Protein AF-0000000075448608 (afdb_homodimer)

Organism: Fusarium oxysporum f. sp. cubense (strain race 4) (NCBI:txid2502994)

Structure (mmCIF, N/CA/C/O backbone):
data_AF-0000000075448608-model_v1
#
loop_
_entity.id
_entity.type
_entity.pdbx_description
1 polymer 'Transcription factor domain-containing protein'
#
loop_
_atom_site.group_PDB
_atom_site.id
_atom_site.type_symbol
_atom_site.label_atom_id
_atom_site.label_alt_id
_atom_site.label_comp_id
_atom_site.label_asym_id
_atom_site.label_entity_id
_atom_site.label_seq_id
_atom_site.pdbx_PDB_ins_code
_atom_site.Cartn_x
_atom_site.Cartn_y
_atom_site.Cartn_z
_atom_site.occupancy
_atom_site.B_iso_or_equiv
_atom_site.auth_seq_id
_atom_site.auth_comp_id
_atom_site.auth_asym_id
_atom_site.auth_atom_id
_atom_site.pdbx_PDB_model_num
ATOM 1 N N . MET A 1 1 ? 7.906 101.625 -66.375 1 23.77 1 MET A N 1
ATOM 2 C CA . MET A 1 1 ? 8.156 100.188 -66.562 1 23.77 1 MET A CA 1
ATOM 3 C C . MET A 1 1 ? 8.219 99.438 -65.25 1 23.77 1 MET A C 1
ATOM 5 O O . MET A 1 1 ? 9.078 99.75 -64.375 1 23.77 1 MET A O 1
ATOM 9 N N . THR A 1 2 ? 7.09 98.75 -64.562 1 25.08 2 THR A N 1
ATOM 10 C CA . THR A 1 2 ? 6.309 98.562 -63.375 1 25.08 2 THR A CA 1
ATOM 11 C C . THR A 1 2 ? 6.707 97.25 -62.688 1 25.08 2 THR A C 1
ATOM 13 O O . THR A 1 2 ? 6.129 96.188 -62.969 1 25.08 2 THR A O 1
ATOM 16 N N . SER A 1 3 ? 8.078 97 -62.469 1 28.56 3 SER A N 1
ATOM 17 C CA . SER A 1 3 ? 8.359 95.562 -62.469 1 28.56 3 SER A CA 1
ATOM 18 C C . SER A 1 3 ? 7.566 94.812 -61.406 1 28.56 3 SER A C 1
ATOM 20 O O . SER A 1 3 ? 7.227 95.438 -60.375 1 28.56 3 SER A O 1
ATOM 22 N N . PRO A 1 4 ? 7.215 93.438 -61.625 1 28.72 4 PRO A N 1
ATOM 23 C CA . PRO A 1 4 ? 6.172 92.562 -61.188 1 28.72 4 PRO A CA 1
ATOM 24 C C . PRO A 1 4 ? 6.379 92.062 -59.781 1 28.72 4 PRO A C 1
ATOM 26 O O . PRO A 1 4 ? 7.52 91.938 -59.281 1 28.72 4 PRO A O 1
ATOM 29 N N . THR A 1 5 ? 5.344 92.125 -59.031 1 25.31 5 THR A N 1
ATOM 30 C CA . THR A 1 5 ? 5.062 92.062 -57.594 1 25.31 5 THR A CA 1
ATOM 31 C C . THR A 1 5 ? 5.395 90.688 -57.031 1 25.31 5 THR A C 1
ATOM 33 O O . THR A 1 5 ? 5.477 89.688 -57.812 1 25.31 5 THR A O 1
ATOM 36 N N . PRO A 1 6 ? 4.902 90.188 -55.875 1 29.36 6 PRO A N 1
ATOM 37 C CA . PRO A 1 6 ? 5.301 89.812 -54.5 1 29.36 6 PRO A CA 1
ATOM 38 C C . PRO A 1 6 ? 5.051 88.312 -54.25 1 29.36 6 PRO A C 1
ATOM 40 O O . PRO A 1 6 ? 5.266 87.875 -53.125 1 29.36 6 PRO A O 1
ATOM 43 N N . ASP A 1 7 ? 5.039 87.312 -55.281 1 25.03 7 ASP A N 1
ATOM 44 C CA . ASP A 1 7 ? 4.004 86.312 -55.062 1 25.03 7 ASP A CA 1
ATOM 45 C C . ASP A 1 7 ? 4.285 85.438 -53.812 1 25.03 7 ASP A C 1
ATOM 47 O O . ASP A 1 7 ? 5.414 85 -53.625 1 25.03 7 ASP A O 1
ATOM 51 N N . SER A 1 8 ? 3.393 85.5 -52.812 1 24.22 8 SER A N 1
ATOM 52 C CA . SER A 1 8 ? 3.4 85.188 -51.406 1 24.22 8 SER A CA 1
ATOM 53 C C . SER A 1 8 ? 3.586 83.688 -51.156 1 24.22 8 SER A C 1
ATOM 55 O O . SER A 1 8 ? 4.367 83.25 -50.312 1 24.22 8 SER A O 1
ATOM 57 N N . PRO A 1 9 ? 2.637 82.75 -51.656 1 25.11 9 PRO A N 1
ATOM 58 C CA . PRO A 1 9 ? 1.83 82.062 -50.656 1 25.11 9 PRO A CA 1
ATOM 59 C C . PRO A 1 9 ? 2.451 80.75 -50.188 1 25.11 9 PRO A C 1
ATOM 61 O O . PRO A 1 9 ? 2.391 80.438 -49 1 25.11 9 PRO A O 1
ATOM 64 N N . GLN A 1 10 ? 2.877 79.625 -50.969 1 24.23 10 GLN A N 1
ATOM 65 C CA . GLN A 1 10 ? 2.109 78.438 -50.938 1 24.23 10 GLN A CA 1
ATOM 66 C C . GLN A 1 10 ? 2.635 77.5 -49.844 1 24.23 10 GLN A C 1
ATOM 68 O O . GLN A 1 10 ? 3.824 77.188 -49.812 1 24.23 10 GLN A O 1
ATOM 73 N N . SER A 1 11 ? 2.033 77.375 -48.594 1 25.61 11 SER A N 1
ATOM 74 C CA . SER A 1 11 ? 2.449 76.688 -47.344 1 25.61 11 SER A CA 1
ATOM 75 C C . SER A 1 11 ? 2.438 75.188 -47.531 1 25.61 11 SER A C 1
ATOM 77 O O . SER A 1 11 ? 1.463 74.625 -48.031 1 25.61 11 SER A O 1
ATOM 79 N N . PRO A 1 12 ? 3.559 74.438 -47.625 1 28.52 12 PRO A N 1
ATOM 80 C CA . PRO A 1 12 ? 3.658 73 -47.969 1 28.52 12 PRO A CA 1
ATOM 81 C C . PRO A 1 12 ? 2.963 72.125 -46.969 1 28.52 12 PRO A C 1
ATOM 83 O O . PRO A 1 12 ? 2.949 72.438 -45.781 1 28.52 12 PRO A O 1
ATOM 86 N N . GLY A 1 13 ? 1.721 71.5 -47.281 1 26.11 13 GLY A N 1
ATOM 87 C CA . GLY A 1 13 ? 0.792 70.625 -46.594 1 26.11 13 GLY A CA 1
ATOM 88 C C . GLY A 1 13 ? 1.463 69.438 -45.969 1 26.11 13 GLY A C 1
ATOM 89 O O . GLY A 1 13 ? 2.195 68.688 -46.656 1 26.11 13 GLY A O 1
ATOM 90 N N . THR A 1 14 ? 1.845 69.375 -44.625 1 27.61 14 THR A N 1
ATOM 91 C CA . THR A 1 14 ? 2.576 68.438 -43.812 1 27.61 14 THR A CA 1
ATOM 92 C C . THR A 1 14 ? 1.812 67.125 -43.719 1 27.61 14 THR A C 1
ATOM 94 O O . THR A 1 14 ? 0.678 67.062 -43.219 1 27.61 14 THR A O 1
ATOM 97 N N . ASN A 1 15 ? 1.861 66.125 -44.719 1 25.98 15 ASN A N 1
ATOM 98 C CA . ASN A 1 15 ? 1.245 64.812 -44.812 1 25.98 15 ASN A CA 1
ATOM 99 C C . ASN A 1 15 ? 1.506 64 -43.562 1 25.98 15 ASN A C 1
ATOM 101 O O . ASN A 1 15 ? 2.652 63.688 -43.25 1 25.98 15 ASN A O 1
ATOM 105 N N . THR A 1 16 ? 0.74 64.25 -42.438 1 27.19 16 THR A N 1
ATOM 106 C CA . THR A 1 16 ? 0.875 63.5 -41.188 1 27.19 16 THR A CA 1
ATOM 107 C C . THR A 1 16 ? 0.579 62.031 -41.375 1 27.19 16 THR A C 1
ATOM 109 O O . THR A 1 16 ? -0.503 61.656 -41.844 1 27.19 16 THR A O 1
ATOM 112 N N . PRO A 1 17 ? 1.564 61.156 -41.594 1 29.19 17 PRO A N 1
ATOM 113 C CA . PRO A 1 17 ? 1.348 59.75 -41.844 1 29.19 17 PRO A CA 1
ATOM 114 C C . PRO A 1 17 ? 0.431 59.094 -40.812 1 29.19 17 PRO A C 1
ATOM 116 O O . PRO A 1 17 ? 0.387 59.531 -39.656 1 29.19 17 PRO A O 1
ATOM 119 N N . ALA A 1 18 ? -0.692 58.375 -41.344 1 32.53 18 ALA A N 1
ATOM 120 C CA . ALA A 1 18 ? -1.735 57.594 -40.656 1 32.53 18 ALA A CA 1
ATOM 121 C C . ALA A 1 18 ? -1.136 56.625 -39.656 1 32.53 18 ALA A C 1
ATOM 123 O O . ALA A 1 18 ? -0.301 55.812 -40 1 32.53 18 ALA A O 1
ATOM 124 N N . GLN A 1 19 ? -1.027 56.938 -38.312 1 28.94 19 GLN A N 1
ATOM 125 C CA . GLN A 1 19 ? -0.575 56.094 -37.219 1 28.94 19 GLN A CA 1
ATOM 126 C C . GLN A 1 19 ? -1.285 54.719 -37.25 1 28.94 19 GLN A C 1
ATOM 128 O O . GLN A 1 19 ? -2.516 54.656 -37.281 1 28.94 19 GLN A O 1
ATOM 133 N N . LYS A 1 20 ? -0.766 53.688 -37.875 1 40.88 20 LYS A N 1
ATOM 134 C CA . LYS A 1 20 ? -1.176 52.281 -37.844 1 40.88 20 LYS A CA 1
ATOM 135 C C . LYS A 1 20 ? -1.746 51.906 -36.5 1 40.88 20 LYS A C 1
ATOM 137 O O . LYS A 1 20 ? -1.177 52.219 -35.469 1 40.88 20 LYS A O 1
ATOM 142 N N . ASN A 1 21 ? -3.1 51.656 -36.375 1 43.31 21 ASN A N 1
ATOM 143 C CA . ASN A 1 21 ? -3.979 51.281 -35.281 1 43.31 21 ASN A CA 1
ATOM 144 C C . ASN A 1 21 ? -3.41 50.125 -34.438 1 43.31 21 ASN A C 1
ATOM 146 O O . ASN A 1 21 ? -3.301 49 -34.969 1 43.31 21 ASN A O 1
ATOM 150 N N . ARG A 1 22 ? -2.436 50.219 -33.562 1 51.78 22 ARG A N 1
ATOM 151 C CA . ARG A 1 22 ? -1.886 49.25 -32.625 1 51.78 22 ARG A CA 1
ATOM 152 C C . ARG A 1 22 ? -2.967 48.719 -31.672 1 51.78 22 ARG A C 1
ATOM 154 O O . ARG A 1 22 ? -3.76 49.5 -31.141 1 51.78 22 ARG A O 1
ATOM 161 N N . ALA A 1 23 ? -3.244 47.438 -31.672 1 65.44 23 ALA A N 1
ATOM 162 C CA . ALA A 1 23 ? -4.18 46.781 -30.75 1 65.44 23 ALA A CA 1
ATOM 163 C C . ALA A 1 23 ? -3.768 47 -29.297 1 65.44 23 ALA A C 1
ATOM 165 O O . ALA A 1 23 ? -2.576 47.094 -28.984 1 65.44 23 ALA A O 1
ATOM 166 N N . CYS A 1 24 ? -4.617 47.375 -28.281 1 64.25 24 CYS A N 1
ATOM 167 C CA . CYS A 1 24 ? -4.352 47.656 -26.875 1 64.25 24 CYS A CA 1
ATOM 168 C C . CYS A 1 24 ? -3.826 46.406 -26.172 1 64.25 24 CYS A C 1
ATOM 170 O O . CYS A 1 24 ? -3.926 45.312 -26.703 1 64.25 24 CYS A O 1
ATOM 172 N N . ASP A 1 25 ? -3.084 46.406 -25.062 1 68.19 25 ASP A N 1
ATOM 173 C CA . ASP A 1 25 ? -2.436 45.344 -24.328 1 68.19 25 ASP A CA 1
ATOM 174 C C . ASP A 1 25 ? -3.422 44.219 -24.016 1 68.19 25 ASP A C 1
ATOM 176 O O . ASP A 1 25 ? -3.064 43.031 -24.062 1 68.19 25 ASP A O 1
ATOM 180 N N . ARG A 1 26 ? -4.652 44.5 -23.688 1 69.38 26 ARG A N 1
ATOM 181 C CA . ARG A 1 26 ? -5.668 43.5 -23.344 1 69.38 26 ARG A CA 1
ATOM 182 C C . ARG A 1 26 ? -6.113 42.719 -24.578 1 69.38 26 ARG A C 1
ATOM 184 O O . ARG A 1 26 ? -6.277 41.5 -24.531 1 69.38 26 ARG A O 1
ATOM 191 N N . CYS A 1 27 ? -6.383 43.344 -25.578 1 66.75 27 CYS A N 1
ATOM 192 C CA . CYS A 1 27 ? -6.793 42.656 -26.812 1 66.75 27 CYS A CA 1
ATOM 193 C C . CYS A 1 27 ? -5.648 41.875 -27.406 1 66.75 27 CYS A C 1
ATOM 195 O O . CYS A 1 27 ? -5.871 40.812 -28.031 1 66.75 27 CYS A O 1
ATOM 197 N N . ARG A 1 28 ? -4.43 42.312 -27.25 1 68.88 28 ARG A N 1
ATOM 198 C CA . ARG A 1 28 ? -3.25 41.562 -27.672 1 68.88 28 ARG A CA 1
ATOM 199 C C . ARG A 1 28 ? -3.143 40.25 -26.922 1 68.88 28 ARG A C 1
ATOM 201 O O . ARG A 1 28 ? -2.795 39.219 -27.5 1 68.88 28 ARG A O 1
ATOM 208 N N . ARG A 1 29 ? -3.48 40.25 -25.688 1 66.81 29 ARG A N 1
ATOM 209 C CA . ARG A 1 29 ? -3.414 39.031 -24.891 1 66.81 29 ARG A CA 1
ATOM 210 C C . ARG A 1 29 ? -4.512 38.031 -25.281 1 66.81 29 ARG A C 1
ATOM 212 O O . ARG A 1 29 ? -4.312 36.812 -25.234 1 66.81 29 ARG A O 1
ATOM 219 N N . ARG A 1 30 ? -5.676 38.438 -25.672 1 67.31 30 ARG A N 1
ATOM 220 C CA . ARG A 1 30 ? -6.809 37.625 -26.062 1 67.31 30 ARG A CA 1
ATOM 221 C C . ARG A 1 30 ? -6.812 37.375 -27.578 1 67.31 30 ARG A C 1
ATOM 223 O O . ARG A 1 30 ? -7.742 36.781 -28.109 1 67.31 30 ARG A O 1
ATOM 230 N N . LYS A 1 31 ? -5.832 37.625 -28.328 1 63.47 31 LYS A N 1
ATOM 231 C CA . LYS A 1 31 ? -5.676 37.5 -29.781 1 63.47 31 LYS A CA 1
ATOM 232 C C . LYS A 1 31 ? -6.93 37.969 -30.5 1 63.47 31 LYS A C 1
ATOM 234 O O . LYS A 1 31 ? -7.328 37.406 -31.516 1 63.47 31 LYS A O 1
ATOM 239 N N . ALA A 1 32 ? -7.641 38.875 -29.938 1 62.09 32 ALA A N 1
ATOM 240 C CA . ALA A 1 32 ? -8.836 39.406 -30.594 1 62.09 32 ALA A CA 1
ATOM 241 C C . ALA A 1 32 ? -8.492 40.656 -31.438 1 62.09 32 ALA A C 1
ATOM 243 O O . ALA A 1 32 ? -7.57 41.375 -31.109 1 62.09 32 ALA A O 1
ATOM 244 N N . LYS A 1 33 ? -9.047 40.75 -32.594 1 59.56 33 LYS A N 1
ATOM 245 C CA . LYS A 1 33 ? -8.891 41.844 -33.531 1 59.56 33 LYS A CA 1
ATOM 246 C C . LYS A 1 33 ? -9.438 43.156 -32.938 1 59.56 33 LYS A C 1
ATOM 248 O O . LYS A 1 33 ? -10.562 43.188 -32.438 1 59.56 33 LYS A O 1
ATOM 253 N N . ALA A 1 34 ? -8.617 44 -32.375 1 55.03 34 ALA A N 1
ATOM 254 C CA . ALA A 1 34 ? -9.055 45.281 -31.844 1 55.03 34 ALA A CA 1
ATOM 255 C C . ALA A 1 34 ? -8.992 46.375 -32.906 1 55.03 34 ALA A C 1
ATOM 257 O O . ALA A 1 34 ? -7.945 46.594 -33.5 1 55.03 34 ALA A O 1
ATOM 258 N N . LYS A 1 35 ? -10.055 46.75 -33.531 1 56.12 35 LYS A N 1
ATOM 259 C CA . LYS A 1 35 ? -10.188 47.844 -34.469 1 56.12 35 LYS A CA 1
ATOM 260 C C . LYS A 1 35 ? -10.633 49.125 -33.781 1 56.12 35 LYS A C 1
ATOM 262 O O . LYS A 1 35 ? -11.523 49.094 -32.906 1 56.12 35 LYS A O 1
ATOM 267 N N . GLY A 1 36 ? -9.805 50.344 -33.938 1 54.16 36 GLY A N 1
ATOM 268 C CA . GLY A 1 36 ? -10.148 51.688 -33.594 1 54.16 36 GLY A CA 1
ATOM 269 C C . GLY A 1 36 ? -9.367 52.219 -32.406 1 54.16 36 GLY A C 1
ATOM 270 O O . GLY A 1 36 ? -8.555 51.5 -31.828 1 54.16 36 GLY A O 1
ATOM 271 N N . GLU A 1 37 ? -9.211 53.5 -32.031 1 57.06 37 GLU A N 1
ATOM 272 C CA . GLU A 1 37 ? -8.508 54.188 -30.953 1 57.06 37 GLU A CA 1
ATOM 273 C C . GLU A 1 37 ? -8.875 53.594 -29.594 1 57.06 37 GLU A C 1
ATOM 275 O O . GLU A 1 37 ? -8.055 53.562 -28.672 1 57.06 37 GLU A O 1
ATOM 280 N N . ARG A 1 38 ? -10.031 53.219 -29.266 1 62.19 38 ARG A N 1
ATOM 281 C CA . ARG A 1 38 ? -10.609 52.469 -28.141 1 62.19 38 ARG A CA 1
ATOM 282 C C . ARG A 1 38 ? -11.281 51.188 -28.641 1 62.19 38 ARG A C 1
ATOM 284 O O . ARG A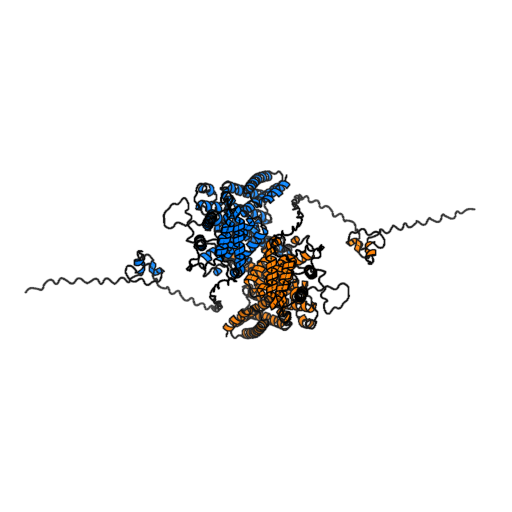 1 38 ? -12.25 51.25 -29.406 1 62.19 38 ARG A O 1
ATOM 291 N N . CYS A 1 39 ? -10.594 49.969 -28.484 1 60.84 39 CYS A N 1
ATOM 292 C CA . CYS A 1 39 ? -11.117 48.75 -29.062 1 60.84 39 CYS A CA 1
ATOM 293 C C . CYS A 1 39 ? -12.508 48.438 -28.531 1 60.84 39 CYS A C 1
ATOM 295 O O . CYS A 1 39 ? -12.883 48.906 -27.453 1 60.84 39 CYS A O 1
ATOM 297 N N . THR A 1 40 ? -13.531 48.094 -29.391 1 68.19 40 THR A N 1
ATOM 298 C CA . THR A 1 40 ? -14.93 47.844 -29.078 1 68.19 40 THR A CA 1
ATOM 299 C C . THR A 1 40 ? -15.039 47.031 -27.797 1 68.19 40 THR A C 1
ATOM 301 O O . THR A 1 40 ? -15.953 47.25 -26.984 1 68.19 40 THR A O 1
ATOM 304 N N . SER A 1 41 ? -14.164 46.125 -27.562 1 63.38 41 SER A N 1
ATOM 305 C CA . SER A 1 41 ? -14.266 45.219 -26.406 1 63.38 41 SER A CA 1
ATOM 306 C C . SER A 1 41 ? -13.938 45.969 -25.109 1 63.38 41 SER A C 1
ATOM 308 O O . SER A 1 41 ? -14.609 45.781 -24.094 1 63.38 41 SER A O 1
ATOM 310 N N . CYS A 1 42 ? -12.938 46.719 -25.141 1 63.72 42 CYS A N 1
ATOM 311 C CA . CYS A 1 42 ? -12.609 47.531 -23.984 1 63.72 42 CYS A CA 1
ATOM 312 C C . CYS A 1 42 ? -13.664 48.594 -23.75 1 63.72 42 CYS A C 1
ATOM 314 O O . CYS A 1 42 ? -13.969 48.938 -22.609 1 63.72 42 CYS A O 1
ATOM 316 N N . ARG A 1 43 ? -14.258 49.156 -24.734 1 70.38 43 ARG A N 1
ATOM 317 C CA . ARG A 1 43 ? -15.352 50.125 -24.594 1 70.38 43 ARG A CA 1
ATOM 318 C C . ARG A 1 43 ? -16.531 49.5 -23.844 1 70.38 43 ARG A C 1
ATOM 320 O O . ARG A 1 43 ? -17.109 50.125 -22.953 1 70.38 43 ARG A O 1
ATOM 327 N N . GLU A 1 44 ? -16.891 48.344 -24.266 1 69.56 44 GLU A N 1
ATOM 328 C CA . GLU A 1 44 ? -18.047 47.719 -23.656 1 69.56 44 GLU A CA 1
ATOM 329 C C . GLU A 1 44 ? -17.766 47.344 -22.188 1 69.56 44 GLU A C 1
ATOM 331 O O . GLU A 1 44 ? -18.672 47.406 -21.359 1 69.56 44 GLU A O 1
ATOM 336 N N . SER A 1 45 ? -16.484 47.062 -21.844 1 61.09 45 SER A N 1
ATOM 337 C CA . SER A 1 45 ? -16.141 46.688 -20.484 1 61.09 45 SER A CA 1
ATOM 338 C C . SER A 1 45 ? -15.695 47.906 -19.672 1 61.09 45 SER A C 1
ATOM 340 O O . SER A 1 45 ? -15.422 47.812 -18.469 1 61.09 45 SER A O 1
ATOM 342 N N . GLY A 1 46 ? -15.758 49.062 -20.031 1 65.62 46 GLY A N 1
ATOM 343 C CA . GLY A 1 46 ? -15.453 50.344 -19.391 1 65.62 46 GLY A CA 1
ATOM 344 C C . GLY A 1 46 ? -13.984 50.5 -19.047 1 65.62 46 GLY A C 1
ATOM 345 O O . GLY A 1 46 ? -13.625 51.281 -18.172 1 65.62 46 GLY A O 1
ATOM 346 N N . THR A 1 47 ? -13.234 49.562 -19.469 1 61.84 47 THR A N 1
ATOM 347 C CA . THR A 1 47 ? -11.82 49.656 -19.109 1 61.84 47 THR A CA 1
ATOM 348 C C . THR A 1 47 ? -11.039 50.406 -20.172 1 61.84 47 THR A C 1
ATOM 350 O O . THR A 1 47 ? -11.438 50.438 -21.344 1 61.84 47 THR A O 1
ATOM 353 N N . GLN A 1 48 ? -10.023 51.25 -19.781 1 69.31 48 GLN A N 1
ATOM 354 C CA . GLN A 1 48 ? -9.18 52.031 -20.672 1 69.31 48 GLN A CA 1
ATOM 355 C C . GLN A 1 48 ? -8.164 51.156 -21.391 1 69.31 48 GLN A C 1
ATOM 357 O O . GLN A 1 48 ? -7.617 50.219 -20.797 1 69.31 48 GLN A O 1
ATOM 362 N N . CYS A 1 49 ? -8.055 51.219 -22.797 1 64.62 49 CYS A N 1
ATOM 363 C CA . CYS A 1 49 ? -7.035 50.5 -23.562 1 64.62 49 CYS A CA 1
ATOM 364 C C . CYS A 1 49 ? -5.637 50.906 -23.078 1 64.62 49 CYS A C 1
ATOM 366 O O . CYS A 1 49 ? -5.348 52.062 -22.875 1 64.62 49 CYS A O 1
ATOM 368 N N . THR A 1 50 ? -4.883 50.031 -22.359 1 72.38 50 THR A N 1
ATOM 369 C CA . THR A 1 50 ? -3.492 50.312 -22 1 72.38 50 THR A CA 1
ATOM 370 C C . THR A 1 50 ? -2.551 49.75 -23.078 1 72.38 50 THR A C 1
ATOM 372 O O . THR A 1 50 ? -2.877 48.781 -23.766 1 72.38 50 THR A O 1
ATOM 375 N N . PHE A 1 51 ? -1.534 50.469 -23.578 1 60.03 51 PHE A N 1
ATOM 376 C CA . PHE A 1 51 ? -0.574 50.125 -24.625 1 60.03 51 PHE A CA 1
ATOM 377 C C . PHE A 1 51 ? 0.836 50.031 -24.047 1 60.03 51 PHE A C 1
ATOM 379 O O . PHE A 1 51 ? 1.77 50.625 -24.609 1 60.03 51 PHE A O 1
ATOM 386 N N . ASN A 1 52 ? 1.025 49.625 -22.797 1 59.12 52 ASN A N 1
ATOM 387 C CA . ASN A 1 52 ? 2.309 49.625 -22.094 1 59.12 52 ASN A CA 1
ATOM 388 C C . ASN A 1 52 ? 3.193 48.469 -22.531 1 59.12 52 ASN A C 1
ATOM 390 O O . ASN A 1 52 ? 4.324 48.344 -22.062 1 59.12 52 ASN A O 1
ATOM 394 N N . LEU A 1 53 ? 2.668 47.469 -23.188 1 51.97 53 LEU A N 1
ATOM 395 C CA . LEU A 1 53 ? 3.516 46.312 -23.516 1 51.97 53 LEU A CA 1
ATOM 396 C C . LEU A 1 53 ? 4.633 46.719 -24.469 1 51.97 53 LEU A C 1
ATOM 398 O O . LEU A 1 53 ? 4.379 47.406 -25.469 1 51.97 53 LEU A O 1
ATOM 402 N N . PRO A 1 54 ? 5.98 46.625 -23.906 1 48.5 54 PRO A N 1
ATOM 403 C CA . PRO A 1 54 ? 7.133 47.062 -24.688 1 48.5 54 PRO A CA 1
ATOM 404 C C . PRO A 1 54 ? 7.145 46.469 -26.094 1 48.5 54 PRO A C 1
ATOM 406 O O . PRO A 1 54 ? 6.617 45.375 -26.297 1 48.5 54 PRO A O 1
ATOM 409 N N . LEU A 1 55 ? 7.242 47.312 -27.078 1 41.56 55 LEU A N 1
ATOM 410 C CA . LEU A 1 55 ? 7.434 46.875 -28.469 1 41.56 55 LEU A CA 1
ATOM 411 C C . LEU A 1 55 ? 8.758 46.125 -28.625 1 41.56 55 LEU A C 1
ATOM 413 O O . LEU A 1 55 ? 9.812 46.656 -28.25 1 41.56 55 LEU A O 1
ATOM 417 N N . ALA A 1 56 ? 8.828 44.781 -28.547 1 37.03 56 ALA A N 1
ATOM 418 C CA . ALA A 1 56 ? 10.062 44.062 -28.781 1 37.03 56 ALA A CA 1
ATOM 419 C C . ALA A 1 56 ? 10.742 44.531 -30.062 1 37.03 56 ALA A C 1
ATOM 421 O O . ALA A 1 56 ? 10.109 44.625 -31.109 1 37.03 56 ALA A O 1
ATOM 422 N N . ARG A 1 57 ? 11.773 45.312 -29.891 1 33.38 57 ARG A N 1
ATOM 423 C CA . ARG A 1 57 ? 12.633 45.719 -31 1 33.38 57 ARG A CA 1
ATOM 424 C C . ARG A 1 57 ? 13.078 44.531 -31.828 1 33.38 57 ARG A C 1
ATOM 426 O O . ARG A 1 57 ? 13.43 43.5 -31.297 1 33.38 57 ARG A O 1
ATOM 433 N N . ARG A 1 58 ? 12.641 44.375 -33.125 1 32.56 58 ARG A N 1
ATOM 434 C CA . ARG A 1 58 ? 12.961 43.375 -34.094 1 32.56 58 ARG A CA 1
ATOM 435 C C . ARG A 1 58 ? 14.461 43.344 -34.406 1 32.56 58 ARG A C 1
ATOM 437 O O . ARG A 1 58 ? 14.977 44.219 -35.094 1 32.56 58 ARG A O 1
ATOM 444 N N . GLY A 1 59 ? 15.375 43.281 -33.406 1 27.69 59 GLY A N 1
ATOM 445 C CA . GLY A 1 59 ? 16.75 43.375 -33.906 1 27.69 59 GLY A CA 1
ATOM 446 C C . GLY A 1 59 ? 17.125 42.219 -34.812 1 27.69 59 GLY A C 1
ATOM 447 O O . GLY A 1 59 ? 16.438 41.219 -34.844 1 27.69 59 GLY A O 1
ATOM 448 N N . PRO A 1 60 ? 17.969 42.5 -35.812 1 26.27 60 PRO A N 1
ATOM 449 C CA . PRO A 1 60 ? 18.328 41.625 -36.938 1 26.27 60 PRO A CA 1
ATOM 450 C C . PRO A 1 60 ? 18.812 40.25 -36.469 1 26.27 60 PRO A C 1
ATOM 452 O O . PRO A 1 60 ? 19.281 40.094 -35.344 1 26.27 60 PRO A O 1
ATOM 455 N N . LYS A 1 61 ? 18.328 39.219 -37.062 1 29.19 61 LYS A N 1
ATOM 456 C CA . LYS A 1 61 ? 18.562 37.781 -36.906 1 29.19 61 LYS A CA 1
ATOM 457 C C . LYS A 1 61 ? 20.031 37.438 -37.125 1 29.19 61 LYS A C 1
ATOM 459 O O . LYS A 1 61 ? 20.609 37.75 -38.156 1 29.19 61 LYS A O 1
ATOM 464 N N . ILE A 1 62 ? 20.844 37.688 -36.188 1 24.17 62 ILE A N 1
ATOM 465 C CA . ILE A 1 62 ? 22.234 37.375 -36.5 1 24.17 62 ILE A CA 1
ATOM 466 C C . ILE A 1 62 ? 22.344 35.906 -36.938 1 24.17 62 ILE A C 1
ATOM 468 O O . ILE A 1 62 ? 21.812 35 -36.281 1 24.17 62 ILE A O 1
ATOM 472 N N . ARG A 1 63 ? 22.781 35.688 -38.188 1 28.17 63 ARG A N 1
ATOM 473 C CA . ARG A 1 63 ? 22.969 34.469 -38.969 1 28.17 63 ARG A CA 1
ATOM 474 C C . ARG A 1 63 ? 23.969 33.562 -38.281 1 28.17 63 ARG A C 1
ATOM 476 O O . ARG A 1 63 ? 25.156 33.844 -38.219 1 28.17 63 ARG A O 1
ATOM 483 N N . PRO A 1 64 ? 23.766 33.094 -37.062 1 24.59 64 PRO A N 1
ATOM 484 C CA . PRO A 1 64 ? 24.969 32.406 -36.562 1 24.59 64 PRO A CA 1
ATOM 485 C C . PRO A 1 64 ? 25.453 31.328 -37.5 1 24.59 64 PRO A C 1
ATOM 487 O O . PRO A 1 64 ? 24.672 30.75 -38.281 1 24.59 64 PRO A O 1
ATOM 490 N N . ARG A 1 65 ? 26.781 31.312 -37.812 1 23.33 65 ARG A N 1
ATOM 491 C CA . ARG A 1 65 ? 27.641 30.484 -38.656 1 23.33 65 ARG A CA 1
ATOM 492 C C . ARG A 1 65 ? 27.422 29 -38.375 1 23.33 65 ARG A C 1
ATOM 494 O O . ARG A 1 65 ? 27.266 28.594 -37.219 1 23.33 65 ARG A O 1
ATOM 501 N N . LYS A 1 66 ? 27.141 28.234 -39.375 1 26.09 66 LYS A N 1
ATOM 502 C CA . LYS A 1 66 ? 26.766 26.859 -39.656 1 26.09 66 LYS A CA 1
ATOM 503 C C . LYS A 1 66 ? 27.828 25.891 -39.125 1 26.09 66 LYS A C 1
ATOM 505 O O . LYS A 1 66 ? 28.891 25.734 -39.75 1 26.09 66 LYS A O 1
ATOM 510 N N . PRO A 1 67 ? 28.312 25.922 -37.812 1 23.61 67 PRO A N 1
ATOM 511 C CA . PRO A 1 67 ? 29.469 25.016 -37.844 1 23.61 67 PRO A CA 1
ATOM 512 C C . PRO A 1 67 ? 29.125 23.656 -38.406 1 23.61 67 PRO A C 1
ATOM 514 O O . PRO A 1 67 ? 27.969 23.234 -38.375 1 23.61 67 PRO A O 1
ATOM 517 N N . ALA A 1 68 ? 29.969 23.109 -39.375 1 21.86 68 ALA A N 1
ATOM 518 C CA . ALA A 1 68 ? 29.984 22.047 -40.375 1 21.86 68 ALA A CA 1
ATOM 519 C C . ALA A 1 68 ? 29.75 20.688 -39.719 1 21.86 68 ALA A C 1
ATOM 521 O O . ALA A 1 68 ? 29.609 19.672 -40.406 1 21.86 68 ALA A O 1
ATOM 522 N N . GLY A 1 69 ? 30.109 20.5 -38.375 1 20.98 69 GLY A N 1
ATOM 523 C CA . GLY A 1 69 ? 30.594 19.156 -38.156 1 20.98 69 GLY A CA 1
ATOM 524 C C . GLY A 1 69 ? 29.516 18.094 -38.312 1 20.98 69 GLY A C 1
ATOM 525 O O . GLY A 1 69 ? 28.328 18.359 -38.094 1 20.98 69 GLY A O 1
ATOM 526 N N . SER A 1 70 ? 29.688 17.047 -39.125 1 22.55 70 SER A N 1
ATOM 527 C CA . SER A 1 70 ? 28.984 15.961 -39.812 1 22.55 70 SER A CA 1
ATOM 528 C C . SER A 1 70 ? 28.281 15.062 -38.812 1 22.55 70 SER A C 1
ATOM 530 O O . SER A 1 70 ? 27.766 14.008 -39.156 1 22.55 70 SER A O 1
ATOM 532 N N . THR A 1 71 ? 28.359 15.375 -37.5 1 21.89 71 THR A N 1
ATOM 533 C CA . THR A 1 71 ? 28.156 14.109 -36.812 1 21.89 71 THR A CA 1
ATOM 534 C C . THR A 1 71 ? 26.781 13.531 -37.125 1 21.89 71 THR A C 1
ATOM 536 O O . THR A 1 71 ? 25.797 14.273 -37.219 1 21.89 71 THR A O 1
ATOM 539 N N . ALA A 1 72 ? 26.734 12.227 -37.594 1 23.47 72 ALA A N 1
ATOM 540 C CA . ALA A 1 72 ? 25.625 11.398 -38.062 1 23.47 72 ALA A CA 1
ATOM 541 C C . ALA A 1 72 ? 24.438 11.445 -37.094 1 23.47 72 ALA A C 1
ATOM 543 O O . ALA A 1 72 ? 24.594 11.164 -35.906 1 23.47 72 ALA A O 1
ATOM 544 N N . GLU A 1 73 ? 23.438 12.375 -37.25 1 24.19 73 GLU A N 1
ATOM 545 C CA . GLU A 1 73 ? 22.203 12.625 -36.5 1 24.19 73 GLU A CA 1
ATOM 546 C C . GLU A 1 73 ? 21.391 11.352 -36.375 1 24.19 73 GLU A C 1
ATOM 548 O O . GLU A 1 73 ? 20.891 10.812 -37.344 1 24.19 73 GLU A O 1
ATOM 553 N N . LEU A 1 74 ? 22.031 10.375 -35.656 1 25.61 74 LEU A N 1
ATOM 554 C CA . LEU A 1 74 ? 21.203 9.172 -35.562 1 25.61 74 LEU A CA 1
ATOM 555 C C . LEU A 1 74 ? 19.734 9.531 -35.375 1 25.61 74 LEU A C 1
ATOM 557 O O . LEU A 1 74 ? 19.406 10.469 -34.656 1 25.61 74 LEU A O 1
ATOM 561 N N . PRO A 1 75 ? 18.922 9.219 -36.375 1 25.34 75 PRO A N 1
ATOM 562 C CA . PRO A 1 75 ? 17.516 9.633 -36.438 1 25.34 75 PRO A CA 1
ATOM 563 C C . PRO A 1 75 ? 16.781 9.438 -35.094 1 25.34 75 PRO A C 1
ATOM 565 O O . PRO A 1 75 ? 17.125 8.531 -34.344 1 25.34 75 PRO A O 1
ATOM 568 N N . PRO A 1 76 ? 16.375 10.555 -34.469 1 25.83 76 PRO A N 1
ATOM 569 C CA . PRO A 1 76 ? 15.742 10.508 -33.156 1 25.83 76 PRO A CA 1
ATOM 570 C C . PRO A 1 76 ? 14.664 9.43 -33.062 1 25.83 76 PRO A C 1
ATOM 572 O O . PRO A 1 76 ? 13.992 9.133 -34.031 1 25.83 76 PRO A O 1
ATOM 575 N N . PRO A 1 77 ? 14.953 8.367 -32.344 1 24.33 77 PRO A N 1
ATOM 576 C CA . PRO A 1 77 ? 13.953 7.301 -32.281 1 24.33 77 PRO A CA 1
ATOM 577 C C . PRO A 1 77 ? 12.523 7.832 -32.156 1 24.33 77 PRO A C 1
ATOM 579 O O . PRO A 1 77 ? 12.305 8.922 -31.625 1 24.33 77 PRO A O 1
ATOM 582 N N . GLN A 1 78 ? 11.773 7.672 -33.25 1 21.92 78 GLN A N 1
ATOM 583 C CA . GLN A 1 78 ? 10.359 8.008 -33.375 1 21.92 78 GLN A CA 1
ATOM 584 C C . GLN A 1 78 ? 9.617 7.777 -32.062 1 21.92 78 GLN A C 1
ATOM 586 O O . GLN A 1 78 ? 9.648 6.676 -31.516 1 21.92 78 GLN A O 1
ATOM 591 N N . SER A 1 79 ? 9.578 8.789 -31.234 1 23.47 79 SER A N 1
ATOM 592 C CA . SER A 1 79 ? 8.734 8.898 -30.047 1 23.47 79 SER A CA 1
ATOM 593 C C . SER A 1 79 ? 7.316 8.414 -30.328 1 23.47 79 SER A C 1
ATOM 595 O O . SER A 1 79 ? 6.617 8.977 -31.172 1 23.47 79 SER A O 1
ATOM 597 N N . SER A 1 80 ? 7.16 7.117 -30.609 1 23.67 80 SER A N 1
ATOM 598 C CA . SER A 1 80 ? 5.789 6.641 -30.734 1 23.67 80 SER A CA 1
ATOM 599 C C . SER A 1 80 ? 4.84 7.434 -29.844 1 23.67 80 SER A C 1
ATOM 601 O O . SER A 1 80 ? 5.004 7.453 -28.625 1 23.67 80 SER A O 1
ATOM 603 N N . GLN A 1 81 ? 4.457 8.539 -30.375 1 22.33 81 GLN A N 1
ATOM 604 C CA . GLN A 1 81 ? 3.367 9.344 -29.828 1 22.33 81 GLN A CA 1
ATOM 605 C C . GLN A 1 81 ? 2.225 8.453 -29.344 1 22.33 81 GLN A C 1
ATOM 607 O O . GLN A 1 81 ? 1.581 7.77 -30.141 1 22.33 81 GLN A O 1
ATOM 612 N N . TRP A 1 82 ? 2.439 7.812 -28.297 1 22.31 82 TRP A N 1
ATOM 613 C CA . TRP A 1 82 ? 1.246 7.25 -27.672 1 22.31 82 TRP A CA 1
ATOM 614 C C . TRP A 1 82 ? 0.07 8.219 -27.781 1 22.31 82 TRP A C 1
ATOM 616 O O . TRP A 1 82 ? 0.156 9.367 -27.328 1 22.31 82 TRP A O 1
ATOM 626 N N . GLU A 1 83 ? -0.44 8.32 -29.031 1 24.03 83 GLU A N 1
ATOM 627 C CA . GLU A 1 83 ? -1.706 9.039 -29.141 1 24.03 83 GLU A CA 1
ATOM 628 C C . GLU A 1 83 ? -2.521 8.922 -27.859 1 24.03 83 GLU A C 1
ATOM 630 O O . GLU A 1 83 ? -2.793 7.809 -27.391 1 24.03 83 GLU A O 1
ATOM 635 N N . THR A 1 84 ? -2.305 9.852 -27.094 1 25.7 84 THR A N 1
ATOM 636 C CA . THR A 1 84 ? -3.199 10.156 -25.984 1 25.7 84 THR A CA 1
ATOM 637 C C . THR A 1 84 ? -4.656 10.07 -26.438 1 25.7 84 THR A C 1
ATOM 639 O O . THR A 1 84 ? -5.156 10.961 -27.125 1 25.7 84 THR A O 1
ATOM 642 N N . ASN A 1 85 ? -5.035 8.953 -27.156 1 24.38 85 ASN A N 1
ATOM 643 C CA . ASN A 1 85 ? -6.484 8.883 -27.328 1 24.38 85 ASN A CA 1
ATOM 644 C C . ASN A 1 85 ? -7.215 9.594 -26.188 1 24.38 85 ASN A C 1
ATOM 646 O O . ASN A 1 85 ? -6.914 9.375 -25.016 1 24.38 85 ASN A O 1
ATOM 650 N N . THR A 1 86 ? -7.543 10.719 -26.5 1 25.52 86 THR A N 1
ATOM 651 C CA . THR A 1 86 ? -8.539 11.492 -25.766 1 25.52 86 THR A CA 1
ATOM 652 C C . THR A 1 86 ? -9.672 10.594 -25.281 1 25.52 86 THR A C 1
ATOM 654 O O . THR A 1 86 ? -10.562 10.242 -26.062 1 25.52 86 THR A O 1
ATOM 657 N N . VAL A 1 87 ? -9.273 9.477 -24.766 1 25.42 87 VAL A N 1
ATOM 658 C CA . VAL A 1 87 ? -10.43 8.789 -24.188 1 25.42 87 VAL A CA 1
ATOM 659 C C . VAL A 1 87 ? -11.383 9.812 -23.578 1 25.42 87 VAL A C 1
ATOM 661 O O . VAL A 1 87 ? -10.984 10.648 -22.766 1 25.42 87 VAL A O 1
ATOM 664 N N . ASP A 1 88 ? -12.25 10.211 -24.469 1 25.42 88 ASP A N 1
ATOM 665 C CA . ASP A 1 88 ? -13.461 10.859 -23.984 1 25.42 88 ASP A CA 1
ATOM 666 C C . ASP A 1 88 ? -13.836 10.328 -22.594 1 25.42 88 ASP A C 1
ATOM 668 O O . ASP A 1 88 ? -13.969 9.117 -22.406 1 25.42 88 ASP A O 1
ATOM 672 N N . LEU A 1 89 ? -13.281 10.891 -21.703 1 28.41 89 LEU A N 1
ATOM 673 C CA . LEU A 1 89 ? -13.68 10.711 -20.297 1 28.41 89 LEU A CA 1
ATOM 674 C C . LEU A 1 89 ? -15.188 10.516 -20.188 1 28.41 89 LEU A C 1
ATOM 676 O O . LEU A 1 89 ? -15.945 11.484 -20.109 1 28.41 89 LEU A O 1
ATOM 680 N N . GLY A 1 90 ? -15.82 9.883 -21.219 1 27.06 90 GLY A N 1
ATOM 681 C CA . GLY A 1 90 ? -17.234 9.531 -21.156 1 27.06 90 GLY A CA 1
ATOM 682 C C . GLY A 1 90 ? -17.656 9.023 -19.797 1 27.06 90 GLY A C 1
ATOM 683 O O . GLY A 1 90 ? -17.375 7.883 -19.422 1 27.06 90 GLY A O 1
ATOM 684 N N . LEU A 1 91 ? -17.547 9.852 -18.891 1 29.95 91 LEU A N 1
ATOM 685 C CA . LEU A 1 91 ? -18.172 9.703 -17.594 1 29.95 91 LEU A CA 1
ATOM 686 C C . LEU A 1 91 ? -19.547 9.047 -17.719 1 29.95 91 LEU A C 1
ATOM 688 O O . LEU A 1 91 ? -20.5 9.68 -18.156 1 29.95 91 LEU A O 1
ATOM 692 N N . SER A 1 92 ? -19.641 7.93 -18.281 1 30.7 92 SER A N 1
ATOM 693 C CA . SER A 1 92 ? -20.984 7.344 -18.172 1 30.7 92 SER A CA 1
ATOM 694 C C . SER A 1 92 ? -21.5 7.406 -16.75 1 30.7 92 SER A C 1
ATOM 696 O O . SER A 1 92 ? -20.75 7.172 -15.797 1 30.7 92 SER A O 1
ATOM 698 N N . PRO A 1 93 ? -22.578 8.117 -16.453 1 35.16 93 PRO A N 1
ATOM 699 C CA . PRO A 1 93 ? -23.234 8.133 -15.133 1 35.16 93 PRO A CA 1
ATOM 700 C C . PRO A 1 93 ? -23.297 6.746 -14.5 1 35.16 93 PRO A C 1
ATOM 702 O O . PRO A 1 93 ? -23.391 5.738 -15.211 1 35.16 93 PRO A O 1
ATOM 705 N N . PRO A 1 94 ? -22.625 6.574 -13.43 1 38.31 94 PRO A N 1
ATOM 706 C CA . PRO A 1 94 ? -22.828 5.254 -12.828 1 38.31 94 PRO A CA 1
ATOM 707 C C . PRO A 1 94 ? -24.266 4.773 -12.906 1 38.31 94 PRO A C 1
ATOM 709 O O . PRO A 1 94 ? -25.203 5.586 -12.828 1 38.31 94 PRO A O 1
ATOM 712 N N . LEU A 1 95 ? -24.547 3.852 -13.656 1 35.72 95 LEU A N 1
ATOM 713 C CA . LEU A 1 95 ? -25.859 3.191 -13.703 1 35.72 95 LEU A CA 1
ATOM 714 C C . LEU A 1 95 ? -26.359 2.881 -12.297 1 35.72 95 LEU A C 1
ATOM 716 O O . LEU A 1 95 ? -25.734 2.109 -11.57 1 35.72 95 LEU A O 1
ATOM 720 N N . MET A 1 96 ? -26.953 3.871 -11.648 1 38.31 96 MET A N 1
ATOM 721 C CA . MET A 1 96 ? -27.672 3.605 -10.406 1 38.31 96 MET A CA 1
ATOM 722 C C . MET A 1 96 ? -28.594 2.398 -10.555 1 38.31 96 MET A C 1
ATOM 724 O O . MET A 1 96 ? -29.359 2.316 -11.516 1 38.31 96 MET A O 1
ATOM 728 N N . VAL A 1 97 ? -28.234 1.342 -10.102 1 40.47 97 VAL A N 1
ATOM 729 C CA . VAL A 1 97 ? -29.188 0.243 -10.031 1 40.47 97 VAL A CA 1
ATOM 730 C C . VAL A 1 97 ? -30.422 0.678 -9.227 1 40.47 97 VAL A C 1
ATOM 732 O O . VAL A 1 97 ? -30.312 1.51 -8.32 1 40.47 97 VAL A O 1
ATOM 735 N N . SER A 1 98 ? -31.656 0.559 -9.562 1 45.75 98 SER A N 1
ATOM 736 C CA . SER A 1 98 ? -33.031 0.907 -9.203 1 45.75 98 SER A CA 1
ATOM 737 C C . SER A 1 98 ? -33.219 0.979 -7.688 1 45.75 98 SER A C 1
ATOM 739 O O . SER A 1 98 ? -34.125 1.624 -7.191 1 45.75 98 SER A O 1
ATOM 741 N N . GLY A 1 99 ? -32.375 0.222 -6.789 1 50.47 99 GLY A N 1
ATOM 742 C CA . GLY A 1 99 ? -32.594 0.13 -5.355 1 50.47 99 GLY A CA 1
ATOM 743 C C . GLY A 1 99 ? -31.656 0.979 -4.539 1 50.47 99 GLY A C 1
ATOM 744 O O . GLY A 1 99 ? -31.672 0.928 -3.307 1 50.47 99 GLY A O 1
ATOM 745 N N . ASP A 1 100 ? -30.828 1.766 -5.156 1 62.72 100 ASP A N 1
ATOM 746 C CA . ASP A 1 100 ? -29.781 2.488 -4.445 1 62.72 100 ASP A CA 1
ATOM 747 C C . ASP A 1 100 ? -30.297 3.814 -3.898 1 62.72 100 ASP A C 1
ATOM 749 O O . ASP A 1 100 ? -31.078 4.508 -4.562 1 62.72 100 ASP A O 1
ATOM 753 N N . VAL A 1 101 ? -30.203 4.055 -2.604 1 77.31 101 VAL A N 1
ATOM 754 C CA . VAL A 1 101 ? -30.562 5.273 -1.888 1 77.31 101 VAL A CA 1
ATOM 755 C C . VAL A 1 101 ? -29.922 6.48 -2.572 1 77.31 101 VAL A C 1
ATOM 757 O O . VAL A 1 101 ? -28.703 6.504 -2.793 1 77.31 101 VAL A O 1
ATOM 760 N N . THR A 1 102 ? -30.75 7.387 -3.141 1 83 102 THR A N 1
ATOM 761 C CA . THR A 1 102 ? -30.266 8.594 -3.807 1 83 102 THR A CA 1
ATOM 762 C C . THR A 1 102 ? -29.562 9.516 -2.814 1 83 102 THR A C 1
ATOM 764 O O . THR A 1 102 ? -29.688 9.344 -1.601 1 83 102 THR A O 1
ATOM 767 N N . SER A 1 103 ? -28.797 10.414 -3.293 1 86.62 103 SER A N 1
ATOM 768 C CA . SER A 1 103 ? -28.062 11.367 -2.453 1 86.62 103 SER A CA 1
ATOM 769 C C . SER A 1 103 ? -29.031 12.234 -1.651 1 86.62 103 SER A C 1
ATOM 771 O O . SER A 1 103 ? -28.734 12.594 -0.506 1 86.62 103 SER A O 1
ATOM 773 N N . HIS A 1 104 ? -30.188 12.586 -2.258 1 86.5 104 HIS A N 1
ATOM 774 C CA . HIS A 1 104 ? -31.188 13.375 -1.551 1 86.5 104 HIS A CA 1
ATOM 775 C C . HIS A 1 104 ? -31.812 12.586 -0.403 1 86.5 104 HIS A C 1
ATOM 777 O O . HIS A 1 104 ? -32.062 13.133 0.666 1 86.5 104 HIS A O 1
ATOM 783 N N . GLN A 1 105 ? -32.031 11.336 -0.67 1 90.38 105 GLN A N 1
ATOM 784 C CA . GLN A 1 105 ? -32.531 10.477 0.391 1 90.38 105 GLN A CA 1
ATOM 785 C C . GLN A 1 105 ? -31.531 10.344 1.524 1 90.38 105 GLN A C 1
ATOM 787 O O . GLN A 1 105 ? -31.906 10.312 2.699 1 90.38 105 GLN A O 1
ATOM 792 N N . ARG A 1 106 ? -30.297 10.25 1.189 1 93.5 106 ARG A N 1
ATOM 793 C CA . ARG A 1 106 ? -29.25 10.172 2.197 1 93.5 106 ARG A CA 1
ATOM 794 C C . ARG A 1 106 ? -29.203 11.438 3.045 1 93.5 106 ARG A C 1
ATOM 796 O O . ARG A 1 106 ? -29 11.375 4.258 1 93.5 106 ARG A O 1
ATOM 803 N N . TRP A 1 107 ? -29.406 12.562 2.352 1 93.81 107 TRP A N 1
ATOM 804 C CA . TRP A 1 107 ? -29.438 13.836 3.059 1 93.81 107 TRP A CA 1
ATOM 805 C C . TRP A 1 107 ? -30.594 13.883 4.051 1 93.81 107 TRP A C 1
ATOM 807 O O . TRP A 1 107 ? -30.422 14.328 5.191 1 93.81 107 TRP A O 1
ATOM 817 N N . GLN A 1 108 ? -31.719 13.375 3.623 1 92.94 108 GLN A N 1
ATOM 818 C CA . GLN A 1 108 ? -32.875 13.336 4.488 1 92.94 108 GLN A CA 1
ATOM 819 C C . GLN A 1 108 ? -32.688 12.383 5.66 1 92.94 108 GLN A C 1
ATOM 821 O O . GLN A 1 108 ? -33.031 12.688 6.797 1 92.94 108 GLN A O 1
ATOM 826 N N . ASN A 1 109 ? -32.094 11.266 5.367 1 94.88 109 ASN A N 1
ATOM 827 C CA . ASN A 1 109 ? -31.781 10.305 6.422 1 94.88 109 ASN A CA 1
ATOM 828 C C . ASN A 1 109 ? -30.812 10.891 7.445 1 94.88 109 ASN A C 1
ATOM 830 O O . ASN A 1 109 ? -30.953 10.648 8.648 1 94.88 109 ASN A O 1
ATOM 834 N N . LEU A 1 110 ? -29.844 11.617 6.914 1 96.5 110 LEU A N 1
ATOM 835 C CA . LEU A 1 110 ? -28.875 12.266 7.789 1 96.5 110 LEU A CA 1
ATOM 836 C C . LEU A 1 110 ? -29.547 13.32 8.664 1 96.5 110 LEU A C 1
ATOM 838 O O . LEU A 1 110 ? -29.266 13.414 9.859 1 96.5 110 LEU A O 1
ATOM 842 N N . SER A 1 111 ? -30.469 14.07 8.062 1 95.75 111 SER A N 1
ATOM 843 C CA . SER A 1 111 ? -31.203 15.086 8.805 1 95.75 111 SER A CA 1
ATOM 844 C C . SER A 1 111 ? -32.031 14.453 9.93 1 95.75 111 SER A C 1
ATOM 846 O O . SER A 1 111 ? -32.062 14.984 11.047 1 95.75 111 SER A O 1
ATOM 848 N N . ARG A 1 112 ? -32.594 13.32 9.672 1 95.62 112 ARG A N 1
ATOM 849 C CA . ARG A 1 112 ? -33.375 12.602 10.68 1 95.62 112 ARG A CA 1
ATOM 850 C C . ARG A 1 112 ? -32.469 12.078 11.797 1 95.62 112 ARG A C 1
ATOM 852 O O . ARG A 1 112 ? -32.812 12.164 12.977 1 95.62 112 ARG A O 1
ATOM 859 N N . ALA A 1 113 ? -31.344 11.555 11.414 1 96.12 113 ALA A N 1
ATOM 860 C CA . ALA A 1 113 ? -30.406 10.984 12.383 1 96.12 113 ALA A CA 1
ATOM 861 C C . ALA A 1 113 ? -29.859 12.07 13.305 1 96.12 113 ALA A C 1
ATOM 863 O O . ALA A 1 113 ? -29.531 11.805 14.461 1 96.12 113 ALA A O 1
ATOM 864 N N . LEU A 1 114 ? -29.797 13.336 12.797 1 96.88 114 LEU A N 1
ATOM 865 C CA . LEU A 1 114 ? -29.188 14.414 13.555 1 96.88 114 LEU A CA 1
ATOM 866 C C . LEU A 1 114 ? -30.25 15.32 14.172 1 96.88 114 LEU A C 1
ATOM 868 O O . LEU A 1 114 ? -29.938 16.375 14.719 1 96.88 114 LEU A O 1
ATOM 872 N N . ALA A 1 115 ? -31.484 14.93 14.164 1 94.88 115 ALA A N 1
ATOM 873 C CA . ALA A 1 115 ? -32.594 15.75 14.609 1 94.88 115 ALA A CA 1
ATOM 874 C C . ALA A 1 115 ? -32.5 16.062 16.094 1 94.88 115 ALA A C 1
ATOM 876 O O . ALA A 1 115 ? -33.031 17.078 16.562 1 94.88 115 ALA A O 1
ATOM 877 N N . PHE A 1 116 ? -31.766 15.211 16.812 1 93.81 116 PHE A N 1
ATOM 878 C CA . PHE A 1 116 ? -31.641 15.406 18.25 1 93.81 116 PHE A CA 1
ATOM 879 C C . PHE A 1 116 ? -30.719 16.578 18.562 1 93.81 116 PHE A C 1
ATOM 881 O O . PHE A 1 116 ? -30.734 17.109 19.672 1 93.81 116 PHE A O 1
ATOM 888 N N . ILE A 1 117 ? -29.906 17.016 17.625 1 92.94 117 ILE A N 1
ATOM 889 C CA . ILE A 1 117 ? -28.938 18.094 17.828 1 92.94 117 ILE A CA 1
ATOM 890 C C . ILE A 1 117 ? -29.406 19.344 17.078 1 92.94 117 ILE A C 1
ATOM 892 O O . ILE A 1 117 ? -29.234 20.453 17.562 1 92.94 117 ILE A O 1
ATOM 896 N N . THR A 1 118 ? -29.875 19.109 15.844 1 90.94 118 THR A N 1
ATOM 897 C CA . THR A 1 118 ? -30.188 20.25 14.992 1 90.94 118 THR A CA 1
ATOM 898 C C . THR A 1 118 ? -31.438 19.969 14.148 1 90.94 118 THR A C 1
ATOM 900 O O . THR A 1 118 ? -31.656 18.828 13.727 1 90.94 118 THR A O 1
ATOM 903 N N . ASN A 1 119 ? -32.188 21.062 13.938 1 90.88 119 ASN A N 1
ATOM 904 C CA . ASN A 1 119 ? -33.312 20.953 13.023 1 90.88 119 ASN A CA 1
ATOM 905 C C . ASN A 1 119 ? -33 21.578 11.664 1 90.88 119 ASN A C 1
ATOM 907 O O . ASN A 1 119 ? -33.812 21.516 10.734 1 90.88 119 ASN A O 1
ATOM 911 N N . ASP A 1 120 ? -31.859 22.094 11.555 1 93.44 120 ASP A N 1
ATOM 912 C CA . ASP A 1 120 ? -31.375 22.672 10.312 1 93.44 120 ASP A CA 1
ATOM 913 C C . ASP A 1 120 ? -30 22.094 9.945 1 93.44 120 ASP A C 1
ATOM 915 O O . ASP A 1 120 ? -28.969 22.656 10.281 1 93.44 120 ASP A O 1
ATOM 919 N N . LEU A 1 121 ? -30.047 21.047 9.195 1 95.19 121 LEU A N 1
ATOM 920 C CA . LEU A 1 121 ? -28.828 20.328 8.836 1 95.19 121 LEU A CA 1
ATOM 921 C C . LEU A 1 121 ? -27.891 21.219 8.031 1 95.19 121 LEU A C 1
ATOM 923 O O . LEU A 1 121 ? -26.672 21.172 8.211 1 95.19 121 LEU A O 1
ATOM 927 N N . GLN A 1 122 ? -28.438 22.047 7.129 1 93.88 122 GLN A N 1
ATOM 928 C CA . GLN A 1 122 ? -27.609 22.922 6.293 1 93.88 122 GLN A CA 1
ATOM 929 C C . GLN A 1 122 ? -26.828 23.906 7.137 1 93.88 122 GLN A C 1
ATOM 931 O O . GLN A 1 122 ? -25.641 24.125 6.887 1 93.88 122 GLN A O 1
ATOM 936 N N . GLN A 1 123 ? -27.469 24.453 8.023 1 94.31 123 GLN A N 1
ATOM 937 C CA . GLN A 1 123 ? -26.797 25.406 8.914 1 94.31 123 GLN A CA 1
ATOM 938 C C . GLN A 1 123 ? -25.734 24.703 9.75 1 94.31 123 GLN A C 1
ATOM 940 O O . GLN A 1 123 ? -24.641 25.266 9.977 1 94.31 123 GLN A O 1
ATOM 945 N N . PHE A 1 124 ? -26.062 23.562 10.242 1 96.56 124 PHE A N 1
ATOM 946 C CA . PHE A 1 124 ? -25.109 22.812 11.055 1 96.56 124 PHE A CA 1
ATOM 947 C C . PHE A 1 124 ? -23.875 22.453 10.25 1 96.56 124 PHE A C 1
ATOM 949 O O . PHE A 1 124 ? -22.75 22.547 10.75 1 96.56 124 PHE A O 1
ATOM 956 N N . VAL A 1 125 ? -24.094 21.969 9.039 1 97.44 125 VAL A N 1
ATOM 957 C CA . VAL A 1 125 ? -22.984 21.594 8.156 1 97.44 125 VAL A CA 1
ATOM 958 C C . VAL A 1 125 ? -22.125 22.828 7.859 1 97.44 125 VAL A C 1
ATOM 960 O O . VAL A 1 125 ? -20.906 22.734 7.809 1 97.44 125 VAL A O 1
ATOM 963 N N . THR A 1 126 ? -22.75 23.953 7.668 1 96.62 126 THR A N 1
ATOM 964 C CA . THR A 1 126 ? -22 25.188 7.453 1 96.62 126 THR A CA 1
ATOM 965 C C . THR A 1 126 ? -21.125 25.5 8.656 1 96.62 126 THR A C 1
ATOM 967 O O . THR A 1 126 ? -19.984 25.969 8.492 1 96.62 126 THR A O 1
ATOM 970 N N . ARG A 1 127 ? -21.641 25.297 9.805 1 96.81 127 ARG A N 1
ATOM 971 C CA . ARG A 1 127 ? -20.844 25.484 11.016 1 96.81 127 ARG A CA 1
ATOM 972 C C . ARG A 1 127 ? -19.656 24.531 11.039 1 96.81 127 ARG A C 1
ATOM 974 O O . ARG A 1 127 ? -18.547 24.922 11.398 1 96.81 127 ARG A O 1
ATOM 981 N N . CYS A 1 128 ? -19.875 23.281 10.688 1 97.81 128 CYS A N 1
ATOM 982 C CA . CYS A 1 128 ? -18.781 22.312 10.594 1 97.81 128 CYS A CA 1
ATOM 983 C C . CYS A 1 128 ? -17.703 22.797 9.625 1 97.81 128 CYS A C 1
ATOM 985 O O . CYS A 1 128 ? -16.516 22.672 9.898 1 97.81 128 CYS A O 1
ATOM 987 N N . PHE A 1 129 ? -18.172 23.344 8.477 1 97.5 129 PHE A N 1
ATOM 988 C CA . PHE A 1 129 ? -17.234 23.875 7.496 1 97.5 129 PHE A CA 1
ATOM 989 C C . PHE A 1 129 ? -16.391 25 8.102 1 97.5 129 PHE A C 1
ATOM 991 O O . PHE A 1 129 ? -15.164 25.016 7.941 1 97.5 129 PHE A O 1
ATOM 998 N N . ASP A 1 130 ? -17.062 25.875 8.781 1 96.25 130 ASP A N 1
ATOM 999 C CA . ASP A 1 130 ? -16.359 27 9.391 1 96.25 130 ASP A CA 1
ATOM 1000 C C . ASP A 1 130 ? -15.273 26.516 10.352 1 96.25 130 ASP A C 1
ATOM 1002 O O . ASP A 1 130 ? -14.133 27 10.305 1 96.25 130 ASP A O 1
ATOM 1006 N N . LEU A 1 131 ? -15.656 25.578 11.172 1 96.56 131 LEU A N 1
ATOM 1007 C CA . LEU A 1 131 ? -14.711 25.031 12.148 1 96.56 131 LEU A CA 1
ATOM 1008 C C . LEU A 1 131 ? -13.57 24.312 11.445 1 96.56 131 LEU A C 1
ATOM 1010 O O . LEU A 1 131 ? -12.406 24.469 11.828 1 96.56 131 LEU A O 1
ATOM 1014 N N . PHE A 1 132 ? -13.891 23.531 10.438 1 97 132 PHE A N 1
ATOM 1015 C CA . PHE A 1 132 ? -12.875 22.797 9.695 1 97 132 PHE A CA 1
ATOM 1016 C C . PHE A 1 132 ? -11.867 23.75 9.07 1 97 132 PHE A C 1
ATOM 1018 O O . PHE A 1 132 ? -10.656 23.578 9.234 1 97 132 PHE A O 1
ATOM 1025 N N . PHE A 1 133 ? -12.312 24.781 8.367 1 94.06 133 PHE A N 1
ATOM 1026 C CA . PHE A 1 133 ? -11.422 25.672 7.625 1 94.06 133 PHE A CA 1
ATOM 1027 C C . PHE A 1 133 ? -10.648 26.578 8.57 1 94.06 133 PHE A C 1
ATOM 1029 O O . PHE A 1 133 ? -9.523 27 8.266 1 94.06 133 PHE A O 1
ATOM 1036 N N . GLU A 1 134 ? -11.18 26.781 9.719 1 92.31 134 GLU A N 1
ATOM 1037 C CA . GLU A 1 134 ? -10.516 27.641 10.695 1 92.31 134 GLU A CA 1
ATOM 1038 C C . GLU A 1 134 ? -9.414 26.891 11.43 1 92.31 134 GLU A C 1
ATOM 1040 O O . GLU A 1 134 ? -8.352 27.438 11.703 1 92.31 134 GLU A O 1
ATOM 1045 N N . TYR A 1 135 ? -9.633 25.594 11.695 1 93.88 135 TYR A N 1
ATOM 1046 C CA . TYR A 1 135 ? -8.75 24.953 12.664 1 93.88 135 TYR A CA 1
ATOM 1047 C C . TYR A 1 135 ? -8.023 23.766 12.047 1 93.88 135 TYR A C 1
ATOM 1049 O O . TYR A 1 135 ? -6.922 23.406 12.469 1 93.88 135 TYR A O 1
ATOM 1057 N N . LEU A 1 136 ? -8.602 23.078 11.062 1 96 136 LEU A N 1
ATOM 1058 C CA . LEU A 1 136 ? -8.023 21.828 10.586 1 96 136 LEU A CA 1
ATOM 1059 C C . LEU A 1 136 ? -7.43 22 9.195 1 96 136 LEU A C 1
ATOM 1061 O O . LEU A 1 136 ? -6.465 21.328 8.836 1 96 136 LEU A O 1
ATOM 1065 N N . TYR A 1 137 ? -7.918 22.938 8.43 1 95 137 TYR A N 1
ATOM 1066 C CA . TYR A 1 137 ? -7.523 23.188 7.051 1 95 137 TYR A CA 1
ATOM 1067 C C . TYR A 1 137 ? -6.035 23.516 6.965 1 95 137 TYR A C 1
ATOM 1069 O O . TYR A 1 137 ? -5.355 23.094 6.027 1 95 137 TYR A O 1
ATOM 1077 N N . PRO A 1 138 ? -5.441 24.219 7.855 1 93.31 138 PRO A N 1
ATOM 1078 C CA . PRO A 1 138 ? -4.035 24.609 7.727 1 93.31 138 PRO A CA 1
ATOM 1079 C C . PRO A 1 138 ? -3.096 23.406 7.613 1 93.31 138 PRO A C 1
ATOM 1081 O O . PRO A 1 138 ? -2.059 23.5 6.949 1 93.31 138 PRO A O 1
ATOM 1084 N N . LEU A 1 139 ? -3.477 22.328 8.258 1 95.5 139 LEU A N 1
ATOM 1085 C CA . LEU A 1 139 ? -2.604 21.156 8.234 1 95.5 139 LEU A CA 1
ATOM 1086 C C . LEU A 1 139 ? -3.033 20.188 7.141 1 95.5 139 LEU A C 1
ATOM 1088 O O . LEU A 1 139 ? -2.254 19.328 6.73 1 95.5 139 LEU A O 1
ATOM 1092 N N . THR A 1 140 ? -4.277 20.266 6.711 1 96 140 THR A N 1
ATOM 1093 C CA . THR A 1 140 ? -4.812 19.359 5.703 1 96 140 THR A CA 1
ATOM 1094 C C . THR A 1 140 ? -5.586 20.125 4.637 1 96 140 THR A C 1
ATOM 1096 O O . THR A 1 140 ? -6.785 19.906 4.453 1 96 140 THR A O 1
ATOM 1099 N N . PRO A 1 141 ? -4.895 20.984 3.924 1 96.06 141 PRO A N 1
ATOM 1100 C CA . PRO A 1 141 ? -5.566 21.812 2.912 1 96.06 141 PRO A CA 1
ATOM 1101 C C . PRO A 1 141 ? -5.957 21.016 1.67 1 96.06 141 PRO A C 1
ATOM 1103 O O . PRO A 1 141 ? -5.492 21.312 0.567 1 96.06 141 PRO A O 1
ATOM 1106 N N . LEU A 1 142 ? -6.902 20.125 1.805 1 97.44 142 LEU A N 1
ATOM 1107 C CA . LEU A 1 142 ? -7.199 19.141 0.774 1 97.44 142 LEU A CA 1
ATOM 1108 C C . LEU A 1 142 ? -8.531 19.453 0.092 1 97.44 142 LEU A C 1
ATOM 1110 O O . LEU A 1 142 ? -8.898 18.797 -0.884 1 97.44 142 LEU A O 1
ATOM 1114 N N . VAL A 1 143 ? -9.258 20.438 0.625 1 95.94 143 VAL A N 1
ATOM 1115 C CA . VAL A 1 143 ? -10.594 20.719 0.114 1 95.94 143 VAL A CA 1
ATOM 1116 C C . VAL A 1 143 ? -10.664 22.156 -0.379 1 95.94 143 VAL A C 1
ATOM 1118 O O . VAL A 1 143 ? -10.141 23.062 0.269 1 95.94 143 VAL A O 1
ATOM 1121 N N . HIS A 1 144 ? -11.188 22.297 -1.516 1 93.62 144 HIS A N 1
ATOM 1122 C CA . HIS A 1 144 ? -11.445 23.625 -2.029 1 93.62 144 HIS A CA 1
ATOM 1123 C C . HIS A 1 144 ? -12.727 24.203 -1.429 1 93.62 144 HIS A C 1
ATOM 1125 O O . HIS A 1 144 ? -13.828 23.75 -1.749 1 93.62 144 HIS A O 1
ATOM 1131 N N . GLU A 1 145 ? -12.609 25.266 -0.661 1 93 145 GLU A N 1
ATOM 1132 C CA . GLU A 1 145 ? -13.703 25.766 0.16 1 93 145 GLU A CA 1
ATOM 1133 C C . GLU A 1 145 ? -14.852 26.281 -0.706 1 93 145 GLU A C 1
ATOM 1135 O O . GLU A 1 145 ? -16 25.906 -0.51 1 93 145 GLU A O 1
ATOM 1140 N N . PRO A 1 146 ? -14.57 27.109 -1.737 1 89.06 146 PRO A N 1
ATOM 1141 C CA . PRO A 1 146 ? -15.695 27.609 -2.535 1 89.06 146 PRO A CA 1
ATOM 1142 C C . PRO A 1 146 ? -16.484 26.5 -3.215 1 89.06 146 PRO A C 1
ATOM 1144 O O . PRO A 1 146 ? -17.719 26.516 -3.219 1 89.06 146 PRO A O 1
ATOM 1147 N N . SER A 1 147 ? -15.766 25.531 -3.742 1 89.19 147 SER A N 1
ATOM 1148 C CA . SER A 1 147 ? -16.438 24.422 -4.406 1 89.19 147 SER A CA 1
ATOM 1149 C C . SER A 1 147 ? -17.266 23.609 -3.42 1 89.19 147 SER A C 1
ATOM 1151 O O . SER A 1 147 ? -18.359 23.141 -3.75 1 89.19 147 SER A O 1
ATOM 1153 N N . LEU A 1 148 ? -16.766 23.438 -2.215 1 93.5 148 LEU A N 1
ATOM 1154 C CA . LEU A 1 148 ? -17.469 22.656 -1.189 1 93.5 148 LEU A CA 1
ATOM 1155 C C . LEU A 1 148 ? -18.75 23.375 -0.761 1 93.5 148 LEU A C 1
ATOM 1157 O O . LEU A 1 148 ? -19.797 22.734 -0.663 1 93.5 148 LEU A O 1
ATOM 1161 N N . ARG A 1 149 ? -18.672 24.641 -0.522 1 92 149 ARG A N 1
ATOM 1162 C CA . ARG A 1 149 ? -19.828 25.406 -0.077 1 92 149 ARG A CA 1
ATOM 1163 C C . ARG A 1 149 ? -20.875 25.516 -1.181 1 92 149 ARG A C 1
ATOM 1165 O O . ARG A 1 149 ? -22.078 25.453 -0.911 1 92 149 ARG A O 1
ATOM 1172 N N . ASP A 1 150 ? -20.391 25.609 -2.436 1 87.31 150 ASP A N 1
ATOM 1173 C CA . ASP A 1 150 ? -21.297 25.625 -3.57 1 87.31 150 ASP A CA 1
ATOM 1174 C C . ASP A 1 150 ? -22.047 24.297 -3.688 1 87.31 150 ASP A C 1
ATOM 1176 O O . ASP A 1 150 ? -23.25 24.281 -4.004 1 87.31 150 ASP A O 1
ATOM 1180 N N . SER A 1 151 ? -21.344 23.266 -3.457 1 87.38 151 SER A N 1
ATOM 1181 C CA . SER A 1 151 ? -21.938 21.938 -3.576 1 87.38 151 SER A CA 1
ATOM 1182 C C . SER A 1 151 ? -22.984 21.703 -2.498 1 87.38 151 SER A C 1
ATOM 1184 O O . SER A 1 151 ? -23.938 20.953 -2.705 1 87.38 151 SER A O 1
ATOM 1186 N N . LEU A 1 152 ? -22.812 22.297 -1.325 1 90.81 152 LEU A N 1
ATOM 1187 C CA . LEU A 1 152 ? -23.781 22.172 -0.243 1 90.81 152 LEU A CA 1
ATOM 1188 C C . LEU A 1 152 ? -25.125 22.766 -0.651 1 90.81 152 LEU A C 1
ATOM 1190 O O . LEU A 1 152 ? -26.188 22.266 -0.234 1 90.81 152 LEU A O 1
ATOM 1194 N N . SER A 1 153 ? -25.078 23.75 -1.51 1 84.62 153 SER A N 1
ATOM 1195 C CA . SER A 1 153 ? -26.281 24.422 -1.952 1 84.62 153 SER A CA 1
ATOM 1196 C C . SER A 1 153 ? -27.172 23.484 -2.768 1 84.62 153 SER A C 1
ATOM 1198 O O . SER A 1 153 ? -28.375 23.703 -2.877 1 84.62 153 SER A O 1
ATOM 1200 N N . TYR A 1 154 ? -26.562 22.484 -3.295 1 81.44 154 TYR A N 1
ATOM 1201 C CA . TYR A 1 154 ? -27.297 21.484 -4.051 1 81.44 154 TYR A CA 1
ATOM 1202 C C . TYR A 1 154 ? -28.328 20.781 -3.164 1 81.44 154 TYR A C 1
ATOM 1204 O O . TYR A 1 154 ? -29.422 20.453 -3.619 1 81.44 154 TYR A O 1
ATOM 1212 N N . PHE A 1 155 ? -28.062 20.531 -1.927 1 83.56 155 PHE A N 1
ATOM 1213 C CA . PHE A 1 155 ? -28.922 19.766 -1.032 1 83.56 155 PHE A CA 1
ATOM 1214 C C . PHE A 1 155 ? -29.922 20.672 -0.333 1 83.56 155 PHE A C 1
ATOM 1216 O O . PHE A 1 155 ? -30.953 20.219 0.145 1 83.56 155 PHE A O 1
ATOM 1223 N N . GLY A 1 156 ? -29.672 21.875 -0.138 1 68.56 156 GLY A N 1
ATOM 1224 C CA . GLY A 1 156 ? -30.594 22.812 0.471 1 68.56 156 GLY A CA 1
ATOM 1225 C C . GLY A 1 156 ? -31.734 23.203 -0.455 1 68.56 156 GLY A C 1
ATOM 1226 O O . GLY A 1 156 ? -32.812 23.547 0.003 1 68.56 156 GLY A O 1
ATOM 1227 N N . GLN A 1 157 ? -31.344 23.438 -1.747 1 60.31 157 GLN A N 1
ATOM 1228 C CA . GLN A 1 157 ? -32.344 23.953 -2.674 1 60.31 157 GLN A CA 1
ATOM 1229 C C . GLN A 1 157 ? -33.156 22.812 -3.293 1 60.31 157 GLN A C 1
ATOM 1231 O O . GLN A 1 157 ? -32.625 21.75 -3.578 1 60.31 157 GLN A O 1
ATOM 1236 N N . TYR A 1 158 ? -34.375 22.516 -2.84 1 49.94 158 TYR A N 1
ATOM 1237 C CA . TYR A 1 158 ? -35.312 21.609 -3.492 1 49.94 158 TYR A CA 1
ATOM 1238 C C . TYR A 1 158 ? -34.906 21.375 -4.945 1 49.94 158 TYR A C 1
ATOM 1240 O O . TYR A 1 158 ? -34.344 22.266 -5.594 1 49.94 158 TYR A O 1
ATOM 1248 N N . PRO A 1 159 ? -35 20.047 -5.477 1 45.47 159 PRO A N 1
ATOM 1249 C CA . PRO A 1 159 ? -34.625 19.641 -6.832 1 45.47 159 PRO A CA 1
ATOM 1250 C C . PRO A 1 159 ? -35 20.688 -7.883 1 45.47 159 PRO A C 1
ATOM 1252 O O . PRO A 1 159 ? -36.188 20.891 -8.164 1 45.47 159 PRO A O 1
ATOM 1255 N N . SER A 1 160 ? -34.719 21.906 -7.812 1 40.31 160 SER A N 1
ATOM 1256 C CA . SER A 1 160 ? -35.062 22.578 -9.055 1 40.31 160 SER A CA 1
ATOM 1257 C C . SER A 1 160 ? -34.406 21.875 -10.258 1 40.31 160 SER A C 1
ATOM 1259 O O . SER A 1 160 ? -33.344 21.281 -10.148 1 40.31 160 SER A O 1
ATOM 1261 N N . GLU A 1 161 ? -35.219 21.484 -11.305 1 42.5 161 GLU A N 1
ATOM 1262 C CA . GLU A 1 161 ? -34.969 20.828 -12.594 1 42.5 161 GLU A CA 1
ATOM 1263 C C . GLU A 1 161 ? -33.594 21.156 -13.148 1 42.5 161 GLU A C 1
ATOM 1265 O O . GLU A 1 161 ? -33.031 20.391 -13.93 1 42.5 161 GLU A O 1
ATOM 1270 N N . ASN A 1 162 ? -33.188 22.5 -13.117 1 37.09 162 ASN A N 1
ATOM 1271 C CA . ASN A 1 162 ? -32.125 23.047 -13.953 1 37.09 162 ASN A CA 1
ATOM 1272 C C . ASN A 1 162 ? -30.75 22.812 -13.336 1 37.09 162 ASN A C 1
ATOM 1274 O O . ASN A 1 162 ? -29.906 23.719 -13.328 1 37.09 162 ASN A O 1
ATOM 1278 N N . PHE A 1 163 ? -30.594 22.078 -12.445 1 41.12 163 PHE A N 1
ATOM 1279 C CA . PHE A 1 163 ? -29.234 22.031 -11.898 1 41.12 163 PHE A CA 1
ATOM 1280 C C . PHE A 1 163 ? -28.234 21.641 -12.984 1 41.12 163 PHE A C 1
ATOM 1282 O O . PHE A 1 163 ? -28.078 20.469 -13.305 1 41.12 163 PHE A O 1
ATOM 1289 N N . SER A 1 164 ? -28.219 22.297 -14.148 1 36.78 164 SER A N 1
ATOM 1290 C CA . SER A 1 164 ? -27.125 22.25 -15.109 1 36.78 164 SER A CA 1
ATOM 1291 C C . SER A 1 164 ? -25.781 22.516 -14.43 1 36.78 164 SER A C 1
ATOM 1293 O O . SER A 1 164 ? -25.188 23.578 -14.625 1 36.78 164 SER A O 1
ATOM 1295 N N . THR A 1 165 ? -25.641 22.547 -13.156 1 35.28 165 THR A N 1
ATOM 1296 C CA . THR A 1 165 ? -24.422 23.172 -12.648 1 35.28 165 THR A CA 1
ATOM 1297 C C . THR A 1 165 ? -23.219 22.766 -13.5 1 35.28 165 THR A C 1
ATOM 1299 O O . THR A 1 165 ? -23.156 21.656 -14.008 1 35.28 165 THR A O 1
ATOM 1302 N N . GLY A 1 166 ? -22.359 23.766 -13.859 1 33.47 166 GLY A N 1
ATOM 1303 C CA . GLY A 1 166 ? -21.094 23.984 -14.531 1 33.47 166 GLY A CA 1
ATOM 1304 C C . GLY A 1 166 ? -20.094 22.859 -14.328 1 33.47 166 GLY A C 1
ATOM 1305 O O . GLY A 1 166 ? -20.438 21.688 -14.516 1 33.47 166 GLY A O 1
ATOM 1306 N N . VAL A 1 167 ? -18.859 23.359 -13.672 1 36.84 167 VAL A N 1
ATOM 1307 C CA . VAL A 1 167 ? -17.5 22.859 -13.836 1 36.84 167 VAL A CA 1
ATOM 1308 C C . VAL A 1 167 ? -17.453 21.391 -13.398 1 36.84 167 VAL A C 1
ATOM 1310 O O . VAL A 1 167 ? -16.844 20.562 -14.078 1 36.84 167 VAL A O 1
ATOM 1313 N N . LEU A 1 168 ? -17.344 21.281 -12 1 41.97 168 LEU A N 1
ATOM 1314 C CA . LEU A 1 168 ? -16.953 19.969 -11.484 1 41.97 168 LEU A CA 1
ATOM 1315 C C . LEU A 1 168 ? -18.109 18.984 -11.617 1 41.97 168 LEU A C 1
ATOM 1317 O O . LEU A 1 168 ? -19.234 19.281 -11.203 1 41.97 168 LEU A O 1
ATOM 1321 N N . GLU A 1 169 ? -18.375 18.484 -12.742 1 44.72 169 GLU A N 1
ATOM 1322 C CA . GLU A 1 169 ? -19.297 17.359 -12.891 1 44.72 169 GLU A CA 1
ATOM 1323 C C . GLU A 1 169 ? -19.609 16.719 -11.539 1 44.72 169 GLU A C 1
ATOM 1325 O O . GL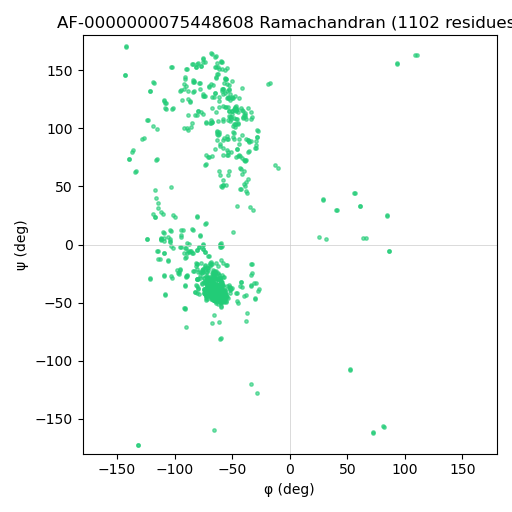U A 1 169 ? -18.812 15.961 -11 1 44.72 169 GLU A O 1
ATOM 1330 N N . LEU A 1 170 ? -20.328 17.469 -10.703 1 52.44 170 LEU A N 1
ATOM 1331 C CA . LEU A 1 170 ? -20.766 17.125 -9.352 1 52.44 170 LEU A CA 1
ATOM 1332 C C . LEU A 1 170 ? -21.578 15.836 -9.359 1 52.44 170 LEU A C 1
ATOM 1334 O O . LEU A 1 170 ? -22.641 15.766 -9.992 1 52.44 170 LEU A O 1
ATOM 1338 N N . TRP A 1 171 ? -20.875 14.719 -9.156 1 72.62 171 TRP A N 1
ATOM 1339 C CA . TRP A 1 171 ? -21.594 13.508 -8.781 1 72.62 171 TRP A CA 1
ATOM 1340 C C . TRP A 1 171 ? -22.156 13.625 -7.371 1 72.62 171 TRP A C 1
ATOM 1342 O O . TRP A 1 171 ? -21.406 13.82 -6.41 1 72.62 171 TRP A O 1
ATOM 1352 N N . PRO A 1 172 ? -23.531 13.859 -7.285 1 84 172 PRO A N 1
ATOM 1353 C CA . PRO A 1 172 ? -24.188 14.094 -5.996 1 84 172 PRO A CA 1
ATOM 1354 C C . PRO A 1 172 ? -23.688 13.148 -4.902 1 84 172 PRO A C 1
ATOM 1356 O O . PRO A 1 172 ? -23.562 13.555 -3.744 1 84 172 PRO A O 1
ATOM 1359 N N . GLU A 1 173 ? -23.328 11.953 -5.281 1 89.56 173 GLU A N 1
ATOM 1360 C CA . GLU A 1 173 ? -22.859 10.992 -4.289 1 89.56 173 GLU A CA 1
ATOM 1361 C C . GLU A 1 173 ? -21.484 11.375 -3.752 1 89.56 173 GLU A C 1
ATOM 1363 O O . GLU A 1 173 ? -21.25 11.312 -2.545 1 89.56 173 GLU A O 1
ATOM 1368 N N . THR A 1 174 ? -20.672 11.805 -4.672 1 90.19 174 THR A N 1
ATOM 1369 C CA . THR A 1 174 ? -19.344 12.203 -4.254 1 90.19 174 THR A CA 1
ATOM 1370 C C . THR A 1 174 ? -19.391 13.461 -3.389 1 90.19 174 THR A C 1
ATOM 1372 O O . THR A 1 174 ? -18.641 13.594 -2.426 1 90.19 174 THR A O 1
ATOM 1375 N N . THR A 1 175 ? -20.281 14.32 -3.76 1 91.69 175 THR A N 1
ATOM 1376 C CA . THR A 1 175 ? -20.438 15.555 -3.002 1 91.69 175 THR A CA 1
ATOM 1377 C C . THR A 1 175 ? -20.953 15.266 -1.592 1 91.69 175 THR A C 1
ATOM 1379 O O . THR A 1 175 ? -20.422 15.797 -0.615 1 91.69 175 THR A O 1
ATOM 1382 N N . PHE A 1 176 ? -21.984 14.438 -1.53 1 95.31 176 PHE A N 1
ATOM 1383 C CA . PHE A 1 176 ? -22.516 14.039 -0.23 1 95.31 176 PHE A CA 1
ATOM 1384 C C . PHE A 1 176 ? -21.422 13.406 0.627 1 95.31 176 PHE A C 1
ATOM 1386 O O . PHE A 1 176 ? -21.312 13.711 1.815 1 95.31 176 PHE A O 1
ATOM 1393 N N . THR A 1 177 ? -20.609 12.492 0.036 1 97.44 177 THR A N 1
ATOM 1394 C CA . THR A 1 177 ? -19.547 11.773 0.742 1 97.44 177 THR A CA 1
ATOM 1395 C C . THR A 1 177 ? -18.484 12.75 1.257 1 97.44 177 THR A C 1
ATOM 1397 O O . THR A 1 177 ? -18.031 12.633 2.398 1 97.44 177 THR A O 1
ATOM 1400 N N . LEU A 1 178 ? -18.109 13.727 0.452 1 97.5 178 LEU A N 1
ATOM 1401 C CA . LEU A 1 178 ? -17.094 14.695 0.843 1 97.5 178 LEU A CA 1
ATOM 1402 C C . LEU A 1 178 ? -17.609 15.594 1.968 1 97.5 178 LEU A C 1
ATOM 1404 O O . LEU A 1 178 ? -16.906 15.828 2.949 1 97.5 178 LEU A O 1
ATOM 1408 N N . ILE A 1 179 ? -18.828 16.062 1.811 1 97.56 179 ILE A N 1
ATOM 1409 C CA . ILE A 1 179 ? -19.438 16.953 2.809 1 97.56 179 ILE A CA 1
ATOM 1410 C C . ILE A 1 179 ? -19.469 16.25 4.164 1 97.56 179 ILE A C 1
ATOM 1412 O O . ILE A 1 179 ? -19.016 16.812 5.172 1 97.56 179 ILE A O 1
ATOM 1416 N N . THR A 1 180 ? -19.922 15.031 4.18 1 98.56 180 THR A N 1
ATOM 1417 C CA . THR A 1 180 ? -20.047 14.297 5.434 1 98.56 180 THR A CA 1
ATOM 1418 C C . THR A 1 180 ? -18.672 13.914 5.973 1 98.56 180 THR A C 1
ATOM 1420 O O . THR A 1 180 ? -18.469 13.852 7.188 1 98.56 180 THR A O 1
ATOM 1423 N N . ALA A 1 181 ? -17.672 13.664 5.109 1 98.69 181 ALA A N 1
ATOM 1424 C CA . ALA A 1 181 ? -16.312 13.375 5.547 1 98.69 181 ALA A CA 1
ATOM 1425 C C . ALA A 1 181 ? -15.695 14.586 6.242 1 98.69 181 ALA A C 1
ATOM 1427 O O . ALA A 1 181 ? -15.039 14.445 7.277 1 98.69 181 ALA A O 1
ATOM 1428 N N . VAL A 1 182 ? -15.922 15.773 5.668 1 98.69 182 VAL A N 1
ATOM 1429 C CA . VAL A 1 182 ? -15.391 17 6.25 1 98.69 182 VAL A CA 1
ATOM 1430 C C . VAL A 1 182 ? -16.031 17.234 7.621 1 98.69 182 VAL A C 1
ATOM 1432 O O . VAL A 1 182 ? -15.336 17.594 8.578 1 98.69 182 VAL A O 1
ATOM 1435 N N . CYS A 1 183 ? -17.312 17.016 7.68 1 98.75 183 CYS A N 1
ATOM 1436 C CA . CYS A 1 183 ? -18 17.188 8.953 1 98.75 183 CYS A CA 1
ATOM 1437 C C . CYS A 1 183 ? -17.516 16.172 9.984 1 98.75 183 CYS A C 1
ATOM 1439 O O . CYS A 1 183 ? -17.328 16.516 11.148 1 98.75 183 CYS A O 1
ATOM 1441 N N . ALA A 1 184 ? -17.312 14.953 9.539 1 98.75 184 ALA A N 1
ATOM 1442 C CA . ALA A 1 184 ? -16.781 13.93 10.438 1 98.75 184 ALA A CA 1
ATOM 1443 C C . ALA A 1 184 ? -15.391 14.312 10.938 1 98.75 184 ALA A C 1
ATOM 1445 O O . ALA A 1 184 ? -15.094 14.156 12.125 1 98.75 184 ALA A O 1
ATOM 1446 N N . GLU A 1 185 ? -14.57 14.82 10.07 1 98.25 185 GLU A N 1
ATOM 1447 C CA . GLU A 1 185 ? -13.219 15.25 10.43 1 98.25 185 GLU A CA 1
ATOM 1448 C C . GLU A 1 185 ? -13.25 16.328 11.516 1 98.25 185 GLU A C 1
ATOM 1450 O O . GLU A 1 185 ? -12.516 16.234 12.5 1 98.25 185 GLU A O 1
ATOM 1455 N N . ALA A 1 186 ? -14.086 17.297 11.344 1 98 186 ALA A N 1
ATOM 1456 C CA . ALA A 1 186 ? -14.219 18.344 12.336 1 98 186 ALA A CA 1
ATOM 1457 C C . ALA A 1 186 ? -14.742 17.797 13.664 1 98 186 ALA A C 1
ATOM 1459 O O . ALA A 1 186 ? -14.219 18.125 14.727 1 98 186 ALA A O 1
ATOM 1460 N N . ALA A 1 187 ? -15.711 16.922 13.555 1 97.88 187 ALA A N 1
ATOM 1461 C CA . ALA A 1 187 ? -16.375 16.406 14.75 1 97.88 187 ALA A CA 1
ATOM 1462 C C . ALA A 1 187 ? -15.43 15.523 15.562 1 97.88 187 ALA A C 1
ATOM 1464 O O . ALA A 1 187 ? -15.438 15.57 16.797 1 97.88 187 ALA A O 1
ATOM 1465 N N . PHE A 1 188 ? -14.617 14.734 14.914 1 96.31 188 PHE A N 1
ATOM 1466 C CA . PHE A 1 188 ? -13.734 13.805 15.609 1 96.31 188 PHE A CA 1
ATOM 1467 C C . PHE A 1 188 ? -12.5 14.523 16.141 1 96.31 188 PHE A C 1
ATOM 1469 O O . PHE A 1 188 ? -12.023 14.211 17.234 1 96.31 188 PHE A O 1
ATOM 1476 N N . LEU A 1 189 ? -11.953 15.516 15.391 1 95.12 189 LEU A N 1
ATOM 1477 C CA . LEU A 1 189 ? -10.594 15.977 15.656 1 95.12 189 LEU A CA 1
ATOM 1478 C C . LEU A 1 189 ? -10.602 17.219 16.531 1 95.12 189 LEU A C 1
ATOM 1480 O O . LEU A 1 189 ? -9.617 17.5 17.234 1 95.12 189 LEU A O 1
ATOM 1484 N N . LEU A 1 190 ? -11.703 18 16.516 1 95.56 190 LEU A N 1
ATOM 1485 C CA . LEU A 1 190 ? -11.727 19.219 17.312 1 95.56 190 LEU A CA 1
ATOM 1486 C C . LEU A 1 190 ? -12.117 18.922 18.766 1 95.56 190 LEU A C 1
ATOM 1488 O O . LEU A 1 190 ? -12.992 18.078 19.016 1 95.56 190 LEU A O 1
ATOM 1492 N N . PRO A 1 191 ? -11.477 19.578 19.688 1 91 191 PRO A N 1
ATOM 1493 C CA . PRO A 1 191 ? -11.812 19.359 21.094 1 91 191 PRO A CA 1
ATOM 1494 C C . PRO A 1 191 ? -13.203 19.891 21.453 1 91 191 PRO A C 1
ATOM 1496 O O . PRO A 1 191 ? -13.773 20.688 20.719 1 91 191 PRO A O 1
ATOM 1499 N N . LYS A 1 192 ? -13.68 19.469 22.562 1 90.44 192 LYS A N 1
ATOM 1500 C CA . LYS A 1 192 ? -15.039 19.766 23.016 1 90.44 192 LYS A CA 1
ATOM 1501 C C . LYS A 1 192 ? -15.227 21.266 23.234 1 90.44 192 LYS A C 1
ATOM 1503 O O . LYS A 1 192 ? -16.328 21.797 23.031 1 90.44 192 LYS A O 1
ATOM 1508 N N . ASP A 1 193 ? -14.203 21.891 23.547 1 89.88 193 ASP A N 1
ATOM 1509 C CA . ASP A 1 193 ? -14.297 23.328 23.812 1 89.88 193 ASP A CA 1
ATOM 1510 C C . ASP A 1 193 ? -14.586 24.109 22.516 1 89.88 193 ASP A C 1
ATOM 1512 O O . ASP A 1 193 ? -15.234 25.141 22.547 1 89.88 193 ASP A O 1
ATOM 1516 N N . LEU A 1 194 ? -14.102 23.625 21.406 1 92.62 194 LEU A N 1
ATOM 1517 C CA . LEU A 1 194 ? -14.297 24.281 20.125 1 92.62 194 LEU A CA 1
ATOM 1518 C C . LEU A 1 194 ? -15.562 23.766 19.438 1 92.62 194 LEU A C 1
ATOM 1520 O O . LEU A 1 194 ? -16.25 24.531 18.734 1 92.62 194 LEU A O 1
ATOM 1524 N N . PHE A 1 195 ? -15.812 22.5 19.625 1 95.94 195 PHE A N 1
ATOM 1525 C CA . PHE A 1 195 ? -16.969 21.875 19 1 95.94 195 PHE A CA 1
ATOM 1526 C C . PHE A 1 195 ? -17.688 20.969 20 1 95.94 195 PHE A C 1
ATOM 1528 O O . PHE A 1 195 ? -17.594 19.734 19.922 1 95.94 195 PHE A O 1
ATOM 1535 N N . PRO A 1 196 ? -18.484 21.516 20.812 1 95 196 PRO A N 1
ATOM 1536 C CA . PRO A 1 196 ? -19.141 20.781 21.906 1 95 196 PRO A CA 1
ATOM 1537 C C . PRO A 1 196 ? -20.016 19.641 21.391 1 95 196 PRO A C 1
ATOM 1539 O O . PRO A 1 196 ? -20.109 18.594 22.047 1 95 196 PRO A O 1
ATOM 1542 N N . GLU A 1 197 ? -20.641 19.844 20.203 1 95.38 197 GLU A N 1
ATOM 1543 C CA . GLU A 1 197 ? -21.547 18.828 19.672 1 95.38 197 GLU A CA 1
ATOM 1544 C C . GLU A 1 197 ? -20.766 17.75 18.922 1 95.38 197 GLU A C 1
ATOM 1546 O O . GLU A 1 197 ? -21.344 16.734 18.531 1 95.38 197 GLU A O 1
ATOM 1551 N N . GLY A 1 198 ? -19.5 17.953 18.734 1 95.75 198 GLY A N 1
ATOM 1552 C CA . GLY A 1 198 ? -18.688 17.094 17.875 1 95.75 198 GLY A CA 1
ATOM 1553 C C . GLY A 1 198 ? -18.781 15.633 18.234 1 95.75 198 GLY A C 1
ATOM 1554 O O . GLY A 1 198 ? -19.078 14.797 17.375 1 95.75 198 GLY A O 1
ATOM 1555 N N . GLN A 1 199 ? -18.688 15.289 19.453 1 93.25 199 GLN A N 1
ATOM 1556 C CA . GLN A 1 199 ? -18.656 13.906 19.906 1 93.25 199 GLN A CA 1
ATOM 1557 C C . GLN A 1 199 ? -19.984 13.203 19.625 1 93.25 199 GLN A C 1
ATOM 1559 O O . GLN A 1 199 ? -20 12.016 19.297 1 93.25 199 GLN A O 1
ATOM 1564 N N . SER A 1 200 ? -21.047 13.922 19.719 1 95.12 200 SER A N 1
ATOM 1565 C CA . SER A 1 200 ? -22.375 13.336 19.578 1 95.12 200 SER A CA 1
ATOM 1566 C C . SER A 1 200 ? -22.688 13.047 18.109 1 95.12 200 SER A C 1
ATOM 1568 O O . SER A 1 200 ? -23.5 12.172 17.812 1 95.12 200 SER A O 1
ATOM 1570 N N . VAL A 1 201 ? -22 13.742 17.219 1 97.5 201 VAL A N 1
ATOM 1571 C CA . VAL A 1 201 ? -22.422 13.641 15.828 1 97.5 201 VAL A CA 1
ATOM 1572 C C . VAL A 1 201 ? -21.328 12.953 15.016 1 97.5 201 VAL A C 1
ATOM 1574 O O . VAL A 1 201 ? -21.547 12.57 13.859 1 97.5 201 VAL A O 1
ATOM 1577 N N . ALA A 1 202 ? -20.125 12.758 15.5 1 97.81 202 ALA A N 1
ATOM 1578 C CA . ALA A 1 202 ? -18.938 12.305 14.781 1 97.81 202 ALA A CA 1
ATOM 1579 C C . ALA A 1 202 ? -19.188 10.977 14.07 1 97.81 202 ALA A C 1
ATOM 1581 O O . ALA A 1 202 ? -19.031 10.875 12.852 1 97.81 202 ALA A O 1
ATOM 1582 N N . ASP A 1 203 ? -19.75 10.016 14.789 1 97 203 ASP A N 1
ATOM 1583 C CA . ASP A 1 203 ? -19.984 8.688 14.234 1 97 203 ASP A CA 1
ATOM 1584 C C . ASP A 1 203 ? -21.078 8.719 13.172 1 97 203 ASP A C 1
ATOM 1586 O O . ASP A 1 203 ? -21 7.969 12.188 1 97 203 ASP A O 1
ATOM 1590 N N . ILE A 1 204 ? -22.031 9.516 13.375 1 97.75 204 ILE A N 1
ATOM 1591 C CA . ILE A 1 204 ? -23.141 9.609 12.43 1 97.75 204 ILE A CA 1
ATOM 1592 C C . ILE A 1 204 ? -22.641 10.117 11.086 1 97.75 204 ILE A C 1
ATOM 1594 O O . ILE A 1 204 ? -22.938 9.531 10.039 1 97.75 204 ILE A O 1
ATOM 1598 N N . PHE A 1 205 ? -21.797 11.125 11.117 1 98.5 205 PHE A N 1
ATOM 1599 C CA . PHE A 1 205 ? -21.234 11.688 9.891 1 98.5 205 PHE A CA 1
ATOM 1600 C C . PHE A 1 205 ? -20.297 10.695 9.227 1 98.5 205 PHE A C 1
ATOM 1602 O O . PHE A 1 205 ? -20.328 10.523 8 1 98.5 205 PHE A O 1
ATOM 1609 N N . LEU A 1 206 ? -19.391 10.086 10.016 1 98.38 206 LEU A N 1
ATOM 1610 C CA . LEU A 1 206 ? -18.438 9.133 9.453 1 98.38 206 LEU A CA 1
ATOM 1611 C C . LEU A 1 206 ? -19.156 7.969 8.781 1 98.38 206 LEU A C 1
ATOM 1613 O O . LEU A 1 206 ? -18.828 7.594 7.656 1 98.38 206 LEU A O 1
ATOM 1617 N N . ASN A 1 207 ? -20.188 7.441 9.453 1 96.69 207 ASN A N 1
ATOM 1618 C CA . ASN A 1 207 ? -20.938 6.316 8.906 1 96.69 207 ASN A CA 1
ATOM 1619 C C . ASN A 1 207 ? -21.688 6.707 7.645 1 96.69 207 ASN A C 1
ATOM 1621 O O . ASN A 1 207 ? -21.781 5.922 6.695 1 96.69 207 ASN A O 1
ATOM 1625 N N . ALA A 1 208 ? -22.25 7.891 7.652 1 97.38 208 ALA A N 1
ATOM 1626 C CA . ALA A 1 208 ? -22.938 8.383 6.465 1 97.38 208 ALA A CA 1
ATOM 1627 C C . ALA A 1 208 ? -21.984 8.492 5.277 1 97.38 208 ALA A C 1
ATOM 1629 O O . ALA A 1 208 ? -22.344 8.102 4.16 1 97.38 208 ALA A O 1
ATOM 1630 N N . SER A 1 209 ? -20.812 9.031 5.531 1 98 209 SER A N 1
ATOM 1631 C CA . SER A 1 209 ? -19.812 9.188 4.473 1 98 209 SER A CA 1
ATOM 1632 C C . SER A 1 209 ? -19.344 7.84 3.945 1 98 209 SER A C 1
ATOM 1634 O O . SER A 1 209 ? -19.328 7.609 2.734 1 98 209 SER A O 1
ATOM 1636 N N . ARG A 1 210 ? -18.984 6.922 4.812 1 95.88 210 ARG A N 1
ATOM 1637 C CA . ARG A 1 210 ? -18.453 5.613 4.441 1 95.88 210 ARG A CA 1
ATOM 1638 C C . ARG A 1 210 ? -19.516 4.785 3.713 1 95.88 210 ARG A C 1
ATOM 1640 O O . ARG A 1 210 ? -19.203 4.102 2.736 1 95.88 210 ARG A O 1
ATOM 1647 N N . SER A 1 211 ? -20.766 4.82 4.246 1 93.44 211 SER A N 1
ATOM 1648 C CA . SER A 1 211 ? -21.844 4.078 3.605 1 93.44 211 SER A CA 1
ATOM 1649 C C . SER A 1 211 ? -22.078 4.562 2.18 1 93.44 211 SER A C 1
ATOM 1651 O O . SER A 1 211 ? -22.312 3.758 1.274 1 93.44 211 SER A O 1
ATOM 1653 N N . CYS A 1 212 ? -22.047 5.855 1.999 1 94.94 212 CYS A N 1
ATOM 1654 C CA . CYS A 1 212 ? -22.234 6.414 0.665 1 94.94 212 CYS A CA 1
ATOM 1655 C C . CYS A 1 212 ? -21.094 6.023 -0.257 1 94.94 212 CYS A C 1
ATOM 1657 O O . CYS A 1 212 ? -21.312 5.633 -1.404 1 94.94 212 CYS A O 1
ATOM 1659 N N . LEU A 1 213 ? -19.844 6.109 0.212 1 94.75 213 LEU A N 1
ATOM 1660 C CA . LEU A 1 213 ? -18.672 5.738 -0.579 1 94.75 213 LEU A CA 1
ATOM 1661 C C . LEU A 1 213 ? -18.766 4.285 -1.035 1 94.75 213 LEU A C 1
ATOM 1663 O O . LEU A 1 213 ? -18.469 3.977 -2.193 1 94.75 213 LEU A O 1
ATOM 1667 N N . ASN A 1 214 ? -19.156 3.432 -0.159 1 88.5 214 ASN A N 1
ATOM 1668 C CA . ASN A 1 214 ? -19.234 2.002 -0.447 1 88.5 214 ASN A CA 1
ATOM 1669 C C . ASN A 1 214 ? -20.203 1.712 -1.586 1 88.5 214 ASN A C 1
ATOM 1671 O O . ASN A 1 214 ? -20.031 0.746 -2.33 1 88.5 214 ASN A O 1
ATOM 1675 N N . GLN A 1 215 ? -21.172 2.559 -1.706 1 87.62 215 GLN A N 1
ATOM 1676 C CA . GLN A 1 215 ? -22.203 2.334 -2.717 1 87.62 215 GLN A CA 1
ATOM 1677 C C . GLN A 1 215 ? -21.672 2.615 -4.117 1 87.62 215 GLN A C 1
ATOM 1679 O O . GLN A 1 215 ? -22.078 1.968 -5.086 1 87.62 215 GLN A O 1
ATOM 1684 N N . TYR A 1 216 ? -20.75 3.6 -4.219 1 89.12 216 TYR A N 1
ATOM 1685 C CA . TYR A 1 216 ? -20.281 3.934 -5.559 1 89.12 216 TYR A CA 1
ATOM 1686 C C . TYR A 1 216 ? -18.781 3.646 -5.703 1 89.12 216 TYR A C 1
ATOM 1688 O O . TYR A 1 216 ? -18.109 4.242 -6.547 1 89.12 216 TYR A O 1
ATOM 1696 N N . LEU A 1 217 ? -18.219 2.805 -4.945 1 89.25 217 LEU A N 1
ATOM 1697 C CA . LEU A 1 217 ? -16.797 2.535 -4.859 1 89.25 217 LEU A CA 1
ATOM 1698 C C . LEU A 1 217 ? -16.25 2.064 -6.203 1 89.25 217 LEU A C 1
ATOM 1700 O O . LEU A 1 217 ? -15.227 2.57 -6.676 1 89.25 217 LEU A O 1
ATOM 1704 N N . GLU A 1 218 ? -16.891 1.094 -6.84 1 85.12 218 GLU A N 1
ATOM 1705 C CA . GLU A 1 218 ? -16.406 0.528 -8.094 1 85.12 218 GLU A CA 1
ATOM 1706 C C . GLU A 1 218 ? -16.312 1.596 -9.18 1 85.12 218 GLU A C 1
ATOM 1708 O O . GLU A 1 218 ? -15.305 1.667 -9.898 1 85.12 218 GLU A O 1
ATOM 1713 N N . ALA A 1 219 ? -17.328 2.398 -9.25 1 86.44 219 ALA A N 1
ATOM 1714 C CA . ALA A 1 219 ? -17.344 3.459 -10.258 1 86.44 219 ALA A CA 1
ATOM 1715 C C . ALA A 1 219 ? -16.266 4.492 -9.977 1 86.44 219 ALA A C 1
ATOM 1717 O O . ALA A 1 219 ? -15.633 5.004 -10.898 1 86.44 219 ALA A O 1
ATOM 1718 N N . GLU A 1 220 ? -16.094 4.781 -8.758 1 89.75 220 GLU A N 1
ATOM 1719 C CA . GLU A 1 220 ? -15.102 5.777 -8.352 1 89.75 220 GLU A CA 1
ATOM 1720 C C . GLU A 1 220 ? -13.688 5.301 -8.656 1 89.75 220 GLU A C 1
ATOM 1722 O O . GLU A 1 220 ? -12.828 6.098 -9.039 1 89.75 220 GLU A O 1
ATOM 1727 N N . LEU A 1 221 ? -13.414 4.066 -8.453 1 90.12 221 LEU A N 1
ATOM 1728 C CA . LEU A 1 221 ? -12.086 3.512 -8.672 1 90.12 221 LEU A CA 1
ATOM 1729 C C . LEU A 1 221 ? -11.703 3.562 -10.148 1 90.12 221 LEU A C 1
ATOM 1731 O O . LEU A 1 221 ? -10.523 3.609 -10.492 1 90.12 221 LEU A O 1
ATOM 1735 N N . GLU A 1 222 ? -12.672 3.572 -10.992 1 87.69 222 GLU A N 1
ATOM 1736 C CA . GLU A 1 222 ? -12.414 3.67 -12.422 1 87.69 222 GLU A CA 1
ATOM 1737 C C . GLU A 1 222 ? -11.992 5.082 -12.812 1 87.69 222 GLU A C 1
ATOM 1739 O O . GLU A 1 222 ? -11.203 5.266 -13.75 1 87.69 222 GLU A O 1
ATOM 1744 N N . ASN A 1 223 ? -12.555 5.977 -12.07 1 89.31 223 ASN A N 1
ATOM 1745 C CA . ASN A 1 223 ? -12.234 7.367 -12.375 1 89.31 223 ASN A CA 1
ATOM 1746 C C . ASN A 1 223 ? -12.039 8.188 -11.102 1 89.31 223 ASN A C 1
ATOM 1748 O O . ASN A 1 223 ? -12.805 9.109 -10.828 1 89.31 223 ASN A O 1
ATOM 1752 N N . PRO A 1 224 ? -10.938 7.949 -10.484 1 94.06 224 PRO A N 1
ATOM 1753 C CA . PRO A 1 224 ? -10.711 8.664 -9.227 1 94.06 224 PRO A CA 1
ATOM 1754 C C . PRO A 1 224 ? -10.281 10.109 -9.438 1 94.06 224 PRO A C 1
ATOM 1756 O O . PRO A 1 224 ? -9.766 10.453 -10.508 1 94.06 224 PRO A O 1
ATOM 1759 N N . ASN A 1 225 ? -10.547 10.93 -8.531 1 94.5 225 ASN A N 1
ATOM 1760 C CA . ASN A 1 225 ? -10.094 12.32 -8.492 1 94.5 225 ASN A CA 1
ATOM 1761 C C . ASN A 1 225 ? -9.5 12.68 -7.137 1 94.5 225 ASN A C 1
ATOM 1763 O O . ASN A 1 225 ? -9.25 11.805 -6.309 1 94.5 225 ASN A O 1
ATOM 1767 N N . ALA A 1 226 ? -9.195 13.922 -6.934 1 96.44 226 ALA A N 1
ATOM 1768 C CA . ALA A 1 226 ? -8.539 14.352 -5.703 1 96.44 226 ALA A CA 1
ATOM 1769 C C . ALA A 1 226 ? -9.422 14.07 -4.484 1 96.44 226 ALA A C 1
ATOM 1771 O O . ALA A 1 226 ? -8.922 13.672 -3.432 1 96.44 226 ALA A O 1
ATOM 1772 N N . ASN A 1 227 ? -10.672 14.25 -4.617 1 95.94 227 ASN A N 1
ATOM 1773 C CA . ASN A 1 227 ? -11.609 14.031 -3.518 1 95.94 227 ASN A CA 1
ATOM 1774 C C . ASN A 1 227 ? -11.633 12.578 -3.076 1 95.94 227 ASN A C 1
ATOM 1776 O O . ASN A 1 227 ? -11.859 12.281 -1.903 1 95.94 227 ASN A O 1
ATOM 1780 N N . SER A 1 228 ? -11.398 11.68 -4.027 1 96.62 228 SER A N 1
ATOM 1781 C CA . SER A 1 228 ? -11.359 10.258 -3.699 1 96.62 228 SER A CA 1
ATOM 1782 C C . SER A 1 228 ? -10.297 9.969 -2.639 1 96.62 228 SER A C 1
ATOM 1784 O O . SER A 1 228 ? -10.547 9.211 -1.699 1 96.62 228 SER A O 1
ATOM 1786 N N . ILE A 1 229 ? -9.18 10.562 -2.746 1 97.94 229 ILE A N 1
ATOM 1787 C CA . ILE A 1 229 ? -8.078 10.383 -1.805 1 97.94 229 ILE A CA 1
ATOM 1788 C C . ILE A 1 229 ? -8.383 11.125 -0.506 1 97.94 229 ILE A C 1
ATOM 1790 O O . ILE A 1 229 ? -8.195 10.586 0.585 1 97.94 229 ILE A O 1
ATOM 1794 N N . THR A 1 230 ? -8.914 12.312 -0.621 1 98.44 230 THR A N 1
ATOM 1795 C CA . THR A 1 230 ? -9.203 13.164 0.525 1 98.44 230 THR A CA 1
ATOM 1796 C C . THR A 1 230 ? -10.227 12.508 1.446 1 98.44 230 THR A C 1
ATOM 1798 O O . THR A 1 230 ? -10.055 12.492 2.666 1 98.44 230 THR A O 1
ATOM 1801 N N . ILE A 1 231 ? -11.258 11.969 0.854 1 98.25 231 ILE A N 1
ATOM 1802 C CA . ILE A 1 231 ? -12.312 11.305 1.62 1 98.25 231 ILE A CA 1
ATOM 1803 C C . ILE A 1 231 ? -11.711 10.172 2.447 1 98.25 231 ILE A C 1
ATOM 1805 O O . ILE A 1 231 ? -11.961 10.07 3.648 1 98.25 231 ILE A O 1
ATOM 1809 N N . ARG A 1 232 ? -10.883 9.367 1.867 1 97.88 232 ARG A N 1
ATOM 1810 C CA . ARG A 1 232 ? -10.25 8.258 2.572 1 97.88 232 ARG A CA 1
ATOM 1811 C C . ARG A 1 232 ? -9.281 8.758 3.637 1 97.88 232 ARG A C 1
ATOM 1813 O O . ARG A 1 232 ? -9.188 8.18 4.723 1 97.88 232 ARG A O 1
ATOM 1820 N N . TYR A 1 233 ? -8.586 9.789 3.277 1 98.38 233 TYR A N 1
ATOM 1821 C CA . TYR A 1 233 ? -7.668 10.367 4.254 1 98.38 233 TYR A CA 1
ATOM 1822 C C . TYR A 1 233 ? -8.422 10.844 5.492 1 98.38 233 TYR A C 1
ATOM 1824 O O . TYR A 1 233 ? -7.988 10.594 6.621 1 98.38 233 TYR A O 1
ATOM 1832 N N . PHE A 1 234 ? -9.555 11.516 5.285 1 98.62 234 PHE A N 1
ATOM 1833 C CA . PHE A 1 234 ? -10.367 11.984 6.402 1 98.62 234 PHE A CA 1
ATOM 1834 C C . PHE A 1 234 ? -10.953 10.805 7.18 1 98.62 234 PHE A C 1
ATOM 1836 O O . PHE A 1 234 ? -10.977 10.82 8.414 1 98.62 234 PHE A O 1
ATOM 1843 N N . HIS A 1 235 ? -11.438 9.805 6.457 1 98.19 235 HIS A N 1
ATOM 1844 C CA . HIS A 1 235 ? -11.922 8.602 7.129 1 98.19 235 HIS A CA 1
ATOM 1845 C C . HIS A 1 235 ? -10.836 8 8.023 1 98.19 235 HIS A C 1
ATOM 1847 O O . HIS A 1 235 ? -11.117 7.598 9.156 1 98.19 235 HIS A O 1
ATOM 1853 N N . SER A 1 236 ? -9.656 7.941 7.484 1 96.94 236 SER A N 1
ATOM 1854 C CA . SER A 1 236 ? -8.531 7.379 8.234 1 96.94 236 SER A CA 1
ATOM 1855 C C . SER A 1 236 ? -8.266 8.172 9.508 1 96.94 236 SER A C 1
ATOM 1857 O O . SER A 1 236 ? -8.086 7.586 10.578 1 96.94 236 SER A O 1
ATOM 1859 N N . ASN A 1 237 ? -8.273 9.453 9.414 1 96.25 237 ASN A N 1
ATOM 1860 C CA . ASN A 1 237 ? -8.055 10.305 10.578 1 96.25 237 ASN A CA 1
ATOM 1861 C C . ASN A 1 237 ? -9.133 10.102 11.633 1 96.25 237 ASN A C 1
ATOM 1863 O O . ASN A 1 237 ? -8.836 10.023 12.828 1 96.25 237 ASN A O 1
ATOM 1867 N N . CYS A 1 238 ? -10.375 10.055 11.148 1 96.94 238 CYS A N 1
ATOM 1868 C CA . CYS A 1 238 ? -11.5 9.875 12.062 1 96.94 238 CYS A CA 1
ATOM 1869 C C . CYS A 1 238 ? -11.383 8.547 12.812 1 96.94 238 CYS A C 1
ATOM 1871 O O . CYS A 1 238 ? -11.57 8.5 14.031 1 96.94 238 CYS A O 1
ATOM 1873 N N . LEU A 1 239 ? -11.023 7.512 12.109 1 94.69 239 LEU A N 1
ATOM 1874 C CA . LEU A 1 239 ? -10.906 6.191 12.719 1 94.69 239 LEU A CA 1
ATOM 1875 C C . LEU A 1 239 ? -9.734 6.148 13.695 1 94.69 239 LEU A C 1
ATOM 1877 O O . LEU A 1 239 ? -9.812 5.492 14.734 1 94.69 239 LEU A O 1
ATOM 1881 N N . HIS A 1 240 ? -8.695 6.824 13.328 1 92.25 240 HIS A N 1
ATOM 1882 C CA . HIS A 1 240 ? -7.566 6.938 14.242 1 92.25 240 HIS A CA 1
ATOM 1883 C C . HIS A 1 240 ? -7.973 7.633 15.539 1 92.25 240 HIS A C 1
ATOM 1885 O O . HIS A 1 240 ? -7.641 7.16 16.625 1 92.25 240 HIS A O 1
ATOM 1891 N N . ALA A 1 241 ? -8.68 8.695 15.398 1 90.88 241 ALA A N 1
ATOM 1892 C CA . ALA A 1 241 ? -9.148 9.453 16.547 1 90.88 241 ALA A CA 1
ATOM 1893 C C . ALA A 1 241 ? -10.141 8.641 17.375 1 90.88 241 ALA A C 1
ATOM 1895 O O . ALA A 1 241 ? -10.258 8.836 18.594 1 90.88 241 ALA A O 1
ATOM 1896 N N . ALA A 1 242 ? -10.867 7.719 16.703 1 90.94 242 ALA A N 1
ATOM 1897 C CA . ALA A 1 242 ? -11.859 6.875 17.375 1 90.94 242 ALA A CA 1
ATOM 1898 C C . ALA A 1 242 ? -11.188 5.727 18.125 1 90.94 242 ALA A C 1
ATOM 1900 O O . ALA A 1 242 ? -11.859 4.895 18.734 1 90.94 242 ALA A O 1
ATOM 1901 N N . GLY A 1 243 ? -9.883 5.637 18.031 1 87.06 243 GLY A N 1
ATOM 1902 C CA . GLY A 1 243 ? -9.156 4.594 18.734 1 87.06 243 GLY A CA 1
ATOM 1903 C C . GLY A 1 243 ? -9.109 3.279 17.969 1 87.06 243 GLY A C 1
ATOM 1904 O O . GLY A 1 243 ? -9.078 2.207 18.578 1 87.06 243 GLY A O 1
ATOM 1905 N N . LYS A 1 244 ? -9.234 3.379 16.672 1 88.75 244 LYS A N 1
ATOM 1906 C CA . LYS A 1 244 ? -9.125 2.209 15.805 1 88.75 244 LYS A CA 1
ATOM 1907 C C . LYS A 1 244 ? -7.93 2.324 14.867 1 88.75 244 LYS A C 1
ATOM 1909 O O . LYS A 1 244 ? -8.094 2.43 13.648 1 88.75 244 LYS A O 1
ATOM 1914 N N . PRO A 1 245 ? -6.699 2.172 15.359 1 87.69 245 PRO A N 1
ATOM 1915 C CA . PRO A 1 245 ? -5.496 2.469 14.578 1 87.69 245 PRO A CA 1
ATOM 1916 C C . PRO A 1 245 ? -5.277 1.482 13.438 1 87.69 245 PRO A C 1
ATOM 1918 O O . PRO A 1 245 ? -4.793 1.867 12.367 1 87.69 245 PRO A O 1
ATOM 1921 N N . LYS A 1 246 ? -5.562 0.225 13.641 1 87.88 246 LYS A N 1
ATOM 1922 C CA . LYS A 1 246 ? -5.363 -0.755 12.578 1 87.88 246 LYS A CA 1
ATOM 1923 C C . LYS A 1 246 ? -6.297 -0.487 11.406 1 87.88 246 LYS A C 1
ATOM 1925 O O . LYS A 1 246 ? -5.875 -0.544 10.242 1 87.88 246 LYS A O 1
ATOM 1930 N N . TYR A 1 247 ? -7.574 -0.256 11.797 1 90.69 247 TYR A N 1
ATOM 1931 C CA . TYR A 1 247 ? -8.539 0.078 10.758 1 90.69 247 TYR A CA 1
ATOM 1932 C C . TYR A 1 247 ? -8.156 1.373 10.055 1 90.69 247 TYR A C 1
ATOM 1934 O O . TYR A 1 247 ? -8.273 1.48 8.828 1 90.69 247 TYR A O 1
ATOM 1942 N N . SER A 1 248 ? -7.719 2.371 10.82 1 93.12 248 SER A N 1
ATOM 1943 C CA . SER A 1 248 ? -7.234 3.633 10.266 1 93.12 248 SER A CA 1
ATOM 1944 C C . SER A 1 248 ? -6.105 3.406 9.273 1 93.12 248 SER A C 1
ATOM 1946 O O . SER A 1 248 ? -6.109 3.977 8.18 1 93.12 248 SER A O 1
ATOM 1948 N N . TRP A 1 249 ? -5.215 2.566 9.617 1 92 249 TRP A N 1
ATOM 1949 C CA . TRP A 1 249 ? -4.07 2.262 8.766 1 92 249 TRP A CA 1
ATOM 1950 C C . TRP A 1 249 ? -4.52 1.6 7.465 1 92 249 TRP A C 1
ATOM 1952 O O . TRP A 1 249 ? -3.963 1.872 6.398 1 92 249 TRP A O 1
ATOM 1962 N N . HIS A 1 250 ? -5.484 0.755 7.582 1 92.31 250 HIS A N 1
ATOM 1963 C CA . HIS A 1 250 ? -6.039 0.09 6.41 1 92.31 250 HIS A CA 1
ATOM 1964 C C . HIS A 1 250 ? -6.637 1.1 5.434 1 92.31 250 HIS A C 1
ATOM 1966 O O . HIS A 1 250 ? -6.371 1.039 4.23 1 92.31 250 HIS A O 1
ATOM 1972 N N . ILE A 1 251 ? -7.414 2.021 5.953 1 94.88 251 ILE A N 1
ATOM 1973 C CA . ILE A 1 251 ? -8.055 3.027 5.113 1 94.88 251 ILE A CA 1
ATOM 1974 C C . ILE A 1 251 ? -7 3.965 4.531 1 94.88 251 ILE A C 1
ATOM 1976 O O . ILE A 1 251 ? -7.102 4.383 3.375 1 94.88 251 ILE A O 1
ATOM 1980 N N . PHE A 1 252 ? -6.035 4.34 5.348 1 96.12 252 PHE A N 1
ATOM 1981 C CA . PHE A 1 252 ? -4.934 5.16 4.855 1 96.12 252 PHE A CA 1
ATOM 1982 C C . PHE A 1 252 ? -4.23 4.484 3.686 1 96.12 252 PHE A C 1
ATOM 1984 O O . PHE A 1 252 ? -3.801 5.148 2.742 1 96.12 252 PHE A O 1
ATOM 1991 N N . GLY A 1 253 ? -4.086 3.213 3.799 1 93.94 253 GLY A N 1
ATOM 1992 C CA . GLY A 1 253 ? -3.516 2.439 2.707 1 93.94 253 GLY A CA 1
ATOM 1993 C C . GLY A 1 253 ? -4.293 2.57 1.412 1 93.94 253 GLY A C 1
ATOM 1994 O O . GLY A 1 253 ? -3.705 2.615 0.329 1 93.94 253 GLY A O 1
ATOM 1995 N N . GLU A 1 254 ? -5.613 2.607 1.521 1 93.75 254 GLU A N 1
ATOM 1996 C CA . GLU A 1 254 ? -6.445 2.797 0.337 1 93.75 254 GLU A CA 1
ATOM 1997 C C . GLU A 1 254 ? -6.164 4.141 -0.327 1 93.75 254 GLU A C 1
ATOM 1999 O O . GLU A 1 254 ? -6.105 4.234 -1.555 1 93.75 254 GLU A O 1
ATOM 2004 N N . ALA A 1 255 ? -6.039 5.141 0.515 1 96.56 255 ALA A N 1
ATOM 2005 C CA . ALA A 1 255 ? -5.723 6.465 -0.016 1 96.56 255 ALA A CA 1
ATOM 2006 C C . ALA A 1 255 ? -4.379 6.457 -0.74 1 96.56 255 ALA A C 1
ATOM 2008 O O . ALA A 1 255 ? -4.25 7.02 -1.829 1 96.56 255 ALA A O 1
ATOM 2009 N N . THR A 1 256 ? -3.406 5.824 -0.149 1 95.12 256 THR A N 1
ATOM 2010 C CA . THR A 1 256 ? -2.07 5.734 -0.726 1 95.12 256 THR A CA 1
ATOM 2011 C C . THR A 1 256 ? -2.105 4.988 -2.059 1 95.12 256 THR A C 1
ATOM 2013 O O . THR A 1 256 ? -1.474 5.414 -3.027 1 95.12 256 THR A O 1
ATOM 2016 N N . ARG A 1 257 ? -2.859 3.906 -2.068 1 93.19 257 ARG A N 1
ATOM 2017 C CA . ARG A 1 257 ? -2.975 3.096 -3.277 1 93.19 257 ARG A CA 1
ATOM 2018 C C . ARG A 1 257 ? -3.613 3.893 -4.41 1 93.19 257 ARG A C 1
ATOM 2020 O O . ARG A 1 257 ? -3.232 3.742 -5.574 1 93.19 257 ARG A O 1
ATOM 2027 N N . LEU A 1 258 ? -4.609 4.688 -4.098 1 94.88 258 LEU A N 1
ATOM 2028 C CA . LEU A 1 258 ? -5.258 5.523 -5.098 1 94.88 258 LEU A CA 1
ATOM 2029 C C . LEU A 1 258 ? -4.277 6.531 -5.688 1 94.88 258 LEU A C 1
ATOM 2031 O O . LEU A 1 258 ? -4.258 6.75 -6.902 1 94.88 258 LEU A O 1
ATOM 2035 N N . ALA A 1 259 ? -3.471 7.148 -4.805 1 96.06 259 ALA A N 1
ATOM 2036 C CA . ALA A 1 259 ? -2.465 8.094 -5.281 1 96.06 259 ALA A CA 1
ATOM 2037 C C . ALA A 1 259 ? -1.489 7.41 -6.238 1 96.06 259 ALA A C 1
ATOM 2039 O O . ALA A 1 259 ? -1.065 8.008 -7.23 1 96.06 259 ALA A O 1
ATOM 2040 N N . GLN A 1 260 ? -1.195 6.172 -5.98 1 92.38 260 GLN A N 1
ATOM 2041 C CA . GLN A 1 260 ? -0.271 5.406 -6.812 1 92.38 260 GLN A CA 1
ATOM 2042 C C . GLN A 1 260 ? -0.905 5.047 -8.148 1 92.38 260 GLN A C 1
ATOM 2044 O O . GLN A 1 260 ? -0.266 5.164 -9.195 1 92.38 260 GLN A O 1
ATOM 2049 N N . VAL A 1 261 ? -2.164 4.602 -8.078 1 90.62 261 VAL A N 1
ATOM 2050 C CA . VAL A 1 261 ? -2.867 4.223 -9.305 1 90.62 261 VAL A CA 1
ATOM 2051 C C . VAL A 1 261 ? -3.004 5.438 -10.219 1 90.62 261 VAL A C 1
ATOM 2053 O O . VAL A 1 261 ? -2.924 5.309 -11.445 1 90.62 261 VAL A O 1
ATOM 2056 N N . MET A 1 262 ? -3.18 6.566 -9.602 1 94.19 262 MET A N 1
ATOM 2057 C CA . MET A 1 262 ? -3.344 7.805 -10.359 1 94.19 262 MET A CA 1
ATOM 2058 C C . MET A 1 262 ? -1.993 8.344 -10.812 1 94.19 262 MET A C 1
ATOM 2060 O O . MET A 1 262 ? -1.929 9.375 -11.492 1 94.19 262 MET A O 1
ATOM 2064 N N . GLN A 1 263 ? -0.858 7.707 -10.398 1 93.56 263 GLN A N 1
ATOM 2065 C CA . GLN A 1 263 ? 0.51 8.07 -10.75 1 93.56 263 GLN A CA 1
ATOM 2066 C C . GLN A 1 263 ? 0.814 9.516 -10.375 1 93.56 263 GLN A C 1
ATOM 2068 O O . GLN A 1 263 ? 1.377 10.266 -11.18 1 93.56 263 GLN A O 1
ATOM 2073 N N . LEU A 1 264 ? 0.366 9.844 -9.148 1 96.94 264 LEU A N 1
ATOM 2074 C CA . LEU A 1 264 ? 0.489 11.234 -8.734 1 96.94 264 LEU A CA 1
ATOM 2075 C C . LEU A 1 264 ? 1.932 11.57 -8.367 1 96.94 264 LEU A C 1
ATOM 2077 O O . LEU A 1 264 ? 2.25 12.719 -8.07 1 96.94 264 LEU A O 1
ATOM 2081 N N . ASN A 1 265 ? 2.82 10.602 -8.398 1 95.19 265 ASN A N 1
ATOM 2082 C CA . ASN A 1 265 ? 4.25 10.859 -8.25 1 95.19 265 ASN A CA 1
ATOM 2083 C C . ASN A 1 265 ? 4.824 11.555 -9.484 1 95.19 265 ASN A C 1
ATOM 2085 O O . ASN A 1 265 ? 5.953 12.055 -9.445 1 95.19 265 ASN A O 1
ATOM 2089 N N . LEU A 1 266 ? 4.02 11.617 -10.508 1 95.94 266 LEU A N 1
ATOM 2090 C CA . LEU A 1 266 ? 4.445 12.219 -11.758 1 95.94 266 LEU A CA 1
ATOM 2091 C C . LEU A 1 266 ? 3.73 13.547 -12 1 95.94 266 LEU A C 1
ATOM 2093 O O . LEU A 1 266 ? 2.502 13.586 -12.094 1 95.94 266 LEU A O 1
ATOM 2097 N N . GLU A 1 267 ? 4.461 14.578 -12.18 1 96.44 267 GLU A N 1
ATOM 2098 C CA . GLU A 1 267 ? 3.867 15.875 -12.5 1 96.44 267 GLU A CA 1
ATOM 2099 C C . GLU A 1 267 ? 3.082 15.805 -13.805 1 96.44 267 GLU A C 1
ATOM 2101 O O . GLU A 1 267 ? 2.068 16.5 -13.961 1 96.44 267 GLU A O 1
ATOM 2106 N N . THR A 1 268 ? 3.492 14.945 -14.695 1 95.38 268 THR A N 1
ATOM 2107 C CA . THR A 1 268 ? 2.879 14.812 -16.016 1 95.38 268 THR A CA 1
ATOM 2108 C C . THR A 1 268 ? 1.456 14.273 -15.898 1 95.38 268 THR A C 1
ATOM 2110 O O . THR A 1 268 ? 0.638 14.469 -16.797 1 95.38 268 THR A O 1
ATOM 2113 N N . SER A 1 269 ? 1.169 13.57 -14.797 1 95.38 269 SER A N 1
ATOM 2114 C CA . SER A 1 269 ? -0.172 13.031 -14.602 1 95.38 269 SER A CA 1
ATOM 2115 C C . SER A 1 269 ? -1.185 14.141 -14.344 1 95.38 269 SER A C 1
ATOM 2117 O O . SER A 1 269 ? -2.395 13.922 -14.43 1 95.38 269 SER A O 1
ATOM 2119 N N . LEU A 1 270 ? -0.695 15.305 -14.023 1 96.38 270 LEU A N 1
ATOM 2120 C CA . LEU A 1 270 ? -1.569 16.438 -13.711 1 96.38 270 LEU A CA 1
ATOM 2121 C C . LEU A 1 270 ? -1.796 17.297 -14.945 1 96.38 270 LEU A C 1
ATOM 2123 O O . LEU A 1 270 ? -2.594 18.234 -14.914 1 96.38 270 LEU A O 1
ATOM 2127 N N . GLU A 1 271 ? -1.153 16.906 -16 1 94.06 271 GLU A N 1
ATOM 2128 C CA . GLU A 1 271 ? -1.27 17.688 -17.219 1 94.06 271 GLU A CA 1
ATOM 2129 C C . GLU A 1 271 ? -2.664 17.562 -17.828 1 94.06 271 GLU A C 1
ATOM 2131 O O . GLU A 1 271 ? -3.252 16.469 -17.828 1 94.06 271 GLU A O 1
ATOM 2136 N N . GLY A 1 272 ? -3.234 18.688 -18.266 1 91.94 272 GLY A N 1
ATOM 2137 C CA . GLY A 1 272 ? -4.527 18.703 -18.938 1 91.94 272 GLY A CA 1
ATOM 2138 C C . GLY A 1 272 ? -5.695 18.781 -17.969 1 91.94 272 GLY A C 1
ATOM 2139 O O . GLY A 1 272 ? -6.844 18.922 -18.391 1 91.94 272 GLY A O 1
ATOM 2140 N N . LEU A 1 273 ? -5.453 18.719 -16.719 1 93.12 273 LEU A N 1
ATOM 2141 C CA . LEU A 1 273 ? -6.52 18.797 -15.727 1 93.12 273 LEU A CA 1
ATOM 2142 C C . LEU A 1 273 ? -6.875 20.234 -15.422 1 93.12 273 LEU A C 1
ATOM 2144 O O . LEU A 1 273 ? -6.07 21.141 -15.656 1 93.12 273 LEU A O 1
ATOM 2148 N N . GLN A 1 274 ? -8.102 20.406 -14.977 1 92.12 274 GLN A N 1
ATOM 2149 C CA . GLN A 1 274 ? -8.469 21.719 -14.445 1 92.12 274 GLN A CA 1
ATOM 2150 C C . GLN A 1 274 ? -7.523 22.141 -13.32 1 92.12 274 GLN A C 1
ATOM 2152 O O . GLN A 1 274 ? -7.121 21.312 -12.5 1 92.12 274 GLN A O 1
ATOM 2157 N N . PRO A 1 275 ? -7.148 23.391 -13.195 1 90.88 275 PRO A N 1
ATOM 2158 C CA . PRO A 1 275 ? -6.141 23.859 -12.25 1 90.88 275 PRO A CA 1
ATOM 2159 C C . PRO A 1 275 ? -6.457 23.484 -10.805 1 90.88 275 PRO A C 1
ATOM 2161 O O . PRO A 1 275 ? -5.559 23.109 -10.055 1 90.88 275 PRO A O 1
ATOM 2164 N N . ILE A 1 276 ? -7.695 23.594 -10.422 1 92.19 276 ILE A N 1
ATOM 2165 C CA . ILE A 1 276 ? -8.07 23.266 -9.047 1 92.19 276 ILE A CA 1
ATOM 2166 C C . ILE A 1 276 ? -7.844 21.781 -8.781 1 92.19 276 ILE A C 1
ATOM 2168 O O . ILE A 1 276 ? -7.273 21.406 -7.758 1 92.19 276 ILE A O 1
ATOM 2172 N N . GLU A 1 277 ? -8.305 20.953 -9.773 1 95.19 277 GLU A N 1
ATOM 2173 C CA . GLU A 1 277 ? -8.117 19.516 -9.648 1 95.19 277 GLU A CA 1
ATOM 2174 C C . GLU A 1 277 ? -6.637 19.141 -9.609 1 95.19 277 GLU A C 1
ATOM 2176 O O . GLU A 1 277 ? -6.215 18.328 -8.789 1 95.19 277 GLU A O 1
ATOM 2181 N N . ALA A 1 278 ? -5.879 19.781 -10.422 1 96.12 278 ALA A N 1
ATOM 2182 C CA . ALA A 1 278 ? -4.445 19.516 -10.469 1 96.12 278 ALA A CA 1
ATOM 2183 C C . ALA A 1 278 ? -3.781 19.875 -9.141 1 96.12 278 ALA A C 1
ATOM 2185 O O . ALA A 1 278 ? -2.988 19.094 -8.602 1 96.12 278 ALA A O 1
ATOM 2186 N N . GLU A 1 279 ? -4.152 21.031 -8.586 1 95.94 279 GLU A N 1
ATOM 2187 C CA . GLU A 1 279 ? -3.598 21.469 -7.316 1 95.94 279 GLU A CA 1
ATOM 2188 C C . GLU A 1 279 ? -4.004 20.547 -6.18 1 95.94 279 GLU A C 1
ATOM 2190 O O . GLU A 1 279 ? -3.178 20.188 -5.332 1 95.94 279 GLU A O 1
ATOM 2195 N N . LEU A 1 280 ? -5.242 20.172 -6.199 1 96.88 280 LEU A N 1
ATOM 2196 C CA . LEU A 1 280 ? -5.727 19.312 -5.129 1 96.88 280 LEU A CA 1
ATOM 2197 C C . LEU A 1 280 ? -5.098 17.922 -5.219 1 96.88 280 LEU A C 1
ATOM 2199 O O . LEU A 1 280 ? -4.848 17.281 -4.195 1 96.88 280 LEU A O 1
ATOM 2203 N N . ARG A 1 281 ? -4.863 17.406 -6.391 1 97.94 281 ARG A N 1
ATOM 2204 C CA . ARG A 1 281 ? -4.168 16.141 -6.559 1 97.94 281 ARG A CA 1
ATOM 2205 C C . ARG A 1 281 ? -2.738 16.219 -6.035 1 97.94 281 ARG A C 1
ATOM 2207 O O . ARG A 1 281 ? -2.254 15.289 -5.395 1 97.94 281 ARG A O 1
ATOM 2214 N N . ARG A 1 282 ? -2.09 17.375 -6.312 1 97.62 282 ARG A N 1
ATOM 2215 C CA . ARG A 1 282 ? -0.75 17.578 -5.773 1 97.62 282 ARG A CA 1
ATOM 2216 C C . ARG A 1 282 ? -0.759 17.531 -4.25 1 97.62 282 ARG A C 1
ATOM 2218 O O . ARG A 1 282 ? 0.06 16.844 -3.639 1 97.62 282 ARG A O 1
ATOM 2225 N N . ARG A 1 283 ? -1.679 18.234 -3.697 1 97.88 283 ARG A N 1
ATOM 2226 C CA . ARG A 1 283 ? -1.795 18.297 -2.242 1 97.88 283 ARG A CA 1
ATOM 2227 C C . ARG A 1 283 ? -2.111 16.922 -1.665 1 97.88 283 ARG A C 1
ATOM 2229 O O . ARG A 1 283 ? -1.551 16.531 -0.639 1 97.88 283 ARG A O 1
ATOM 2236 N N . ALA A 1 284 ? -2.994 16.234 -2.377 1 98.19 284 ALA A N 1
ATOM 2237 C CA . ALA A 1 284 ? -3.375 14.891 -1.938 1 98.19 284 ALA A CA 1
ATOM 2238 C C . ALA A 1 284 ? -2.18 13.938 -1.968 1 98.19 284 ALA A C 1
ATOM 2240 O O . ALA A 1 284 ? -1.984 13.148 -1.042 1 98.19 284 ALA A O 1
ATOM 2241 N N . PHE A 1 285 ? -1.387 13.992 -2.941 1 97.94 285 PHE A N 1
ATOM 2242 C CA . PHE A 1 285 ? -0.202 13.141 -3.029 1 97.94 285 PHE A CA 1
ATOM 2243 C C . PHE A 1 285 ? 0.742 13.406 -1.863 1 97.94 285 PHE A C 1
ATOM 2245 O O . PHE A 1 285 ? 1.198 12.477 -1.202 1 97.94 285 PHE A O 1
ATOM 2252 N N . TRP A 1 286 ? 0.987 14.633 -1.664 1 98.19 286 TRP A N 1
ATOM 2253 C CA . TRP A 1 286 ? 2.002 14.984 -0.676 1 98.19 286 TRP A CA 1
ATOM 2254 C C . TRP A 1 286 ? 1.496 14.727 0.739 1 98.19 286 TRP A C 1
ATOM 2256 O O . TRP A 1 286 ? 2.275 14.383 1.63 1 98.19 286 TRP A O 1
ATOM 2266 N N . ILE A 1 287 ? 0.185 14.883 0.992 1 97.94 287 ILE A N 1
ATOM 2267 C CA . ILE A 1 287 ? -0.337 14.586 2.32 1 97.94 287 ILE A CA 1
ATOM 2268 C C . ILE A 1 287 ? -0.188 13.094 2.611 1 97.94 287 ILE A C 1
ATOM 2270 O O . ILE A 1 287 ? 0.126 12.703 3.738 1 97.94 287 ILE A O 1
ATOM 2274 N N . VAL A 1 288 ? -0.441 12.25 1.634 1 97.44 288 VAL A N 1
ATOM 2275 C CA . VAL A 1 288 ? -0.288 10.812 1.824 1 97.44 288 VAL A CA 1
ATOM 2276 C C . VAL A 1 288 ? 1.192 10.469 1.971 1 97.44 288 VAL A C 1
ATOM 2278 O O . VAL A 1 288 ? 1.555 9.586 2.75 1 97.44 288 VAL A O 1
ATOM 2281 N N . TYR A 1 289 ? 2.041 11.141 1.225 1 97.31 289 TYR A N 1
ATOM 2282 C CA . TYR A 1 289 ? 3.482 10.977 1.361 1 97.31 289 TYR A CA 1
ATOM 2283 C C . TYR A 1 289 ? 3.934 11.273 2.785 1 97.31 289 TYR A C 1
ATOM 2285 O O . TYR A 1 289 ? 4.641 10.477 3.4 1 97.31 289 TYR A O 1
ATOM 2293 N N . MET A 1 290 ? 3.496 12.398 3.326 1 96.81 290 MET A N 1
ATOM 2294 C CA . MET A 1 290 ? 3.871 12.789 4.68 1 96.81 290 MET A CA 1
ATOM 2295 C C . MET A 1 290 ? 3.309 11.812 5.707 1 96.81 290 MET A C 1
ATOM 2297 O O . MET A 1 290 ? 3.992 11.453 6.668 1 96.81 290 MET A O 1
ATOM 2301 N N . GLY A 1 291 ? 2.049 11.461 5.465 1 95.94 291 GLY A N 1
ATOM 2302 C CA . GLY A 1 291 ? 1.449 10.477 6.355 1 95.94 291 GLY A CA 1
ATOM 2303 C C . GLY A 1 291 ? 2.209 9.164 6.391 1 95.94 291 GLY A C 1
ATOM 2304 O O . GLY A 1 291 ? 2.352 8.555 7.453 1 95.94 291 GLY A O 1
ATOM 2305 N N . ASP A 1 292 ? 2.648 8.734 5.27 1 94.81 292 ASP A N 1
ATOM 2306 C CA . ASP A 1 292 ? 3.439 7.516 5.148 1 94.81 292 ASP A CA 1
ATOM 2307 C C . ASP A 1 292 ? 4.746 7.625 5.934 1 94.81 292 ASP A C 1
ATOM 2309 O O . ASP A 1 292 ? 5.129 6.695 6.645 1 94.81 292 ASP A O 1
ATOM 2313 N N . LYS A 1 293 ? 5.441 8.75 5.828 1 95.12 293 LYS A N 1
ATOM 2314 C CA . LYS A 1 293 ? 6.695 8.969 6.547 1 95.12 293 LYS A CA 1
ATOM 2315 C C . LYS A 1 293 ? 6.461 9.047 8.055 1 95.12 293 LYS A C 1
ATOM 2317 O O . LYS A 1 293 ? 7.219 8.469 8.836 1 95.12 293 LYS A O 1
ATOM 2322 N N . SER A 1 294 ? 5.438 9.781 8.359 1 94.44 294 SER A N 1
ATOM 2323 C CA . SER A 1 294 ? 5.102 9.914 9.773 1 94.44 294 SER A CA 1
ATOM 2324 C C . SER A 1 294 ? 4.816 8.555 10.398 1 94.44 294 SER A C 1
ATOM 2326 O O . SER A 1 294 ? 5.32 8.242 11.477 1 94.44 294 SER A O 1
ATOM 2328 N N . ALA A 1 295 ? 4.082 7.711 9.711 1 92.12 295 ALA A N 1
ATOM 2329 C CA . ALA A 1 295 ? 3.768 6.375 10.211 1 92.12 295 ALA A CA 1
ATOM 2330 C C . ALA A 1 295 ? 5.027 5.52 10.32 1 92.12 295 ALA A C 1
ATOM 2332 O O . ALA A 1 295 ? 5.188 4.758 11.273 1 92.12 295 ALA A O 1
ATOM 2333 N N . ALA A 1 296 ? 5.891 5.625 9.359 1 91.88 296 ALA A N 1
ATOM 2334 C CA . ALA A 1 296 ? 7.125 4.84 9.344 1 91.88 296 ALA A CA 1
ATOM 2335 C C . ALA A 1 296 ? 8.039 5.242 10.492 1 91.88 296 ALA A C 1
ATOM 2337 O O . ALA A 1 296 ? 8.602 4.387 11.18 1 91.88 296 ALA A O 1
ATOM 2338 N N . ILE A 1 297 ? 8.133 6.508 10.75 1 91.75 297 ILE A N 1
ATOM 2339 C CA . ILE A 1 297 ? 9.094 7.031 11.719 1 91.75 297 ILE A CA 1
ATOM 2340 C C . ILE A 1 297 ? 8.531 6.906 13.125 1 91.75 297 ILE A C 1
ATOM 2342 O O . ILE A 1 297 ? 9.242 6.508 14.055 1 91.75 297 ILE A O 1
ATOM 2346 N N . LEU A 1 298 ? 7.211 7.211 13.258 1 89.94 298 LEU A N 1
ATOM 2347 C CA . LEU A 1 298 ? 6.633 7.297 14.594 1 89.94 298 LEU A CA 1
ATOM 2348 C C . LEU A 1 298 ? 6.082 5.945 15.039 1 89.94 298 LEU A C 1
ATOM 2350 O O . LEU A 1 298 ? 6.039 5.656 16.234 1 89.94 298 LEU A O 1
ATOM 2354 N N . ASN A 1 299 ? 5.68 5.098 14.086 1 87.69 299 ASN A N 1
ATOM 2355 C CA . ASN A 1 299 ? 4.988 3.865 14.453 1 87.69 299 ASN A CA 1
ATOM 2356 C C . ASN A 1 299 ? 5.688 2.637 13.883 1 87.69 299 ASN A C 1
ATOM 2358 O O . ASN A 1 299 ? 5.156 1.527 13.945 1 87.69 299 ASN A O 1
ATOM 2362 N N . ASN A 1 300 ? 6.828 2.801 13.242 1 86.69 300 ASN A N 1
ATOM 2363 C CA . ASN A 1 300 ? 7.633 1.714 12.695 1 86.69 300 ASN A CA 1
ATOM 2364 C C . ASN A 1 300 ? 6.863 0.928 11.633 1 86.69 300 ASN A C 1
ATOM 2366 O O . ASN A 1 300 ? 6.953 -0.3 11.578 1 86.69 300 ASN A O 1
ATOM 2370 N N . ARG A 1 301 ? 6.039 1.668 10.953 1 89.31 301 ARG A N 1
ATOM 2371 C CA . ARG A 1 301 ? 5.348 1.062 9.82 1 89.31 301 ARG A CA 1
ATOM 2372 C C . ARG A 1 301 ? 6.238 1.044 8.586 1 89.31 301 ARG A C 1
ATOM 2374 O O . ARG A 1 301 ? 7.164 1.853 8.469 1 89.31 301 ARG A O 1
ATOM 2381 N N . P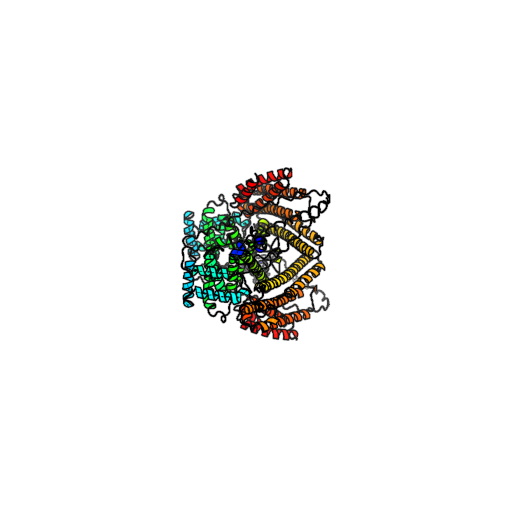RO A 1 302 ? 6.012 0.084 7.691 1 90.69 302 PRO A N 1
ATOM 2382 C CA . PRO A 1 302 ? 6.801 0.083 6.457 1 90.69 302 PRO A CA 1
ATOM 2383 C C . PRO A 1 302 ? 6.539 1.313 5.59 1 90.69 302 PRO A C 1
ATOM 2385 O O . PRO A 1 302 ? 5.406 1.795 5.52 1 90.69 302 PRO A O 1
ATOM 2388 N N . ILE A 1 303 ? 7.566 1.763 4.965 1 91.69 303 ILE A N 1
ATOM 2389 C CA . ILE A 1 303 ? 7.418 2.875 4.031 1 91.69 303 ILE A CA 1
ATOM 2390 C C . ILE A 1 303 ? 6.77 2.381 2.74 1 91.69 303 ILE A C 1
ATOM 2392 O O . ILE A 1 303 ? 7.227 1.4 2.145 1 91.69 303 ILE A O 1
ATOM 2396 N N . THR A 1 304 ? 5.773 2.998 2.338 1 89.94 304 THR A N 1
ATOM 2397 C CA . THR A 1 304 ? 5.043 2.561 1.151 1 89.94 304 THR A CA 1
ATOM 2398 C C . THR A 1 304 ? 5.398 3.432 -0.051 1 89.94 304 THR A C 1
ATOM 2400 O O . THR A 1 304 ? 5.332 2.977 -1.194 1 89.94 304 THR A O 1
ATOM 2403 N N . ILE A 1 305 ? 5.762 4.691 0.26 1 90.69 305 ILE A N 1
ATOM 2404 C CA . ILE A 1 305 ? 6.062 5.605 -0.834 1 90.69 305 ILE A CA 1
ATOM 2405 C C . ILE A 1 305 ? 7.477 6.164 -0.667 1 90.69 305 ILE A C 1
ATOM 2407 O O . ILE A 1 305 ? 7.723 6.996 0.21 1 90.69 305 ILE A O 1
ATOM 2411 N N . HIS A 1 306 ? 8.406 5.793 -1.393 1 85.56 306 HIS A N 1
ATOM 2412 C CA . HIS A 1 306 ? 9.688 6.473 -1.509 1 85.56 306 HIS A CA 1
ATOM 2413 C C . HIS A 1 306 ? 10.203 6.441 -2.945 1 85.56 306 HIS A C 1
ATOM 2415 O O . HIS A 1 306 ? 9.602 5.797 -3.809 1 85.56 306 HIS A O 1
ATOM 2421 N N . LYS A 1 307 ? 11.164 7.137 -3.215 1 85 307 LYS A N 1
ATOM 2422 C CA . LYS A 1 307 ? 11.617 7.391 -4.582 1 85 307 LYS A CA 1
ATOM 2423 C C . LYS A 1 307 ? 11.922 6.086 -5.312 1 85 307 LYS A C 1
ATOM 2425 O O . LYS A 1 307 ? 11.695 5.98 -6.52 1 85 307 LYS A O 1
ATOM 2430 N N . PHE A 1 308 ? 12.297 5.051 -4.602 1 87.5 308 PHE A N 1
ATOM 2431 C CA . PHE A 1 308 ? 12.68 3.799 -5.246 1 87.5 308 PHE A CA 1
ATOM 2432 C C . PHE A 1 308 ? 11.453 2.928 -5.508 1 87.5 308 PHE A C 1
ATOM 2434 O O . PHE A 1 308 ? 11.555 1.884 -6.156 1 87.5 308 PHE A O 1
ATOM 2441 N N . SER A 1 309 ? 10.289 3.357 -5.023 1 88.62 309 SER A N 1
ATOM 2442 C CA . SER A 1 309 ? 9.039 2.674 -5.324 1 88.62 309 SER A CA 1
ATOM 2443 C C . SER A 1 309 ? 8.625 2.887 -6.777 1 88.62 309 SER A C 1
ATOM 2445 O O . SER A 1 309 ? 7.82 2.127 -7.32 1 88.62 309 SER A O 1
ATOM 2447 N N . PHE A 1 310 ? 9.25 3.988 -7.301 1 88.69 310 PHE A N 1
ATOM 2448 C CA . PHE A 1 310 ? 8.852 4.406 -8.641 1 88.69 310 PHE A CA 1
ATOM 2449 C C . PHE A 1 310 ? 10.031 4.336 -9.602 1 88.69 310 PHE A C 1
ATOM 2451 O O . PHE A 1 310 ? 11.148 4.715 -9.25 1 88.69 310 PHE A O 1
ATOM 2458 N N . GLU A 1 311 ? 9.727 3.871 -10.789 1 82.5 311 GLU A N 1
ATOM 2459 C CA . GLU A 1 311 ? 10.805 3.818 -11.773 1 82.5 311 GLU A CA 1
ATOM 2460 C C . GLU A 1 311 ? 11.312 5.215 -12.109 1 82.5 311 GLU A C 1
ATOM 2462 O O . GLU A 1 311 ? 12.523 5.434 -12.203 1 82.5 311 GLU A O 1
ATOM 2467 N N . SER A 1 312 ? 10.414 6.137 -12.188 1 82.75 312 SER A N 1
ATOM 2468 C CA . SER A 1 312 ? 10.766 7.5 -12.578 1 82.75 312 SER A CA 1
ATOM 2469 C C . SER A 1 312 ? 11.094 8.352 -11.359 1 82.75 312 SER A C 1
ATOM 2471 O O . SER A 1 312 ? 11.391 9.539 -11.484 1 82.75 312 SER A O 1
ATOM 2473 N N . GLY A 1 313 ? 10.969 7.801 -10.211 1 88.81 313 GLY A N 1
ATOM 2474 C CA . GLY A 1 313 ? 11.086 8.617 -9.016 1 88.81 313 GLY A CA 1
ATOM 2475 C C . GLY A 1 313 ? 9.891 9.523 -8.789 1 88.81 313 GLY A C 1
ATOM 2476 O O . GLY A 1 313 ? 8.773 9.195 -9.195 1 88.81 313 GLY A O 1
ATOM 2477 N N . ILE A 1 314 ? 10.062 10.516 -7.973 1 92.56 314 ILE A N 1
ATOM 2478 C CA . ILE A 1 314 ? 9 11.469 -7.68 1 92.56 314 ILE A CA 1
ATOM 2479 C C . ILE A 1 314 ? 9.312 12.805 -8.352 1 92.56 314 ILE A C 1
ATOM 2481 O O . ILE A 1 314 ? 10.312 13.445 -8.031 1 92.56 314 ILE A O 1
ATOM 2485 N N . THR A 1 315 ? 8.461 13.211 -9.273 1 94.19 315 THR A N 1
ATOM 2486 C CA . THR A 1 315 ? 8.719 14.43 -10.031 1 94.19 315 THR A CA 1
ATOM 2487 C C . THR A 1 315 ? 7.676 15.492 -9.727 1 94.19 315 THR A C 1
ATOM 2489 O O . THR A 1 315 ? 7.781 16.625 -10.195 1 94.19 315 THR A O 1
ATOM 2492 N N . THR A 1 316 ? 6.676 15.109 -8.938 1 96.56 316 THR A N 1
ATOM 2493 C CA . THR A 1 316 ? 5.57 16.016 -8.641 1 96.56 316 THR A CA 1
ATOM 2494 C C . THR A 1 316 ? 6.059 17.219 -7.844 1 96.56 316 THR A C 1
ATOM 2496 O O . THR A 1 316 ? 6.742 17.062 -6.828 1 96.56 316 THR A O 1
ATOM 2499 N N . SER A 1 317 ? 5.695 18.422 -8.281 1 96.31 317 SER A N 1
ATOM 2500 C CA . SER A 1 317 ? 6.098 19.656 -7.617 1 96.31 317 SER A CA 1
ATOM 2501 C C . SER A 1 317 ? 5.301 19.859 -6.332 1 96.31 317 SER A C 1
ATOM 2503 O O . SER A 1 317 ? 4.23 19.281 -6.152 1 96.31 317 SER A O 1
ATOM 2505 N N . TYR A 1 318 ? 5.859 20.703 -5.473 1 96.06 318 TYR A N 1
ATOM 2506 C CA . TYR A 1 318 ? 5.121 21.109 -4.285 1 96.06 318 TYR A CA 1
ATOM 2507 C C . TYR A 1 318 ? 3.869 21.891 -4.66 1 96.06 318 TYR A C 1
ATOM 2509 O O . TYR A 1 318 ? 3.816 22.516 -5.723 1 96.06 318 TYR A O 1
ATOM 2517 N N . PRO A 1 319 ? 2.877 21.812 -3.777 1 95.38 319 PRO A N 1
ATOM 2518 C CA . PRO A 1 319 ? 1.68 22.625 -4.023 1 95.38 319 PRO A CA 1
ATOM 2519 C C . PRO A 1 319 ? 1.992 24.109 -4.184 1 95.38 319 PRO A C 1
ATOM 2521 O O . PRO A 1 319 ? 2.869 24.625 -3.494 1 95.38 319 PRO A O 1
ATOM 2524 N N . SER A 1 320 ? 1.3 24.766 -5.062 1 89.06 320 SER A N 1
ATOM 2525 C CA . SER A 1 320 ? 1.547 26.172 -5.363 1 89.06 320 SER A CA 1
ATOM 2526 C C . SER A 1 320 ? 0.464 27.062 -4.762 1 89.06 320 SER A C 1
ATOM 2528 O O . SER A 1 320 ? 0.674 28.266 -4.578 1 89.06 320 SER A O 1
ATOM 2530 N N . GLY A 1 321 ? -0.56 26.578 -4.348 1 84.69 321 GLY A N 1
ATOM 2531 C CA . GLY A 1 321 ? -1.681 27.359 -3.863 1 84.69 321 GLY A CA 1
ATOM 2532 C C . GLY A 1 321 ? -2.711 27.656 -4.938 1 84.69 321 GLY A C 1
ATOM 2533 O O . GLY A 1 321 ? -2.443 27.469 -6.125 1 84.69 321 GLY A O 1
ATOM 2534 N N . ILE A 1 322 ? -3.922 27.891 -4.469 1 73.56 322 ILE A N 1
ATOM 2535 C CA . ILE A 1 322 ? -5.02 28.25 -5.363 1 73.56 322 ILE A CA 1
ATOM 2536 C C . ILE A 1 322 ? -5.371 29.734 -5.195 1 73.56 322 ILE A C 1
ATOM 2538 O O . ILE A 1 322 ? -5.473 30.219 -4.07 1 73.56 322 ILE A O 1
ATOM 2542 N N . GLU A 1 323 ? -5.297 30.516 -6.285 1 58.31 323 GLU A N 1
ATOM 2543 C CA . GLU A 1 323 ? -5.508 31.969 -6.301 1 58.31 323 GLU A CA 1
ATOM 2544 C C . GLU A 1 323 ? -6.738 32.344 -5.488 1 58.31 323 GLU A C 1
ATOM 2546 O O . GLU A 1 323 ? -6.73 33.375 -4.785 1 58.31 323 GLU A O 1
ATOM 2551 N N . ASP A 1 324 ? -7.832 31.766 -5.684 1 53.62 324 ASP A N 1
ATOM 2552 C CA . ASP A 1 324 ? -9.078 32.219 -5.062 1 53.62 324 ASP A CA 1
ATOM 2553 C C . ASP A 1 324 ? -9.109 31.828 -3.58 1 53.62 324 ASP A C 1
ATOM 2555 O O . ASP A 1 324 ? -10.133 32 -2.918 1 53.62 324 ASP A O 1
ATOM 2559 N N . GLU A 1 325 ? -8.102 31.203 -3.164 1 55 325 GLU A N 1
ATOM 2560 C CA . GLU A 1 325 ? -8.094 30.891 -1.738 1 55 325 GLU A CA 1
ATOM 2561 C C . GLU A 1 325 ? -7.77 32.125 -0.905 1 55 325 GLU A C 1
ATOM 2563 O O . GLU A 1 325 ? -6.945 32.969 -1.305 1 55 325 GLU A O 1
ATOM 2568 N N . ALA A 1 326 ? -8.75 32.625 -0.115 1 47.28 326 ALA A N 1
ATOM 2569 C CA . ALA A 1 326 ? -8.781 33.844 0.648 1 47.28 326 ALA A CA 1
ATOM 2570 C C . ALA A 1 326 ? -7.402 34.219 1.191 1 47.28 326 ALA A C 1
ATOM 2572 O O . ALA A 1 326 ? -6.742 33.375 1.811 1 47.28 326 ALA A O 1
ATOM 2573 N N . PRO A 1 327 ? -6.871 35.375 0.667 1 45.31 327 PRO A N 1
ATOM 2574 C CA . PRO A 1 327 ? -5.609 35.875 1.217 1 45.31 327 PRO A CA 1
ATOM 2575 C C . PRO A 1 327 ? -5.637 36 2.738 1 45.31 327 PRO A C 1
ATOM 2577 O O . PRO A 1 327 ? -6.676 36.344 3.318 1 45.31 327 PRO A O 1
ATOM 2580 N N . VAL A 1 328 ? -4.965 35.219 3.523 1 43.31 328 VAL A N 1
ATOM 2581 C CA . VAL A 1 328 ? -4.777 35.5 4.945 1 43.31 328 VAL A CA 1
ATOM 2582 C C . VAL A 1 328 ? -4.035 36.812 5.129 1 43.31 328 VAL A C 1
ATOM 2584 O O . VAL A 1 328 ? -2.955 37 4.562 1 43.31 328 VAL A O 1
ATOM 2587 N N . LEU A 1 329 ? -4.711 37.875 5.359 1 38.28 329 LEU A N 1
ATOM 2588 C CA . LEU A 1 329 ? -4.086 39.156 5.629 1 38.28 329 LEU A CA 1
ATOM 2589 C C . LEU A 1 329 ? -3.061 39.031 6.75 1 38.28 329 LEU A C 1
ATOM 2591 O O . LEU A 1 329 ? -3.332 38.438 7.785 1 38.28 329 LEU A O 1
ATOM 2595 N N . SER A 1 330 ? -1.9 39.062 6.445 1 39.16 330 SER A N 1
ATOM 2596 C CA . SER A 1 330 ? -0.902 39.188 7.504 1 39.16 330 SER A CA 1
ATOM 2597 C C . SER A 1 330 ? -1.279 40.281 8.5 1 39.16 330 SER A C 1
ATOM 2599 O O . SER A 1 330 ? -1.722 41.375 8.102 1 39.16 330 SER A O 1
ATOM 2601 N N . PRO A 1 331 ? -1.486 40.031 9.742 1 36.66 331 PRO A N 1
ATOM 2602 C CA . PRO A 1 331 ? -1.938 41.094 10.656 1 36.66 331 PRO A CA 1
ATOM 2603 C C . PRO A 1 331 ? -1.3 42.438 10.359 1 36.66 331 PRO A C 1
ATOM 2605 O O . PRO A 1 331 ? -1.93 43.469 10.562 1 36.66 331 PRO A O 1
ATOM 2608 N N . GLY A 1 332 ? 0.055 42.562 10.547 1 35.38 332 GLY A N 1
ATOM 2609 C CA . GLY A 1 332 ? 0.72 43.844 10.57 1 35.38 332 GLY A CA 1
ATOM 2610 C C . GLY A 1 332 ? 0.583 44.625 9.273 1 35.38 332 GLY A C 1
ATOM 2611 O O . GLY A 1 332 ? 0.821 45.844 9.227 1 35.38 332 GLY A O 1
ATOM 2612 N N . ASN A 1 333 ? 1.195 44.094 8.219 1 34 333 ASN A N 1
ATOM 2613 C CA . ASN A 1 333 ? 1.245 45 7.066 1 34 333 ASN A CA 1
ATOM 2614 C C . ASN A 1 333 ? -0.139 45.188 6.457 1 34 333 ASN A C 1
ATOM 2616 O O . ASN A 1 333 ? -0.694 44.281 5.844 1 34 333 ASN A O 1
ATOM 2620 N N . LEU A 1 334 ? -1.023 45.969 7.086 1 34.84 334 LEU A N 1
ATOM 2621 C CA . LEU A 1 334 ? -2.15 46.688 6.508 1 34.84 334 LEU A CA 1
ATOM 2622 C C . LEU A 1 334 ? -1.826 47.156 5.094 1 34.84 334 LEU A C 1
ATOM 2624 O O . LEU A 1 334 ? -2.477 48.062 4.574 1 34.84 334 LEU A O 1
ATOM 2628 N N . VAL A 1 335 ? -0.532 47.219 4.613 1 34.06 335 VAL A N 1
ATOM 2629 C CA . VAL A 1 335 ? -0.409 48 3.387 1 34.06 335 VAL A CA 1
ATOM 2630 C C . VAL A 1 335 ? -1.412 47.469 2.352 1 34.06 335 VAL A C 1
ATOM 2632 O O . VAL A 1 335 ? -1.539 46.281 2.137 1 34.06 335 VAL A O 1
ATOM 2635 N N . THR A 1 336 ? -2.43 48.25 1.941 1 34.59 336 THR A N 1
ATOM 2636 C CA . THR A 1 336 ? -3.359 48.438 0.831 1 34.59 336 THR A CA 1
ATOM 2637 C C . THR A 1 336 ? -2.742 47.938 -0.475 1 34.59 336 THR A C 1
ATOM 2639 O O . THR A 1 336 ? -3.34 48.062 -1.543 1 34.59 336 THR A O 1
ATOM 2642 N N . ASN A 1 337 ? -1.384 48.188 -0.733 1 34.12 337 ASN A N 1
ATOM 2643 C CA . ASN A 1 337 ? -0.968 48.062 -2.129 1 34.12 337 ASN A CA 1
ATOM 2644 C C . ASN A 1 337 ? -1.325 46.719 -2.719 1 34.12 337 ASN A C 1
ATOM 2646 O O . ASN A 1 337 ? -1.509 45.75 -1.985 1 34.12 337 ASN A O 1
ATOM 2650 N N . SER A 1 338 ? -1.545 46.625 -4.066 1 38.59 338 SER A N 1
ATOM 2651 C CA . SER A 1 338 ? -1.94 45.656 -5.086 1 38.59 338 SER A CA 1
ATOM 2652 C C . SER A 1 338 ? -1.301 44.281 -4.836 1 38.59 338 SER A C 1
ATOM 2654 O O . SER A 1 338 ? -1.725 43.281 -5.406 1 38.59 338 SER A O 1
ATOM 2656 N N . ASP A 1 339 ? 0.039 44.281 -4.492 1 38.5 339 ASP A N 1
ATOM 2657 C CA . ASP A 1 339 ? 0.778 43 -4.473 1 38.5 339 ASP A CA 1
ATOM 2658 C C . ASP A 1 339 ? 0.509 42.25 -3.184 1 38.5 339 ASP A C 1
ATOM 2660 O O . ASP A 1 339 ? 1.347 42.219 -2.277 1 38.5 339 ASP A O 1
ATOM 2664 N N . VAL A 1 340 ? -0.503 42.406 -2.486 1 42.28 340 VAL A N 1
ATOM 2665 C CA . VAL A 1 340 ? -0.891 41.656 -1.282 1 42.28 340 VAL A CA 1
ATOM 2666 C C . VAL A 1 340 ? -0.496 40.188 -1.417 1 42.28 340 VAL A C 1
ATOM 2668 O O . VAL A 1 340 ? -1.028 39.5 -2.268 1 42.28 340 VAL A O 1
ATOM 2671 N N . VAL A 1 341 ? 0.749 39.938 -1.173 1 45.16 341 VAL A N 1
ATOM 2672 C CA . VAL A 1 341 ? 1.189 38.531 -1.073 1 45.16 341 VAL A CA 1
ATOM 2673 C C . VAL A 1 341 ? 0.184 37.75 -0.252 1 45.16 341 VAL A C 1
ATOM 2675 O O . VAL A 1 341 ? -0.033 38.031 0.928 1 45.16 341 VAL A O 1
ATOM 2678 N N . ARG A 1 342 ? -0.913 37.406 -0.808 1 51.12 342 ARG A N 1
ATOM 2679 C CA . ARG A 1 342 ? -1.888 36.5 -0.229 1 51.12 342 ARG A CA 1
ATOM 2680 C C . ARG A 1 342 ? -1.194 35.375 0.513 1 51.12 342 ARG A C 1
ATOM 2682 O O . ARG A 1 342 ? -0.488 34.562 -0.097 1 51.12 342 ARG A O 1
ATOM 2689 N N . ILE A 1 343 ? -0.944 35.594 1.857 1 58.38 343 ILE A N 1
ATOM 2690 C CA . ILE A 1 343 ? -0.339 34.562 2.701 1 58.38 343 ILE A CA 1
ATOM 2691 C C . ILE A 1 343 ? -1.309 33.406 2.867 1 58.38 343 ILE A C 1
ATOM 2693 O O . ILE A 1 343 ? -2.48 33.594 3.197 1 58.38 343 ILE A O 1
ATOM 2697 N N . THR A 1 344 ? -1.036 32.312 2.193 1 75.25 344 THR A N 1
ATOM 2698 C CA . THR A 1 344 ? -1.858 31.125 2.268 1 75.25 344 THR A CA 1
ATOM 2699 C C . THR A 1 344 ? -1.195 30.062 3.146 1 75.25 344 THR A C 1
ATOM 2701 O O . THR A 1 344 ? -0.028 30.203 3.52 1 75.25 344 THR A O 1
ATOM 2704 N N . CYS A 1 345 ? -2.002 29.219 3.746 1 85.69 345 CYS A N 1
ATOM 2705 C CA . CYS A 1 345 ? -1.537 28.125 4.59 1 85.69 345 CYS A CA 1
ATOM 2706 C C . CYS A 1 345 ? -0.648 27.172 3.801 1 85.69 345 CYS A C 1
ATOM 2708 O O . CYS A 1 345 ? -0.044 26.266 4.375 1 85.69 345 CYS A O 1
ATOM 2710 N N . ILE A 1 346 ? -0.461 27.406 2.52 1 91.38 346 ILE A N 1
ATOM 2711 C CA . ILE A 1 346 ? 0.239 26.453 1.675 1 91.38 346 ILE A CA 1
ATOM 2712 C C . ILE A 1 346 ? 1.736 26.5 1.968 1 91.38 346 ILE A C 1
ATOM 2714 O O . ILE A 1 346 ? 2.428 25.484 1.874 1 91.38 346 ILE A O 1
ATOM 2718 N N . GLU A 1 347 ? 2.164 27.672 2.383 1 90.12 347 GLU A N 1
ATOM 2719 C CA . GLU A 1 347 ? 3.58 27.781 2.721 1 90.12 347 GLU A CA 1
ATOM 2720 C C . GLU A 1 347 ? 3.92 26.922 3.939 1 90.12 347 GLU A C 1
ATOM 2722 O O . GLU A 1 347 ? 4.973 26.281 3.98 1 90.12 347 GLU A O 1
ATOM 2727 N N . GLY A 1 348 ? 3.047 27.078 4.953 1 93.44 348 GLY A N 1
ATOM 2728 C CA . GLY A 1 348 ? 3.244 26.219 6.113 1 93.44 348 GLY A CA 1
ATOM 2729 C C . GLY A 1 348 ? 3.15 24.734 5.785 1 93.44 348 GLY A C 1
ATOM 2730 O O . GLY A 1 348 ? 3.916 23.938 6.312 1 93.44 348 GLY A O 1
ATOM 2731 N N . PHE A 1 349 ? 2.217 24.438 4.93 1 95.5 349 PHE A N 1
ATOM 2732 C CA . PHE A 1 349 ? 2.078 23.062 4.465 1 95.5 349 PHE A CA 1
ATOM 2733 C C . PHE A 1 349 ? 3.35 22.594 3.77 1 95.5 349 PHE A C 1
ATOM 2735 O O . PHE A 1 349 ? 3.844 21.5 4.035 1 95.5 349 PHE A O 1
ATOM 2742 N N . ASN A 1 350 ? 3.869 23.375 2.879 1 95.88 350 ASN A N 1
ATOM 2743 C CA . ASN A 1 350 ? 5.082 23.047 2.137 1 95.88 350 ASN A CA 1
ATOM 2744 C C . ASN A 1 350 ? 6.293 22.938 3.059 1 95.88 350 ASN A C 1
ATOM 2746 O O . ASN A 1 350 ? 7.184 22.125 2.832 1 95.88 350 ASN A O 1
ATOM 2750 N N . ALA A 1 351 ? 6.312 23.797 4.039 1 96.19 351 ALA A N 1
ATOM 2751 C CA . ALA A 1 351 ? 7.398 23.703 5.008 1 96.19 351 ALA A CA 1
ATOM 2752 C C . ALA A 1 351 ? 7.387 22.375 5.738 1 96.19 351 ALA A C 1
ATOM 2754 O O . ALA A 1 351 ? 8.438 21.75 5.941 1 96.19 351 ALA A O 1
ATOM 2755 N N . ASN A 1 352 ? 6.211 22 6.16 1 97.06 352 ASN A N 1
ATOM 2756 C CA . ASN A 1 352 ? 6.074 20.688 6.797 1 97.06 352 ASN A CA 1
ATOM 2757 C C . ASN A 1 352 ? 6.504 19.562 5.859 1 97.06 352 ASN A C 1
ATOM 2759 O O . ASN A 1 352 ? 7.16 18.609 6.289 1 97.06 352 ASN A O 1
ATOM 2763 N N . LEU A 1 353 ? 6.117 19.688 4.633 1 96.88 353 LEU A N 1
ATOM 2764 C CA . LEU A 1 353 ? 6.496 18.719 3.615 1 96.88 353 LEU A CA 1
ATOM 2765 C C . LEU A 1 353 ? 8.016 18.641 3.471 1 96.88 353 LEU A C 1
ATOM 2767 O O . LEU A 1 353 ? 8.594 17.562 3.455 1 96.88 353 LEU A O 1
ATOM 2771 N N . ARG A 1 354 ? 8.609 19.766 3.357 1 96.81 354 ARG A N 1
ATOM 2772 C CA . ARG A 1 354 ? 10.062 19.828 3.23 1 96.81 354 ARG A CA 1
ATOM 2773 C C . ARG A 1 354 ? 10.75 19.156 4.418 1 96.81 354 ARG A C 1
ATOM 2775 O O . ARG A 1 354 ? 11.734 18.438 4.25 1 96.81 354 ARG A O 1
ATOM 2782 N N . LEU A 1 355 ? 10.227 19.438 5.535 1 97.44 355 LEU A N 1
ATOM 2783 C CA . LEU A 1 355 ? 10.781 18.875 6.766 1 97.44 355 LEU A CA 1
ATOM 2784 C C . LEU A 1 355 ? 10.734 17.344 6.73 1 97.44 355 LEU A C 1
ATOM 2786 O O . LEU A 1 355 ? 11.758 16.688 6.918 1 97.44 355 LEU A O 1
ATOM 2790 N N . TRP A 1 356 ? 9.617 16.781 6.48 1 97.25 356 TRP A N 1
ATOM 2791 C CA . TRP A 1 356 ? 9.43 15.336 6.484 1 97.25 356 TRP A CA 1
ATOM 2792 C C . TRP A 1 356 ? 10.195 14.695 5.332 1 97.25 356 TRP A C 1
ATOM 2794 O O . TRP A 1 356 ? 10.742 13.602 5.48 1 97.25 356 TRP A O 1
ATOM 2804 N N . GLN A 1 357 ? 10.234 15.328 4.18 1 95.88 357 GLN A N 1
ATOM 2805 C CA . GLN A 1 357 ? 10.953 14.797 3.025 1 95.88 357 GLN A CA 1
ATOM 2806 C C . GLN A 1 357 ? 12.453 14.703 3.305 1 95.88 357 GLN A C 1
ATOM 2808 O O . GLN A 1 357 ? 13.07 13.664 3.047 1 95.88 357 GLN A O 1
ATOM 2813 N N . ASN A 1 358 ? 13.008 15.789 3.846 1 96.12 358 ASN A N 1
ATOM 2814 C CA . ASN A 1 358 ? 14.445 15.789 4.129 1 96.12 358 ASN A CA 1
ATOM 2815 C C . ASN A 1 358 ? 14.805 14.781 5.219 1 96.12 358 ASN A C 1
ATOM 2817 O O . ASN A 1 358 ? 15.828 14.109 5.129 1 96.12 358 ASN A O 1
ATOM 2821 N N . ALA A 1 359 ? 13.969 14.734 6.227 1 96.75 359 ALA A N 1
ATOM 2822 C CA . ALA A 1 359 ? 14.203 13.734 7.27 1 96.75 359 ALA A CA 1
ATOM 2823 C C . ALA A 1 359 ? 14.141 12.32 6.699 1 96.75 359 ALA A C 1
ATOM 2825 O O . ALA A 1 359 ? 14.984 11.484 7.012 1 96.75 359 ALA A O 1
ATOM 2826 N N . SER A 1 360 ? 13.164 12.086 5.859 1 94.5 360 SER A N 1
ATOM 2827 C CA . SER A 1 360 ? 12.969 10.766 5.27 1 94.5 360 SER A CA 1
ATOM 2828 C C . SER A 1 360 ? 14.133 10.391 4.359 1 94.5 360 SER A C 1
ATOM 2830 O O . SER A 1 360 ? 14.578 9.242 4.348 1 94.5 360 SER A O 1
ATOM 2832 N N . ASP A 1 361 ? 14.586 11.328 3.58 1 91.75 361 ASP A N 1
ATOM 2833 C CA . ASP A 1 361 ? 15.734 11.086 2.705 1 91.75 361 ASP A CA 1
ATOM 2834 C C . ASP A 1 361 ? 16.969 10.68 3.51 1 91.75 361 ASP A C 1
ATOM 2836 O O . ASP A 1 361 ? 17.703 9.766 3.117 1 91.75 361 ASP A O 1
ATOM 2840 N N . LEU A 1 362 ? 17.125 11.367 4.559 1 93.75 362 LEU A N 1
ATOM 2841 C CA . LEU A 1 362 ? 18.25 11.078 5.43 1 93.75 362 LEU A CA 1
ATOM 2842 C C . LEU A 1 362 ? 18.141 9.688 6.027 1 93.75 362 LEU A C 1
ATOM 2844 O O . LEU A 1 362 ? 19.094 8.906 5.996 1 93.75 362 LEU A O 1
ATOM 2848 N N . LEU A 1 363 ? 17.016 9.398 6.527 1 92.69 363 LEU A N 1
ATOM 2849 C CA . LEU A 1 363 ? 16.797 8.102 7.16 1 92.69 363 LEU A CA 1
ATOM 2850 C C . LEU A 1 363 ? 16.875 6.973 6.133 1 92.69 363 LEU A C 1
ATOM 2852 O O . LEU A 1 363 ? 17.375 5.887 6.438 1 92.69 363 LEU A O 1
ATOM 2856 N N . LEU A 1 364 ? 16.344 7.219 4.957 1 90.88 364 LEU A N 1
ATOM 2857 C CA . LEU A 1 364 ? 16.438 6.234 3.885 1 90.88 364 LEU A CA 1
ATOM 2858 C C . LEU A 1 364 ? 17.891 5.98 3.496 1 90.88 364 LEU A C 1
ATOM 2860 O O . LEU A 1 364 ? 18.281 4.836 3.264 1 90.88 364 LEU A O 1
ATOM 2864 N N . GLU A 1 365 ? 18.672 7.047 3.43 1 89.38 365 GLU A N 1
ATOM 2865 C CA . GLU A 1 365 ? 20.094 6.906 3.135 1 89.38 365 GLU A CA 1
ATOM 2866 C C . GLU A 1 365 ? 20.797 6.059 4.191 1 89.38 365 GLU A C 1
ATOM 2868 O O . GLU A 1 365 ? 21.656 5.234 3.865 1 89.38 365 GLU A O 1
ATOM 2873 N N . LEU A 1 366 ? 20.438 6.277 5.398 1 89.19 366 LEU A N 1
ATOM 2874 C CA . LEU A 1 366 ? 21 5.48 6.488 1 89.19 366 LEU A CA 1
ATOM 2875 C C . LEU A 1 366 ? 20.641 4.004 6.316 1 89.19 366 LEU A C 1
ATOM 2877 O O . LEU A 1 366 ? 21.5 3.135 6.523 1 89.19 366 LEU A O 1
ATOM 2881 N N . ARG A 1 367 ? 19.453 3.748 5.902 1 87 367 ARG A N 1
ATOM 2882 C CA . ARG A 1 367 ? 19 2.377 5.676 1 87 367 ARG A CA 1
ATOM 2883 C C . ARG A 1 367 ? 19.766 1.734 4.527 1 87 367 ARG A C 1
ATOM 2885 O O . ARG A 1 367 ? 20.125 0.558 4.598 1 87 367 ARG A O 1
ATOM 2892 N N . LEU A 1 368 ? 19.984 2.49 3.479 1 85.94 368 LEU A N 1
ATOM 2893 C CA . LEU A 1 368 ? 20.719 2 2.32 1 85.94 368 LEU A CA 1
ATOM 2894 C C . LEU A 1 368 ? 22.156 1.651 2.699 1 85.94 368 LEU A C 1
ATOM 2896 O O . LEU A 1 368 ? 22.688 0.619 2.277 1 85.94 368 LEU A O 1
ATOM 2900 N N . MET A 1 369 ? 22.719 2.479 3.475 1 83.94 369 MET A N 1
ATOM 2901 C CA . MET A 1 369 ? 24.094 2.268 3.922 1 83.94 369 MET A CA 1
ATOM 2902 C C . MET A 1 369 ? 24.188 1.016 4.789 1 83.94 369 MET A C 1
ATOM 2904 O O . MET A 1 369 ? 25.141 0.241 4.656 1 83.94 369 MET A O 1
ATOM 2908 N N . GLN A 1 370 ? 23.25 0.863 5.602 1 82.56 370 GLN A N 1
ATOM 2909 C CA . GLN A 1 370 ? 23.234 -0.304 6.477 1 82.56 370 GLN A CA 1
ATOM 2910 C C . GLN A 1 370 ? 23.094 -1.594 5.672 1 82.56 370 GLN A C 1
ATOM 2912 O O . GLN A 1 370 ? 23.75 -2.592 5.969 1 82.56 370 GLN A O 1
ATOM 2917 N N . ASP A 1 371 ? 22.297 -1.576 4.695 1 82.56 371 ASP A N 1
ATOM 2918 C CA . ASP A 1 371 ? 22.078 -2.738 3.84 1 82.56 371 ASP A CA 1
ATOM 2919 C C . ASP A 1 371 ? 23.344 -3.08 3.057 1 82.56 371 ASP A C 1
ATOM 2921 O O . ASP A 1 371 ? 23.703 -4.254 2.912 1 82.56 371 ASP A O 1
ATOM 2925 N N . ARG A 1 372 ? 23.969 -2.086 2.562 1 77.38 372 ARG A N 1
ATOM 2926 C CA . ARG A 1 372 ? 25.203 -2.285 1.806 1 77.38 372 ARG A CA 1
ATOM 2927 C C . ARG A 1 372 ? 26.297 -2.859 2.691 1 77.38 372 ARG A C 1
ATOM 2929 O O . ARG A 1 372 ? 27.062 -3.736 2.266 1 77.38 372 ARG A O 1
ATOM 2936 N N . ASN A 1 373 ? 26.312 -2.33 3.836 1 76.88 373 ASN A N 1
ATOM 2937 C CA . ASN A 1 373 ? 27.297 -2.82 4.789 1 76.88 373 ASN A CA 1
ATOM 2938 C C . ASN A 1 373 ? 27.062 -4.285 5.137 1 76.88 373 ASN A C 1
ATOM 2940 O O . ASN A 1 373 ? 28.016 -5.059 5.273 1 76.88 373 ASN A O 1
ATOM 2944 N N . GLN A 1 374 ? 25.875 -4.629 5.211 1 76 374 GLN A N 1
ATOM 2945 C CA . GLN A 1 374 ? 25.547 -6.012 5.52 1 76 374 GLN A CA 1
ATOM 2946 C C . GLN A 1 374 ? 25.875 -6.934 4.352 1 76 374 GLN A C 1
ATOM 2948 O O . GLN A 1 374 ? 26.344 -8.055 4.551 1 76 374 GLN A O 1
ATOM 2953 N N . GLN A 1 375 ? 25.672 -6.477 3.178 1 73.81 375 GLN A N 1
ATOM 2954 C CA . GLN A 1 375 ? 25.984 -7.258 1.986 1 73.81 375 GLN A CA 1
ATOM 2955 C C . GLN A 1 375 ? 27.484 -7.441 1.823 1 73.81 375 GLN A C 1
ATOM 2957 O O . GLN A 1 375 ? 27.953 -8.523 1.452 1 73.81 375 GLN A O 1
ATOM 2962 N N . ASP A 1 376 ? 28.156 -6.336 2.066 1 68 376 ASP A N 1
ATOM 2963 C CA . ASP A 1 376 ? 29.609 -6.387 1.959 1 68 376 ASP A CA 1
ATOM 2964 C C . ASP A 1 376 ? 30.219 -7.316 3.014 1 68 376 ASP A C 1
ATOM 2966 O O . ASP A 1 376 ? 31.172 -8.039 2.74 1 68 376 ASP A O 1
ATOM 2970 N N . LEU A 1 377 ? 29.672 -7.25 4.16 1 66.88 377 LEU A N 1
ATOM 2971 C CA . LEU A 1 377 ? 30.125 -8.141 5.223 1 66.88 377 LEU A CA 1
ATOM 2972 C C . LEU A 1 377 ? 29.906 -9.602 4.844 1 66.88 377 LEU A C 1
ATOM 2974 O O . LEU A 1 377 ? 30.75 -10.453 5.145 1 66.88 377 LEU A O 1
ATOM 2978 N N . SER A 1 378 ? 28.828 -9.75 4.207 1 63.72 378 SER A N 1
ATOM 2979 C CA . SER A 1 378 ? 28.531 -11.117 3.805 1 63.72 378 SER A CA 1
ATOM 2980 C C . SER A 1 378 ? 29.453 -11.586 2.684 1 63.72 378 SER A C 1
ATOM 2982 O O . SER A 1 378 ? 29.797 -12.766 2.605 1 63.72 378 SER A O 1
ATOM 2984 N N . MET A 1 379 ? 29.875 -10.617 1.915 1 58.56 379 MET A N 1
ATOM 2985 C CA . MET A 1 379 ? 30.703 -10.992 0.772 1 58.56 379 MET A CA 1
ATOM 2986 C C . MET A 1 379 ? 32.188 -10.984 1.146 1 58.56 379 MET A C 1
ATOM 2988 O O . MET A 1 379 ? 32.938 -11.828 0.675 1 58.56 379 MET A O 1
ATOM 2992 N N . SER A 1 380 ? 32.812 -9.828 1.692 1 54.72 380 SER A N 1
ATOM 2993 C CA . SER A 1 380 ? 34.25 -9.711 1.771 1 54.72 380 SER A CA 1
ATOM 2994 C C . SER A 1 380 ? 34.719 -9.641 3.219 1 54.72 380 SER A C 1
ATOM 2996 O O . SER A 1 380 ? 35.938 -9.453 3.48 1 54.72 380 SER A O 1
ATOM 2998 N N . ASN A 1 381 ? 34.125 -10.453 4.258 1 52.69 381 ASN A N 1
ATOM 2999 C CA . ASN A 1 381 ? 34.625 -10.438 5.629 1 52.69 381 ASN A CA 1
ATOM 3000 C C . ASN A 1 381 ? 35.188 -9.07 6.004 1 52.69 381 ASN A C 1
ATOM 3002 O O . ASN A 1 381 ? 36.062 -8.961 6.871 1 52.69 381 ASN A O 1
ATOM 3006 N N . LEU A 1 382 ? 35.125 -8.07 5.234 1 51.22 382 LEU A N 1
ATOM 3007 C CA . LEU A 1 382 ? 35.719 -6.777 5.512 1 51.22 382 LEU A CA 1
ATOM 3008 C C . LEU A 1 382 ? 34.812 -5.934 6.402 1 51.22 382 LEU A C 1
ATOM 3010 O O . LEU A 1 382 ? 33.594 -6.094 6.383 1 51.22 382 LEU A O 1
ATOM 3014 N N . GLN A 1 383 ? 35.375 -5.336 7.465 1 53.25 383 GLN A N 1
ATOM 3015 C CA . GLN A 1 383 ? 34.688 -4.414 8.375 1 53.25 383 GLN A CA 1
ATOM 3016 C C . GLN A 1 383 ? 33.938 -3.346 7.598 1 53.25 383 GLN A C 1
ATOM 3018 O O . GLN A 1 383 ? 34.469 -2.736 6.672 1 53.25 383 GLN A O 1
ATOM 3023 N N . PRO A 1 384 ? 32.594 -3.279 7.676 1 56.91 384 PRO A N 1
ATOM 3024 C CA . PRO A 1 384 ? 31.734 -2.379 6.902 1 56.91 384 PRO A CA 1
ATOM 3025 C C . PRO A 1 384 ? 32.156 -0.914 7.039 1 56.91 384 PRO A C 1
ATOM 3027 O O . PRO A 1 384 ? 32.125 -0.362 8.141 1 56.91 384 PRO A O 1
ATOM 3030 N N . LEU A 1 385 ? 33.281 -0.32 6.359 1 60.5 385 LEU A N 1
ATOM 3031 C CA . LEU A 1 385 ? 33.656 1.085 6.477 1 60.5 385 LEU A CA 1
ATOM 3032 C C . LEU A 1 385 ? 32.812 1.952 5.543 1 60.5 385 LEU A C 1
ATOM 3034 O O . LEU A 1 385 ? 32.625 1.615 4.371 1 60.5 385 LEU A O 1
ATOM 3038 N N . ILE A 1 386 ? 31.969 2.752 6.199 1 72.19 386 ILE A N 1
ATOM 3039 C CA . ILE A 1 386 ? 31.328 3.814 5.43 1 72.19 386 ILE A CA 1
ATOM 3040 C C . ILE A 1 386 ? 32.375 4.52 4.562 1 72.19 386 ILE A C 1
ATOM 3042 O O . ILE A 1 386 ? 33.406 4.969 5.062 1 72.19 386 ILE A O 1
ATOM 3046 N N . SER A 1 387 ? 32.219 4.434 3.283 1 75.12 387 SER A N 1
ATOM 3047 C CA . SER A 1 387 ? 33.156 5.109 2.379 1 75.12 387 SER A CA 1
ATOM 3048 C C . SER A 1 387 ? 33.125 6.617 2.578 1 75.12 387 SER A C 1
ATOM 3050 O O . SER A 1 387 ? 32.156 7.156 3.148 1 75.12 387 SER A O 1
ATOM 3052 N N . ALA A 1 388 ? 34.156 7.281 2.312 1 77.38 388 ALA A N 1
ATOM 3053 C CA . ALA A 1 388 ? 34.219 8.734 2.4 1 77.38 388 ALA A CA 1
ATOM 3054 C C . ALA A 1 388 ? 33.094 9.391 1.61 1 77.38 388 ALA A C 1
ATOM 3056 O O . ALA A 1 388 ? 32.531 10.398 2.043 1 77.38 388 ALA A O 1
ATOM 3057 N N . GLN A 1 389 ? 32.781 8.789 0.49 1 76.69 389 GLN A N 1
ATOM 3058 C CA . GLN A 1 389 ? 31.719 9.328 -0.352 1 76.69 389 GLN A CA 1
ATOM 3059 C C . GLN A 1 389 ? 30.359 9.195 0.322 1 76.69 389 GLN A C 1
ATOM 3061 O O . GLN A 1 389 ? 29.516 10.094 0.231 1 76.69 389 GLN A O 1
ATOM 3066 N N . GLU A 1 390 ? 30.219 8.125 0.996 1 79 390 GLU A N 1
ATOM 3067 C CA . GLU A 1 390 ? 28.953 7.895 1.707 1 79 390 GLU A CA 1
ATOM 3068 C C . GLU A 1 390 ? 28.812 8.852 2.889 1 79 390 GLU A C 1
ATOM 3070 O O . GLU A 1 390 ? 27.719 9.344 3.162 1 79 390 GLU A O 1
ATOM 3075 N N . LYS A 1 391 ? 29.875 9.102 3.52 1 82.81 391 LYS A N 1
ATOM 3076 C CA . LYS A 1 391 ? 29.875 10.039 4.641 1 82.81 391 LYS A CA 1
ATOM 3077 C C . LYS A 1 391 ? 29.531 11.453 4.176 1 82.81 391 LYS A C 1
ATOM 3079 O O . LYS A 1 391 ? 28.766 12.156 4.824 1 82.81 391 LYS A O 1
ATOM 3084 N N . ASP A 1 392 ? 30.109 11.836 3.094 1 84.44 392 ASP A N 1
ATOM 3085 C CA . ASP A 1 392 ? 29.844 13.156 2.541 1 84.44 392 ASP A CA 1
ATOM 3086 C C . ASP A 1 392 ? 28.375 13.305 2.166 1 84.44 392 ASP A C 1
ATOM 3088 O O . ASP A 1 392 ? 27.781 14.367 2.387 1 84.44 392 ASP A O 1
ATOM 3092 N N . ARG A 1 393 ? 27.922 12.258 1.612 1 84.81 393 ARG A N 1
ATOM 3093 C CA . ARG A 1 393 ? 26.516 12.281 1.219 1 84.81 393 ARG A CA 1
ATOM 3094 C C . ARG A 1 393 ? 25.609 12.391 2.439 1 84.81 393 ARG A C 1
ATOM 3096 O O . ARG A 1 393 ? 24.625 13.148 2.428 1 84.81 393 ARG A O 1
ATOM 3103 N N . LEU A 1 394 ? 25.906 11.625 3.439 1 88 394 LEU A N 1
ATOM 3104 C CA . LEU A 1 394 ? 25.125 11.656 4.664 1 88 394 LEU A CA 1
ATOM 3105 C C . LEU A 1 394 ? 25.188 13.023 5.324 1 88 394 LEU A C 1
ATOM 3107 O O . LEU A 1 394 ? 24.188 13.539 5.809 1 88 394 LEU A O 1
ATOM 3111 N N . ASP A 1 395 ? 26.344 13.609 5.305 1 88.31 395 ASP A N 1
ATOM 3112 C CA . ASP A 1 395 ? 26.531 14.938 5.887 1 88.31 395 ASP A CA 1
ATOM 3113 C C . ASP A 1 395 ? 25.734 15.992 5.113 1 88.31 395 ASP A C 1
ATOM 3115 O O . ASP A 1 395 ? 25.141 16.891 5.711 1 88.31 395 ASP A O 1
ATOM 3119 N N . ALA A 1 396 ? 25.766 15.828 3.861 1 89.75 396 ALA A N 1
ATOM 3120 C CA . ALA A 1 396 ? 25.016 16.766 3.035 1 89.75 396 ALA A CA 1
ATOM 3121 C C . ALA A 1 396 ? 23.516 16.672 3.314 1 89.75 396 ALA A C 1
ATOM 3123 O O . ALA A 1 396 ? 22.828 17.703 3.412 1 89.75 396 ALA A O 1
ATOM 3124 N N . LEU A 1 397 ? 23.016 15.445 3.426 1 92.12 397 LEU A N 1
ATOM 3125 C CA . LEU A 1 397 ? 21.609 15.227 3.723 1 92.12 397 LEU A CA 1
ATOM 3126 C C . LEU A 1 397 ? 21.266 15.75 5.113 1 92.12 397 LEU A C 1
ATOM 3128 O O . LEU A 1 397 ? 20.188 16.328 5.312 1 92.12 397 LEU A O 1
ATOM 3132 N N . TYR A 1 398 ? 22.141 15.594 6.043 1 92.5 398 TYR A N 1
ATOM 3133 C CA . TYR A 1 398 ? 21.922 16.078 7.402 1 92.5 398 TYR A CA 1
ATOM 3134 C C . TYR A 1 398 ? 21.844 17.594 7.434 1 92.5 398 TYR A C 1
ATOM 3136 O O . TYR A 1 398 ? 20.953 18.156 8.086 1 92.5 398 TYR A O 1
ATOM 3144 N N . VAL A 1 399 ? 22.75 18.25 6.738 1 93.75 399 VAL A N 1
ATOM 3145 C CA . VAL A 1 399 ? 22.766 19.703 6.691 1 93.75 399 VAL A CA 1
ATOM 3146 C C . VAL A 1 399 ? 21.469 20.203 6.051 1 93.75 399 VAL A C 1
ATOM 3148 O O . VAL A 1 399 ? 20.875 21.172 6.523 1 93.75 399 VAL A O 1
ATOM 3151 N N . ARG A 1 400 ? 21.062 19.531 4.988 1 92.94 400 ARG A N 1
ATOM 3152 C CA . ARG A 1 400 ? 19.812 19.922 4.344 1 92.94 400 ARG A CA 1
ATOM 3153 C C . ARG A 1 400 ? 18.641 19.797 5.312 1 92.94 400 ARG A C 1
ATOM 3155 O O . ARG A 1 400 ? 17.766 20.656 5.34 1 92.94 400 ARG A O 1
ATOM 3162 N N . PHE A 1 401 ? 18.656 18.781 6.105 1 95.94 401 PHE A N 1
ATOM 3163 C CA . PHE A 1 401 ? 17.594 18.547 7.074 1 95.94 401 PHE A CA 1
ATOM 3164 C C . PHE A 1 401 ? 17.594 19.641 8.148 1 95.94 401 PHE A C 1
ATOM 3166 O O . PHE A 1 401 ? 16.562 20.25 8.414 1 95.94 401 PHE A O 1
ATOM 3173 N N . ILE A 1 402 ? 18.688 19.938 8.688 1 92.69 402 ILE A N 1
ATOM 3174 C CA . ILE A 1 402 ? 18.766 20.844 9.828 1 92.69 402 ILE A CA 1
ATOM 3175 C C . ILE A 1 402 ? 18.469 22.281 9.375 1 92.69 402 ILE A C 1
ATOM 3177 O O . ILE A 1 402 ? 18 23.109 10.156 1 92.69 402 ILE A O 1
ATOM 3181 N N . THR A 1 403 ? 18.641 22.547 8.062 1 94 403 THR A N 1
ATOM 3182 C CA . THR A 1 403 ? 18.5 23.922 7.598 1 94 403 THR A CA 1
ATOM 3183 C C . THR A 1 403 ? 17.234 24.078 6.777 1 94 403 THR A C 1
ATOM 3185 O O . THR A 1 403 ? 16.984 25.141 6.199 1 94 403 THR A O 1
ATOM 3188 N N . CYS A 1 404 ? 16.453 23.047 6.707 1 93.88 404 CYS A N 1
ATOM 3189 C CA . CYS A 1 404 ? 15.352 23.047 5.75 1 93.88 404 CYS A CA 1
ATOM 3190 C C . CYS A 1 404 ? 14.281 24.062 6.141 1 93.88 404 CYS A C 1
ATOM 3192 O O . CYS A 1 404 ? 13.477 24.469 5.309 1 93.88 404 CYS A O 1
ATOM 3194 N N . LEU A 1 405 ? 14.266 24.547 7.398 1 92.5 405 LEU A N 1
ATOM 3195 C CA . LEU A 1 405 ? 13.25 25.5 7.828 1 92.5 405 LEU A CA 1
ATOM 3196 C C . LEU A 1 405 ? 13.859 26.875 8.047 1 92.5 405 LEU A C 1
ATOM 3198 O O . LEU A 1 405 ? 13.195 27.781 8.555 1 92.5 405 LEU A O 1
ATOM 3202 N N . ASP A 1 406 ? 15.062 27.094 7.648 1 90.56 406 ASP A N 1
ATOM 3203 C CA . ASP A 1 406 ? 15.758 28.359 7.898 1 90.56 406 ASP A CA 1
ATOM 3204 C C . ASP A 1 406 ? 15.117 29.516 7.129 1 90.56 406 ASP A C 1
ATOM 3206 O O . ASP A 1 406 ? 15.195 30.656 7.555 1 90.56 406 ASP A O 1
ATOM 3210 N N . ASP A 1 407 ? 14.445 29.219 6.023 1 88 407 ASP A N 1
ATOM 3211 C CA . ASP A 1 407 ? 13.891 30.266 5.18 1 88 407 ASP A CA 1
ATOM 3212 C C . ASP A 1 407 ? 12.398 30.453 5.441 1 88 407 ASP A C 1
ATOM 3214 O O . ASP A 1 407 ? 11.664 30.938 4.578 1 88 407 ASP A O 1
ATOM 3218 N N . LEU A 1 408 ? 11.945 30.062 6.609 1 90.06 408 LEU A N 1
ATOM 3219 C CA . LEU A 1 408 ? 10.531 30.219 6.926 1 90.06 408 LEU A CA 1
ATOM 3220 C C . LEU A 1 408 ? 10.148 31.703 7.035 1 90.06 408 LEU A C 1
ATOM 3222 O O . LEU A 1 408 ? 10.906 32.5 7.586 1 90.06 408 LEU A O 1
ATOM 3226 N N . PRO A 1 409 ? 9.047 32.031 6.488 1 87 409 PRO A N 1
ATOM 3227 C CA . PRO A 1 409 ? 8.578 33.406 6.711 1 87 409 PRO A CA 1
ATOM 3228 C C . PRO A 1 409 ? 8.375 33.719 8.188 1 87 409 PRO A C 1
ATOM 3230 O O . PRO A 1 409 ? 8.156 32.844 9 1 87 409 PRO A O 1
ATOM 3233 N N . PRO A 1 410 ? 8.406 34.938 8.531 1 81.56 410 PRO A N 1
ATOM 3234 C CA . PRO A 1 410 ? 8.359 35.375 9.938 1 81.56 410 PRO A CA 1
ATOM 3235 C C . PRO A 1 410 ? 7.105 34.875 10.656 1 81.56 410 PRO A C 1
ATOM 3237 O O . PRO A 1 410 ? 7.152 34.531 11.844 1 81.56 410 PRO A O 1
ATOM 3240 N N . TYR A 1 411 ? 6.02 34.812 9.961 1 81.94 411 TYR A N 1
ATOM 3241 C CA . TYR A 1 411 ? 4.766 34.438 10.617 1 81.94 411 TYR A CA 1
ATOM 3242 C C . TYR A 1 411 ? 4.734 32.969 10.945 1 81.94 411 TYR A C 1
ATOM 3244 O O . TYR A 1 411 ? 3.848 32.5 11.664 1 81.94 411 TYR A O 1
ATOM 3252 N N . LEU A 1 412 ? 5.738 32.188 10.492 1 87.62 412 LEU A N 1
ATOM 3253 C CA . LEU A 1 412 ? 5.809 30.75 10.773 1 87.62 412 LEU A CA 1
ATOM 3254 C C . LEU A 1 412 ? 6.984 30.438 11.695 1 87.62 412 LEU A C 1
ATOM 3256 O O . LEU A 1 412 ? 7.238 29.266 12.016 1 87.62 412 LEU A O 1
ATOM 3260 N N . GLN A 1 413 ? 7.625 31.438 12.141 1 81.56 413 GLN A N 1
ATOM 3261 C CA . GLN A 1 413 ? 8.758 31.234 13.031 1 81.56 413 GLN A CA 1
ATOM 3262 C C . GLN A 1 413 ? 8.32 31.203 14.492 1 81.56 413 GLN A C 1
ATOM 3264 O O . GLN A 1 413 ? 7.293 31.781 14.844 1 81.56 413 GLN A O 1
ATOM 3269 N N . SER A 1 414 ? 8.961 30.531 15.359 1 68.88 414 SER A N 1
ATOM 3270 C CA . SER A 1 414 ? 8.586 30.234 16.734 1 68.88 414 SER A CA 1
ATOM 3271 C C . SER A 1 414 ? 8.438 31.5 17.562 1 68.88 414 SER A C 1
ATOM 3273 O O . SER A 1 414 ? 7.562 31.594 18.422 1 68.88 414 SER A O 1
ATOM 3275 N N . TYR A 1 415 ? 9.406 32.344 17.328 1 62.75 415 TYR A N 1
ATOM 3276 C CA . TYR A 1 415 ? 9.383 33.5 18.203 1 62.75 415 TYR A CA 1
ATOM 3277 C C . TYR A 1 415 ? 8.094 34.281 18.031 1 62.75 415 TYR A C 1
ATOM 3279 O O . TYR A 1 415 ? 7.816 35.219 18.797 1 62.75 415 TYR A O 1
ATOM 3287 N N . THR A 1 416 ? 7.262 33.781 17.141 1 62.16 416 THR A N 1
ATOM 3288 C CA . THR A 1 416 ? 6.074 34.531 16.75 1 62.16 416 THR A CA 1
ATOM 3289 C C . THR A 1 416 ? 4.895 34.188 17.641 1 62.16 416 THR A C 1
ATOM 3291 O O . THR A 1 416 ? 3.861 34.875 17.609 1 62.16 416 THR A O 1
ATOM 3294 N N . PHE A 1 417 ? 4.949 33.188 18.453 1 68.19 417 PHE A N 1
ATOM 3295 C CA . PHE A 1 417 ? 3.791 32.781 19.234 1 68.19 417 PHE A CA 1
ATOM 3296 C C . PHE A 1 417 ? 3.271 33.938 20.062 1 68.19 417 PHE A C 1
ATOM 3298 O O . PHE A 1 417 ? 2.064 34.188 20.109 1 68.19 417 PHE A O 1
ATOM 3305 N N . ALA A 1 418 ? 4.27 34.594 20.609 1 57.78 418 ALA A N 1
ATOM 3306 C CA . ALA A 1 418 ? 3.885 35.688 21.5 1 57.78 418 ALA A CA 1
ATOM 3307 C C . ALA A 1 418 ? 3.26 36.844 20.703 1 57.78 418 ALA A C 1
ATOM 3309 O O . ALA A 1 418 ? 2.301 37.469 21.156 1 57.78 418 ALA A O 1
ATOM 3310 N N . ALA A 1 419 ? 3.701 36.938 19.562 1 58.94 419 ALA A N 1
ATOM 3311 C CA . ALA A 1 419 ? 3.242 38.062 18.766 1 58.94 419 ALA A CA 1
ATOM 3312 C C . ALA A 1 419 ? 1.871 37.812 18.156 1 58.94 419 ALA A C 1
ATOM 3314 O O . ALA A 1 419 ? 1.061 38.719 17.984 1 58.94 419 ALA A O 1
ATOM 3315 N N . LEU A 1 420 ? 1.611 36.625 17.922 1 62.62 420 LEU A N 1
ATOM 3316 C CA . LEU A 1 420 ? 0.397 36.25 17.188 1 62.62 420 LEU A CA 1
ATOM 3317 C C . LEU A 1 420 ? -0.712 35.875 18.156 1 62.62 420 LEU A C 1
ATOM 3319 O O . LEU A 1 420 ? -1.896 35.938 17.828 1 62.62 420 LEU A O 1
ATOM 3323 N N . ALA A 1 421 ? -0.363 35.469 19.344 1 59.81 421 ALA A N 1
ATOM 3324 C CA . ALA A 1 421 ? -1.333 34.906 20.281 1 59.81 421 ALA A CA 1
ATOM 3325 C C . ALA A 1 421 ? -2.41 35.938 20.641 1 59.81 421 ALA A C 1
ATOM 3327 O O . ALA A 1 421 ? -3.555 35.562 20.906 1 59.81 421 ALA A O 1
ATOM 3328 N N . ASP A 1 422 ? -2.023 37.156 20.5 1 57.34 422 ASP A N 1
ATOM 3329 C CA . ASP A 1 422 ? -2.973 38.188 20.922 1 57.34 422 ASP A CA 1
ATOM 3330 C C . ASP A 1 422 ? -3.914 38.562 19.781 1 57.34 422 ASP A C 1
ATOM 3332 O O . ASP A 1 422 ? -4.895 39.281 19.984 1 57.34 422 ASP A O 1
ATOM 3336 N N . GLU A 1 423 ? -3.662 38 18.578 1 58.44 423 GLU A N 1
ATOM 3337 C CA . GLU A 1 423 ? -4.48 38.438 17.453 1 58.44 423 GLU A CA 1
ATOM 3338 C C . GLU A 1 423 ? -5.562 37.438 17.125 1 58.44 423 GLU A C 1
ATOM 3340 O O . GLU A 1 423 ? -5.297 36.219 17.109 1 58.44 423 GLU A O 1
ATOM 3345 N N . SER A 1 424 ? -6.844 37.812 17.234 1 59.09 424 SER A N 1
ATOM 3346 C CA . SER A 1 424 ? -8.023 36.969 17.109 1 59.09 424 SER A CA 1
ATOM 3347 C C . SER A 1 424 ? -8.344 36.656 15.648 1 59.09 424 SER A C 1
ATOM 3349 O O . SER A 1 424 ? -9.328 35.969 15.352 1 59.09 424 SER A O 1
ATOM 3351 N N . ARG A 1 425 ? -7.52 37 14.703 1 65.62 425 ARG A N 1
ATOM 3352 C CA . ARG A 1 425 ? -7.871 36.781 13.305 1 65.62 425 ARG A CA 1
ATOM 3353 C C . ARG A 1 425 ? -7.668 35.344 12.898 1 65.62 425 ARG A C 1
ATOM 3355 O O . ARG A 1 425 ? -6.77 34.656 13.406 1 65.62 425 ARG A O 1
ATOM 3362 N N . GLU A 1 426 ? -8.547 34.875 12.18 1 68.44 426 GLU A N 1
ATOM 3363 C CA . GLU A 1 426 ? -8.547 33.5 11.664 1 68.44 426 GLU A CA 1
ATOM 3364 C C . GLU A 1 426 ? -7.18 33.125 11.086 1 68.44 426 GLU A C 1
ATOM 3366 O O . GLU A 1 426 ? -6.664 32.031 11.336 1 68.44 426 GLU A O 1
ATOM 3371 N N . THR A 1 427 ? -6.621 34 10.398 1 70.5 427 THR A N 1
ATOM 3372 C CA . THR A 1 427 ? -5.336 33.781 9.75 1 70.5 427 THR A CA 1
ATOM 3373 C C . THR A 1 427 ? -4.234 33.594 10.789 1 70.5 427 THR A C 1
ATOM 3375 O O . THR A 1 427 ? -3.336 32.781 10.609 1 70.5 427 THR A O 1
ATOM 3378 N N . THR A 1 428 ? -4.414 34.312 11.766 1 79.5 428 THR A N 1
ATOM 3379 C CA . THR A 1 428 ? -3.422 34.188 12.828 1 79.5 428 THR A CA 1
ATOM 3380 C C . THR A 1 428 ? -3.508 32.844 13.508 1 79.5 428 THR A C 1
ATOM 3382 O O . THR A 1 428 ? -2.482 32.219 13.836 1 79.5 428 THR A O 1
ATOM 3385 N N . LYS A 1 429 ? -4.707 32.375 13.641 1 84.31 429 LYS A N 1
ATOM 3386 C CA . LYS A 1 429 ? -4.898 31.062 14.234 1 84.31 429 LYS A CA 1
ATOM 3387 C C . LYS A 1 429 ? -4.273 29.969 13.367 1 84.31 429 LYS A C 1
ATOM 3389 O O . LYS A 1 429 ? -3.637 29.047 13.883 1 84.31 429 LYS A O 1
ATOM 3394 N N . GLN A 1 430 ? -4.438 30.125 12.078 1 87.75 430 GLN A N 1
ATOM 3395 C CA . GLN A 1 430 ? -3.922 29.141 11.141 1 87.75 430 GLN A CA 1
ATOM 3396 C C . GLN A 1 430 ? -2.398 29.062 11.195 1 87.75 430 GLN A C 1
ATOM 3398 O O . GLN A 1 430 ? -1.818 27.984 11.188 1 87.75 430 GLN A O 1
ATOM 3403 N N . PHE A 1 431 ? -1.789 30.219 11.328 1 87.88 431 PHE A N 1
ATOM 3404 C CA . PHE A 1 431 ? -0.333 30.25 11.383 1 87.88 431 PHE A CA 1
ATOM 3405 C C . PHE A 1 431 ? 0.173 29.688 12.703 1 87.88 431 PHE A C 1
ATOM 3407 O O . PHE A 1 431 ? 1.208 29.016 12.742 1 87.88 431 PHE A O 1
ATOM 3414 N N . LEU A 1 432 ? -0.589 29.953 13.734 1 89.5 432 LEU A N 1
ATOM 3415 C CA . LEU A 1 432 ? -0.211 29.422 15.039 1 89.5 432 LEU A CA 1
ATOM 3416 C C . LEU A 1 432 ? -0.257 27.891 15.039 1 89.5 432 LEU A C 1
ATOM 3418 O O . LEU A 1 432 ? 0.624 27.25 15.602 1 89.5 432 LEU A O 1
ATOM 3422 N N . ILE A 1 433 ? -1.244 27.359 14.391 1 92.62 433 ILE A N 1
ATOM 3423 C CA . ILE A 1 433 ? -1.401 25.906 14.289 1 92.62 433 ILE A CA 1
ATOM 3424 C C . ILE A 1 433 ? -0.231 25.312 13.516 1 92.62 433 ILE A C 1
ATOM 3426 O O . ILE A 1 433 ? 0.367 24.328 13.938 1 92.62 433 ILE A O 1
ATOM 3430 N N . GLN A 1 434 ? 0.099 25.891 12.383 1 93.75 434 GLN A N 1
ATOM 3431 C CA . GLN A 1 434 ? 1.189 25.406 11.547 1 93.75 434 GLN A CA 1
ATOM 3432 C C . GLN A 1 434 ? 2.535 25.562 12.25 1 93.75 434 GLN A C 1
ATOM 3434 O O . GLN A 1 434 ? 3.389 24.672 12.172 1 93.75 434 GLN A O 1
ATOM 3439 N N . CYS A 1 435 ? 2.682 26.672 12.969 1 91.94 435 CYS A N 1
ATOM 3440 C CA . CYS A 1 435 ? 3.92 26.906 13.703 1 91.94 435 CYS A CA 1
ATOM 3441 C C . CYS A 1 435 ? 4.113 25.844 14.789 1 91.94 435 CYS A C 1
ATOM 3443 O O . CYS A 1 435 ? 5.203 25.297 14.93 1 91.94 435 CYS A O 1
ATOM 3445 N N . ALA A 1 436 ? 3.072 25.656 15.523 1 92.69 436 ALA A N 1
ATOM 3446 C CA . ALA A 1 436 ? 3.141 24.625 16.562 1 92.69 436 ALA A CA 1
ATOM 3447 C C . ALA A 1 436 ? 3.486 23.266 15.977 1 92.69 436 ALA A C 1
ATOM 3449 O O . ALA A 1 436 ? 4.301 22.531 16.531 1 92.69 436 ALA A O 1
ATOM 3450 N N . ASN A 1 437 ? 2.883 22.906 14.898 1 95 437 ASN A N 1
ATOM 3451 C CA . ASN A 1 437 ? 3.131 21.641 14.227 1 95 437 ASN A CA 1
ATOM 3452 C C . ASN A 1 437 ? 4.582 21.516 13.773 1 95 437 ASN A C 1
ATOM 3454 O O . ASN A 1 437 ? 5.242 20.516 14.039 1 95 437 ASN A O 1
ATOM 3458 N N . LEU A 1 438 ? 5.078 22.562 13.086 1 95.06 438 LEU A N 1
ATOM 3459 C CA . LEU A 1 438 ? 6.426 22.562 12.523 1 95.06 438 LEU A CA 1
ATOM 3460 C C . LEU A 1 438 ? 7.473 22.422 13.625 1 95.06 438 LEU A C 1
ATOM 3462 O O . LEU A 1 438 ? 8.398 21.609 13.516 1 95.06 438 LEU A O 1
ATOM 3466 N N . GLN A 1 439 ? 7.273 23.125 14.664 1 92.88 439 GLN A N 1
ATOM 3467 C CA . GLN A 1 439 ? 8.273 23.172 15.727 1 92.88 439 GLN A CA 1
ATOM 3468 C C . GLN A 1 439 ? 8.367 21.844 16.469 1 92.88 439 GLN A C 1
ATOM 3470 O O . GLN A 1 439 ? 9.461 21.344 16.734 1 92.88 439 GLN A O 1
ATOM 3475 N N . VAL A 1 440 ? 7.262 21.297 16.75 1 94.5 440 VAL A N 1
ATOM 3476 C CA . VAL A 1 440 ? 7.297 20.016 17.438 1 94.5 440 VAL A CA 1
ATOM 3477 C C . VAL A 1 440 ? 7.816 18.922 16.5 1 94.5 440 VAL A C 1
ATOM 3479 O O . VAL A 1 440 ? 8.57 18.047 16.906 1 94.5 440 VAL A O 1
ATOM 3482 N N . SER A 1 441 ? 7.426 18.984 15.234 1 96.44 441 SER A N 1
ATOM 3483 C CA . SER A 1 441 ? 7.855 18 14.25 1 96.44 441 SER A CA 1
ATOM 3484 C C . SER A 1 441 ? 9.367 18.031 14.062 1 96.44 441 SER A C 1
ATOM 3486 O O . SER A 1 441 ? 10.008 16.984 13.992 1 96.44 441 SER A O 1
ATOM 3488 N N . ILE A 1 442 ? 9.945 19.219 13.992 1 95.75 442 ILE A N 1
ATOM 3489 C CA . ILE A 1 442 ? 11.383 19.297 13.75 1 95.75 442 ILE A CA 1
ATOM 3490 C C . ILE A 1 442 ? 12.141 18.734 14.945 1 95.75 442 ILE A C 1
ATOM 3492 O O . ILE A 1 442 ? 13.156 18.047 14.773 1 95.75 442 ILE A O 1
ATOM 3496 N N . HIS A 1 443 ? 11.695 19.016 16.141 1 95.81 443 HIS A N 1
ATOM 3497 C CA . HIS A 1 443 ? 12.375 18.484 17.328 1 95.81 443 HIS A CA 1
ATOM 3498 C C . HIS A 1 443 ? 12.211 16.969 17.422 1 95.81 443 HIS A C 1
ATOM 3500 O O . HIS A 1 443 ? 13.148 16.266 17.797 1 95.81 443 HIS A O 1
ATOM 3506 N N . CYS A 1 444 ? 11.008 16.547 17.078 1 97 444 CYS A N 1
ATOM 3507 C CA . CYS A 1 444 ? 10.773 15.109 17.062 1 97 444 CYS A CA 1
ATOM 3508 C C . CYS A 1 444 ? 11.703 14.422 16.078 1 97 444 CYS A C 1
ATOM 3510 O O . CYS A 1 444 ? 12.328 13.414 16.422 1 97 444 CYS A O 1
ATOM 3512 N N . LEU A 1 445 ? 11.812 14.938 14.906 1 97.62 445 LEU A N 1
ATOM 3513 C CA . LEU A 1 445 ? 12.625 14.336 13.859 1 97.62 445 LEU A CA 1
ATOM 3514 C C . LEU A 1 445 ? 14.109 14.438 14.203 1 97.62 445 LEU A C 1
ATOM 3516 O O . LEU A 1 445 ? 14.883 13.523 13.922 1 97.62 445 LEU A O 1
ATOM 3520 N N . ARG A 1 446 ? 14.5 15.547 14.82 1 95.75 446 ARG A N 1
ATOM 3521 C CA . ARG A 1 446 ? 15.867 15.664 15.312 1 95.75 446 ARG A CA 1
ATOM 3522 C C . ARG A 1 446 ? 16.188 14.57 16.328 1 95.75 446 ARG A C 1
ATOM 3524 O O . ARG A 1 446 ? 17.266 13.992 16.312 1 95.75 446 ARG A O 1
ATOM 3531 N N . MET A 1 447 ? 15.234 14.32 17.25 1 95.94 447 MET A N 1
ATOM 3532 C CA . MET A 1 447 ? 15.398 13.258 18.234 1 95.94 447 MET A CA 1
ATOM 3533 C C . MET A 1 447 ? 15.602 11.906 17.562 1 95.94 447 MET A C 1
ATOM 3535 O O . MET A 1 447 ? 16.547 11.188 17.891 1 95.94 447 MET A O 1
ATOM 3539 N N . VAL A 1 448 ? 14.781 11.586 16.578 1 95.19 448 VAL A N 1
ATOM 3540 C CA . VAL A 1 448 ? 14.812 10.312 15.875 1 95.19 448 VAL A CA 1
ATOM 3541 C C . VAL A 1 448 ? 16.156 10.164 15.141 1 95.19 448 VAL A C 1
ATOM 3543 O O . VAL A 1 448 ? 16.797 9.109 15.219 1 95.19 448 VAL A O 1
ATOM 3546 N N . ILE A 1 449 ? 16.562 11.172 14.438 1 93.81 449 ILE A N 1
ATOM 3547 C CA . ILE A 1 449 ? 17.797 11.141 13.656 1 93.81 449 ILE A CA 1
ATOM 3548 C C . ILE A 1 449 ? 19 11 14.586 1 93.81 449 ILE A C 1
ATOM 3550 O O . ILE A 1 449 ? 19.938 10.242 14.297 1 93.81 449 ILE A O 1
ATOM 3554 N N . THR A 1 450 ? 18.953 11.734 15.711 1 92 450 THR A N 1
ATOM 3555 C CA . THR A 1 450 ? 20.016 11.625 16.703 1 92 450 THR A CA 1
ATOM 3556 C C . THR A 1 450 ? 20.125 10.195 17.219 1 92 450 THR A C 1
ATOM 3558 O O . THR A 1 450 ? 21.234 9.664 17.359 1 92 450 THR A O 1
ATOM 3561 N N . GLN A 1 451 ? 19.047 9.578 17.422 1 91 451 GLN A N 1
ATOM 3562 C CA . GLN A 1 451 ? 19.031 8.203 17.906 1 91 451 GLN A CA 1
ATOM 3563 C C . GLN A 1 451 ? 19.594 7.25 16.859 1 91 451 GLN A C 1
ATOM 3565 O O . GLN A 1 451 ? 20.312 6.305 17.203 1 91 451 GLN A O 1
ATOM 3570 N N . LYS A 1 452 ? 19.328 7.5 15.641 1 88.88 452 LYS A N 1
ATOM 3571 C CA . LYS A 1 452 ? 19.797 6.629 14.57 1 88.88 452 LYS A CA 1
ATOM 3572 C C . LYS A 1 452 ? 21.297 6.82 14.32 1 88.88 452 LYS A C 1
ATOM 3574 O O . LYS A 1 452 ? 22.016 5.855 14.055 1 88.88 452 LYS A O 1
ATOM 3579 N N . LEU A 1 453 ? 21.734 8.047 14.398 1 85.56 453 LEU A N 1
ATOM 3580 C CA . LEU A 1 453 ? 23.141 8.375 14.117 1 85.56 453 LEU A CA 1
ATOM 3581 C C . LEU A 1 453 ? 24.047 7.875 15.234 1 85.56 453 LEU A C 1
ATOM 3583 O O . LEU A 1 453 ? 25.203 7.539 14.992 1 85.56 453 LEU A O 1
ATOM 3587 N N . GLU A 1 454 ? 23.516 7.797 16.422 1 83.62 454 GLU A N 1
ATOM 3588 C CA . GLU A 1 454 ? 24.328 7.355 17.547 1 83.62 454 GLU A CA 1
ATOM 3589 C C . GLU A 1 454 ? 24.766 5.902 17.391 1 83.62 454 GLU A C 1
ATOM 3591 O O . GLU A 1 454 ? 25.797 5.488 17.922 1 83.62 454 GLU A O 1
ATOM 3596 N N . ASN A 1 455 ? 24.047 5.148 16.641 1 76 455 ASN A N 1
ATOM 3597 C CA . ASN A 1 455 ? 24.312 3.727 16.469 1 76 455 ASN A CA 1
ATOM 3598 C C . ASN A 1 455 ? 25.281 3.486 15.312 1 76 455 ASN A C 1
ATOM 3600 O O . ASN A 1 455 ? 25.703 2.354 15.07 1 76 455 ASN A O 1
ATOM 3604 N N . LEU A 1 456 ? 25.719 4.578 14.695 1 77.44 456 LEU A N 1
ATOM 3605 C CA . LEU A 1 456 ? 26.688 4.438 13.602 1 77.44 456 LEU A CA 1
ATOM 3606 C C . LEU A 1 456 ? 28.109 4.613 14.109 1 77.44 456 LEU A C 1
ATOM 3608 O O . LEU A 1 456 ? 28.391 5.516 14.906 1 77.44 456 LEU A O 1
ATOM 3612 N N . PRO A 1 457 ? 28.984 3.682 13.719 1 69.94 457 PRO A N 1
ATOM 3613 C CA . PRO A 1 457 ? 30.359 3.688 14.234 1 69.94 457 PRO A CA 1
ATOM 3614 C C . PRO A 1 457 ? 31.047 5.043 14.062 1 69.94 457 PRO A C 1
ATOM 3616 O O . PRO A 1 457 ? 31.797 5.469 14.945 1 69.94 457 PRO A O 1
ATOM 3619 N N . TYR A 1 458 ? 30.828 5.754 13.039 1 66.06 458 TYR A N 1
ATOM 3620 C CA . TYR A 1 458 ? 31.516 7.008 12.773 1 66.06 458 TYR A CA 1
ATOM 3621 C C . TYR A 1 458 ? 30.938 8.141 13.609 1 66.06 458 TYR A C 1
ATOM 3623 O O . TYR A 1 458 ? 31.609 9.133 13.883 1 66.06 458 TYR A O 1
ATOM 3631 N N . TYR A 1 459 ? 29.75 7.945 13.984 1 64.62 459 TYR A N 1
ATOM 3632 C CA . TYR A 1 459 ? 29.094 9.016 14.727 1 64.62 459 TYR A CA 1
ATOM 3633 C C . TYR A 1 459 ? 29.031 8.695 16.219 1 64.62 459 TYR A C 1
ATOM 3635 O O . TYR A 1 459 ? 28.375 9.414 16.984 1 64.62 459 TYR A O 1
ATOM 3643 N N . LYS A 1 460 ? 29.656 7.57 16.391 1 61.59 460 LYS A N 1
ATOM 3644 C CA . LYS A 1 460 ? 29.641 7.141 17.781 1 61.59 460 LYS A CA 1
ATOM 3645 C C . LYS A 1 460 ? 30.328 8.164 18.672 1 61.59 460 LYS A C 1
ATOM 3647 O O . LYS A 1 460 ? 31.516 8.453 18.5 1 61.59 460 LYS A O 1
ATOM 3652 N N . SER A 1 461 ? 29.625 9.078 19.078 1 62.47 461 SER A N 1
ATOM 3653 C CA . SER A 1 461 ? 30.078 9.945 20.156 1 62.47 461 SER A CA 1
ATOM 3654 C C . SER A 1 461 ? 29.984 9.25 21.5 1 62.47 461 SER A C 1
ATOM 3656 O O . SER A 1 461 ? 29.312 8.219 21.625 1 62.47 461 SER A O 1
ATOM 3658 N N . ASP A 1 462 ? 30.734 9.688 22.453 1 65 462 ASP A N 1
ATOM 3659 C CA . ASP A 1 462 ? 30.578 9.195 23.812 1 65 462 ASP A CA 1
ATOM 3660 C C . ASP A 1 462 ? 29.109 9.203 24.234 1 65 462 ASP A C 1
ATOM 3662 O O . ASP A 1 462 ? 28.391 10.164 23.969 1 65 462 ASP A O 1
ATOM 3666 N N . ILE A 1 463 ? 28.578 8.031 24.531 1 62.75 463 ILE A N 1
ATOM 3667 C CA . ILE A 1 463 ? 27.203 7.82 24.969 1 62.75 463 ILE A CA 1
ATOM 3668 C C . ILE A 1 463 ? 26.734 9.008 25.797 1 62.75 463 ILE A C 1
ATOM 3670 O O . ILE A 1 463 ? 25.578 9.445 25.688 1 62.75 463 ILE A O 1
ATOM 3674 N N . GLY A 1 464 ? 27.609 9.508 26.5 1 71 464 GLY A N 1
ATOM 3675 C CA . GLY A 1 464 ? 27.281 10.664 27.312 1 71 464 GLY A CA 1
ATOM 3676 C C . GLY A 1 464 ? 26.938 11.898 26.5 1 71 464 GLY A C 1
ATOM 3677 O O . GLY A 1 464 ? 25.984 12.609 26.828 1 71 464 GLY A O 1
ATOM 3678 N N . HIS A 1 465 ? 27.562 12.047 25.391 1 78.94 465 HIS A N 1
ATOM 3679 C CA . HIS A 1 465 ? 27.328 13.203 24.531 1 78.94 465 HIS A CA 1
ATOM 3680 C C . HIS A 1 465 ? 26 13.062 23.781 1 78.94 465 HIS A C 1
ATOM 3682 O O . HIS A 1 465 ? 25.281 14.039 23.594 1 78.94 465 HIS A O 1
ATOM 3688 N N . SER A 1 466 ? 25.719 11.844 23.469 1 85.19 466 SER A N 1
ATOM 3689 C CA . SER A 1 466 ? 24.469 11.594 22.766 1 85.19 466 SER A CA 1
ATOM 3690 C C . SER A 1 466 ? 23.266 11.812 23.672 1 85.19 466 SER A C 1
ATOM 3692 O O . SER A 1 466 ? 22.25 12.398 23.266 1 85.19 466 SER A O 1
ATOM 3694 N N . ASP A 1 467 ? 23.391 11.375 24.938 1 89.69 467 ASP A N 1
ATOM 3695 C CA . ASP A 1 467 ? 22.297 11.555 25.891 1 89.69 467 ASP A CA 1
ATOM 3696 C C . ASP A 1 467 ? 22.078 13.031 26.203 1 89.69 467 ASP A C 1
ATOM 3698 O O . ASP A 1 467 ? 20.938 13.484 26.344 1 89.69 467 ASP A O 1
ATOM 3702 N N . LEU A 1 468 ? 23.172 13.742 26.266 1 89.44 468 LEU A N 1
ATOM 3703 C CA . LEU A 1 468 ? 23.062 15.18 26.5 1 89.44 468 LEU A CA 1
ATOM 3704 C C . LEU A 1 468 ? 22.344 15.859 25.328 1 89.44 468 LEU A C 1
ATOM 3706 O O . LEU A 1 468 ? 21.484 16.719 25.547 1 89.44 468 LEU A O 1
ATOM 3710 N N . ARG A 1 469 ? 22.703 15.484 24.188 1 90.75 469 ARG A N 1
ATOM 3711 C CA . ARG A 1 469 ? 22.078 16.047 23 1 90.75 469 ARG A CA 1
ATOM 3712 C C . ARG A 1 469 ? 20.578 15.742 22.969 1 90.75 469 ARG A C 1
ATOM 3714 O O . ARG A 1 469 ? 19.766 16.609 22.656 1 90.75 469 ARG A O 1
ATOM 3721 N N . LYS A 1 470 ? 20.234 14.562 23.297 1 93.94 470 LYS A N 1
ATOM 3722 C CA . LYS A 1 470 ? 18.844 14.156 23.328 1 93.94 470 LYS A CA 1
ATOM 3723 C C . LYS A 1 470 ? 18.047 14.945 24.375 1 93.94 470 LYS A C 1
ATOM 3725 O O . LYS A 1 470 ? 16.922 15.359 24.125 1 93.94 470 LYS A O 1
ATOM 3730 N N . THR A 1 471 ? 18.641 15.164 25.516 1 94.88 471 THR A N 1
ATOM 3731 C CA . THR A 1 471 ? 17.984 15.945 26.547 1 94.88 471 THR A CA 1
ATOM 3732 C C . THR A 1 471 ? 17.797 17.391 26.109 1 94.88 471 THR A C 1
ATOM 3734 O O . THR A 1 471 ? 16.812 18.031 26.453 1 94.88 471 THR A O 1
ATOM 3737 N N . GLU A 1 472 ? 18.734 17.906 25.375 1 94.62 472 GLU A N 1
ATOM 3738 C CA . GLU A 1 472 ? 18.625 19.266 24.859 1 94.62 472 GLU A CA 1
ATOM 3739 C C . GLU A 1 472 ? 17.484 19.391 23.875 1 94.62 472 GLU A C 1
ATOM 3741 O O . GLU A 1 472 ? 16.734 20.375 23.891 1 94.62 472 GLU A O 1
ATOM 3746 N N . ILE A 1 473 ? 17.344 18.453 23.016 1 95.69 473 ILE A N 1
ATOM 3747 C CA . ILE A 1 473 ? 16.25 18.438 22.031 1 95.69 473 ILE A CA 1
ATOM 3748 C C . ILE A 1 473 ? 14.906 18.422 22.766 1 95.69 473 ILE A C 1
ATOM 3750 O O . ILE A 1 473 ? 14 19.188 22.422 1 95.69 473 ILE A O 1
ATOM 3754 N N . ALA A 1 474 ? 14.836 17.578 23.781 1 96.31 474 ALA A N 1
ATOM 3755 C CA . ALA A 1 474 ? 13.594 17.469 24.547 1 96.31 474 ALA A CA 1
ATOM 3756 C C . ALA A 1 474 ? 13.258 18.781 25.234 1 96.31 474 ALA A C 1
ATOM 3758 O O . ALA A 1 474 ? 12.102 19.219 25.234 1 96.31 474 ALA A O 1
ATOM 3759 N N . ARG A 1 475 ? 14.25 19.391 25.797 1 94.62 475 ARG A N 1
ATOM 3760 C CA . ARG A 1 475 ? 14.047 20.656 26.5 1 94.62 475 ARG A CA 1
ATOM 3761 C C . ARG A 1 475 ? 13.594 21.75 25.531 1 94.62 475 ARG A C 1
ATOM 3763 O O . ARG A 1 475 ? 12.734 22.562 25.875 1 94.62 475 ARG A O 1
ATOM 3770 N N . ASP A 1 476 ? 14.211 21.766 24.406 1 93.44 476 ASP A N 1
ATOM 3771 C CA . ASP A 1 476 ? 13.812 22.734 23.391 1 93.44 476 ASP A CA 1
ATOM 3772 C C . ASP A 1 476 ? 12.375 22.516 22.938 1 93.44 476 ASP A C 1
ATOM 3774 O O . ASP A 1 476 ? 11.625 23.469 22.719 1 93.44 476 ASP A O 1
ATOM 3778 N N . MET A 1 477 ? 12 21.266 22.734 1 94.88 477 MET A N 1
ATOM 3779 C CA . MET A 1 477 ? 10.633 20.938 22.344 1 94.88 477 MET A CA 1
ATOM 3780 C C . MET A 1 477 ? 9.641 21.422 23.406 1 94.88 477 MET A C 1
ATOM 3782 O O . MET A 1 477 ? 8.609 22 23.062 1 94.88 477 MET A O 1
ATOM 3786 N N . LEU A 1 478 ? 10 21.219 24.688 1 93.81 478 LEU A N 1
ATOM 3787 C CA . LEU A 1 478 ? 9.125 21.609 25.781 1 93.81 478 LEU A CA 1
ATOM 3788 C C . LEU A 1 478 ? 8.977 23.125 25.859 1 93.81 478 LEU A C 1
ATOM 3790 O O . LEU A 1 478 ? 7.898 23.625 26.156 1 93.81 478 LEU A O 1
ATOM 3794 N N . ARG A 1 479 ? 10.055 23.797 25.594 1 91.38 479 ARG A N 1
ATOM 3795 C CA . ARG A 1 479 ? 10.008 25.266 25.594 1 91.38 479 ARG A CA 1
ATOM 3796 C C . ARG A 1 479 ? 9.023 25.781 24.562 1 91.38 479 ARG A C 1
ATOM 3798 O O . ARG A 1 479 ? 8.203 26.656 24.844 1 91.38 479 ARG A O 1
ATOM 3805 N N . VAL A 1 480 ? 9.094 25.203 23.422 1 88.44 480 VAL A N 1
ATOM 3806 C CA . VAL A 1 480 ? 8.227 25.625 22.328 1 88.44 480 VAL A CA 1
ATOM 3807 C C . VAL A 1 480 ? 6.773 25.297 22.672 1 88.44 480 VAL A C 1
ATOM 3809 O O . VAL A 1 480 ? 5.871 26.094 22.422 1 88.44 480 VAL A O 1
ATOM 3812 N N . ILE A 1 481 ? 6.539 24.141 23.219 1 91 481 ILE A N 1
ATOM 3813 C CA . ILE A 1 481 ? 5.195 23.688 23.562 1 91 481 ILE A CA 1
ATOM 3814 C C . ILE A 1 481 ? 4.594 24.609 24.625 1 91 481 ILE A C 1
ATOM 3816 O O . ILE A 1 481 ? 3.402 24.922 24.578 1 91 481 ILE A O 1
ATOM 3820 N N . GLN A 1 482 ? 5.41 25.078 25.484 1 87.94 482 GLN A N 1
ATOM 3821 C CA . GLN A 1 482 ? 4.938 25.922 26.578 1 87.94 482 GLN A CA 1
ATOM 3822 C C . GLN A 1 482 ? 4.629 27.328 26.078 1 87.94 482 GLN A C 1
ATOM 3824 O O . GLN A 1 482 ? 3.799 28.031 26.672 1 87.94 482 GLN A O 1
ATOM 3829 N N . GLU A 1 483 ? 5.262 27.688 25 1 87.5 483 GLU A N 1
ATOM 3830 C CA . GLU A 1 483 ? 5.051 29.016 24.453 1 87.5 483 GLU A CA 1
ATOM 3831 C C . GLU A 1 483 ? 3.801 29.062 23.578 1 87.5 483 GLU A C 1
ATOM 3833 O O . GLU A 1 483 ? 3.209 30.125 23.375 1 87.5 483 GLU A O 1
ATOM 3838 N N . ALA A 1 484 ? 3.365 27.969 23.062 1 88.19 484 ALA A N 1
ATOM 3839 C CA . ALA A 1 484 ? 2.211 27.906 22.172 1 88.19 484 ALA A CA 1
ATOM 3840 C C . ALA A 1 484 ? 0.908 27.844 22.969 1 88.19 484 ALA A C 1
ATOM 3842 O O . ALA A 1 484 ? 0.851 27.234 24.031 1 88.19 484 ALA A O 1
ATOM 3843 N N . PRO A 1 485 ? -0.132 28.609 22.422 1 87.44 485 PRO A N 1
ATOM 3844 C CA . PRO A 1 485 ? -1.432 28.422 23.062 1 87.44 485 PRO A CA 1
ATOM 3845 C C . PRO A 1 485 ? -1.875 26.969 23.109 1 87.44 485 PRO A C 1
ATOM 3847 O O . PRO A 1 485 ? -1.747 26.25 22.109 1 87.44 485 PRO A O 1
ATOM 3850 N N . PHE A 1 486 ? -2.424 26.531 24.203 1 88.12 486 PHE A N 1
ATOM 3851 C CA . PHE A 1 486 ? -2.727 25.125 24.422 1 88.12 486 PHE A CA 1
ATOM 3852 C C . PHE A 1 486 ? -3.719 24.609 23.391 1 88.12 486 PHE A C 1
ATOM 3854 O O . PHE A 1 486 ? -3.635 23.469 22.953 1 88.12 486 PHE A O 1
ATOM 3861 N N . TRP A 1 487 ? -4.695 25.438 23 1 87 487 TRP A N 1
ATOM 3862 C CA . TRP A 1 487 ? -5.68 25.016 22 1 87 487 TRP A CA 1
ATOM 3863 C C . TRP A 1 487 ? -5.008 24.656 20.688 1 87 487 TRP A C 1
ATOM 3865 O O . TRP A 1 487 ? -5.508 23.812 19.938 1 87 487 TRP A O 1
ATOM 3875 N N . SER A 1 488 ? -3.895 25.312 20.328 1 88.69 488 SER A N 1
ATOM 3876 C CA . SER A 1 488 ? -3.18 25.031 19.094 1 88.69 488 SER A CA 1
ATOM 3877 C C . SER A 1 488 ? -2.527 23.656 19.125 1 88.69 488 SER A C 1
ATOM 3879 O O . SER A 1 488 ? -2.361 23.016 18.078 1 88.69 488 SER A O 1
ATOM 3881 N N . LEU A 1 489 ? -2.201 23.219 20.328 1 90.19 489 LEU A N 1
ATOM 3882 C CA . LEU A 1 489 ? -1.659 21.875 20.5 1 90.19 489 LEU A CA 1
ATOM 3883 C C . LEU A 1 489 ? -2.756 20.828 20.359 1 90.19 489 LEU A C 1
ATOM 3885 O O . LEU A 1 489 ? -2.547 19.781 19.734 1 90.19 489 LEU A O 1
ATOM 3889 N N . GLN A 1 490 ? -3.898 21.141 20.875 1 89.25 490 GLN A N 1
ATOM 3890 C CA . GLN A 1 490 ? -5.031 20.219 20.859 1 89.25 490 GLN A CA 1
ATOM 3891 C C . GLN A 1 490 ? -5.512 19.953 19.438 1 89.25 490 GLN A C 1
ATOM 3893 O O . GLN A 1 490 ? -5.824 18.812 19.078 1 89.25 490 GLN A O 1
ATOM 3898 N N . VAL A 1 491 ? -5.484 20.938 18.641 1 91.5 491 VAL A N 1
ATOM 3899 C CA . VAL A 1 491 ? -6.051 20.844 17.312 1 91.5 491 VAL A CA 1
ATOM 3900 C C . VAL A 1 491 ? -5.117 20.031 16.406 1 91.5 491 VAL A C 1
ATOM 3902 O O . VAL A 1 491 ? -5.531 19.531 15.359 1 91.5 491 VAL A O 1
ATOM 3905 N N . ASN A 1 492 ? -3.811 19.922 16.766 1 92.19 492 ASN A N 1
ATOM 3906 C CA . ASN A 1 492 ? -2.861 19.125 15.984 1 92.19 492 ASN A CA 1
ATOM 3907 C C . ASN A 1 492 ? -3.146 17.641 16.109 1 92.19 492 ASN A C 1
ATOM 3909 O O . ASN A 1 492 ? -2.676 16.844 15.297 1 92.19 492 ASN A O 1
ATOM 3913 N N . GLY A 1 493 ? -3.865 17.188 17.047 1 86.25 493 GLY A N 1
ATOM 3914 C CA . GLY A 1 493 ? -4.461 15.859 17.094 1 86.25 493 GLY A CA 1
ATOM 3915 C C . GLY A 1 493 ? -3.496 14.789 17.562 1 86.25 493 GLY A C 1
ATOM 3916 O O . GLY A 1 493 ? -2.508 15.086 18.234 1 86.25 493 GLY A O 1
ATOM 3917 N N . GLU A 1 494 ? -3.777 13.547 17.188 1 83.38 494 GLU A N 1
ATOM 3918 C CA . GLU A 1 494 ? -3.092 12.359 17.688 1 83.38 494 GLU A CA 1
ATOM 3919 C C . GLU A 1 494 ? -1.653 12.297 17.188 1 83.38 494 GLU A C 1
ATOM 3921 O O . GLU A 1 494 ? -0.747 11.914 17.922 1 83.38 494 GLU A O 1
ATOM 3926 N N . PRO A 1 495 ? -1.41 12.664 15.984 1 86.31 495 PRO A N 1
ATOM 3927 C CA . PRO A 1 495 ? -0.014 12.625 15.539 1 86.31 495 PRO A CA 1
ATOM 3928 C C . PRO A 1 495 ? 0.898 13.516 16.375 1 86.31 495 PRO A C 1
ATOM 3930 O O . PRO A 1 495 ? 2.066 13.188 16.594 1 86.31 495 PRO A O 1
ATOM 3933 N N . TYR A 1 496 ? 0.339 14.633 16.812 1 90 496 TYR A N 1
ATOM 3934 C CA . TYR A 1 496 ? 1.075 15.539 17.688 1 90 496 TYR A CA 1
ATOM 3935 C C . TYR A 1 496 ? 1.433 14.867 19 1 90 496 TYR A C 1
ATOM 3937 O O . TYR A 1 496 ? 2.568 14.969 19.469 1 90 496 TYR A O 1
ATOM 3945 N N . VAL A 1 497 ? 0.562 14.148 19.516 1 89.69 497 VAL A N 1
ATOM 3946 C CA . VAL A 1 497 ? 0.744 13.422 20.781 1 89.69 497 VAL A CA 1
ATOM 3947 C C . VAL A 1 497 ? 1.79 12.32 20.594 1 89.69 497 VAL A C 1
ATOM 3949 O O . VAL A 1 497 ? 2.621 12.094 21.469 1 89.69 497 VAL A O 1
ATOM 3952 N N . GLU A 1 498 ? 1.738 11.727 19.469 1 90.5 498 GLU A N 1
ATOM 3953 C CA . GLU A 1 498 ? 2.697 10.664 19.188 1 90.5 498 GLU A CA 1
ATOM 3954 C C . GLU A 1 498 ? 4.125 11.211 19.141 1 90.5 498 GLU A C 1
ATOM 3956 O O . GLU A 1 498 ? 5.059 10.547 19.594 1 90.5 498 GLU A O 1
ATOM 3961 N N . LYS A 1 499 ? 4.293 12.367 18.594 1 95.06 499 LYS A N 1
ATOM 3962 C CA . LYS A 1 499 ? 5.609 13 18.547 1 95.06 499 LYS A CA 1
ATOM 3963 C C . LYS A 1 499 ? 6.137 13.281 19.938 1 95.06 499 LYS A C 1
ATOM 3965 O O . LYS A 1 499 ? 7.312 13.047 20.234 1 95.06 499 LYS A O 1
ATOM 3970 N N . ILE A 1 500 ? 5.246 13.727 20.781 1 93.5 500 ILE A N 1
ATOM 3971 C CA . ILE A 1 500 ? 5.609 14.039 22.156 1 93.5 500 ILE A CA 1
ATOM 3972 C C . ILE A 1 500 ? 5.922 12.75 22.906 1 93.5 500 ILE A C 1
ATOM 3974 O O . ILE A 1 500 ? 6.891 12.688 23.672 1 93.5 500 ILE A O 1
ATOM 3978 N N . ARG A 1 501 ? 5.152 11.766 22.672 1 92.44 501 ARG A N 1
ATOM 3979 C CA . ARG A 1 501 ? 5.363 10.477 23.312 1 92.44 501 ARG A CA 1
ATOM 3980 C C . ARG A 1 501 ? 6.727 9.891 22.938 1 92.44 501 ARG A C 1
ATOM 3982 O O . ARG A 1 501 ? 7.395 9.281 23.766 1 92.44 501 ARG A O 1
ATOM 3989 N N . LEU A 1 502 ? 7.07 10.016 21.719 1 93.88 502 LEU A N 1
ATOM 3990 C CA . LEU A 1 502 ? 8.367 9.523 21.266 1 93.88 502 LEU A CA 1
ATOM 3991 C C . LEU A 1 502 ? 9.5 10.203 22.031 1 93.88 502 LEU A C 1
ATOM 3993 O O . LEU A 1 502 ? 10.461 9.547 22.453 1 93.88 502 LEU A O 1
ATOM 3997 N N . THR A 1 503 ? 9.391 11.438 22.234 1 94.44 503 THR A N 1
ATOM 3998 C CA . THR A 1 503 ? 10.375 12.18 23.016 1 94.44 503 THR A CA 1
ATOM 3999 C C . THR A 1 503 ? 10.383 11.711 24.469 1 94.44 503 THR A C 1
ATOM 4001 O O . THR A 1 503 ? 11.445 11.578 25.078 1 94.44 503 THR A O 1
ATOM 4004 N N . GLY A 1 504 ? 9.203 11.461 24.969 1 93.94 504 GLY A N 1
ATOM 4005 C CA . GLY A 1 504 ? 9.094 10.922 26.312 1 93.94 504 GLY A CA 1
ATOM 4006 C C . GLY A 1 504 ? 9.773 9.57 26.469 1 93.94 504 GLY A C 1
ATOM 4007 O O . GLY A 1 504 ? 10.469 9.328 27.453 1 93.94 504 GLY A O 1
ATOM 4008 N N . ALA A 1 505 ? 9.594 8.766 25.516 1 93.38 505 ALA A N 1
ATOM 4009 C CA . ALA A 1 505 ? 10.227 7.453 25.531 1 93.38 505 ALA A CA 1
ATOM 4010 C C . ALA A 1 505 ? 11.75 7.574 25.531 1 93.38 505 ALA A C 1
ATOM 4012 O O . ALA A 1 505 ? 12.438 6.793 26.203 1 93.38 505 ALA A O 1
ATOM 4013 N N . SER A 1 506 ? 12.25 8.508 24.797 1 93.88 506 SER A N 1
ATOM 4014 C CA . SER A 1 506 ? 13.695 8.75 24.75 1 93.88 506 SER A CA 1
ATOM 4015 C C . SER A 1 506 ? 14.211 9.195 26.109 1 93.88 506 SER A C 1
ATOM 4017 O O . SER A 1 506 ? 15.281 8.766 26.547 1 93.88 506 SER A O 1
ATOM 4019 N N . LEU A 1 507 ? 13.469 10.047 26.75 1 95 507 LEU A N 1
ATOM 4020 C CA . LEU A 1 507 ? 13.844 10.508 28.078 1 95 507 LEU A CA 1
ATOM 4021 C C . LEU A 1 507 ? 13.828 9.359 29.078 1 95 507 LEU A C 1
ATOM 4023 O O . LEU A 1 507 ? 14.719 9.258 29.938 1 95 507 LEU A O 1
ATOM 4027 N N . LEU A 1 508 ? 12.875 8.484 28.969 1 94 508 LEU A N 1
ATOM 4028 C CA . LEU A 1 508 ? 12.781 7.324 29.844 1 94 508 LEU A CA 1
ATOM 4029 C C . LEU A 1 508 ? 13.984 6.406 29.672 1 94 508 LEU A C 1
ATOM 4031 O O . LEU A 1 508 ? 14.492 5.84 30.641 1 94 508 LEU A O 1
ATOM 4035 N N . GLU A 1 509 ? 14.391 6.27 28.453 1 92.94 509 GLU A N 1
ATOM 4036 C CA . GLU A 1 509 ? 15.57 5.453 28.172 1 92.94 509 GLU A CA 1
ATOM 4037 C C . GLU A 1 509 ? 16.812 6.051 28.828 1 92.94 509 GLU A C 1
ATOM 4039 O O . GLU A 1 509 ? 17.656 5.32 29.359 1 92.94 509 GLU A O 1
ATOM 4044 N N . ILE A 1 510 ? 16.938 7.328 28.781 1 93.19 510 ILE A N 1
ATOM 4045 C CA . ILE A 1 510 ? 18.078 8.023 29.359 1 93.19 510 ILE A CA 1
ATOM 4046 C C . ILE A 1 510 ? 18.062 7.863 30.875 1 93.19 510 ILE A C 1
ATOM 4048 O O . ILE A 1 510 ? 19.094 7.648 31.5 1 93.19 510 ILE A O 1
ATOM 4052 N N . ILE A 1 511 ? 16.859 7.926 31.453 1 94.25 511 ILE A N 1
ATOM 4053 C CA . ILE A 1 511 ? 16.703 7.766 32.875 1 94.25 511 ILE A CA 1
ATOM 4054 C C . ILE A 1 511 ? 17.141 6.367 33.312 1 94.25 511 ILE A C 1
ATOM 4056 O O . ILE A 1 511 ? 17.875 6.207 34.281 1 94.25 511 ILE A O 1
ATOM 4060 N N . HIS A 1 512 ? 16.797 5.387 32.531 1 92.5 512 HIS A N 1
ATOM 4061 C CA . HIS A 1 512 ? 17.109 3.996 32.844 1 92.5 512 HIS A CA 1
ATOM 4062 C C . HIS A 1 512 ? 18.594 3.709 32.688 1 92.5 512 HIS A C 1
ATOM 4064 O O . HIS A 1 512 ? 19.188 2.979 33.469 1 92.5 512 HIS A O 1
ATOM 4070 N N . ARG A 1 513 ? 19.188 4.305 31.734 1 89.75 513 ARG A N 1
ATOM 4071 C CA . ARG A 1 513 ? 20.594 4.031 31.406 1 89.75 513 ARG A CA 1
ATOM 4072 C C . ARG A 1 513 ? 21.531 4.738 32.375 1 89.75 513 ARG A C 1
ATOM 4074 O O . ARG A 1 513 ? 22.625 4.254 32.656 1 89.75 513 ARG A O 1
ATOM 4081 N N . ASN A 1 514 ? 21.094 5.883 32.969 1 89.06 514 ASN A N 1
ATOM 4082 C CA . ASN A 1 514 ? 22.031 6.727 33.688 1 89.06 514 ASN A CA 1
ATOM 4083 C C . ASN A 1 514 ? 21.75 6.727 35.188 1 89.06 514 ASN A C 1
ATOM 4085 O O . ASN A 1 514 ? 22.438 7.395 35.969 1 89.06 514 ASN A O 1
ATOM 4089 N N . GLY A 1 515 ? 20.812 5.949 35.562 1 84.56 515 GLY A N 1
ATOM 4090 C CA . GLY A 1 515 ? 20.531 5.746 36.969 1 84.56 515 GLY A CA 1
ATOM 4091 C C . GLY A 1 515 ? 20.328 7.043 37.75 1 84.56 515 GLY A C 1
ATOM 4092 O O . GLY A 1 515 ? 19.344 7.742 37.531 1 84.56 515 GLY A O 1
ATOM 4093 N N . SER A 1 516 ? 21.344 7.406 38.594 1 85.44 516 SER A N 1
ATOM 4094 C CA . SER A 1 516 ? 21.188 8.562 39.469 1 85.44 516 SER A CA 1
ATOM 4095 C C . SER A 1 516 ? 22.109 9.703 39.062 1 85.44 516 SER A C 1
ATOM 4097 O O . SER A 1 516 ? 22.406 10.594 39.844 1 85.44 516 SER A O 1
ATOM 4099 N N . SER A 1 517 ? 22.453 9.789 37.812 1 90.38 517 SER A N 1
ATOM 4100 C CA . SER A 1 517 ? 23.344 10.82 37.281 1 90.38 517 SER A CA 1
ATOM 4101 C C . SER A 1 517 ? 22.594 12.133 37.062 1 90.38 517 SER A C 1
ATOM 4103 O O . SER A 1 517 ? 21.359 12.164 37.094 1 90.38 517 SER A O 1
ATOM 4105 N N . PRO A 1 518 ? 23.328 13.258 37.062 1 90.88 518 PRO A N 1
ATOM 4106 C CA . PRO A 1 518 ? 22.688 14.547 36.812 1 90.88 518 PRO A CA 1
ATOM 4107 C C . PRO A 1 518 ? 21.891 14.555 35.5 1 90.88 518 PRO A C 1
ATOM 4109 O O . PRO A 1 518 ? 20.844 15.203 35.438 1 90.88 518 PRO A O 1
ATOM 4112 N N . ILE A 1 519 ? 22.359 13.898 34.562 1 91.25 519 ILE A N 1
ATOM 4113 C CA . ILE A 1 519 ? 21.641 13.852 33.312 1 91.25 519 ILE A CA 1
ATOM 4114 C C . ILE A 1 519 ? 20.312 13.117 33.5 1 91.25 519 ILE A C 1
ATOM 4116 O O . ILE A 1 519 ? 19.312 13.461 32.875 1 91.25 519 ILE A O 1
ATOM 4120 N N . ALA A 1 520 ? 20.328 12.109 34.25 1 93.5 520 ALA A N 1
ATOM 4121 C CA . ALA A 1 520 ? 19.094 11.383 34.562 1 93.5 520 ALA A CA 1
ATOM 4122 C C . ALA A 1 520 ? 18.109 12.273 35.312 1 93.5 520 ALA A C 1
ATOM 4124 O O . ALA A 1 520 ? 16.891 12.195 35.094 1 93.5 520 ALA A O 1
ATOM 4125 N N . ALA A 1 521 ? 18.688 13.078 36.219 1 93.31 521 ALA A N 1
ATOM 4126 C CA . ALA A 1 521 ? 17.828 13.992 36.969 1 93.31 521 ALA A CA 1
ATOM 4127 C C . ALA A 1 521 ? 17.156 15 36.031 1 93.31 521 ALA A C 1
ATOM 4129 O O . ALA A 1 521 ? 15.977 15.32 36.219 1 93.31 521 ALA A O 1
ATOM 4130 N N . ARG A 1 522 ? 17.906 15.539 35.188 1 92.12 522 ARG A N 1
ATOM 4131 C CA . ARG A 1 522 ? 17.375 16.453 34.156 1 92.12 522 ARG A CA 1
ATOM 4132 C C . ARG A 1 522 ? 16.297 15.773 33.312 1 92.12 522 ARG A C 1
ATOM 4134 O O . ARG A 1 522 ? 15.227 16.359 33.094 1 92.12 522 ARG A O 1
ATOM 4141 N N . ALA A 1 523 ? 16.562 14.633 32.875 1 95.5 523 ALA A N 1
ATOM 4142 C CA . ALA A 1 523 ? 15.609 13.875 32.062 1 95.5 523 ALA A CA 1
ATOM 4143 C C . ALA A 1 523 ? 14.328 13.594 32.844 1 95.5 523 ALA A C 1
ATOM 4145 O O . ALA A 1 523 ? 13.234 13.641 32.281 1 95.5 523 ALA A O 1
ATOM 4146 N N . ARG A 1 524 ? 14.453 13.305 34.125 1 95.25 524 ARG A N 1
ATOM 4147 C CA . ARG A 1 524 ? 13.297 13.031 34.969 1 95.25 524 ARG A CA 1
ATOM 4148 C C . ARG A 1 524 ? 12.406 14.266 35.094 1 95.25 524 ARG A C 1
ATOM 4150 O O . ARG A 1 524 ? 11.18 14.156 35.031 1 95.25 524 ARG A O 1
ATOM 4157 N N . SER A 1 525 ? 13.047 15.375 35.25 1 94.62 525 SER A N 1
ATOM 4158 C CA . SER A 1 525 ? 12.297 16.625 35.375 1 94.62 525 SER A CA 1
ATOM 4159 C C . SER A 1 525 ? 11.523 16.922 34.094 1 94.62 525 SER A C 1
ATOM 4161 O O . SER A 1 525 ? 10.336 17.25 34.156 1 94.62 525 SER A O 1
ATOM 4163 N N . ASP A 1 526 ? 12.219 16.859 33.031 1 95.25 526 ASP A N 1
ATOM 4164 C CA . ASP A 1 526 ? 11.586 17.125 31.734 1 95.25 526 ASP A CA 1
ATOM 4165 C C . ASP A 1 526 ? 10.5 16.094 31.438 1 95.25 526 ASP A C 1
ATOM 4167 O O . ASP A 1 526 ? 9.461 16.422 30.859 1 95.25 526 ASP A O 1
ATOM 4171 N N . PHE A 1 527 ? 10.727 14.859 31.797 1 95.69 527 PHE A N 1
ATOM 4172 C CA . PHE A 1 527 ? 9.758 13.789 31.594 1 95.69 527 PHE A CA 1
ATOM 4173 C C . PHE A 1 527 ? 8.477 14.055 32.375 1 95.69 527 PHE A C 1
ATOM 4175 O O . PHE A 1 527 ? 7.375 13.812 31.891 1 95.69 527 PHE A O 1
ATOM 4182 N N . ALA A 1 528 ? 8.617 14.539 33.5 1 93.5 528 ALA A N 1
ATOM 4183 C CA . ALA A 1 528 ? 7.461 14.859 34.344 1 93.5 528 ALA A CA 1
ATOM 4184 C C . ALA A 1 528 ? 6.598 15.93 33.688 1 93.5 528 ALA A C 1
ATOM 4186 O O . ALA A 1 528 ? 5.367 15.844 33.719 1 93.5 528 ALA A O 1
ATOM 4187 N N . VAL A 1 529 ? 7.227 16.891 33.125 1 93.06 529 VAL A N 1
ATOM 4188 C CA . VAL A 1 529 ? 6.516 17.969 32.438 1 93.06 529 VAL A CA 1
ATOM 4189 C C . VAL A 1 529 ? 5.789 17.406 31.219 1 93.06 529 VAL A C 1
ATOM 4191 O O . VAL A 1 529 ? 4.637 17.766 30.953 1 93.06 529 VAL A O 1
ATOM 4194 N N . LEU A 1 530 ? 6.445 16.578 30.531 1 92.94 530 LEU A N 1
ATOM 4195 C CA . LEU A 1 530 ? 5.859 15.969 29.344 1 92.94 530 LEU A CA 1
ATOM 4196 C C . LEU A 1 530 ? 4.652 15.117 29.719 1 92.94 530 LEU A C 1
ATOM 4198 O O . LEU A 1 530 ? 3.648 15.109 29 1 92.94 530 LEU A O 1
ATOM 4202 N N . LEU A 1 531 ? 4.742 14.398 30.766 1 90.81 531 LEU A N 1
ATOM 4203 C CA . LEU A 1 531 ? 3.643 13.555 31.219 1 90.81 531 LEU A CA 1
ATOM 4204 C C . LEU A 1 531 ? 2.42 14.398 31.578 1 90.81 531 LEU A C 1
ATOM 4206 O O . LEU A 1 531 ? 1.288 14.008 31.281 1 90.81 531 LEU A O 1
ATOM 4210 N N . ASP A 1 532 ? 2.65 15.461 32.188 1 90.75 532 ASP A N 1
ATOM 4211 C CA . ASP A 1 532 ? 1.563 16.375 32.531 1 90.75 532 ASP A CA 1
ATOM 4212 C C . ASP A 1 532 ? 0.89 16.906 31.25 1 90.75 532 ASP A C 1
ATOM 4214 O O . ASP A 1 532 ? -0.339 16.984 31.188 1 90.75 532 ASP A O 1
ATOM 4218 N N . LEU A 1 533 ? 1.701 17.266 30.328 1 90.69 533 LEU A N 1
ATOM 4219 C CA . LEU A 1 533 ? 1.192 17.766 29.047 1 90.69 533 LEU A CA 1
ATOM 4220 C C . LEU A 1 533 ? 0.352 16.703 28.359 1 90.69 533 LEU A C 1
ATOM 4222 O O . LEU A 1 533 ? -0.724 17 27.828 1 90.69 533 LEU A O 1
ATOM 4226 N N . LEU A 1 534 ? 0.804 15.461 28.359 1 89.94 534 LEU A N 1
ATOM 4227 C CA . LEU A 1 534 ? 0.103 14.367 27.703 1 89.94 534 LEU A CA 1
ATOM 4228 C C . LEU A 1 534 ? -1.232 14.086 28.375 1 89.94 534 LEU A C 1
ATOM 4230 O O . LEU A 1 534 ? -2.219 13.766 27.719 1 89.94 534 LEU A O 1
ATOM 4234 N N . THR A 1 535 ? -1.271 14.25 29.641 1 87.25 535 THR A N 1
ATOM 4235 C CA . THR A 1 535 ? -2.508 14.062 30.391 1 87.25 535 THR A CA 1
ATOM 4236 C C . THR A 1 535 ? -3.535 15.125 30.031 1 87.25 535 THR A C 1
ATOM 4238 O O . THR A 1 535 ? -4.727 14.836 29.906 1 87.25 535 THR A O 1
ATOM 4241 N N . ARG A 1 536 ? -3.051 16.266 29.844 1 86.94 536 ARG A N 1
ATOM 4242 C CA . ARG A 1 536 ? -3.943 17.375 29.484 1 86.94 536 ARG A CA 1
ATOM 4243 C C . ARG A 1 536 ? -4.449 17.219 28.062 1 86.94 536 ARG A C 1
ATOM 4245 O O . ARG A 1 536 ? -5.574 17.625 27.75 1 86.94 536 ARG A O 1
ATOM 4252 N N . LEU A 1 537 ? -3.594 16.781 27.219 1 84.12 537 LEU A N 1
ATOM 4253 C CA . LEU A 1 537 ? -3.986 16.609 25.828 1 84.12 537 LEU A CA 1
ATOM 4254 C C . LEU A 1 537 ? -4.918 15.406 25.672 1 84.12 537 LEU A C 1
ATOM 4256 O O . LEU A 1 537 ? -5.527 15.227 24.609 1 84.12 537 LEU A O 1
ATOM 4260 N N . ASP A 1 538 ? -5.633 14.805 26.766 1 65.12 538 ASP A N 1
ATOM 4261 C CA . ASP A 1 538 ? -6.676 13.789 26.875 1 65.12 538 ASP A CA 1
ATOM 4262 C C . ASP A 1 538 ? -6.594 12.797 25.719 1 65.12 538 ASP A C 1
ATOM 4264 O O . ASP A 1 538 ? -7.613 12.445 25.109 1 65.12 538 ASP A O 1
ATOM 4268 N N . SER A 1 539 ? -5.508 12.438 25.312 1 57.09 539 SER A N 1
ATOM 4269 C CA . SER A 1 539 ? -5.504 11.617 24.109 1 57.09 539 SER A CA 1
ATOM 4270 C C . SER A 1 539 ? -6.004 10.203 24.391 1 57.09 539 SER A C 1
ATOM 4272 O O . SER A 1 539 ? -5.688 9.633 25.438 1 57.09 539 SER A O 1
ATOM 4274 N N . LYS A 1 540 ? -7.219 9.82 24.016 1 51.44 540 LYS A N 1
ATOM 4275 C CA . LYS A 1 540 ? -7.777 8.477 24.172 1 51.44 540 LYS A CA 1
ATOM 4276 C C . LYS A 1 540 ? -6.68 7.418 24.125 1 51.44 540 LYS A C 1
ATOM 4278 O O . LYS A 1 540 ? -6.777 6.387 24.797 1 51.44 540 LYS A O 1
ATOM 4283 N N . ALA A 1 541 ? -5.629 7.645 23.344 1 45.69 541 ALA A N 1
ATOM 4284 C CA . ALA A 1 541 ? -4.523 6.695 23.203 1 45.69 541 ALA A CA 1
ATOM 4285 C C . ALA A 1 541 ? -3.551 6.824 24.375 1 45.69 541 ALA A C 1
ATOM 4287 O O . ALA A 1 541 ? -2.611 6.035 24.5 1 45.69 541 ALA A O 1
ATOM 4288 N N . SER A 1 542 ? -3.498 7.848 25.203 1 44.44 542 SER A N 1
ATOM 4289 C CA . SER A 1 542 ? -2.586 8.148 26.312 1 44.44 542 SER A CA 1
ATOM 4290 C C . SER A 1 542 ? -2.605 7.039 27.359 1 44.44 542 SER A C 1
ATOM 4292 O O . SER A 1 542 ? -1.802 7.047 28.297 1 44.44 542 SER A O 1
ATOM 4294 N N . ASP A 1 543 ? -3.455 6.316 27.328 1 43.44 543 ASP A N 1
ATOM 4295 C CA . ASP A 1 543 ? -3.502 5.309 28.375 1 43.44 543 ASP A CA 1
ATOM 4296 C C . ASP A 1 543 ? -2.285 4.391 28.312 1 43.44 543 ASP A C 1
ATOM 4298 O O . ASP A 1 543 ? -1.901 3.787 29.328 1 43.44 543 ASP A O 1
ATOM 4302 N N . ALA A 1 544 ? -1.642 4.375 27.203 1 42.34 544 ALA A N 1
ATOM 4303 C CA . ALA A 1 544 ? -0.571 3.385 27.109 1 42.34 544 ALA A CA 1
ATOM 4304 C C . ALA A 1 544 ? 0.683 3.861 27.844 1 42.34 544 ALA A C 1
ATOM 4306 O O . ALA A 1 544 ? 1.384 3.066 28.469 1 42.34 544 ALA A O 1
ATOM 4307 N N . LEU A 1 545 ? 1.151 5.172 27.75 1 42.56 545 LEU A N 1
ATOM 4308 C CA . LEU A 1 545 ? 2.348 5.652 28.438 1 42.56 545 LEU A CA 1
ATOM 4309 C C . LEU A 1 545 ? 2.184 5.566 29.953 1 42.56 545 LEU A C 1
ATOM 4311 O O . LEU A 1 545 ? 3.146 5.297 30.672 1 42.56 545 LEU A O 1
ATOM 4315 N N . ARG A 1 546 ? 1.097 5.855 30.516 1 43.22 546 ARG A N 1
ATOM 4316 C CA . ARG A 1 546 ? 0.853 5.699 31.953 1 43.22 546 ARG A CA 1
ATOM 4317 C C . ARG A 1 546 ? 1.077 4.258 32.375 1 43.22 546 ARG A C 1
ATOM 4319 O O . ARG A 1 546 ? 1.585 4.012 33.5 1 43.22 546 ARG A O 1
ATOM 4326 N N . ASN A 1 547 ? 0.754 3.379 31.531 1 42.16 547 ASN A N 1
ATOM 4327 C CA . ASN A 1 547 ? 0.923 1.981 31.922 1 42.16 547 ASN A CA 1
ATOM 4328 C C . ASN A 1 547 ? 2.396 1.583 31.953 1 42.16 547 ASN A C 1
ATOM 4330 O O . ASN A 1 547 ? 2.787 0.699 32.719 1 42.16 547 ASN A O 1
ATOM 4334 N N . THR A 1 548 ? 3.152 2.236 31.188 1 40.62 548 THR A N 1
ATOM 4335 C CA . THR A 1 548 ? 4.578 1.938 31.297 1 40.62 548 THR A CA 1
ATOM 4336 C C . THR A 1 548 ? 5.191 2.656 32.5 1 40.62 548 THR A C 1
ATOM 4338 O O . THR A 1 548 ? 6.227 2.234 33 1 40.62 548 THR A O 1
ATOM 4341 N N . SER A 1 549 ? 4.738 3.754 32.906 1 40.38 549 SER A N 1
ATOM 4342 C CA . SER A 1 549 ? 5.258 4.465 34.094 1 40.38 549 SER A CA 1
ATOM 4343 C C . SER A 1 549 ? 4.934 3.719 35.375 1 40.38 549 SER A C 1
ATOM 4345 O O . SER A 1 549 ? 5.633 3.871 36.375 1 40.38 549 SER A O 1
ATOM 4347 N N . SER A 1 550 ? 3.754 3.221 35.562 1 40.12 550 SER A N 1
ATOM 4348 C CA . SER A 1 550 ? 3.494 2.498 36.812 1 40.12 550 SER A CA 1
ATOM 4349 C C . SER A 1 550 ? 4.504 1.376 37 1 40.12 550 SER A C 1
ATOM 4351 O O . SER A 1 550 ? 4.57 0.782 38.094 1 40.12 550 SER A O 1
ATOM 4353 N N . LEU A 1 551 ? 5.117 1.016 36.031 1 35.34 551 LEU A N 1
ATOM 4354 C CA . LEU A 1 551 ? 6.113 -0.032 36.219 1 35.34 551 LEU A CA 1
ATOM 4355 C C . LEU A 1 551 ? 7.41 0.548 36.781 1 35.34 551 LEU A C 1
ATOM 4357 O O . LEU A 1 551 ? 8.32 -0.196 37.156 1 35.34 551 LEU A O 1
ATOM 4361 N N . ILE A 1 552 ? 7.578 1.809 36.594 1 36.44 552 ILE A N 1
ATOM 4362 C CA . ILE A 1 552 ? 8.836 2.348 37.125 1 36.44 552 ILE A CA 1
ATOM 4363 C C . ILE A 1 552 ? 8.656 2.795 38.562 1 36.44 552 ILE A C 1
ATOM 4365 O O . ILE A 1 552 ? 9.602 3.287 39.188 1 36.44 552 ILE A O 1
ATOM 4369 N N . HIS A 1 553 ? 7.48 2.838 39.219 1 31.67 553 HIS A N 1
ATOM 4370 C CA . HIS A 1 553 ? 7.578 2.961 40.656 1 31.67 553 HIS A CA 1
ATOM 4371 C C . HIS A 1 553 ? 7.934 1.624 41.312 1 31.67 553 HIS A C 1
ATOM 4373 O O . HIS A 1 553 ? 7.402 0.581 40.906 1 31.67 553 HIS A O 1
ATOM 4379 N N . MET B 1 1 ? 51.375 -86.438 59 1 20.56 1 MET B N 1
ATOM 4380 C CA . MET B 1 1 ? 51.219 -85.125 59.5 1 20.56 1 MET B CA 1
ATOM 4381 C C . MET B 1 1 ? 50.531 -84.188 58.469 1 20.56 1 MET B C 1
ATOM 4383 O O . MET B 1 1 ? 49.406 -83.75 58.719 1 20.56 1 MET B O 1
ATOM 4387 N N . THR B 1 2 ? 51.312 -83.312 57.75 1 18.69 2 THR B N 1
ATOM 4388 C CA . THR B 1 2 ? 51.094 -81.875 57.875 1 18.69 2 THR B CA 1
ATOM 4389 C C . THR B 1 2 ? 50.062 -81.375 56.844 1 18.69 2 THR B C 1
ATOM 4391 O O . THR B 1 2 ? 49.156 -80.625 57.188 1 18.69 2 THR B O 1
ATOM 4394 N N . SER B 1 3 ? 50.375 -81.312 55.531 1 24.16 3 SER B N 1
ATOM 4395 C CA . SER B 1 3 ? 50.562 -80 55 1 24.16 3 SER B CA 1
ATOM 4396 C C . SER B 1 3 ? 49.25 -79.375 54.5 1 24.16 3 SER B C 1
ATOM 4398 O O . SER B 1 3 ? 48.469 -80.062 53.812 1 24.16 3 SER B O 1
ATOM 4400 N N . PRO B 1 4 ? 48.75 -78.375 55.125 1 29.34 4 PRO B N 1
ATOM 4401 C CA . PRO B 1 4 ? 47.469 -77.625 55.125 1 29.34 4 PRO B CA 1
ATOM 4402 C C . PRO B 1 4 ? 47.094 -77.125 53.75 1 29.34 4 PRO B C 1
ATOM 4404 O O . PRO B 1 4 ? 47.938 -76.438 53.094 1 29.34 4 PRO B O 1
ATOM 4407 N N . THR B 1 5 ? 46.531 -77.938 52.938 1 28.73 5 THR B N 1
ATOM 4408 C CA . THR B 1 5 ? 46.312 -77.625 51.531 1 28.73 5 THR B CA 1
ATOM 4409 C C . THR B 1 5 ? 45.688 -76.25 51.344 1 28.73 5 THR B C 1
ATOM 4411 O O . THR B 1 5 ? 44.688 -75.938 52.031 1 28.73 5 THR B O 1
ATOM 4414 N N . PRO B 1 6 ? 46.469 -75.312 50.844 1 28.78 6 PRO B N 1
ATOM 4415 C CA . PRO B 1 6 ? 46.188 -73.875 50.844 1 28.78 6 PRO B CA 1
ATOM 4416 C C . PRO B 1 6 ? 44.812 -73.562 50.312 1 28.78 6 PRO B C 1
ATOM 4418 O O . PRO B 1 6 ? 44.219 -74.375 49.594 1 28.78 6 PRO B O 1
ATOM 4421 N N . ASP B 1 7 ? 44.125 -72.562 50.969 1 25.22 7 ASP B N 1
ATOM 4422 C CA . ASP B 1 7 ? 42.812 -71.938 51.031 1 25.22 7 ASP B CA 1
ATOM 4423 C C . ASP B 1 7 ? 42.406 -71.375 49.656 1 25.22 7 ASP B C 1
ATOM 4425 O O . ASP B 1 7 ? 43.188 -70.625 49.031 1 25.22 7 ASP B O 1
ATOM 4429 N N . SER B 1 8 ? 41.75 -72.188 48.844 1 25.72 8 SER B N 1
ATOM 4430 C CA . SER B 1 8 ? 41.344 -71.875 47.469 1 25.72 8 SER B CA 1
ATOM 4431 C C . SER B 1 8 ? 40.75 -70.5 47.375 1 25.72 8 SER B C 1
ATOM 4433 O O . SER B 1 8 ? 39.875 -70.125 48.156 1 25.72 8 SER B O 1
ATOM 4435 N N . PRO B 1 9 ? 41.469 -69.5 46.844 1 26.86 9 PRO B N 1
ATOM 4436 C CA . PRO B 1 9 ? 41.125 -68.062 46.844 1 26.86 9 PRO B CA 1
ATOM 4437 C C . PRO B 1 9 ? 39.719 -67.812 46.312 1 26.86 9 PRO B C 1
ATOM 4439 O O . PRO B 1 9 ? 39.188 -68.625 45.531 1 26.86 9 PRO B O 1
ATOM 4442 N N . GLN B 1 10 ? 38.875 -67.125 47.125 1 23.52 10 GLN B N 1
ATOM 4443 C CA . GLN B 1 10 ? 37.5 -66.688 47.062 1 23.52 10 GLN B CA 1
ATOM 4444 C C . GLN B 1 10 ? 37.219 -65.875 45.781 1 23.52 10 GLN B C 1
ATOM 4446 O O . GLN B 1 10 ? 37.969 -64.938 45.469 1 23.52 10 GLN B O 1
ATOM 4451 N N . SER B 1 11 ? 36.812 -66.562 44.75 1 24.39 11 SER B N 1
ATOM 4452 C CA . SER B 1 11 ? 36.562 -65.938 43.438 1 24.39 11 SER B CA 1
ATOM 4453 C C . SER B 1 11 ? 35.688 -64.688 43.562 1 24.39 11 SER B C 1
ATOM 4455 O O . SER B 1 11 ? 34.656 -64.75 44.219 1 24.39 11 SER B O 1
ATOM 4457 N N . PRO B 1 12 ? 36.25 -63.469 43.5 1 27.03 12 PRO B N 1
ATOM 4458 C CA . PRO B 1 12 ? 35.531 -62.219 43.688 1 27.03 12 PRO B CA 1
ATOM 4459 C C . PRO B 1 12 ? 34.281 -62.094 42.844 1 27.03 12 PRO B C 1
ATOM 4461 O O . PRO B 1 12 ? 34.219 -62.688 41.75 1 27.03 12 PRO B O 1
ATOM 4464 N N . GLY B 1 13 ? 33.062 -62.188 43.469 1 25.03 13 GLY B N 1
ATOM 4465 C CA . GLY B 1 13 ? 31.719 -62 42.938 1 25.03 13 GLY B CA 1
ATOM 4466 C C . GLY B 1 13 ? 31.594 -60.781 42.031 1 25.03 13 GLY B C 1
ATOM 4467 O O . GLY B 1 13 ? 32.031 -59.688 42.375 1 25.03 13 GLY B O 1
ATOM 4468 N N . THR B 1 14 ? 31.812 -60.969 40.688 1 26.31 14 THR B N 1
ATOM 4469 C CA . THR B 1 14 ? 31.766 -59.938 39.656 1 26.31 14 THR B CA 1
ATOM 4470 C C . THR B 1 14 ? 30.438 -59.188 39.719 1 26.31 14 THR B C 1
ATOM 4472 O O . THR B 1 14 ? 29.359 -59.781 39.625 1 26.31 14 THR B O 1
ATOM 4475 N N . ASN B 1 15 ? 30.281 -58.188 40.688 1 25.06 15 ASN B N 1
ATOM 4476 C CA . ASN B 1 15 ? 29.188 -57.219 40.781 1 25.06 15 ASN B CA 1
ATOM 4477 C C . ASN B 1 15 ? 28.797 -56.656 39.406 1 25.06 15 ASN B C 1
ATOM 4479 O O . ASN B 1 15 ? 29.609 -56 38.781 1 25.06 15 ASN B O 1
ATOM 4483 N N . THR B 1 16 ? 28.094 -57.5 38.625 1 26.8 16 THR B N 1
ATOM 4484 C CA . THR B 1 16 ? 27.656 -56.969 37.344 1 26.8 16 THR B CA 1
ATOM 4485 C C . THR B 1 16 ? 26.859 -55.688 37.531 1 26.8 16 THR B C 1
ATOM 4487 O O . THR B 1 16 ? 25.859 -55.656 38.25 1 26.8 16 THR B O 1
ATOM 4490 N N . PRO B 1 17 ? 27.516 -54.5 37.469 1 27.84 17 PRO B N 1
ATOM 4491 C CA . PRO B 1 17 ? 26.781 -53.25 37.656 1 27.84 17 PRO B CA 1
ATOM 4492 C C . PRO B 1 17 ? 25.469 -53.219 36.906 1 27.84 17 PRO B C 1
ATOM 4494 O O . PRO B 1 17 ? 25.312 -53.875 35.875 1 27.84 17 PRO B O 1
ATOM 4497 N N . ALA B 1 18 ? 24.344 -52.906 37.719 1 32.69 18 ALA B N 1
ATOM 4498 C CA . ALA B 1 18 ? 22.969 -52.656 37.312 1 32.69 18 ALA B CA 1
ATOM 4499 C C . ALA B 1 18 ? 22.938 -51.781 36.031 1 32.69 18 ALA B C 1
ATOM 4501 O O . ALA B 1 18 ? 23.516 -50.688 36 1 32.69 18 ALA B O 1
ATOM 4502 N N . GLN B 1 19 ? 22.859 -52.438 34.812 1 30.27 19 GLN B N 1
ATOM 4503 C CA . GLN B 1 19 ? 22.703 -51.719 33.562 1 30.27 19 GLN B CA 1
ATOM 4504 C C . GLN B 1 19 ? 21.656 -50.594 33.688 1 30.27 19 GLN B C 1
ATOM 4506 O O . GLN B 1 19 ? 20.516 -50.875 34.062 1 30.27 19 GLN B O 1
ATOM 4511 N N . LYS B 1 20 ? 22.047 -49.438 34.125 1 40.62 20 LYS B N 1
ATOM 4512 C CA . LYS B 1 20 ? 21.219 -48.25 34.156 1 40.62 20 LYS B CA 1
ATOM 4513 C C . LYS B 1 20 ? 20.234 -48.219 32.969 1 40.62 20 LYS B C 1
ATOM 4515 O O . LYS B 1 20 ? 20.609 -48.469 31.844 1 40.62 20 LYS B O 1
ATOM 4520 N N . ASN B 1 21 ? 18.875 -48.438 33.188 1 43.91 21 ASN B N 1
ATOM 4521 C CA . ASN B 1 21 ? 17.719 -48.438 32.312 1 43.91 21 ASN B CA 1
ATOM 4522 C C . ASN B 1 21 ? 17.734 -47.25 31.375 1 43.91 21 ASN B C 1
ATOM 4524 O O . ASN B 1 21 ? 17.609 -46.094 31.812 1 43.91 21 ASN B O 1
ATOM 4528 N N . ARG B 1 22 ? 18.484 -47.156 30.344 1 50.88 22 ARG B N 1
ATOM 4529 C CA . ARG B 1 22 ? 18.531 -46.156 29.297 1 50.88 22 ARG B CA 1
ATOM 4530 C C . ARG B 1 22 ? 17.156 -46 28.625 1 50.88 22 ARG B C 1
ATOM 4532 O O . ARG B 1 22 ? 16.5 -47 28.312 1 50.88 22 ARG B O 1
ATOM 4539 N N . ALA B 1 23 ? 16.531 -44.906 28.656 1 64.06 23 ALA B N 1
ATOM 4540 C CA . ALA B 1 23 ? 15.281 -44.625 27.953 1 64.06 23 ALA B CA 1
ATOM 4541 C C . ALA B 1 23 ? 15.43 -44.844 26.453 1 64.06 23 ALA B C 1
ATOM 4543 O O . ALA B 1 23 ? 16.516 -44.656 25.891 1 64.06 23 ALA B O 1
ATOM 4544 N N . CYS B 1 24 ? 14.516 -45.531 25.703 1 64.06 24 CYS B N 1
ATOM 4545 C CA . CYS B 1 24 ? 14.562 -45.812 24.281 1 64.06 24 CYS B CA 1
ATOM 4546 C C . CYS B 1 24 ? 14.602 -44.531 23.469 1 64.06 24 CYS B C 1
ATOM 4548 O O . CYS B 1 24 ? 14.336 -43.438 23.984 1 64.06 24 CYS B O 1
ATOM 4550 N N . ASP B 1 25 ? 15.062 -44.406 22.219 1 67.25 25 ASP B N 1
ATOM 4551 C CA . ASP B 1 25 ? 15.234 -43.25 21.359 1 67.25 25 ASP B CA 1
ATOM 4552 C C . ASP B 1 25 ? 13.953 -42.406 21.281 1 67.25 25 ASP B C 1
ATOM 4554 O O . ASP B 1 25 ? 14 -41.188 21.234 1 67.25 25 ASP B O 1
ATOM 4558 N N . ARG B 1 26 ? 12.789 -43 21.25 1 69.12 26 ARG B N 1
ATOM 4559 C CA . ARG B 1 26 ? 11.508 -42.312 21.156 1 69.12 26 ARG B CA 1
ATOM 4560 C C . ARG B 1 26 ? 11.172 -41.625 22.469 1 69.12 26 ARG B C 1
ATOM 4562 O O . ARG B 1 26 ? 10.695 -40.469 22.453 1 69.12 26 ARG B O 1
ATOM 4569 N N . CYS B 1 27 ? 11.273 -42.219 23.5 1 66.25 27 CYS B N 1
ATOM 4570 C CA . CYS B 1 27 ? 10.992 -41.625 24.797 1 66.25 27 CYS B CA 1
ATOM 4571 C C . CYS B 1 27 ? 12.008 -40.531 25.125 1 66.25 27 CYS B C 1
ATOM 4573 O O . CYS B 1 27 ? 11.68 -39.562 25.781 1 66.25 27 CYS B O 1
ATOM 4575 N N . ARG B 1 28 ? 13.242 -40.656 24.688 1 67.75 28 ARG B N 1
ATOM 4576 C CA . ARG B 1 28 ? 14.266 -39.625 24.828 1 67.75 28 ARG B CA 1
ATOM 4577 C C . ARG B 1 28 ? 13.891 -38.375 24.062 1 67.75 28 ARG B C 1
ATOM 4579 O O . ARG B 1 28 ? 14.102 -37.25 24.562 1 67.75 28 ARG B O 1
ATOM 4586 N N . ARG B 1 29 ? 13.289 -38.5 22.953 1 65.81 29 ARG B N 1
ATOM 4587 C CA . ARG B 1 29 ? 12.867 -37.344 22.156 1 65.81 29 ARG B CA 1
ATOM 4588 C C . ARG B 1 29 ? 11.68 -36.656 22.797 1 65.81 29 ARG B C 1
ATOM 4590 O O . ARG B 1 29 ? 11.555 -35.406 22.719 1 65.81 29 ARG B O 1
ATOM 4597 N N . ARG B 1 30 ? 10.797 -37.312 23.469 1 66.56 30 ARG B N 1
ATOM 4598 C CA . ARG B 1 30 ? 9.602 -36.781 24.125 1 66.56 30 ARG B CA 1
ATOM 4599 C C . ARG B 1 30 ? 9.875 -36.469 25.594 1 66.56 30 ARG B C 1
ATOM 4601 O O . ARG B 1 30 ? 8.969 -36.062 26.328 1 66.56 30 ARG B O 1
ATOM 4608 N N . LYS B 1 31 ? 11.031 -36.438 26.109 1 62.84 31 LYS B N 1
ATOM 4609 C CA . LYS B 1 31 ? 11.477 -36.219 27.484 1 62.84 31 LYS B CA 1
ATOM 4610 C C . LYS B 1 31 ? 10.562 -36.938 28.469 1 62.84 31 LYS B C 1
ATOM 4612 O O . LYS B 1 31 ? 10.273 -36.438 29.547 1 62.84 31 LYS B O 1
ATOM 4617 N N . ALA B 1 32 ? 9.984 -38 28.078 1 60.47 32 ALA B N 1
ATOM 4618 C CA . ALA B 1 32 ? 9.133 -38.781 28.984 1 60.47 32 ALA B CA 1
ATOM 4619 C C . ALA B 1 32 ? 9.938 -39.844 29.734 1 60.47 32 ALA B C 1
ATOM 4621 O O . ALA B 1 32 ? 10.922 -40.375 29.203 1 60.47 32 ALA B O 1
ATOM 4622 N N . LYS B 1 33 ? 9.719 -40 30.969 1 59.28 33 LYS B N 1
ATOM 4623 C CA . LYS B 1 33 ? 10.336 -40.969 31.844 1 59.28 33 LYS B CA 1
ATOM 4624 C C . LYS B 1 33 ? 9.992 -42.406 31.406 1 59.28 33 LYS B C 1
ATOM 4626 O O . LYS B 1 33 ? 8.828 -42.719 31.188 1 59.28 33 LYS B O 1
ATOM 4631 N N . ALA B 1 34 ? 10.805 -43.031 30.656 1 54.53 34 ALA B N 1
ATOM 4632 C CA . ALA B 1 34 ? 10.555 -44.406 30.234 1 54.53 34 ALA B CA 1
ATOM 4633 C C . ALA B 1 34 ? 11.125 -45.406 31.25 1 54.53 34 ALA B C 1
ATOM 4635 O O . ALA B 1 34 ? 12.305 -45.344 31.578 1 54.53 34 ALA B O 1
ATOM 4636 N N . LYS B 1 35 ? 10.352 -45.938 32.125 1 54.81 35 LYS B N 1
ATOM 4637 C CA . LYS B 1 35 ? 10.688 -47 33.062 1 54.81 35 LYS B CA 1
ATOM 4638 C C . LYS B 1 35 ? 10.43 -48.375 32.438 1 54.81 35 LYS B C 1
ATOM 4640 O O . LYS B 1 35 ? 9.398 -48.594 31.797 1 54.81 35 LYS B O 1
ATOM 4645 N N . GLY B 1 36 ? 11.555 -49.312 32.438 1 53.31 36 GLY B N 1
ATOM 4646 C CA . GLY B 1 36 ? 11.516 -50.75 32.188 1 53.31 36 GLY B CA 1
ATOM 4647 C C . GLY B 1 36 ? 12.125 -51.156 30.859 1 53.31 36 GLY B C 1
ATOM 4648 O O . GLY B 1 36 ? 12.57 -50.281 30.094 1 53.31 36 GLY B O 1
ATOM 4649 N N . GLU B 1 37 ? 12.523 -52.344 30.469 1 56.44 37 GLU B N 1
ATOM 4650 C CA . GLU B 1 37 ? 13.141 -52.875 29.266 1 56.44 37 GLU B CA 1
ATOM 4651 C C . GLU B 1 37 ? 12.367 -52.469 28.016 1 56.44 37 GLU B C 1
ATOM 4653 O O . GLU B 1 37 ? 12.953 -52.281 26.953 1 56.44 37 GLU B O 1
ATOM 4658 N N . ARG B 1 38 ? 11.078 -52.469 27.922 1 61.75 38 ARG B N 1
ATOM 4659 C CA . ARG B 1 38 ? 10.117 -51.969 26.953 1 61.75 38 ARG B CA 1
ATOM 4660 C C . ARG B 1 38 ? 9.258 -50.875 27.547 1 61.75 38 ARG B C 1
ATOM 4662 O O . ARG B 1 38 ? 8.508 -51.094 28.5 1 61.75 38 ARG B O 1
ATOM 4669 N N . CYS B 1 39 ? 9.57 -49.5 27.266 1 60.03 39 CYS B N 1
ATOM 4670 C CA . CYS B 1 39 ? 8.883 -48.438 27.953 1 60.03 39 CYS B CA 1
ATOM 4671 C C . CYS B 1 39 ? 7.375 -48.5 27.719 1 60.03 39 CYS B C 1
ATOM 4673 O O . CYS B 1 39 ? 6.922 -49.125 26.75 1 60.03 39 CYS B O 1
ATOM 4675 N N . THR B 1 40 ? 6.473 -48.375 28.734 1 67.06 40 THR B N 1
ATOM 4676 C CA . THR B 1 40 ? 5.02 -48.531 28.703 1 67.06 40 THR B CA 1
ATOM 4677 C C . THR B 1 40 ? 4.438 -47.844 27.469 1 67.06 40 THR B C 1
ATOM 4679 O O . THR B 1 40 ? 3.475 -48.312 26.875 1 67.06 40 THR B O 1
ATOM 4682 N N . SER B 1 41 ? 4.961 -46.781 27.062 1 62.72 41 SER B N 1
ATOM 4683 C CA . SER B 1 41 ? 4.402 -46 25.953 1 62.72 41 SER B CA 1
ATOM 4684 C C . SER B 1 41 ? 4.637 -46.719 24.625 1 62.72 41 SER B C 1
ATOM 4686 O O . SER B 1 41 ? 3.748 -46.781 23.766 1 62.72 41 SER B O 1
ATOM 4688 N N . CYS B 1 42 ? 5.758 -47.156 24.438 1 63.28 42 CYS B N 1
ATOM 4689 C CA . CYS B 1 42 ? 6.035 -47.938 23.234 1 63.28 42 CYS B CA 1
ATOM 4690 C C . CYS B 1 42 ? 5.273 -49.25 23.25 1 63.28 42 CYS B C 1
ATOM 4692 O O . CYS B 1 42 ? 4.84 -49.75 22.203 1 63.28 42 CYS B O 1
ATOM 4694 N N . ARG B 1 43 ? 5.082 -49.906 24.359 1 70.06 43 ARG B N 1
ATOM 4695 C CA . ARG B 1 43 ? 4.258 -51.094 24.469 1 70.06 43 ARG B CA 1
ATOM 4696 C C . ARG B 1 43 ? 2.838 -50.844 23.984 1 70.06 43 ARG B C 1
ATOM 4698 O O . ARG B 1 43 ? 2.27 -51.656 23.25 1 70.06 43 ARG B O 1
ATOM 4705 N N . GLU B 1 44 ? 2.307 -49.781 24.438 1 67.94 44 GLU B N 1
ATOM 4706 C CA . GLU B 1 44 ? 0.92 -49.5 24.078 1 67.94 44 GLU B CA 1
ATOM 4707 C C . GLU B 1 44 ? 0.789 -49.188 22.594 1 67.94 44 GLU B C 1
ATOM 4709 O O . GLU B 1 44 ? -0.23 -49.5 21.969 1 67.94 44 GLU B O 1
ATOM 4714 N N . SER B 1 45 ? 1.827 -48.625 21.969 1 60.91 45 SER B N 1
ATOM 4715 C CA . SER B 1 45 ? 1.775 -48.281 20.562 1 60.91 45 SER B CA 1
ATOM 4716 C C . SER B 1 45 ? 2.338 -49.375 19.672 1 60.91 45 SER B C 1
ATOM 4718 O O . SER B 1 45 ? 2.311 -49.281 18.453 1 60.91 45 SER B O 1
ATOM 4720 N N . GLY B 1 46 ? 2.686 -50.469 20.047 1 64.38 46 GLY B N 1
ATOM 4721 C CA . GLY B 1 46 ? 3.168 -51.656 19.375 1 64.38 46 GLY B CA 1
ATOM 4722 C C . GLY B 1 46 ? 4.527 -51.469 18.719 1 64.38 46 GLY B C 1
ATOM 4723 O O . GLY B 1 46 ? 4.887 -52.219 17.797 1 64.38 46 GLY B O 1
ATOM 4724 N N . THR B 1 47 ? 5.09 -50.375 18.938 1 61.47 47 THR B N 1
ATOM 4725 C CA . THR B 1 47 ? 6.371 -50.156 18.281 1 61.47 47 THR B CA 1
ATOM 4726 C C . THR B 1 47 ? 7.523 -50.625 19.172 1 61.47 47 THR B C 1
ATOM 4728 O O . THR B 1 47 ? 7.395 -50.656 20.391 1 61.47 47 THR B O 1
ATOM 4731 N N . GLN B 1 48 ? 8.602 -51.188 18.656 1 68.62 48 GLN B N 1
ATOM 4732 C CA . GLN B 1 48 ? 9.773 -51.688 19.359 1 68.62 48 GLN B CA 1
ATOM 4733 C C . GLN B 1 48 ? 10.664 -50.531 19.828 1 68.62 48 GLN B C 1
ATOM 4735 O O . GLN B 1 48 ? 10.836 -49.562 19.125 1 68.62 48 GLN B O 1
ATOM 4740 N N . CYS B 1 49 ? 11.102 -50.469 21.141 1 63.81 49 CYS B N 1
ATOM 4741 C CA . CYS B 1 49 ? 12.047 -49.469 21.672 1 63.81 49 CYS B CA 1
ATOM 4742 C C . CYS B 1 49 ? 13.367 -49.531 20.906 1 63.81 49 CYS B C 1
ATOM 4744 O O . CYS B 1 49 ? 13.891 -50.594 20.625 1 63.81 49 CYS B O 1
ATOM 4746 N N . THR B 1 50 ? 13.734 -48.562 20 1 72.31 50 THR B N 1
ATOM 4747 C CA . THR B 1 50 ? 15.047 -48.5 19.359 1 72.31 50 THR B CA 1
ATOM 4748 C C . THR B 1 50 ? 16.016 -47.688 20.219 1 72.31 50 THR B C 1
ATOM 4750 O O . THR B 1 50 ? 15.609 -46.781 20.953 1 72.31 50 THR B O 1
ATOM 4753 N N . PHE B 1 51 ? 17.234 -48.094 20.516 1 59.31 51 PHE B N 1
ATOM 4754 C CA . PHE B 1 51 ? 18.266 -47.469 21.328 1 59.31 51 PHE B CA 1
ATOM 4755 C C . PHE B 1 51 ? 19.469 -47.094 20.469 1 59.31 51 PHE B C 1
ATOM 4757 O O . PHE B 1 51 ? 20.609 -47.375 20.812 1 59.31 51 PHE B O 1
ATOM 4764 N N . ASN B 1 52 ? 19.281 -46.656 19.188 1 59.19 52 ASN B N 1
ATOM 4765 C CA . ASN B 1 52 ? 20.375 -46.406 18.25 1 59.19 52 ASN B CA 1
ATOM 4766 C C . ASN B 1 52 ? 21.016 -45.062 18.5 1 59.19 52 ASN B C 1
ATOM 4768 O O . ASN B 1 52 ? 21.953 -44.688 17.797 1 59.19 52 ASN B O 1
ATOM 4772 N N . LEU B 1 53 ? 20.375 -44.156 19.234 1 51.44 53 LEU B N 1
ATOM 4773 C CA . LEU B 1 53 ? 20.984 -42.844 19.391 1 51.44 53 LEU B CA 1
ATOM 4774 C C . LEU B 1 53 ? 22.344 -42.938 20.078 1 51.44 53 LEU B C 1
ATOM 4776 O O . LEU B 1 53 ? 22.484 -43.625 21.094 1 51.44 53 LEU B O 1
ATOM 4780 N N . PRO B 1 54 ? 23.438 -42.469 19.297 1 48.69 54 PRO B N 1
ATOM 4781 C CA . PRO B 1 54 ? 24.797 -42.594 19.828 1 48.69 54 PRO B CA 1
ATOM 4782 C C . PRO B 1 54 ? 24.938 -41.969 21.219 1 48.69 54 PRO B C 1
ATOM 4784 O O . PRO B 1 54 ? 24.203 -41.031 21.562 1 48.69 54 PRO B O 1
ATOM 4787 N N . LEU B 1 55 ? 25.438 -42.719 22.156 1 42.06 55 LEU B N 1
ATOM 4788 C CA . LEU B 1 55 ? 25.781 -42.219 23.484 1 42.06 55 LEU B CA 1
ATOM 4789 C C . LEU B 1 55 ? 26.891 -41.156 23.391 1 42.06 55 LEU B C 1
ATOM 4791 O O . LEU B 1 55 ? 27.938 -41.406 22.797 1 42.06 55 LEU B O 1
ATOM 4795 N N . ALA B 1 56 ? 26.562 -39.844 23.25 1 36.72 56 ALA B N 1
ATOM 4796 C CA . ALA B 1 56 ? 27.609 -38.844 23.25 1 36.72 56 ALA B CA 1
ATOM 4797 C C . ALA B 1 56 ? 28.594 -39.062 24.391 1 36.72 56 ALA B C 1
ATOM 4799 O O . ALA B 1 56 ? 28.188 -39.281 25.531 1 36.72 56 ALA B O 1
ATOM 4800 N N . ARG B 1 57 ? 29.766 -39.5 24.062 1 33.59 57 ARG B N 1
ATOM 4801 C CA . ARG B 1 57 ? 30.875 -39.656 25 1 33.59 57 ARG B CA 1
ATOM 4802 C C . ARG B 1 57 ? 31.125 -38.375 25.766 1 33.59 57 ARG B C 1
ATOM 4804 O O . ARG B 1 57 ? 31.062 -37.281 25.203 1 33.59 57 ARG B O 1
ATOM 4811 N N . ARG B 1 58 ? 30.922 -38.344 27.109 1 32.62 58 ARG B N 1
ATOM 4812 C CA . ARG B 1 58 ? 31.125 -37.25 28.047 1 32.62 58 ARG B CA 1
ATOM 4813 C C . ARG B 1 58 ? 32.594 -36.781 28.031 1 32.62 58 ARG B C 1
ATOM 4815 O O . ARG B 1 58 ? 33.469 -37.406 28.594 1 32.62 58 ARG B O 1
ATOM 4822 N N . GLY B 1 59 ? 33.25 -36.5 26.891 1 28.23 59 GLY B N 1
ATOM 4823 C CA . GLY B 1 59 ? 34.656 -36.188 27.125 1 28.23 59 GLY B CA 1
ATOM 4824 C C . GLY B 1 59 ? 34.844 -34.969 27.984 1 28.23 59 GLY B C 1
ATOM 4825 O O . GLY B 1 59 ? 33.938 -34.156 28.156 1 28.23 59 GLY B O 1
ATOM 4826 N N . PRO B 1 60 ? 35.938 -34.969 28.812 1 26.61 60 PRO B N 1
ATOM 4827 C CA . PRO B 1 60 ? 36.25 -33.969 29.844 1 26.61 60 PRO B CA 1
ATOM 4828 C C . PRO B 1 60 ? 36.219 -32.531 29.312 1 26.61 60 PRO B C 1
ATOM 4830 O O . PRO B 1 60 ? 36.438 -32.312 28.109 1 26.61 60 PRO B O 1
ATOM 4833 N N . LYS B 1 61 ? 35.531 -31.703 29.984 1 27.47 61 LYS B N 1
ATOM 4834 C CA . LYS B 1 61 ? 35.344 -30.266 29.75 1 27.47 61 LYS B CA 1
ATOM 4835 C C . LYS B 1 61 ? 36.656 -29.531 29.734 1 27.47 61 LYS B C 1
ATOM 4837 O O . LYS B 1 61 ? 37.438 -29.625 30.688 1 27.47 61 LYS B O 1
ATOM 4842 N N . ILE B 1 62 ? 37.312 -29.547 28.609 1 26.23 62 ILE B N 1
ATOM 4843 C CA . ILE B 1 62 ? 38.594 -28.875 28.656 1 26.23 62 ILE B CA 1
ATOM 4844 C C . ILE B 1 62 ? 38.406 -27.453 29.172 1 26.23 62 ILE B C 1
ATOM 4846 O O . ILE B 1 62 ? 37.531 -26.719 28.703 1 26.23 62 ILE B O 1
ATOM 4850 N N . ARG B 1 63 ? 39.031 -27.141 30.312 1 27.69 63 ARG B N 1
ATOM 4851 C CA . ARG B 1 63 ? 39 -25.906 31.094 1 27.69 63 ARG B CA 1
ATOM 4852 C C . ARG B 1 63 ? 39.531 -24.734 30.266 1 27.69 63 ARG B C 1
ATOM 4854 O O . ARG B 1 63 ? 40.719 -24.719 29.891 1 27.69 63 ARG B O 1
ATOM 4861 N N . PRO B 1 64 ? 38.906 -24.344 29.172 1 22.27 64 PRO B N 1
ATOM 4862 C CA . PRO B 1 64 ? 39.719 -23.328 28.484 1 22.27 64 PRO B CA 1
ATOM 4863 C C . PRO B 1 64 ? 40.125 -22.172 29.406 1 22.27 64 PRO B C 1
ATOM 4865 O O . PRO B 1 64 ? 39.406 -21.859 30.359 1 22.27 64 PRO B O 1
ATOM 4868 N N . ARG B 1 65 ? 41.438 -21.875 29.484 1 24.83 65 ARG B N 1
ATOM 4869 C CA . ARG B 1 65 ? 42.188 -20.844 30.188 1 24.83 65 ARG B CA 1
ATOM 4870 C C . ARG B 1 65 ? 41.562 -19.469 29.984 1 24.83 65 ARG B C 1
ATOM 4872 O O . ARG B 1 65 ? 41.094 -19.141 28.891 1 24.83 65 ARG B O 1
ATOM 4879 N N . LYS B 1 66 ? 41.281 -18.734 31.125 1 27.23 66 LYS B N 1
ATOM 4880 C CA . LYS B 1 66 ? 40.688 -17.469 31.531 1 27.23 66 LYS B CA 1
ATOM 4881 C C . LYS B 1 66 ? 41.375 -16.281 30.844 1 27.23 66 LYS B C 1
ATOM 4883 O O . LYS B 1 66 ? 42.5 -15.922 31.203 1 27.23 66 LYS B O 1
ATOM 4888 N N . PRO B 1 67 ? 41.594 -16.172 29.516 1 24.97 67 PRO B N 1
ATOM 4889 C CA . PRO B 1 67 ? 42.5 -15.023 29.406 1 24.97 67 PRO B CA 1
ATOM 4890 C C . PRO B 1 67 ? 42 -13.781 30.109 1 24.97 67 PRO B C 1
ATOM 4892 O O . PRO B 1 67 ? 40.781 -13.633 30.312 1 24.97 67 PRO B O 1
ATOM 4895 N N . ALA B 1 68 ? 42.844 -12.945 30.906 1 22.88 68 ALA B N 1
ATOM 4896 C CA . ALA B 1 68 ? 42.812 -11.922 31.953 1 22.88 68 ALA B CA 1
ATOM 4897 C C . ALA B 1 68 ? 42.062 -10.68 31.469 1 22.88 68 ALA B C 1
ATOM 4899 O O . ALA B 1 68 ? 41.875 -9.734 32.25 1 22.88 68 ALA B O 1
ATOM 4900 N N . GLY B 1 69 ? 42 -10.391 30.062 1 21.7 69 GLY B N 1
ATOM 4901 C CA . GLY B 1 69 ? 42 -8.953 29.828 1 21.7 69 GLY B CA 1
ATOM 4902 C C . GLY B 1 69 ? 40.781 -8.258 30.344 1 21.7 69 GLY B C 1
ATOM 4903 O O . GLY B 1 69 ? 39.688 -8.859 30.406 1 21.7 69 GLY B O 1
ATOM 4904 N N . SER B 1 70 ? 40.844 -7.203 31.172 1 22.55 70 SER B N 1
ATOM 4905 C CA . SER B 1 70 ? 40.031 -6.387 32.062 1 22.55 70 SER B CA 1
ATOM 4906 C C . SER B 1 70 ? 38.875 -5.746 31.344 1 22.55 70 SER B C 1
ATOM 4908 O O . SER B 1 70 ? 38.156 -4.914 31.906 1 22.55 70 SER B O 1
ATOM 4910 N N . THR B 1 71 ? 38.75 -5.973 30.016 1 21.95 71 THR B N 1
ATOM 4911 C CA . THR B 1 71 ? 38 -4.82 29.516 1 21.95 71 THR B CA 1
ATOM 4912 C C . THR B 1 71 ? 36.625 -4.742 30.156 1 21.95 71 THR B C 1
ATOM 4914 O O . THR B 1 71 ? 35.969 -5.766 30.359 1 21.95 71 THR B O 1
ATOM 4917 N N . ALA B 1 72 ? 36.312 -3.588 30.812 1 24.31 72 ALA B N 1
ATOM 4918 C CA . ALA B 1 72 ? 35.125 -3.232 31.609 1 24.31 72 ALA B CA 1
ATOM 4919 C C . ALA B 1 72 ? 33.844 -3.646 30.922 1 24.31 72 ALA B C 1
ATOM 4921 O O . ALA B 1 72 ? 33.656 -3.361 29.734 1 24.31 72 ALA B O 1
ATOM 4922 N N . GLU B 1 73 ? 33.125 -4.746 31.328 1 24.56 73 GLU B N 1
ATOM 4923 C CA . GLU B 1 73 ? 31.891 -5.418 30.938 1 24.56 73 GLU B CA 1
ATOM 4924 C C . GLU B 1 73 ? 30.719 -4.438 30.922 1 24.56 73 GLU B C 1
ATOM 4926 O O . GLU B 1 73 ? 30.312 -3.936 31.969 1 24.56 73 GLU B O 1
ATOM 4931 N N . LEU B 1 74 ? 30.891 -3.396 30.062 1 26.17 74 LEU B N 1
ATOM 4932 C CA . LEU B 1 74 ? 29.766 -2.484 30.156 1 26.17 74 LEU B CA 1
ATOM 4933 C C . LEU B 1 74 ? 28.453 -3.256 30.297 1 26.17 74 LEU B C 1
ATOM 4935 O O . LEU B 1 74 ? 28.266 -4.281 29.641 1 26.17 74 LEU B O 1
ATOM 4939 N N . PRO B 1 75 ? 27.844 -3.16 31.469 1 25.83 75 PRO B N 1
ATOM 4940 C CA . PRO B 1 75 ? 26.656 -3.959 31.812 1 25.83 75 PRO B CA 1
ATOM 4941 C C . PRO B 1 75 ? 25.656 -4.043 30.672 1 25.83 75 PRO B C 1
ATOM 4943 O O . PRO B 1 75 ? 25.578 -3.133 29.844 1 25.83 75 PRO B O 1
ATOM 4946 N N . PRO B 1 76 ? 25.438 -5.266 30.188 1 26.05 76 PRO B N 1
ATOM 4947 C CA . PRO B 1 76 ? 24.562 -5.508 29.047 1 26.05 76 PRO B CA 1
ATOM 4948 C C . PRO B 1 76 ? 23.234 -4.758 29.156 1 26.05 76 PRO B C 1
ATOM 4950 O O . PRO B 1 76 ? 22.703 -4.586 30.266 1 26.05 76 PRO B O 1
ATOM 4953 N N . PRO B 1 77 ? 23.094 -3.697 28.422 1 24.81 77 PRO B N 1
ATOM 4954 C CA . PRO B 1 77 ? 21.844 -2.934 28.562 1 24.81 77 PRO B CA 1
ATOM 4955 C C . PRO B 1 77 ? 20.625 -3.826 28.75 1 24.81 77 PRO B C 1
ATOM 4957 O O . PRO B 1 77 ? 20.594 -4.949 28.234 1 24.81 77 PRO B O 1
ATOM 4960 N N . GLN B 1 78 ? 20.109 -3.828 29.969 1 22.22 78 GLN B N 1
ATOM 4961 C CA . GLN B 1 78 ? 18.906 -4.535 30.391 1 22.22 78 GLN B CA 1
ATOM 4962 C C . GLN B 1 78 ? 17.859 -4.547 29.266 1 22.22 78 GLN B C 1
ATOM 4964 O O . GLN B 1 78 ? 17.484 -3.494 28.75 1 22.22 78 GLN B O 1
ATOM 4969 N N . SER B 1 79 ? 17.938 -5.559 28.438 1 23.52 79 SER B N 1
ATOM 4970 C CA . SER B 1 79 ? 16.938 -5.918 27.438 1 23.52 79 SER B CA 1
ATOM 4971 C C . SER B 1 79 ? 15.523 -5.805 28 1 23.52 79 SER B C 1
ATOM 4973 O O . SER B 1 79 ? 15.172 -6.496 28.969 1 23.52 79 SER B O 1
ATOM 4975 N N . SER B 1 80 ? 15.094 -4.582 28.344 1 23.78 80 SER B N 1
ATOM 4976 C CA . SER B 1 80 ? 13.703 -4.477 28.75 1 23.78 80 SER B CA 1
ATOM 4977 C C . SER B 1 80 ? 12.836 -5.52 28.062 1 23.78 80 SER B C 1
ATOM 4979 O O . SER B 1 80 ? 12.766 -5.555 26.828 1 23.78 80 SER B O 1
ATOM 4981 N N . GLN B 1 81 ? 12.867 -6.672 28.641 1 22.45 81 GLN B N 1
ATOM 4982 C CA . GLN B 1 81 ? 11.938 -7.746 28.312 1 22.45 81 GLN B CA 1
ATOM 4983 C C . GLN B 1 81 ? 10.539 -7.203 28.062 1 22.45 81 GLN B C 1
ATOM 4985 O O . GLN B 1 81 ? 9.906 -6.664 28.969 1 22.45 81 GLN B O 1
ATOM 4990 N N . TRP B 1 82 ? 10.398 -6.586 26.984 1 22.31 82 TRP B N 1
ATOM 4991 C CA . TRP B 1 82 ? 9.008 -6.375 26.609 1 22.31 82 TRP B CA 1
ATOM 4992 C C . TRP B 1 82 ? 8.156 -7.598 26.938 1 22.31 82 TRP B C 1
ATOM 4994 O O . TRP B 1 82 ? 8.445 -8.703 26.484 1 22.31 82 TRP B O 1
ATOM 5004 N N . GLU B 1 83 ? 7.949 -7.773 28.266 1 24.2 83 GLU B N 1
ATOM 5005 C CA . GLU B 1 83 ? 6.949 -8.781 28.609 1 24.2 83 GLU B CA 1
ATOM 5006 C C . GLU B 1 83 ? 5.898 -8.914 27.516 1 24.2 83 GLU B C 1
ATOM 5008 O O . GLU B 1 83 ? 5.273 -7.926 27.125 1 24.2 83 GLU B O 1
ATOM 5013 N N . THR B 1 84 ? 6.223 -9.789 26.734 1 25.64 84 THR B N 1
ATOM 5014 C CA . THR B 1 84 ? 5.246 -10.359 25.812 1 25.64 84 THR B CA 1
ATOM 5015 C C . THR B 1 84 ? 3.916 -10.609 26.516 1 25.64 84 THR B C 1
ATOM 5017 O O . THR B 1 84 ? 3.789 -11.562 27.281 1 25.64 84 THR B O 1
ATOM 5020 N N . ASN B 1 85 ? 3.414 -9.586 27.281 1 24.3 85 ASN B N 1
ATOM 5021 C CA . ASN B 1 85 ? 2.057 -9.867 27.734 1 24.3 85 ASN B CA 1
ATOM 5022 C C . ASN B 1 85 ? 1.315 -10.773 26.75 1 24.3 85 ASN B C 1
ATOM 5024 O O . ASN B 1 85 ? 1.317 -10.523 25.547 1 24.3 85 ASN B O 1
ATOM 5028 N N . THR B 1 86 ? 1.345 -11.93 27.125 1 25.56 86 THR B N 1
ATOM 5029 C CA . THR B 1 86 ? 0.455 -12.953 26.578 1 25.56 86 THR B CA 1
ATOM 5030 C C . THR B 1 86 ? -0.93 -12.375 26.312 1 25.56 86 THR B C 1
ATOM 5032 O O . THR B 1 86 ? -1.725 -12.188 27.234 1 25.56 86 THR B O 1
ATOM 5035 N N . VAL B 1 87 ? -0.894 -11.227 25.703 1 25.48 87 VAL B N 1
ATOM 5036 C CA . VAL B 1 87 ? -2.256 -10.844 25.344 1 25.48 87 VAL B CA 1
ATOM 5037 C C . VAL B 1 87 ? -3.061 -12.086 24.969 1 25.48 87 VAL B C 1
ATOM 5039 O O . VAL B 1 87 ? -2.652 -12.859 24.109 1 25.48 87 VAL B O 1
ATOM 5042 N N . ASP B 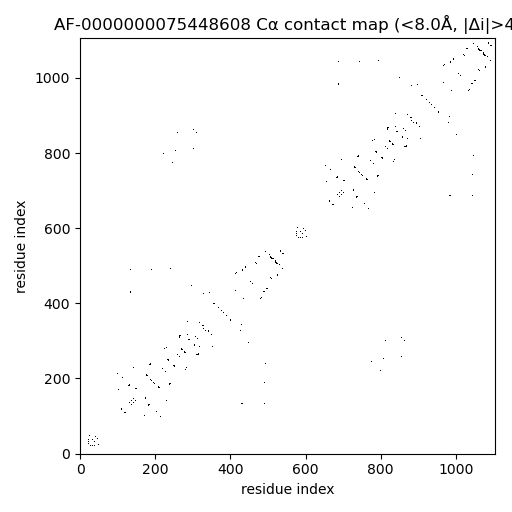1 88 ? -3.621 -12.602 26.031 1 25.84 88 ASP B N 1
ATOM 5043 C CA . ASP B 1 88 ? -4.727 -13.531 25.812 1 25.84 88 ASP B CA 1
ATOM 5044 C C . ASP B 1 88 ? -5.473 -13.195 24.531 1 25.84 88 ASP B C 1
ATOM 5046 O O . ASP B 1 88 ? -5.852 -12.047 24.297 1 25.84 88 ASP B O 1
ATOM 5050 N N . LEU B 1 89 ? -5.027 -13.75 23.547 1 28.27 89 LEU B N 1
ATOM 5051 C CA . LEU B 1 89 ? -5.719 -13.789 22.266 1 28.27 89 LEU B CA 1
ATOM 5052 C C . LEU B 1 89 ? -7.23 -13.805 22.469 1 28.27 89 LEU B C 1
ATOM 5054 O O . LEU B 1 89 ? -7.828 -14.875 22.594 1 28.27 89 LEU B O 1
ATOM 5058 N N . GLY B 1 90 ? -7.719 -13.203 23.562 1 26.89 90 GLY B N 1
ATOM 5059 C CA . GLY B 1 90 ? -9.148 -13.102 23.828 1 26.89 90 GLY B CA 1
ATOM 5060 C C . GLY B 1 90 ? -9.961 -12.773 22.594 1 26.89 90 GLY B C 1
ATOM 5061 O O . GLY B 1 90 ? -10.07 -11.609 22.203 1 26.89 90 GLY B O 1
ATOM 5062 N N . LEU B 1 91 ? -9.859 -13.617 21.703 1 30.09 91 LEU B N 1
ATOM 5063 C CA . LEU B 1 91 ? -10.781 -13.68 20.578 1 30.09 91 LEU B CA 1
ATOM 5064 C C . LEU B 1 91 ? -12.203 -13.359 21.016 1 30.09 91 LEU B C 1
ATOM 5066 O O . LEU B 1 91 ? -12.875 -14.188 21.641 1 30.09 91 LEU B O 1
ATOM 5070 N N . SER B 1 92 ? -12.43 -12.297 21.641 1 30.81 92 SER B N 1
ATOM 5071 C CA . SER B 1 92 ? -13.852 -12.039 21.875 1 30.81 92 SER B CA 1
ATOM 5072 C C . SER B 1 92 ? -14.664 -12.219 20.594 1 30.81 92 SER B C 1
ATOM 5074 O O . SER B 1 92 ? -14.227 -11.812 19.516 1 30.81 92 SER B O 1
ATOM 5076 N N . PRO B 1 93 ? -15.602 -13.164 20.5 1 35.31 93 PRO B N 1
ATOM 5077 C CA . PRO B 1 93 ? -16.5 -13.336 19.359 1 35.31 93 PRO B CA 1
ATOM 5078 C C . PRO B 1 93 ? -17.031 -12.008 18.812 1 35.31 93 PRO B C 1
ATOM 5080 O O . PRO B 1 93 ? -17.188 -11.047 19.578 1 35.31 93 PRO B O 1
ATOM 5083 N N . PRO B 1 94 ? -16.688 -11.695 17.641 1 38.34 94 PRO B N 1
ATOM 5084 C CA . PRO B 1 94 ? -17.312 -10.469 17.156 1 38.34 94 PRO B CA 1
ATOM 5085 C C . PRO B 1 94 ? -18.781 -10.352 17.562 1 38.34 94 PRO B C 1
ATOM 5087 O O . PRO B 1 94 ? -19.484 -11.367 17.641 1 38.34 94 PRO B O 1
ATOM 5090 N N . LEU B 1 95 ? -19.125 -9.516 18.391 1 35.75 95 LEU B N 1
ATOM 5091 C CA . LEU B 1 95 ? -20.5 -9.203 18.766 1 35.75 95 LEU B CA 1
ATOM 5092 C C . LEU B 1 95 ? -21.375 -9.055 17.516 1 35.75 95 LEU B C 1
ATOM 5094 O O . LEU B 1 95 ? -21.125 -8.172 16.688 1 35.75 95 LEU B O 1
ATOM 5098 N N . MET B 1 96 ? -21.844 -10.172 16.969 1 38.69 96 MET B N 1
ATOM 5099 C CA . MET B 1 96 ? -22.859 -10.109 15.93 1 38.69 96 MET B CA 1
ATOM 5100 C C . MET B 1 96 ? -24 -9.172 16.328 1 38.69 96 MET B C 1
ATOM 5102 O O . MET B 1 96 ? -24.516 -9.258 17.453 1 38.69 96 MET B O 1
ATOM 5106 N N . VAL B 1 97 ? -24.047 -8.086 15.836 1 40.97 97 VAL B N 1
ATOM 5107 C CA . VAL B 1 97 ? -25.234 -7.254 16.031 1 40.97 97 VAL B CA 1
ATOM 5108 C C . VAL B 1 97 ? -26.469 -7.992 15.508 1 40.97 97 VAL B C 1
ATOM 5110 O O . VAL B 1 97 ? -26.375 -8.781 14.57 1 40.97 97 VAL B O 1
ATOM 5113 N N . SER B 1 98 ? -27.578 -8.188 16.109 1 46.06 98 SER B N 1
ATOM 5114 C CA . SER B 1 98 ? -28.875 -8.867 16.062 1 46.06 98 SER B CA 1
ATOM 5115 C C . SER B 1 98 ? -29.375 -9 14.633 1 46.06 98 SER B C 1
ATOM 5117 O O . SER B 1 98 ? -30.234 -9.844 14.344 1 46.06 98 SER B O 1
ATOM 5119 N N . GLY B 1 99 ? -28.938 -8.086 13.594 1 50.41 99 GLY B N 1
ATOM 5120 C CA . GLY B 1 99 ? -29.516 -8.078 12.25 1 50.41 99 GLY B CA 1
ATOM 5121 C C . GLY B 1 99 ? -28.594 -8.68 11.211 1 50.41 99 GLY B C 1
ATOM 5122 O O . GLY B 1 99 ? -28.906 -8.672 10.016 1 50.41 99 GLY B O 1
ATOM 5123 N N . ASP B 1 100 ? -27.5 -9.227 11.602 1 62.91 100 ASP B N 1
ATOM 5124 C CA . ASP B 1 100 ? -26.5 -9.695 10.648 1 62.91 100 ASP B CA 1
ATOM 5125 C C . ASP B 1 100 ? -26.797 -11.117 10.188 1 62.91 100 ASP B C 1
ATOM 5127 O O . ASP B 1 100 ? -27.203 -11.961 10.984 1 62.91 100 ASP B O 1
ATOM 5131 N N . VAL B 1 101 ? -26.938 -11.352 8.906 1 77 101 VAL B N 1
ATOM 5132 C CA . VAL B 1 101 ? -27.141 -12.641 8.25 1 77 101 VAL B CA 1
ATOM 5133 C C . VAL B 1 101 ? -26.094 -13.633 8.742 1 77 101 VAL B C 1
ATOM 5135 O O . VAL B 1 101 ? -24.891 -13.367 8.68 1 77 101 VAL B O 1
ATOM 5138 N N . THR B 1 102 ? -26.531 -14.703 9.453 1 82.81 102 THR B N 1
ATOM 5139 C CA . THR B 1 102 ? -25.641 -15.742 9.961 1 82.81 102 THR B CA 1
ATOM 5140 C C . THR B 1 102 ? -24.984 -16.5 8.812 1 82.81 102 THR B C 1
ATOM 5142 O O . THR B 1 102 ? -25.422 -16.406 7.664 1 82.81 102 THR B O 1
ATOM 5145 N N . SER B 1 103 ? -23.938 -17.172 9.078 1 86.62 103 SER B N 1
ATOM 5146 C CA . SER B 1 103 ? -23.219 -17.938 8.07 1 86.62 103 SER B CA 1
ATOM 5147 C C . SER B 1 103 ? -24.094 -19.047 7.484 1 86.62 103 SER B C 1
ATOM 5149 O O . SER B 1 103 ? -23.984 -19.344 6.293 1 86.62 103 SER B O 1
ATOM 5151 N N . HIS B 1 104 ? -24.953 -19.641 8.32 1 86.38 104 HIS B N 1
ATOM 5152 C CA . HIS B 1 104 ? -25.875 -20.672 7.836 1 86.38 104 HIS B CA 1
ATOM 5153 C C . HIS B 1 104 ? -26.906 -20.078 6.875 1 86.38 104 HIS B C 1
ATOM 5155 O O . HIS B 1 104 ? -27.266 -20.703 5.879 1 86.38 104 HIS B O 1
ATOM 5161 N N . GLN B 1 105 ? -27.344 -18.906 7.211 1 90.19 105 GLN B N 1
ATOM 5162 C CA . GLN B 1 105 ? -28.281 -18.234 6.316 1 90.19 105 GLN B CA 1
ATOM 5163 C C . GLN B 1 105 ? -27.609 -17.891 4.988 1 90.19 105 GLN B C 1
ATOM 5165 O O . GLN B 1 105 ? -28.234 -17.984 3.93 1 90.19 105 GLN B O 1
ATOM 5170 N N . ARG B 1 106 ? -26.406 -17.484 5.043 1 93.44 106 ARG B N 1
ATOM 5171 C CA . ARG B 1 106 ? -25.656 -17.188 3.826 1 93.44 106 ARG B CA 1
ATOM 5172 C C . ARG B 1 106 ? -25.5 -18.438 2.957 1 93.44 106 ARG B C 1
ATOM 5174 O O . ARG B 1 106 ? -25.578 -18.359 1.729 1 93.44 106 ARG B O 1
ATOM 5181 N N . TRP B 1 107 ? -25.25 -19.547 3.648 1 93.75 107 TRP B N 1
ATOM 5182 C CA . TRP B 1 107 ? -25.141 -20.812 2.93 1 93.75 107 TRP B CA 1
ATOM 5183 C C . TRP B 1 107 ? -26.438 -21.156 2.219 1 93.75 107 TRP B C 1
ATOM 5185 O O . TRP B 1 107 ? -26.422 -21.578 1.059 1 93.75 107 TRP B O 1
ATOM 5195 N N . GLN B 1 108 ? -27.531 -20.938 2.902 1 92.81 108 GLN B N 1
ATOM 5196 C CA . GLN B 1 108 ? -28.844 -21.203 2.32 1 92.81 108 GLN B CA 1
ATOM 5197 C C . GLN B 1 108 ? -29.125 -20.266 1.16 1 92.81 108 GLN B C 1
ATOM 5199 O O . GLN B 1 108 ? -29.656 -20.688 0.127 1 92.81 108 GLN B O 1
ATOM 5204 N N . ASN B 1 109 ? -28.781 -19.016 1.346 1 94.81 109 ASN B N 1
ATOM 5205 C CA . ASN B 1 109 ? -28.953 -18.047 0.275 1 94.81 109 ASN B CA 1
ATOM 5206 C C . ASN B 1 109 ? -28.125 -18.406 -0.956 1 94.81 109 ASN B C 1
ATOM 5208 O O . ASN B 1 109 ? -28.594 -18.25 -2.088 1 94.81 109 ASN B O 1
ATOM 5212 N N . LEU B 1 110 ? -26.922 -18.875 -0.679 1 96.5 110 LEU B N 1
ATOM 5213 C CA . LEU B 1 110 ? -26.047 -19.281 -1.766 1 96.5 110 LEU B CA 1
ATOM 5214 C C . LEU B 1 110 ? -26.625 -20.5 -2.5 1 96.5 110 LEU B C 1
ATOM 5216 O O . LEU B 1 110 ? -26.594 -20.547 -3.73 1 96.5 110 LEU B O 1
ATOM 5220 N N . SER B 1 111 ? -27.172 -21.422 -1.733 1 95.69 111 SER B N 1
ATOM 5221 C CA . SER B 1 111 ? -27.797 -22.609 -2.318 1 95.69 111 SER B CA 1
ATOM 5222 C C . SER B 1 111 ? -28.969 -22.219 -3.219 1 95.69 111 SER B C 1
ATOM 5224 O O . SER B 1 111 ? -29.125 -22.781 -4.305 1 95.69 111 SER B O 1
ATOM 5226 N N . ARG B 1 112 ? -29.719 -21.266 -2.803 1 95.56 112 ARG B N 1
ATOM 5227 C CA . ARG B 1 112 ? -30.859 -20.781 -3.594 1 95.56 112 ARG B CA 1
ATOM 5228 C C . ARG B 1 112 ? -30.375 -20.094 -4.863 1 95.56 112 ARG B C 1
ATOM 5230 O O . ARG B 1 112 ? -30.953 -20.281 -5.938 1 95.56 112 ARG B O 1
ATOM 5237 N N . ALA B 1 113 ? -29.359 -19.297 -4.73 1 96.06 113 ALA B N 1
ATOM 5238 C CA . ALA B 1 113 ? -28.828 -18.547 -5.867 1 96.06 113 ALA B CA 1
ATOM 5239 C C . ALA B 1 113 ? -28.234 -19.484 -6.918 1 96.06 113 ALA B C 1
ATOM 5241 O O . ALA B 1 113 ? -28.25 -19.188 -8.109 1 96.06 113 ALA B O 1
ATOM 5242 N N . LEU B 1 114 ? -27.766 -20.688 -6.461 1 96.81 114 LEU B N 1
ATOM 5243 C CA . LEU B 1 114 ? -27.094 -21.609 -7.371 1 96.81 114 LEU B CA 1
ATOM 5244 C C . LEU B 1 114 ? -28.016 -22.766 -7.758 1 96.81 114 LEU B C 1
ATOM 5246 O O . LEU B 1 114 ? -27.594 -23.719 -8.398 1 96.81 114 LEU B O 1
ATOM 5250 N N . ALA B 1 115 ? -29.266 -22.688 -7.477 1 94.69 115 ALA B N 1
ATOM 5251 C CA . ALA B 1 115 ? -30.234 -23.766 -7.68 1 94.69 115 ALA B CA 1
ATOM 5252 C C . ALA B 1 115 ? -30.391 -24.078 -9.164 1 94.69 115 ALA B C 1
ATOM 5254 O O . ALA B 1 115 ? -30.734 -25.203 -9.531 1 94.69 115 ALA B O 1
ATOM 5255 N N . PHE B 1 116 ? -30.078 -23.094 -10 1 93.69 116 PHE B N 1
ATOM 5256 C CA . PHE B 1 116 ? -30.234 -23.281 -11.438 1 93.69 116 PHE B CA 1
ATOM 5257 C C . PHE B 1 116 ? -29.141 -24.203 -11.977 1 93.69 116 PHE B C 1
ATOM 5259 O O . PHE B 1 116 ? -29.281 -24.766 -13.062 1 93.69 116 PHE B O 1
ATOM 5266 N N . ILE B 1 117 ? -28.062 -24.406 -11.266 1 92.88 117 ILE B N 1
ATOM 5267 C CA . ILE B 1 117 ? -26.938 -25.234 -11.711 1 92.88 117 ILE B CA 1
ATOM 5268 C C . ILE B 1 117 ? -26.906 -26.531 -10.914 1 92.88 117 ILE B C 1
ATOM 5270 O O . ILE B 1 117 ? -26.578 -27.594 -11.453 1 92.88 117 ILE B O 1
ATOM 5274 N N . THR B 1 118 ? -27.125 -26.391 -9.594 1 90.88 118 THR B N 1
ATOM 5275 C CA . THR B 1 118 ? -26.969 -27.562 -8.727 1 90.88 118 THR B CA 1
ATOM 5276 C C . THR B 1 118 ? -28.016 -27.562 -7.617 1 90.88 118 THR B C 1
ATOM 5278 O O . THR B 1 118 ? -28.391 -26.5 -7.113 1 90.88 118 THR B O 1
ATOM 5281 N N . ASN B 1 119 ? -28.422 -28.797 -7.273 1 90.62 119 ASN B N 1
ATOM 5282 C CA . ASN B 1 119 ? -29.312 -28.953 -6.121 1 90.62 119 ASN B CA 1
ATOM 5283 C C . ASN B 1 119 ? -28.547 -29.422 -4.887 1 90.62 119 ASN B C 1
ATOM 5285 O O . ASN B 1 119 ? -29.125 -29.547 -3.803 1 90.62 119 ASN B O 1
ATOM 5289 N N . ASP B 1 120 ? -27.328 -29.656 -5.047 1 93.38 120 ASP B N 1
ATOM 5290 C CA . ASP B 1 120 ? -26.438 -30.047 -3.961 1 93.38 120 ASP B CA 1
ATOM 5291 C C . ASP B 1 120 ? -25.219 -29.141 -3.891 1 93.38 120 ASP B C 1
ATOM 5293 O O . ASP B 1 120 ? -24.172 -29.453 -4.48 1 93.38 120 ASP B O 1
ATOM 5297 N N . LEU B 1 121 ? -25.344 -28.125 -3.123 1 95.25 121 LEU B N 1
ATOM 5298 C CA . LEU B 1 121 ? -24.281 -27.125 -3.031 1 95.25 121 LEU B CA 1
ATOM 5299 C C . LEU B 1 121 ? -23 -27.75 -2.475 1 95.25 121 LEU B C 1
ATOM 5301 O O . LEU B 1 121 ? -21.891 -27.406 -2.916 1 95.25 121 LEU B O 1
ATOM 5305 N N . GLN B 1 122 ? -23.125 -28.656 -1.492 1 93.88 122 GLN B N 1
ATOM 5306 C CA . GLN B 1 122 ? -21.953 -29.266 -0.879 1 93.88 122 GLN B CA 1
ATOM 5307 C C . GLN B 1 122 ? -21.156 -30.062 -1.906 1 93.88 122 GLN B C 1
ATOM 5309 O O . GLN B 1 122 ? -19.922 -29.984 -1.934 1 93.88 122 GLN B O 1
ATOM 5314 N N . GLN B 1 123 ? -21.812 -30.781 -2.648 1 94.31 123 GLN B N 1
ATOM 5315 C CA . GLN B 1 123 ? -21.156 -31.562 -3.688 1 94.31 123 GLN B CA 1
ATOM 5316 C C . GLN B 1 123 ? -20.5 -30.641 -4.723 1 94.31 123 GLN B C 1
ATOM 5318 O O . GLN B 1 123 ? -19.391 -30.922 -5.199 1 94.31 123 GLN B O 1
ATOM 5323 N N . PHE B 1 124 ? -21.203 -29.641 -5.086 1 96.56 124 PHE B N 1
ATOM 5324 C CA . PHE B 1 124 ? -20.672 -28.703 -6.074 1 96.56 124 PHE B CA 1
ATOM 5325 C C . PHE B 1 124 ? -19.406 -28.016 -5.555 1 96.56 124 PHE B C 1
ATOM 5327 O O . PHE B 1 124 ? -18.438 -27.859 -6.293 1 96.56 124 PHE B O 1
ATOM 5334 N N . VAL B 1 125 ? -19.453 -27.562 -4.32 1 97.5 125 VAL B N 1
ATOM 5335 C CA . VAL B 1 125 ? -18.297 -26.922 -3.693 1 97.5 125 VAL B CA 1
ATOM 5336 C C . VAL B 1 125 ? -17.125 -27.906 -3.631 1 97.5 125 VAL B C 1
ATOM 5338 O O . VAL B 1 125 ? -15.977 -27.516 -3.854 1 97.5 125 VAL B O 1
ATOM 5341 N N . THR B 1 126 ? -17.391 -29.125 -3.344 1 96.62 126 THR B N 1
ATOM 5342 C CA . THR B 1 126 ? -16.359 -30.141 -3.334 1 96.62 126 THR B CA 1
ATOM 5343 C C . THR B 1 126 ? -15.703 -30.266 -4.711 1 96.62 126 THR B C 1
ATOM 5345 O O . THR B 1 126 ? -14.492 -30.453 -4.816 1 96.62 126 THR B O 1
ATOM 5348 N N . ARG B 1 127 ? -16.5 -30.234 -5.707 1 96.81 127 ARG B N 1
ATOM 5349 C CA . ARG B 1 127 ? -15.977 -30.25 -7.066 1 96.81 127 ARG B CA 1
ATOM 5350 C C . ARG B 1 127 ? -15.086 -29.047 -7.328 1 96.81 127 ARG B C 1
ATOM 5352 O O . ARG B 1 127 ? -14.023 -29.172 -7.934 1 96.81 127 ARG B O 1
ATOM 5359 N N . CYS B 1 128 ? -15.516 -27.859 -6.902 1 97.75 128 CYS B N 1
ATOM 5360 C CA . CYS B 1 128 ? -14.703 -26.656 -7.023 1 97.75 128 CYS B CA 1
ATOM 5361 C C . CYS B 1 128 ? -13.352 -26.844 -6.336 1 97.75 128 CYS B C 1
ATOM 5363 O O . CYS B 1 128 ? -12.32 -26.438 -6.867 1 97.75 128 CYS B O 1
ATOM 5365 N N . PHE B 1 129 ? -13.406 -27.453 -5.137 1 97.44 129 PHE B N 1
ATOM 5366 C CA . PHE B 1 129 ? -12.172 -27.719 -4.402 1 97.44 129 PHE B CA 1
ATOM 5367 C C . PHE B 1 129 ? -11.242 -28.609 -5.207 1 97.44 129 PHE B C 1
ATOM 5369 O O . PHE B 1 129 ? -10.047 -28.328 -5.328 1 97.44 129 PHE B O 1
ATOM 5376 N N . ASP B 1 130 ? -11.812 -29.656 -5.742 1 96.31 130 ASP B N 1
ATOM 5377 C CA . ASP B 1 130 ? -11.016 -30.594 -6.52 1 96.31 130 ASP B CA 1
ATOM 5378 C C . ASP B 1 130 ? -10.32 -29.891 -7.684 1 96.31 130 ASP B C 1
ATOM 5380 O O . ASP B 1 130 ? -9.125 -30.078 -7.91 1 96.31 130 ASP B O 1
ATOM 5384 N N . LEU B 1 131 ? -11.102 -29.094 -8.375 1 96.56 131 LEU B N 1
ATOM 5385 C CA . LEU B 1 131 ? -10.562 -28.375 -9.516 1 96.56 131 LEU B CA 1
ATOM 5386 C C . LEU B 1 131 ? -9.492 -27.375 -9.07 1 96.56 131 LEU B C 1
ATOM 5388 O O . LEU B 1 131 ? -8.453 -27.25 -9.711 1 96.56 131 LEU B O 1
ATOM 5392 N N . PHE B 1 132 ? -9.766 -26.672 -8 1 97 132 PHE B N 1
ATOM 5393 C CA . PHE B 1 132 ? -8.812 -25.688 -7.484 1 97 132 PHE B CA 1
ATOM 5394 C C . PHE B 1 132 ? -7.484 -26.359 -7.133 1 97 132 PHE B C 1
ATOM 5396 O O . PHE B 1 132 ? -6.422 -25.906 -7.555 1 97 132 PHE B O 1
ATOM 5403 N N . PHE B 1 133 ? -7.492 -27.438 -6.375 1 94.06 133 PHE B N 1
ATOM 5404 C CA . PHE B 1 133 ? -6.277 -28.078 -5.871 1 94.06 133 PHE B CA 1
ATOM 5405 C C . PHE B 1 133 ? -5.535 -28.797 -6.996 1 94.06 133 PHE B C 1
ATOM 5407 O O . PHE B 1 133 ? -4.309 -28.906 -6.961 1 94.06 133 PHE B O 1
ATOM 5414 N N . GLU B 1 134 ? -6.262 -29.141 -7.996 1 92.31 134 GLU B N 1
ATOM 5415 C CA . GLU B 1 134 ? -5.641 -29.844 -9.117 1 92.31 134 GLU B CA 1
ATOM 5416 C C . GLU B 1 134 ? -4.945 -28.859 -10.062 1 92.31 134 GLU B C 1
ATOM 5418 O O . GLU B 1 134 ? -3.865 -29.156 -10.578 1 92.31 134 GLU B O 1
ATOM 5423 N N . TYR B 1 135 ? -5.527 -27.656 -10.227 1 93.81 135 TYR B N 1
ATOM 5424 C CA . TYR B 1 135 ? -5.062 -26.859 -11.352 1 93.81 135 TYR B CA 1
ATOM 5425 C C . TYR B 1 135 ? -4.523 -25.516 -10.875 1 93.81 135 TYR B C 1
ATOM 5427 O O . TYR B 1 135 ? -3.666 -24.906 -11.523 1 93.81 135 TYR B O 1
ATOM 5435 N N . LEU B 1 136 ? -5.012 -24.969 -9.773 1 95.94 136 LEU B N 1
ATOM 5436 C CA . LEU B 1 136 ? -4.668 -23.594 -9.398 1 95.94 136 LEU B CA 1
ATOM 5437 C C . LEU B 1 136 ? -3.75 -23.594 -8.18 1 95.94 136 LEU B C 1
ATOM 5439 O O . LEU B 1 136 ? -2.926 -22.688 -8.031 1 95.94 136 LEU B O 1
ATOM 5443 N N . TYR B 1 137 ? -3.814 -24.594 -7.355 1 95 137 TYR B N 1
ATOM 5444 C CA . TYR B 1 137 ? -3.07 -24.703 -6.105 1 95 137 TYR B CA 1
ATOM 5445 C C . TYR B 1 137 ? -1.568 -24.656 -6.359 1 95 137 TYR B C 1
ATOM 5447 O O . TYR B 1 137 ? -0.819 -24.062 -5.586 1 95 137 TYR B O 1
ATOM 5455 N N . PRO B 1 138 ? -1.04 -25.219 -7.383 1 93.38 138 PRO B N 1
ATOM 5456 C CA . PRO B 1 138 ? 0.41 -25.266 -7.582 1 93.38 138 PRO B CA 1
ATOM 5457 C C . PRO B 1 138 ? 1.033 -23.859 -7.648 1 93.38 138 PRO B C 1
ATOM 5459 O O . PRO B 1 138 ? 2.178 -23.672 -7.227 1 93.38 138 PRO B O 1
ATOM 5462 N N . LEU B 1 139 ? 0.272 -22.922 -8.172 1 95.5 139 LEU B N 1
ATOM 5463 C CA . LEU B 1 139 ? 0.823 -21.578 -8.305 1 95.5 139 LEU B CA 1
ATOM 5464 C C . LEU B 1 139 ? 0.422 -20.703 -7.125 1 95.5 139 LEU B C 1
ATOM 5466 O O . LEU B 1 139 ? 1.034 -19.656 -6.883 1 95.5 139 LEU B O 1
ATOM 5470 N N . THR B 1 140 ? -0.635 -21.078 -6.426 1 96 140 THR B N 1
ATOM 5471 C CA . THR B 1 140 ? -1.136 -20.297 -5.301 1 96 140 THR B CA 1
ATOM 5472 C C . THR B 1 140 ? -1.444 -21.188 -4.109 1 96 140 THR B C 1
ATOM 5474 O O . THR B 1 140 ? -2.59 -21.266 -3.656 1 96 140 THR B O 1
ATOM 5477 N N . PRO B 1 141 ? -0.434 -21.844 -3.594 1 96.06 141 PRO B N 1
ATOM 5478 C CA . PRO B 1 141 ? -0.646 -22.766 -2.484 1 96.06 141 PRO B CA 1
ATOM 5479 C C . PRO B 1 141 ? -0.929 -22.062 -1.163 1 96.06 141 PRO B C 1
ATOM 5481 O O . PRO B 1 141 ? -0.172 -22.203 -0.201 1 96.06 141 PRO B O 1
ATOM 5484 N N . LEU B 1 142 ? -2.061 -21.438 -1.057 1 97.38 142 LEU B N 1
ATOM 5485 C CA . LEU B 1 142 ? -2.35 -20.516 0.044 1 97.38 142 LEU B CA 1
ATOM 5486 C C . LEU B 1 142 ? -3.373 -21.125 0.998 1 97.38 142 LEU B C 1
ATOM 5488 O O . LEU B 1 142 ? -3.656 -20.562 2.055 1 97.38 142 LEU B O 1
ATOM 5492 N N . VAL B 1 143 ? -3.945 -22.281 0.615 1 95.94 143 VAL B N 1
ATOM 5493 C CA . VAL B 1 143 ? -5.023 -22.859 1.405 1 95.94 143 VAL B CA 1
ATOM 5494 C C . VAL B 1 143 ? -4.629 -24.266 1.866 1 95.94 143 VAL B C 1
ATOM 5496 O O . VAL B 1 143 ? -4.059 -25.031 1.096 1 95.94 143 VAL B O 1
ATOM 5499 N N . HIS B 1 144 ? -4.836 -24.484 3.09 1 93.56 144 HIS B N 1
ATOM 5500 C CA . HIS B 1 144 ? -4.645 -25.828 3.615 1 93.56 144 HIS B CA 1
ATOM 5501 C C . HIS B 1 144 ? -5.848 -26.719 3.303 1 93.56 144 HIS B C 1
ATOM 5503 O O . HIS B 1 144 ? -6.922 -26.531 3.875 1 93.56 144 HIS B O 1
ATOM 5509 N N . GLU B 1 145 ? -5.648 -27.734 2.488 1 93.06 145 GLU B N 1
ATOM 5510 C CA . GLU B 1 145 ? -6.75 -28.516 1.92 1 93.06 145 GLU B CA 1
ATOM 5511 C C . GLU B 1 145 ? -7.508 -29.266 3.006 1 93.06 145 GLU B C 1
ATOM 5513 O O . GLU B 1 145 ? -8.734 -29.172 3.086 1 93.06 145 GLU B O 1
ATOM 5518 N N . PRO B 1 146 ? -6.824 -29.969 3.938 1 89.25 146 PRO B N 1
ATOM 5519 C CA . PRO B 1 146 ? -7.586 -30.703 4.953 1 89.25 146 PRO B CA 1
ATOM 5520 C C . PRO B 1 146 ? -8.445 -29.781 5.82 1 89.25 146 PRO B C 1
ATOM 5522 O O . PRO B 1 146 ? -9.609 -30.109 6.098 1 89.25 146 PRO B O 1
ATOM 5525 N N . SER B 1 147 ? -7.887 -28.656 6.195 1 89.12 147 SER B N 1
ATOM 5526 C CA . SER B 1 147 ? -8.648 -27.734 7.023 1 89.12 147 SER B CA 1
ATOM 5527 C C . SER B 1 147 ? -9.844 -27.172 6.266 1 89.12 147 SER B C 1
ATOM 5529 O O . SER B 1 147 ? -10.914 -26.969 6.84 1 89.12 147 SER B O 1
ATOM 5531 N N . LEU B 1 148 ? -9.68 -26.906 4.984 1 93.5 148 LEU B N 1
ATOM 5532 C CA . LEU B 1 148 ? -10.75 -26.359 4.16 1 93.5 148 LEU B CA 1
ATOM 5533 C C . LEU B 1 148 ? -11.891 -27.359 4.016 1 93.5 148 LEU B C 1
ATOM 5535 O O . LEU B 1 148 ? -13.062 -27.016 4.176 1 93.5 148 LEU B O 1
ATOM 5539 N N . ARG B 1 149 ? -11.57 -28.594 3.732 1 92.06 149 ARG B N 1
ATOM 5540 C CA . ARG B 1 149 ? -12.578 -29.625 3.537 1 92.06 149 ARG B CA 1
ATOM 5541 C C . ARG B 1 149 ? -13.289 -29.953 4.844 1 92.06 149 ARG B C 1
ATOM 5543 O O . ARG B 1 149 ? -14.5 -30.188 4.855 1 92.06 149 ARG B O 1
ATOM 5550 N N . ASP B 1 150 ? -12.523 -29.891 5.957 1 87.5 150 ASP B N 1
ATOM 5551 C CA . ASP B 1 150 ? -13.133 -30.094 7.266 1 87.5 150 ASP B CA 1
ATOM 5552 C C . ASP B 1 150 ? -14.133 -28.984 7.582 1 87.5 150 ASP B C 1
ATOM 5554 O O . ASP B 1 150 ? -15.195 -29.234 8.148 1 87.5 150 ASP B O 1
ATOM 5558 N N . SER B 1 151 ? -13.766 -27.812 7.223 1 87.44 151 SER B N 1
ATOM 5559 C CA . SER B 1 151 ? -14.617 -26.672 7.504 1 87.44 151 SER B CA 1
ATOM 5560 C C . SER B 1 151 ? -15.906 -26.734 6.691 1 87.44 151 SER B C 1
ATOM 5562 O O . SER B 1 151 ? -16.953 -26.219 7.125 1 87.44 151 SER B O 1
ATOM 5564 N N . LEU B 1 152 ? -15.859 -27.281 5.496 1 90.88 152 LEU B N 1
ATOM 5565 C CA . LEU B 1 152 ? -17.047 -27.438 4.66 1 90.88 152 LEU B CA 1
ATOM 5566 C C . LEU B 1 152 ? -18.094 -28.328 5.344 1 90.88 152 LEU B C 1
ATOM 5568 O O . LEU B 1 152 ? -19.297 -28.109 5.188 1 90.88 152 LEU B O 1
ATOM 5572 N N . SER B 1 153 ? -17.594 -29.25 6.129 1 84.75 153 SER B N 1
ATOM 5573 C CA . SER B 1 153 ? -18.469 -30.188 6.809 1 84.75 153 SER B CA 1
ATOM 5574 C C . SER B 1 153 ? -19.359 -29.469 7.832 1 8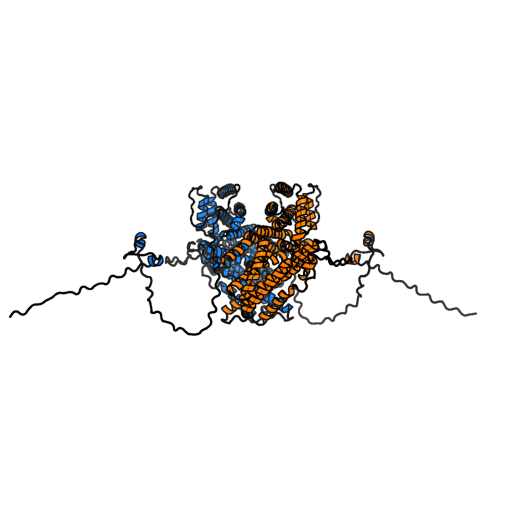4.75 153 SER B C 1
ATOM 5576 O O . SER B 1 153 ? -20.422 -29.984 8.203 1 84.75 153 SER B O 1
ATOM 5578 N N . TYR B 1 154 ? -18.906 -28.344 8.242 1 81.31 154 TYR B N 1
ATOM 5579 C CA . TYR B 1 154 ? -19.672 -27.531 9.172 1 81.31 154 TYR B CA 1
ATOM 5580 C C . TYR B 1 154 ? -21.016 -27.125 8.562 1 81.31 154 TYR B C 1
ATOM 5582 O O . TYR B 1 154 ? -22.031 -27.062 9.258 1 81.31 154 TYR B O 1
ATOM 5590 N N . PHE B 1 155 ? -21.094 -26.844 7.297 1 83.31 155 PHE B N 1
ATOM 5591 C CA . PHE B 1 155 ? -22.297 -26.328 6.641 1 83.31 155 PHE B CA 1
ATOM 5592 C C . PHE B 1 155 ? -23.172 -27.484 6.148 1 83.31 155 PHE B C 1
ATOM 5594 O O . PHE B 1 155 ? -24.375 -27.297 5.918 1 83.31 155 PHE B O 1
ATOM 5601 N N . GLY B 1 156 ? -22.672 -28.609 5.859 1 68.5 156 GLY B N 1
ATOM 5602 C CA . GLY B 1 156 ? -23.453 -29.75 5.434 1 68.5 156 GLY B CA 1
ATOM 5603 C C . GLY B 1 156 ? -24.234 -30.391 6.566 1 68.5 156 GLY B C 1
ATOM 5604 O O . GLY B 1 156 ? -25.281 -31 6.34 1 68.5 156 GLY B O 1
ATOM 5605 N N . GLN B 1 157 ? -23.516 -30.516 7.746 1 60.25 157 GLN B N 1
ATOM 5606 C CA . GLN B 1 157 ? -24.141 -31.25 8.844 1 60.25 157 GLN B CA 1
ATOM 5607 C C . GLN B 1 157 ? -25.047 -30.344 9.664 1 60.25 157 GLN B C 1
ATOM 5609 O O . GLN B 1 157 ? -24.75 -29.156 9.852 1 60.25 157 GLN B O 1
ATOM 5614 N N . TYR B 1 158 ? -26.359 -30.422 9.531 1 49.81 158 TYR B N 1
ATOM 5615 C CA . TYR B 1 158 ? -27.344 -29.766 10.398 1 49.81 158 TYR B CA 1
ATOM 5616 C C . TYR B 1 158 ? -26.719 -29.359 11.727 1 49.81 158 TYR B C 1
ATOM 5618 O O . TYR B 1 158 ? -25.812 -30.031 12.219 1 49.81 158 TYR B O 1
ATOM 5626 N N . PRO B 1 159 ? -27.031 -28.094 12.281 1 45.38 159 PRO B N 1
ATOM 5627 C CA . PRO B 1 159 ? -26.484 -27.547 13.523 1 45.38 159 PRO B CA 1
ATOM 5628 C C . PRO B 1 159 ? -26.359 -28.594 14.625 1 45.38 159 PRO B C 1
ATOM 5630 O O . PRO B 1 159 ? -27.375 -29.047 15.164 1 45.38 159 PRO B O 1
ATOM 5633 N N . SER B 1 160 ? -25.781 -29.703 14.484 1 40.44 160 SER B N 1
ATOM 5634 C CA . SER B 1 160 ? -25.688 -30.391 15.766 1 40.44 160 SER B CA 1
ATOM 5635 C C . SER B 1 160 ? -25.016 -29.531 16.828 1 40.44 160 SER B C 1
ATOM 5637 O O . SER B 1 160 ? -24.188 -28.672 16.5 1 40.44 160 SER B O 1
ATOM 5639 N N . GLU B 1 161 ? -25.641 -29.297 18.016 1 42.53 161 GLU B N 1
ATOM 5640 C CA . GLU B 1 161 ? -25.328 -28.562 19.234 1 42.53 161 GLU B CA 1
ATOM 5641 C C . GLU B 1 161 ? -23.812 -28.531 19.484 1 42.53 161 GLU B C 1
ATOM 5643 O O . GLU B 1 161 ? -23.312 -27.625 20.156 1 42.53 161 GLU B O 1
ATOM 5648 N N . ASN B 1 162 ? -23.094 -29.719 19.359 1 37.28 162 ASN B N 1
ATOM 5649 C CA . ASN B 1 162 ? -21.781 -29.984 19.953 1 37.28 162 ASN B CA 1
ATOM 5650 C C . ASN B 1 162 ? -20.672 -29.453 19.047 1 37.28 162 ASN B C 1
ATOM 5652 O O . ASN B 1 162 ? -19.625 -30.094 18.922 1 37.28 162 ASN B O 1
ATOM 5656 N N . PHE B 1 163 ? -20.875 -28.734 18.156 1 40.97 163 PHE B N 1
ATOM 5657 C CA . PHE B 1 163 ? -19.719 -28.391 17.344 1 40.97 163 PHE B CA 1
ATOM 5658 C C . PHE B 1 163 ? -18.625 -27.75 18.203 1 40.97 163 PHE B C 1
ATOM 5660 O O . PHE B 1 163 ? -18.719 -26.578 18.562 1 40.97 163 PHE B O 1
ATOM 5667 N N . SER B 1 164 ? -18.172 -28.391 19.266 1 37.03 164 SER B N 1
ATOM 5668 C CA . SER B 1 164 ? -16.922 -28.062 19.922 1 37.03 164 SER B CA 1
ATOM 5669 C C . SER B 1 164 ? -15.789 -27.875 18.906 1 37.03 164 SER B C 1
ATOM 5671 O O . SER B 1 164 ? -15.164 -28.844 18.5 1 37.03 164 SER B O 1
ATOM 5673 N N . THR B 1 165 ? -15.984 -27.406 17.781 1 35.72 165 THR B N 1
ATOM 5674 C CA . THR B 1 165 ? -14.93 -27.406 16.781 1 35.72 165 THR B CA 1
ATOM 5675 C C . THR B 1 165 ? -13.578 -27.094 17.406 1 35.72 165 THR B C 1
ATOM 5677 O O . THR B 1 165 ? -13.461 -26.172 18.219 1 35.72 165 THR B O 1
ATOM 5680 N N . GLY B 1 166 ? -12.656 -28.016 17.469 1 33.53 166 GLY B N 1
ATOM 5681 C CA . GLY B 1 166 ? -11.234 -28.078 17.797 1 33.53 166 GLY B CA 1
ATOM 5682 C C . GLY B 1 166 ? -10.508 -26.781 17.484 1 33.53 166 GLY B C 1
ATOM 5683 O O . GLY B 1 166 ? -11.133 -25.719 17.359 1 33.53 166 GLY B O 1
ATOM 5684 N N . VAL B 1 167 ? -9.297 -27.031 16.625 1 36.94 167 VAL B N 1
ATOM 5685 C CA . VAL B 1 167 ? -8.062 -26.25 16.547 1 36.94 167 VAL B CA 1
ATOM 5686 C C . VAL B 1 167 ? -8.383 -24.828 16.125 1 36.94 167 VAL B C 1
ATOM 5688 O O . VAL B 1 167 ? -7.852 -23.859 16.688 1 36.94 167 VAL B O 1
ATOM 5691 N N . LEU B 1 168 ? -8.578 -24.719 14.727 1 42.12 168 LEU B N 1
ATOM 5692 C CA . LEU B 1 168 ? -8.617 -23.375 14.18 1 42.12 168 LEU B CA 1
ATOM 5693 C C . LEU B 1 168 ? -9.906 -22.656 14.578 1 42.12 168 LEU B C 1
ATOM 5695 O O . LEU B 1 168 ? -11 -23.203 14.391 1 42.12 168 LEU B O 1
ATOM 5699 N N . GLU B 1 169 ? -10.062 -22.219 15.742 1 44.94 169 GLU B N 1
ATOM 5700 C CA . GLU B 1 169 ? -11.172 -21.344 16.141 1 44.94 169 GLU B CA 1
ATOM 5701 C C . GLU B 1 169 ? -11.93 -20.844 14.914 1 44.94 169 GLU B C 1
ATOM 5703 O O . GLU B 1 169 ? -11.469 -19.922 14.234 1 44.94 169 GLU B O 1
ATOM 5708 N N . LEU B 1 170 ? -12.57 -21.766 14.211 1 52.31 170 LEU B N 1
ATOM 5709 C CA . LEU B 1 170 ? -13.352 -21.578 12.992 1 52.31 170 LEU B CA 1
ATOM 5710 C C . LEU B 1 170 ? -14.438 -20.531 13.203 1 52.31 170 LEU B C 1
ATOM 5712 O O . LEU B 1 170 ? -15.32 -20.703 14.047 1 52.31 170 LEU B O 1
ATOM 5716 N N . TRP B 1 171 ? -14.109 -19.266 12.906 1 72.31 171 TRP B N 1
ATOM 5717 C CA . TRP B 1 171 ? -15.164 -18.281 12.727 1 72.31 171 TRP B CA 1
ATOM 5718 C C . TRP B 1 171 ? -15.977 -18.562 11.469 1 72.31 171 TRP B C 1
ATOM 5720 O O . TRP B 1 171 ? -15.43 -18.609 10.367 1 72.31 171 TRP B O 1
ATOM 5730 N N . PRO B 1 172 ? -17.234 -19.125 11.695 1 84 172 PRO B N 1
ATOM 5731 C CA . PRO B 1 172 ? -18.078 -19.547 10.57 1 84 172 PRO B CA 1
ATOM 5732 C C . PRO B 1 172 ? -18.078 -18.547 9.422 1 84 172 PRO B C 1
ATOM 5734 O O . PRO B 1 172 ? -18.109 -18.938 8.258 1 84 172 PRO B O 1
ATOM 5737 N N . GLU B 1 173 ? -17.953 -17.297 9.75 1 89.5 173 GLU B N 1
ATOM 5738 C CA . GLU B 1 173 ? -17.969 -16.266 8.703 1 89.5 173 GLU B CA 1
ATOM 5739 C C . GLU B 1 173 ? -16.703 -16.328 7.859 1 89.5 173 GLU B C 1
ATOM 5741 O O . GLU B 1 173 ? -16.766 -16.234 6.629 1 89.5 173 GLU B O 1
ATOM 5746 N N . THR B 1 174 ? -15.625 -16.516 8.555 1 90 174 THR B N 1
ATOM 5747 C CA . THR B 1 174 ? -14.359 -16.594 7.836 1 90 174 THR B CA 1
ATOM 5748 C C . THR B 1 174 ? -14.297 -17.844 6.973 1 90 174 THR B C 1
ATOM 5750 O O . THR B 1 174 ? -13.766 -17.812 5.859 1 90 174 THR B O 1
ATOM 5753 N N . THR B 1 175 ? -14.852 -18.891 7.512 1 91.62 175 THR B N 1
ATOM 5754 C CA . THR B 1 175 ? -14.875 -20.141 6.773 1 91.62 175 THR B CA 1
ATOM 5755 C C . THR B 1 175 ? -15.742 -20.016 5.523 1 91.62 175 THR B C 1
ATOM 5757 O O . THR B 1 175 ? -15.328 -20.422 4.434 1 91.62 175 THR B O 1
ATOM 5760 N N . PHE B 1 176 ? -16.922 -19.469 5.723 1 95.25 176 PHE B N 1
ATOM 5761 C CA . PHE B 1 176 ? -17.812 -19.25 4.586 1 95.25 176 PHE B CA 1
ATOM 5762 C C . PHE B 1 176 ? -17.125 -18.391 3.523 1 95.25 176 PHE B C 1
ATOM 5764 O O . PHE B 1 176 ? -17.219 -18.688 2.33 1 95.25 176 PHE B O 1
ATOM 5771 N N . THR B 1 177 ? -16.453 -17.297 3.941 1 97.38 177 THR B N 1
ATOM 5772 C CA . THR B 1 177 ? -15.781 -16.359 3.037 1 97.38 177 THR B CA 1
ATOM 5773 C C . THR B 1 177 ? -14.656 -17.062 2.271 1 97.38 177 THR B C 1
ATOM 5775 O O . THR B 1 177 ? -14.516 -16.875 1.062 1 97.38 177 THR B O 1
ATOM 5778 N N . LEU B 1 178 ? -13.891 -17.906 2.941 1 97.5 178 LEU B N 1
ATOM 5779 C CA . LEU B 1 178 ? -12.789 -18.609 2.307 1 97.5 178 LEU B CA 1
ATOM 5780 C C . LEU B 1 178 ? -13.297 -19.641 1.299 1 97.5 178 LEU B C 1
ATOM 5782 O O . LEU B 1 178 ? -12.789 -19.719 0.178 1 97.5 178 LEU B O 1
ATOM 5786 N N . ILE B 1 179 ? -14.305 -20.391 1.712 1 97.56 179 ILE B N 1
ATOM 5787 C CA . ILE B 1 179 ? -14.883 -21.406 0.848 1 97.56 179 ILE B CA 1
ATOM 5788 C C . ILE B 1 179 ? -15.383 -20.781 -0.447 1 97.56 179 ILE B C 1
ATOM 5790 O O . ILE B 1 179 ? -15.055 -21.234 -1.541 1 97.56 179 ILE B O 1
ATOM 5794 N N . THR B 1 180 ? -16.125 -19.719 -0.322 1 98.56 180 THR B N 1
ATOM 5795 C CA . THR B 1 180 ? -16.688 -19.062 -1.496 1 98.56 180 THR B CA 1
ATOM 5796 C C . THR B 1 180 ? -15.609 -18.375 -2.318 1 98.56 180 THR B C 1
ATOM 5798 O O . THR B 1 180 ? -15.703 -18.297 -3.543 1 98.56 180 THR B O 1
ATOM 5801 N N . ALA B 1 181 ? -14.531 -17.859 -1.696 1 98.69 181 ALA B N 1
ATOM 5802 C CA . ALA B 1 181 ? -13.414 -17.266 -2.422 1 98.69 181 ALA B CA 1
ATOM 5803 C C . ALA B 1 181 ? -12.695 -18.312 -3.271 1 98.69 181 ALA B C 1
ATOM 5805 O O . ALA B 1 181 ? -12.336 -18.047 -4.422 1 98.69 181 ALA B O 1
ATOM 5806 N N . VAL B 1 182 ? -12.492 -19.5 -2.693 1 98.69 182 VAL B N 1
ATOM 5807 C CA . VAL B 1 182 ? -11.828 -20.578 -3.412 1 98.69 182 VAL B CA 1
ATOM 5808 C C . VAL B 1 182 ? -12.672 -21 -4.613 1 98.69 182 VAL B C 1
ATOM 5810 O O . VAL B 1 182 ? -12.148 -21.188 -5.711 1 98.69 182 VAL B O 1
ATOM 5813 N N . CYS B 1 183 ? -13.953 -21.094 -4.371 1 98.75 183 CYS B N 1
ATOM 5814 C CA . CYS B 1 183 ? -14.852 -21.469 -5.461 1 98.75 183 CYS B CA 1
ATOM 5815 C C . CYS B 1 183 ? -14.867 -20.391 -6.543 1 98.75 183 CYS B C 1
ATOM 5817 O O . CYS B 1 183 ? -14.859 -20.703 -7.734 1 98.75 183 CYS B O 1
ATOM 5819 N N . ALA B 1 184 ? -14.867 -19.141 -6.133 1 98.75 184 ALA B N 1
ATOM 5820 C CA . ALA B 1 184 ? -14.812 -18.047 -7.098 1 98.75 184 ALA B CA 1
ATOM 5821 C C . ALA B 1 184 ? -13.523 -18.094 -7.91 1 98.75 184 ALA B C 1
ATOM 5823 O O . ALA B 1 184 ? -13.539 -17.906 -9.133 1 98.75 184 ALA B O 1
ATOM 5824 N N . GLU B 1 185 ? -12.43 -18.375 -7.262 1 98.19 185 GLU B N 1
ATOM 5825 C CA . GLU B 1 185 ? -11.125 -18.469 -7.926 1 98.19 185 GLU B CA 1
ATOM 5826 C C . GLU B 1 185 ? -11.141 -19.547 -9.008 1 98.19 185 GLU B C 1
ATOM 5828 O O . GLU B 1 185 ? -10.695 -19.312 -10.133 1 98.19 185 GLU B O 1
ATOM 5833 N N . ALA B 1 186 ? -11.664 -20.688 -8.672 1 98 186 ALA B N 1
ATOM 5834 C CA . ALA B 1 186 ? -11.758 -21.781 -9.641 1 98 186 ALA B CA 1
ATOM 5835 C C . ALA B 1 186 ? -12.68 -21.406 -10.797 1 98 186 ALA B C 1
ATOM 5837 O O . ALA B 1 186 ? -12.344 -21.625 -11.969 1 98 186 ALA B O 1
ATOM 5838 N N . ALA B 1 187 ? -13.773 -20.781 -10.453 1 97.88 187 ALA B N 1
ATOM 5839 C CA . ALA B 1 187 ? -14.797 -20.469 -11.453 1 97.88 187 ALA B CA 1
ATOM 5840 C C . ALA B 1 187 ? -14.305 -19.422 -12.43 1 97.88 187 ALA B C 1
ATOM 5842 O O . ALA B 1 187 ? -14.57 -19.5 -13.633 1 97.88 187 ALA B O 1
ATOM 5843 N N . PHE B 1 188 ? -13.578 -18.438 -11.961 1 96.25 188 PHE B N 1
ATOM 5844 C CA . PHE B 1 188 ? -13.117 -17.328 -12.812 1 96.25 188 PHE B CA 1
ATOM 5845 C C . PHE B 1 188 ? -11.906 -17.75 -13.633 1 96.25 188 PHE B C 1
ATOM 5847 O O . PHE B 1 188 ? -11.766 -17.359 -14.789 1 96.25 188 PHE B O 1
ATOM 5854 N N . LEU B 1 189 ? -10.977 -18.547 -13.047 1 95 189 LEU B N 1
ATOM 5855 C CA . LEU B 1 189 ? -9.641 -18.672 -13.617 1 95 189 LEU B CA 1
ATOM 5856 C C . LEU B 1 189 ? -9.547 -19.906 -14.516 1 95 189 LEU B C 1
ATOM 5858 O O . LEU B 1 189 ? -8.703 -19.969 -15.414 1 95 189 LEU B O 1
ATOM 5862 N N . LEU B 1 190 ? -10.398 -20.922 -14.266 1 95.5 190 LEU B N 1
ATOM 5863 C CA . LEU B 1 190 ? -10.305 -22.141 -15.078 1 95.5 190 LEU B CA 1
ATOM 5864 C C . LEU B 1 190 ? -11.07 -21.984 -16.391 1 95.5 190 LEU B C 1
ATOM 5866 O O . LEU B 1 190 ? -12.148 -21.391 -16.406 1 95.5 190 LEU B O 1
ATOM 5870 N N . PRO B 1 191 ? -10.5 -22.5 -17.438 1 90.88 191 PRO B N 1
ATOM 5871 C CA . PRO B 1 191 ? -11.188 -22.422 -18.734 1 90.88 191 PRO B CA 1
ATOM 5872 C C . PRO B 1 191 ? -12.453 -23.266 -18.797 1 90.88 191 PRO B C 1
ATOM 5874 O O . PRO B 1 191 ? -12.633 -24.172 -17.969 1 90.88 191 PRO B O 1
ATOM 5877 N N . LYS B 1 192 ? -13.258 -23.016 -19.75 1 90.38 192 LYS B N 1
ATOM 5878 C CA . LYS B 1 192 ? -14.562 -23.641 -19.906 1 90.38 192 LYS B CA 1
ATOM 5879 C C . LYS B 1 192 ? -14.43 -25.141 -20.109 1 90.38 192 LYS B C 1
ATOM 5881 O O . LYS B 1 192 ? -15.297 -25.922 -19.688 1 90.38 192 LYS B O 1
ATOM 5886 N N . ASP B 1 193 ? -13.375 -25.531 -20.672 1 89.88 193 ASP B N 1
ATOM 5887 C CA . ASP B 1 193 ? -13.172 -26.953 -20.938 1 89.88 193 ASP B CA 1
ATOM 5888 C C . ASP B 1 193 ? -12.969 -27.734 -19.641 1 89.88 193 ASP B C 1
ATOM 5890 O O . ASP B 1 193 ? -13.344 -28.906 -19.547 1 89.88 193 ASP B O 1
ATOM 5894 N N . LEU B 1 194 ? -12.391 -27.125 -18.641 1 92.69 194 LEU B N 1
ATOM 5895 C CA . LEU B 1 194 ? -12.125 -27.766 -17.359 1 92.69 194 LEU B CA 1
ATOM 5896 C C . LEU B 1 194 ? -13.289 -27.562 -16.391 1 92.69 194 LEU B C 1
ATOM 5898 O O . LEU B 1 194 ? -13.602 -28.453 -15.594 1 92.69 194 LEU B O 1
ATOM 5902 N N . PHE B 1 195 ? -13.891 -26.406 -16.5 1 95.94 195 PHE B N 1
ATOM 5903 C CA . PHE B 1 195 ? -14.992 -26.047 -15.617 1 95.94 195 PHE B CA 1
ATOM 5904 C C . PHE B 1 195 ? -16.109 -25.375 -16.391 1 95.94 195 PHE B C 1
ATOM 5906 O O . PHE B 1 195 ? -16.297 -24.156 -16.297 1 95.94 195 PHE B O 1
ATOM 5913 N N . PRO B 1 196 ? -16.906 -26.109 -17.047 1 94.94 196 PRO B N 1
ATOM 5914 C CA . PRO B 1 196 ? -17.938 -25.578 -17.938 1 94.94 196 PRO B CA 1
ATOM 5915 C C . PRO B 1 196 ? -18.938 -24.672 -17.219 1 94.94 196 PRO B C 1
ATOM 5917 O O . PRO B 1 196 ? -19.422 -23.703 -17.797 1 94.94 196 PRO B O 1
ATOM 5920 N N . GLU B 1 197 ? -19.203 -24.984 -15.922 1 95.25 197 GLU B N 1
ATOM 5921 C CA . GLU B 1 197 ? -20.188 -24.203 -15.172 1 95.25 197 GLU B CA 1
ATOM 5922 C C . GLU B 1 197 ? -19.547 -22.953 -14.578 1 95.25 197 GLU B C 1
ATOM 5924 O O . GLU B 1 197 ? -20.25 -22.094 -14.039 1 95.25 197 GLU B O 1
ATOM 5929 N N . GLY B 1 198 ? -18.266 -22.844 -14.688 1 95.75 198 GLY B N 1
ATOM 5930 C CA . GLY B 1 198 ? -17.516 -21.812 -14 1 95.75 198 GLY B CA 1
ATOM 5931 C C . GLY B 1 198 ? -18.016 -20.406 -14.281 1 95.75 198 GLY B C 1
ATOM 5932 O O . GLY B 1 198 ? -18.328 -19.656 -13.359 1 95.75 198 GLY B O 1
ATOM 5933 N N . GLN B 1 199 ? -18.281 -20.094 -15.484 1 93.25 199 GLN B N 1
ATOM 5934 C CA . GLN B 1 199 ? -18.688 -18.75 -15.898 1 93.25 199 GLN B CA 1
ATOM 5935 C C . GLN B 1 199 ? -20.047 -18.375 -15.312 1 93.25 199 GLN B C 1
ATOM 5937 O O . GLN B 1 199 ? -20.281 -17.219 -14.953 1 93.25 199 GLN B O 1
ATOM 5942 N N . SER B 1 200 ? -20.906 -19.328 -15.188 1 95.06 200 SER B N 1
ATOM 5943 C CA . SER B 1 200 ? -22.266 -19.078 -14.734 1 95.06 200 SER B CA 1
ATOM 5944 C C . SER B 1 200 ? -22.312 -18.828 -13.234 1 95.06 200 SER B C 1
ATOM 5946 O O . SER B 1 200 ? -23.234 -18.156 -12.734 1 95.06 200 SER B O 1
ATOM 5948 N N . VAL B 1 201 ? -21.312 -19.328 -12.547 1 97.56 201 VAL B N 1
ATOM 5949 C CA . VAL B 1 201 ? -21.422 -19.281 -11.094 1 97.56 201 VAL B CA 1
ATOM 5950 C C . VAL B 1 201 ? -20.375 -18.328 -10.516 1 97.56 201 VAL B C 1
ATOM 5952 O O . VAL B 1 201 ? -20.422 -17.984 -9.336 1 97.56 201 VAL B O 1
ATOM 5955 N N . ALA B 1 202 ? -19.375 -17.859 -11.258 1 97.81 202 ALA B N 1
ATOM 5956 C CA . ALA B 1 202 ? -18.203 -17.125 -10.805 1 97.81 202 ALA B CA 1
ATOM 5957 C C . ALA B 1 202 ? -18.625 -15.883 -10.016 1 97.81 202 ALA B C 1
ATOM 5959 O O . ALA B 1 202 ? -18.219 -15.711 -8.867 1 97.81 202 ALA B O 1
ATOM 5960 N N . ASP B 1 203 ? -19.531 -15.102 -10.57 1 97 203 ASP B N 1
ATOM 5961 C CA . ASP B 1 203 ? -19.953 -13.852 -9.938 1 97 203 ASP B CA 1
ATOM 5962 C C . ASP B 1 203 ? -20.734 -14.117 -8.656 1 97 203 ASP B C 1
ATOM 5964 O O . ASP B 1 203 ? -20.641 -13.344 -7.695 1 97 203 ASP B O 1
ATOM 5968 N N . ILE B 1 204 ? -21.5 -15.125 -8.656 1 97.75 204 ILE B N 1
ATOM 5969 C CA . ILE B 1 204 ? -22.312 -15.453 -7.492 1 97.75 204 ILE B CA 1
ATOM 5970 C C . ILE B 1 204 ? -21.406 -15.789 -6.309 1 97.75 204 ILE B C 1
ATOM 5972 O O . ILE B 1 204 ? -21.594 -15.258 -5.211 1 97.75 204 ILE B O 1
ATOM 5976 N N . PHE B 1 205 ? -20.375 -16.562 -6.562 1 98.5 205 PHE B N 1
ATOM 5977 C CA . PHE B 1 205 ? -19.438 -16.938 -5.504 1 98.5 205 PHE B CA 1
ATOM 5978 C C . PHE B 1 205 ? -18.641 -15.727 -5.035 1 98.5 205 PHE B C 1
ATOM 5980 O O . PHE B 1 205 ? -18.453 -15.531 -3.834 1 98.5 205 PHE B O 1
ATOM 5987 N N . LEU B 1 206 ? -18.109 -14.938 -5.988 1 98.38 206 LEU B N 1
ATOM 5988 C CA . LEU B 1 206 ? -17.328 -13.773 -5.633 1 98.38 206 LEU B CA 1
ATOM 5989 C C . LEU B 1 206 ? -18.141 -12.797 -4.785 1 98.38 206 LEU B C 1
ATOM 5991 O O . LEU B 1 206 ? -17.656 -12.32 -3.752 1 98.38 206 LEU B O 1
ATOM 5995 N N . ASN B 1 207 ? -19.391 -12.547 -5.199 1 96.62 207 ASN B N 1
ATOM 5996 C CA . ASN B 1 207 ? -20.25 -11.625 -4.469 1 96.62 207 ASN B CA 1
ATOM 5997 C C . ASN B 1 207 ? -20.578 -12.156 -3.078 1 96.62 207 ASN B C 1
ATOM 5999 O O . ASN B 1 207 ? -20.641 -11.383 -2.115 1 96.62 207 ASN B O 1
ATOM 6003 N N . ALA B 1 208 ? -20.812 -13.438 -2.994 1 97.31 208 ALA B N 1
ATOM 6004 C CA . ALA B 1 208 ? -21.094 -14.047 -1.695 1 97.31 208 ALA B CA 1
ATOM 6005 C C . ALA B 1 208 ? -19.906 -13.891 -0.751 1 97.31 208 ALA B C 1
ATOM 6007 O O . ALA B 1 208 ? -20.078 -13.562 0.425 1 97.31 208 ALA B O 1
ATOM 6008 N N . SER B 1 209 ? -18.719 -14.141 -1.27 1 98.06 209 SER B N 1
ATOM 6009 C CA . SER B 1 209 ? -17.5 -14.023 -0.469 1 98.06 209 SER B CA 1
ATOM 6010 C C . SER B 1 209 ? -17.266 -12.586 -0.02 1 98.06 209 SER B C 1
ATOM 6012 O O . SER B 1 209 ? -17.047 -12.328 1.164 1 98.06 209 SER B O 1
ATOM 6014 N N . ARG B 1 210 ? -17.344 -11.633 -0.925 1 95.94 210 ARG B N 1
ATOM 6015 C CA . ARG B 1 210 ? -17.062 -10.227 -0.643 1 95.94 210 ARG B CA 1
ATOM 6016 C C . ARG B 1 210 ? -18.094 -9.656 0.324 1 95.94 210 ARG B C 1
ATOM 6018 O O . ARG B 1 210 ? -17.75 -8.883 1.225 1 95.94 210 ARG B O 1
ATOM 6025 N N . SER B 1 211 ? -19.406 -10.008 0.09 1 93.44 211 SER B N 1
ATOM 6026 C CA . SER B 1 211 ? -20.453 -9.539 0.976 1 93.44 211 SER B CA 1
ATOM 6027 C C . SER B 1 211 ? -20.25 -10.023 2.404 1 93.44 211 SER B C 1
ATOM 6029 O O . SER B 1 211 ? -20.453 -9.273 3.359 1 93.44 211 SER B O 1
ATOM 6031 N N . CYS B 1 212 ? -19.859 -11.258 2.539 1 94.94 212 CYS B N 1
ATOM 6032 C CA . CYS B 1 212 ? -19.609 -11.805 3.865 1 94.94 212 CYS B CA 1
ATOM 6033 C C . CYS B 1 212 ? -18.406 -11.125 4.52 1 94.94 212 CYS B C 1
ATOM 6035 O O . CYS B 1 212 ? -18.469 -10.766 5.695 1 94.94 212 CYS B O 1
ATOM 6037 N N . LEU B 1 213 ? -17.312 -10.922 3.777 1 94.75 213 LEU B N 1
ATOM 6038 C CA . LEU B 1 213 ? -16.125 -10.258 4.297 1 94.75 213 LEU B CA 1
ATOM 6039 C C . LEU B 1 213 ? -16.469 -8.859 4.805 1 94.75 213 LEU B C 1
ATOM 6041 O O . LEU B 1 213 ? -16 -8.453 5.875 1 94.75 213 LEU B O 1
ATOM 6045 N N . ASN B 1 214 ? -17.25 -8.148 4.059 1 88.56 214 ASN B N 1
ATOM 6046 C CA . ASN B 1 214 ? -17.594 -6.777 4.395 1 88.56 214 ASN B CA 1
ATOM 6047 C C . ASN B 1 214 ? -18.328 -6.699 5.73 1 88.56 214 ASN B C 1
ATOM 6049 O O . ASN B 1 214 ? -18.234 -5.703 6.445 1 88.56 214 ASN B O 1
ATOM 6053 N N . GLN B 1 215 ? -19.016 -7.742 6.039 1 87.69 215 GLN B N 1
ATOM 6054 C CA . GLN B 1 215 ? -19.812 -7.75 7.258 1 87.69 215 GLN B CA 1
ATOM 6055 C C . GLN B 1 215 ? -18.922 -7.855 8.5 1 87.69 215 GLN B C 1
ATOM 6057 O O . GLN B 1 215 ? -19.25 -7.305 9.555 1 87.69 215 GLN B O 1
ATOM 6062 N N . TYR B 1 216 ? -17.781 -8.586 8.367 1 89.31 216 TYR B N 1
ATOM 6063 C CA . TYR B 1 216 ? -16.969 -8.758 9.555 1 89.31 216 TYR B CA 1
ATOM 6064 C C . TYR B 1 216 ? -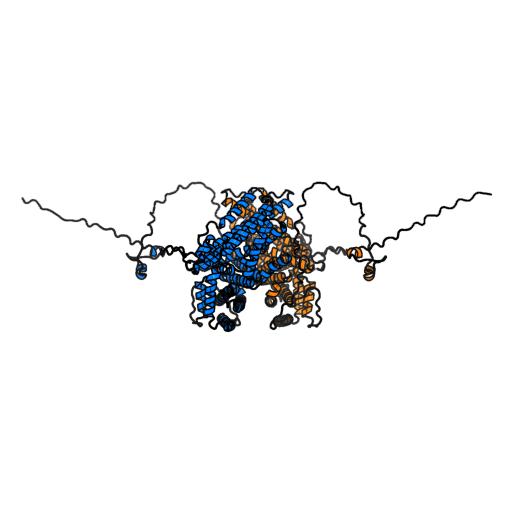15.594 -8.117 9.367 1 89.31 216 TYR B C 1
ATOM 6066 O O . TYR B 1 216 ? -14.625 -8.516 10.016 1 89.31 216 TYR B O 1
ATOM 6074 N N . LEU B 1 217 ? -15.438 -7.184 8.531 1 89.31 217 LEU B N 1
ATOM 6075 C CA . LEU B 1 217 ? -14.172 -6.574 8.133 1 89.31 217 LEU B CA 1
ATOM 6076 C C . LEU B 1 217 ? -13.469 -5.953 9.336 1 89.31 217 LEU B C 1
ATOM 6078 O O . LEU B 1 217 ? -12.281 -6.184 9.547 1 89.31 217 LEU B O 1
ATOM 6082 N N . GLU B 1 218 ? -14.18 -5.152 10.141 1 85.31 218 GLU B N 1
ATOM 6083 C CA . GLU B 1 218 ? -13.57 -4.453 11.273 1 85.31 218 GLU B CA 1
ATOM 6084 C C . GLU B 1 218 ? -12.977 -5.438 12.273 1 85.31 218 GLU B C 1
ATOM 6086 O O . GLU B 1 218 ? -11.852 -5.246 12.75 1 85.31 218 GLU B O 1
ATOM 6091 N N . ALA B 1 219 ? -13.734 -6.465 12.547 1 86.38 219 ALA B N 1
ATOM 6092 C CA . ALA B 1 219 ? -13.258 -7.473 13.5 1 86.38 219 ALA B CA 1
ATOM 6093 C C . ALA B 1 219 ? -12.047 -8.219 12.945 1 86.38 219 ALA B C 1
ATOM 6095 O O . ALA B 1 219 ? -11.117 -8.539 13.695 1 86.38 219 ALA B O 1
ATOM 6096 N N . GLU B 1 220 ? -12.094 -8.484 11.711 1 90 220 GLU B N 1
ATOM 6097 C CA . GLU B 1 220 ? -11.008 -9.219 11.062 1 90 220 GLU B CA 1
ATOM 6098 C C . GLU B 1 220 ? -9.719 -8.406 11.062 1 90 220 GLU B C 1
ATOM 6100 O O . GLU B 1 220 ? -8.625 -8.961 11.227 1 90 220 GLU B O 1
ATOM 6105 N N . LEU B 1 221 ? -9.797 -7.141 10.844 1 90.25 221 LEU B N 1
ATOM 6106 C CA . LEU B 1 221 ? -8.625 -6.273 10.773 1 90.25 221 LEU B CA 1
ATOM 6107 C C . LEU B 1 221 ? -7.93 -6.195 12.133 1 90.25 221 LEU B C 1
ATOM 6109 O O . LEU B 1 221 ? -6.727 -5.941 12.195 1 90.25 221 LEU B O 1
ATOM 6113 N N . GLU B 1 222 ? -8.656 -6.414 13.164 1 87.81 222 GLU B N 1
ATOM 6114 C CA . GLU B 1 222 ? -8.07 -6.402 14.5 1 87.81 222 GLU B CA 1
ATOM 6115 C C . GLU B 1 222 ? -7.242 -7.664 14.75 1 87.81 222 GLU B C 1
ATOM 6117 O O . GLU B 1 222 ? -6.246 -7.625 15.477 1 87.81 222 GLU B O 1
ATOM 6122 N N . ASN B 1 223 ? -7.719 -8.695 14.125 1 89.44 223 ASN B N 1
ATOM 6123 C CA . ASN B 1 223 ? -7.012 -9.953 14.305 1 89.44 223 ASN B CA 1
ATOM 6124 C C . ASN B 1 223 ? -6.91 -10.734 13 1 89.44 223 ASN B C 1
ATOM 6126 O O . ASN B 1 223 ? -7.473 -11.82 12.875 1 89.44 223 ASN B O 1
ATOM 6130 N N . PRO B 1 224 ? -6.074 -10.25 12.156 1 94.12 224 PRO B N 1
ATOM 6131 C CA . PRO B 1 224 ? -5.961 -10.922 10.859 1 94.12 224 PRO B CA 1
ATOM 6132 C C . PRO B 1 224 ? -5.156 -12.211 10.938 1 94.12 224 PRO B C 1
ATOM 6134 O O . PRO B 1 224 ? -4.352 -12.391 11.852 1 94.12 224 PRO B O 1
ATOM 6137 N N . ASN B 1 225 ? -5.41 -13.102 10.086 1 94.56 225 ASN B N 1
ATOM 6138 C CA . ASN B 1 225 ? -4.66 -14.336 9.914 1 94.56 225 ASN B CA 1
ATOM 6139 C C . ASN B 1 225 ? -4.316 -14.586 8.445 1 94.56 225 ASN B C 1
ATOM 6141 O O . ASN B 1 225 ? -4.484 -13.703 7.605 1 94.56 225 ASN B O 1
ATOM 6145 N N . ALA B 1 226 ? -3.779 -15.727 8.148 1 96.5 226 ALA B N 1
ATOM 6146 C CA . ALA B 1 226 ? -3.332 -16.031 6.789 1 96.5 226 ALA B CA 1
ATOM 6147 C C . ALA B 1 226 ? -4.5 -15.992 5.809 1 96.5 226 ALA B C 1
ATOM 6149 O O . ALA B 1 226 ? -4.359 -15.516 4.68 1 96.5 226 ALA B O 1
ATOM 6150 N N . ASN B 1 227 ? -5.609 -16.469 6.207 1 96 227 ASN B N 1
ATOM 6151 C CA . ASN B 1 227 ? -6.789 -16.516 5.348 1 96 227 ASN B CA 1
ATOM 6152 C C . ASN B 1 227 ? -7.262 -15.109 4.965 1 96 227 ASN B C 1
ATOM 6154 O O . ASN B 1 227 ? -7.809 -14.914 3.877 1 96 227 ASN B O 1
ATOM 6158 N N . SER B 1 228 ? -7.043 -14.164 5.855 1 96.69 228 SER B N 1
ATOM 6159 C CA . SER B 1 228 ? -7.418 -12.781 5.566 1 96.69 228 SER B CA 1
ATOM 6160 C C . SER B 1 228 ? -6.723 -12.273 4.309 1 96.69 228 SER B C 1
ATOM 6162 O O . SER B 1 228 ? -7.348 -11.625 3.467 1 96.69 228 SER B O 1
ATOM 6164 N N . ILE B 1 229 ? -5.496 -12.586 4.145 1 97.94 229 ILE B N 1
ATOM 6165 C CA . ILE B 1 229 ? -4.711 -12.18 2.986 1 97.94 229 ILE B CA 1
ATOM 6166 C C . ILE B 1 229 ? -5.109 -13.008 1.769 1 97.94 229 ILE B C 1
ATOM 6168 O O . ILE B 1 229 ? -5.305 -12.469 0.678 1 97.94 229 ILE B O 1
ATOM 6172 N N . THR B 1 230 ? -5.309 -14.273 1.971 1 98.44 230 THR B N 1
ATOM 6173 C CA . THR B 1 230 ? -5.641 -15.203 0.896 1 98.44 230 THR B CA 1
ATOM 6174 C C . THR B 1 230 ? -6.965 -14.828 0.244 1 98.44 230 THR B C 1
ATOM 6176 O O . THR B 1 230 ? -7.074 -14.805 -0.984 1 98.44 230 THR B O 1
ATOM 6179 N N . ILE B 1 231 ? -7.934 -14.539 1.062 1 98.31 231 ILE B N 1
ATOM 6180 C CA . ILE B 1 231 ? -9.258 -14.172 0.569 1 98.31 231 ILE B CA 1
ATOM 6181 C C . ILE B 1 231 ? -9.148 -12.945 -0.339 1 98.31 231 ILE B C 1
ATOM 6183 O O . ILE B 1 231 ? -9.68 -12.945 -1.451 1 98.31 231 ILE B O 1
ATOM 6187 N N . ARG B 1 232 ? -8.43 -11.953 0.062 1 97.88 232 ARG B N 1
ATOM 6188 C CA . ARG B 1 232 ? -8.258 -10.742 -0.734 1 97.88 232 ARG B CA 1
ATOM 6189 C C . ARG B 1 232 ? -7.457 -11.031 -2.002 1 97.88 232 ARG B C 1
ATOM 6191 O O . ARG B 1 232 ? -7.754 -10.477 -3.064 1 97.88 232 ARG B O 1
ATOM 6198 N N . TYR B 1 233 ? -6.473 -11.852 -1.839 1 98.38 233 TYR B N 1
ATOM 6199 C CA . TYR B 1 233 ? -5.688 -12.219 -3.012 1 98.38 233 TYR B CA 1
ATOM 6200 C C . TYR B 1 233 ? -6.559 -12.898 -4.062 1 98.38 233 TYR B C 1
ATOM 6202 O O . TYR B 1 233 ? -6.469 -12.586 -5.25 1 98.38 233 TYR B O 1
ATOM 6210 N N . PHE B 1 234 ? -7.422 -13.82 -3.625 1 98.62 234 PHE B N 1
ATOM 6211 C CA . PHE B 1 234 ? -8.328 -14.5 -4.543 1 98.62 234 PHE B CA 1
ATOM 6212 C C . PHE B 1 234 ? -9.328 -13.523 -5.141 1 98.62 234 PHE B C 1
ATOM 6214 O O . PHE B 1 234 ? -9.625 -13.578 -6.336 1 98.62 234 PHE B O 1
ATOM 6221 N N . HIS B 1 235 ? -9.875 -12.641 -4.293 1 98.19 235 HIS B N 1
ATOM 6222 C CA . HIS B 1 235 ? -10.766 -11.609 -4.809 1 98.19 235 HIS B CA 1
ATOM 6223 C C . HIS B 1 235 ? -10.094 -10.797 -5.902 1 98.19 235 HIS B C 1
ATOM 6225 O O . HIS B 1 235 ? -10.703 -10.5 -6.934 1 98.19 235 HIS B O 1
ATOM 6231 N N . SER B 1 236 ? -8.859 -10.43 -5.645 1 96.94 236 SER B N 1
ATOM 6232 C CA . SER B 1 236 ? -8.109 -9.641 -6.609 1 96.94 236 SER B CA 1
ATOM 6233 C C . SER B 1 236 ? -7.953 -10.383 -7.934 1 96.94 236 SER B C 1
ATOM 6235 O O . SER B 1 236 ? -8.164 -9.797 -9 1 96.94 236 SER B O 1
ATOM 6237 N N . ASN B 1 237 ? -7.625 -11.625 -7.879 1 96.25 237 ASN B N 1
ATOM 6238 C CA . ASN B 1 237 ? -7.477 -12.438 -9.086 1 96.25 237 ASN B CA 1
ATOM 6239 C C . ASN B 1 237 ? -8.781 -12.523 -9.867 1 96.25 237 ASN B C 1
ATOM 6241 O O . ASN B 1 237 ? -8.789 -12.414 -11.094 1 96.25 237 ASN B O 1
ATOM 6245 N N . CYS B 1 238 ? -9.852 -12.773 -9.117 1 96.88 238 CYS B N 1
ATOM 6246 C CA . CYS B 1 238 ? -11.164 -12.891 -9.75 1 96.88 238 CYS B CA 1
ATOM 6247 C C . CYS B 1 238 ? -11.539 -11.594 -10.469 1 96.88 238 CYS B C 1
ATOM 6249 O O . CYS B 1 238 ? -11.992 -11.633 -11.609 1 96.88 238 CYS B O 1
ATOM 6251 N N . LEU B 1 239 ? -11.297 -10.484 -9.82 1 94.62 239 LEU B N 1
ATOM 6252 C CA . LEU B 1 239 ? -11.641 -9.188 -10.406 1 94.62 239 LEU B CA 1
ATOM 6253 C C . LEU B 1 239 ? -10.766 -8.883 -11.617 1 94.62 239 LEU B C 1
ATOM 6255 O O . LEU B 1 239 ? -11.227 -8.289 -12.594 1 94.62 239 LEU B O 1
ATOM 6259 N N . HIS B 1 240 ? -9.531 -9.281 -11.516 1 92.19 240 HIS B N 1
ATOM 6260 C CA . HIS B 1 240 ? -8.641 -9.141 -12.664 1 92.19 240 HIS B CA 1
ATOM 6261 C C . HIS B 1 240 ? -9.141 -9.945 -13.852 1 92.19 240 HIS B C 1
ATOM 6263 O O . HIS B 1 240 ? -9.195 -9.438 -14.977 1 92.19 240 HIS B O 1
ATOM 6269 N N . ALA B 1 241 ? -9.531 -11.148 -13.586 1 90.88 241 ALA B N 1
ATOM 6270 C CA . ALA B 1 241 ? -10.047 -12.023 -14.633 1 90.88 241 ALA B CA 1
ATOM 6271 C C . ALA B 1 241 ? -11.359 -11.492 -15.195 1 90.88 241 ALA B C 1
ATOM 6273 O O . ALA B 1 241 ? -11.688 -11.75 -16.359 1 90.88 241 ALA B O 1
ATOM 6274 N N . ALA B 1 242 ? -12.117 -10.758 -14.359 1 90.88 242 ALA B N 1
ATOM 6275 C CA . ALA B 1 242 ? -13.406 -10.195 -14.758 1 90.88 242 ALA B CA 1
ATOM 6276 C C . ALA B 1 242 ? -13.211 -8.938 -15.602 1 90.88 242 ALA B C 1
ATOM 6278 O O . ALA B 1 242 ? -14.188 -8.312 -16.016 1 90.88 242 ALA B O 1
ATOM 6279 N N . GLY B 1 243 ? -11.992 -8.539 -15.797 1 86.94 243 GLY B N 1
ATOM 6280 C CA . GLY B 1 243 ? -11.711 -7.367 -16.625 1 86.94 243 GLY B CA 1
ATOM 6281 C C . GLY B 1 243 ? -11.812 -6.062 -15.859 1 86.94 243 GLY B C 1
ATOM 6282 O O . GLY B 1 243 ? -12.164 -5.027 -16.422 1 86.94 243 GLY B O 1
ATOM 6283 N N . LYS B 1 244 ? -11.625 -6.152 -14.555 1 88.75 244 LYS B N 1
ATOM 6284 C CA . LYS B 1 244 ? -11.617 -4.969 -13.703 1 88.75 244 LYS B CA 1
ATOM 6285 C C . LYS B 1 244 ? -10.242 -4.762 -13.062 1 88.75 244 LYS B C 1
ATOM 6287 O O . LYS B 1 244 ? -10.094 -4.879 -11.844 1 88.75 244 LYS B O 1
ATOM 6292 N N . PRO B 1 245 ? -9.234 -4.32 -13.82 1 87.62 245 PRO B N 1
ATOM 6293 C CA . PRO B 1 245 ? -7.852 -4.297 -13.344 1 87.62 245 PRO B CA 1
ATOM 6294 C C . PRO B 1 245 ? -7.625 -3.262 -12.25 1 87.62 245 PRO B C 1
ATOM 6296 O O . PRO B 1 245 ? -6.836 -3.494 -11.328 1 87.62 245 PRO B O 1
ATOM 6299 N N . LYS B 1 246 ? -8.234 -2.115 -12.344 1 87.88 246 LYS B N 1
ATOM 6300 C CA . LYS B 1 246 ? -8.047 -1.091 -11.32 1 87.88 246 LYS B CA 1
ATOM 6301 C C . LYS B 1 246 ? -8.602 -1.547 -9.977 1 87.88 246 LYS B C 1
ATOM 6303 O O . LYS B 1 246 ? -7.961 -1.361 -8.938 1 87.88 246 LYS B O 1
ATOM 6308 N N . TYR B 1 247 ? -9.844 -2.104 -10.086 1 90.75 247 TYR B N 1
ATOM 6309 C CA . TYR B 1 247 ? -10.445 -2.633 -8.867 1 90.75 247 TYR B CA 1
ATOM 6310 C C . TYR B 1 247 ? -9.609 -3.777 -8.305 1 90.75 247 TYR B C 1
ATOM 6312 O O . TYR B 1 247 ? -9.422 -3.877 -7.09 1 90.75 247 TYR B O 1
ATOM 6320 N N . SER B 1 248 ? -9.133 -4.652 -9.18 1 93.12 248 SER B N 1
ATOM 6321 C CA . SER B 1 248 ? -8.25 -5.742 -8.789 1 93.12 248 SER B CA 1
ATOM 6322 C C . SER B 1 248 ? -7.016 -5.223 -8.062 1 93.12 248 SER B C 1
ATOM 6324 O O . SER B 1 248 ? -6.637 -5.746 -7.008 1 93.12 248 SER B O 1
ATOM 6326 N N . TRP B 1 249 ? -6.445 -4.203 -8.555 1 92 249 TRP B N 1
ATOM 6327 C CA . TRP B 1 249 ? -5.25 -3.607 -7.973 1 92 249 TRP B CA 1
ATOM 6328 C C . TRP B 1 249 ? -5.543 -3.043 -6.586 1 92 249 TRP B C 1
ATOM 6330 O O . TRP B 1 249 ? -4.719 -3.148 -5.68 1 92 249 TRP B O 1
ATOM 6340 N N . HIS B 1 250 ? -6.695 -2.455 -6.461 1 92.31 250 HIS B N 1
ATOM 6341 C CA . HIS B 1 250 ? -7.121 -1.916 -5.176 1 92.31 250 HIS B CA 1
ATOM 6342 C C . HIS B 1 250 ? -7.219 -3.016 -4.121 1 92.31 250 HIS B C 1
ATOM 6344 O O . HIS B 1 250 ? -6.707 -2.865 -3.012 1 92.31 250 HIS B O 1
ATOM 6350 N N . ILE B 1 251 ? -7.848 -4.109 -4.488 1 94.94 251 ILE B N 1
ATOM 6351 C CA . ILE B 1 251 ? -8.023 -5.219 -3.555 1 94.94 251 ILE B CA 1
ATOM 6352 C C . ILE B 1 251 ? -6.672 -5.859 -3.25 1 94.94 251 ILE B C 1
ATOM 6354 O O . ILE B 1 251 ? -6.41 -6.258 -2.113 1 94.94 251 ILE B O 1
ATOM 6358 N N . PHE B 1 252 ? -5.844 -6.012 -4.27 1 96.12 252 PHE B N 1
ATOM 6359 C CA . PHE B 1 252 ? -4.496 -6.531 -4.062 1 96.12 252 PHE B CA 1
ATOM 6360 C C . PHE B 1 252 ? -3.738 -5.672 -3.057 1 96.12 252 PHE B C 1
ATOM 6362 O O . PHE B 1 252 ? -2.963 -6.191 -2.25 1 96.12 252 PHE B O 1
ATOM 6369 N N . GLY B 1 253 ? -3.93 -4.402 -3.156 1 93.88 253 GLY B N 1
ATOM 6370 C CA . GLY B 1 253 ? -3.336 -3.486 -2.197 1 93.88 253 GLY B CA 1
ATOM 6371 C C . GLY B 1 253 ? -3.75 -3.768 -0.767 1 93.88 253 GLY B C 1
ATOM 6372 O O . GLY B 1 253 ? -2.943 -3.641 0.156 1 93.88 253 GLY B O 1
ATOM 6373 N N . GLU B 1 254 ? -5.02 -4.129 -0.582 1 93.75 254 GLU B N 1
ATOM 6374 C CA . GLU B 1 254 ? -5.496 -4.48 0.751 1 93.75 254 GLU B CA 1
ATOM 6375 C C . GLU B 1 254 ? -4.754 -5.699 1.297 1 93.75 254 GLU B C 1
ATOM 6377 O O . GLU B 1 254 ? -4.402 -5.738 2.479 1 93.75 254 GLU B O 1
ATOM 6382 N N . ALA B 1 255 ? -4.578 -6.656 0.422 1 96.62 255 ALA B N 1
ATOM 6383 C CA . ALA B 1 255 ? -3.84 -7.848 0.831 1 96.62 255 ALA B CA 1
ATOM 6384 C C . ALA B 1 255 ? -2.412 -7.492 1.236 1 96.62 255 ALA B C 1
ATOM 6386 O O . ALA B 1 255 ? -1.911 -7.977 2.256 1 96.62 255 ALA B O 1
ATOM 6387 N N . THR B 1 256 ? -1.775 -6.668 0.459 1 95.06 256 THR B N 1
ATOM 6388 C CA . THR B 1 256 ? -0.407 -6.238 0.726 1 95.06 256 THR B CA 1
ATOM 6389 C C . THR B 1 256 ? -0.325 -5.492 2.055 1 95.06 256 THR B C 1
ATOM 6391 O O . THR B 1 256 ? 0.592 -5.723 2.846 1 95.06 256 THR B O 1
ATOM 6394 N N . ARG B 1 257 ? -1.296 -4.629 2.262 1 93.19 257 ARG B N 1
ATOM 6395 C CA . ARG B 1 257 ? -1.331 -3.838 3.488 1 93.19 257 ARG B CA 1
ATOM 6396 C C . ARG B 1 257 ? -1.489 -4.734 4.711 1 93.19 257 ARG B C 1
ATOM 6398 O O . ARG B 1 257 ? -0.906 -4.465 5.766 1 93.19 257 ARG B O 1
ATOM 6405 N N . LEU B 1 258 ? -2.311 -5.758 4.609 1 94.88 258 LEU B N 1
ATOM 6406 C CA . LEU B 1 258 ? -2.496 -6.699 5.707 1 94.88 258 LEU B CA 1
ATOM 6407 C C . LEU B 1 258 ? -1.192 -7.418 6.035 1 94.88 258 LEU B C 1
ATOM 6409 O O . LEU B 1 258 ? -0.849 -7.59 7.207 1 94.88 258 LEU B O 1
ATOM 6413 N N . ALA B 1 259 ? -0.475 -7.84 4.973 1 96 259 ALA B N 1
ATOM 6414 C CA . ALA B 1 259 ? 0.812 -8.492 5.188 1 96 259 ALA B CA 1
ATOM 6415 C C . ALA B 1 259 ? 1.781 -7.57 5.922 1 96 259 ALA B C 1
ATOM 6417 O O . ALA B 1 259 ? 2.549 -8.023 6.773 1 96 259 ALA B O 1
ATOM 6418 N N . GLN B 1 260 ? 1.706 -6.305 5.637 1 92.31 260 GLN B N 1
ATOM 6419 C CA . GLN B 1 260 ? 2.576 -5.316 6.262 1 92.31 260 GLN B CA 1
ATOM 6420 C C . GLN B 1 260 ? 2.189 -5.086 7.719 1 92.31 260 GLN B C 1
ATOM 6422 O O . GLN B 1 260 ? 3.055 -5.02 8.594 1 92.31 260 GLN B O 1
ATOM 6427 N N . VAL B 1 261 ? 0.879 -4.973 7.949 1 90.56 261 VAL B N 1
ATOM 6428 C CA . VAL B 1 261 ? 0.396 -4.734 9.305 1 90.56 261 VAL B CA 1
ATOM 6429 C C . VAL B 1 261 ? 0.764 -5.918 10.195 1 90.56 261 VAL B C 1
ATOM 6431 O O . VAL B 1 261 ? 1.082 -5.742 11.375 1 90.56 261 VAL B O 1
ATOM 6434 N N . MET B 1 262 ? 0.737 -7.078 9.609 1 94.19 262 MET B N 1
ATOM 6435 C CA . MET B 1 262 ? 1.052 -8.297 10.344 1 94.19 262 MET B CA 1
ATOM 6436 C C . MET B 1 262 ? 2.561 -8.484 10.469 1 94.19 262 MET B C 1
ATOM 6438 O O . MET B 1 262 ? 3.021 -9.445 11.086 1 94.19 262 MET B O 1
ATOM 6442 N N . GLN B 1 263 ? 3.373 -7.598 9.828 1 93.62 263 GLN B N 1
ATOM 6443 C CA . GLN B 1 263 ? 4.832 -7.605 9.852 1 93.62 263 GLN B CA 1
ATOM 6444 C C . GLN B 1 263 ? 5.383 -8.945 9.383 1 93.62 263 GLN B C 1
ATOM 6446 O O . GLN B 1 263 ? 6.277 -9.516 10.016 1 93.62 263 GLN B O 1
ATOM 6451 N N . LEU B 1 264 ? 4.766 -9.414 8.281 1 96.88 264 LEU B N 1
ATOM 6452 C CA . LEU B 1 264 ? 5.125 -10.75 7.812 1 96.88 264 LEU B CA 1
ATOM 6453 C C . LEU B 1 264 ? 6.488 -10.734 7.129 1 96.88 264 LEU B C 1
ATOM 6455 O O . LEU B 1 264 ? 7.008 -11.789 6.742 1 96.88 264 LEU B O 1
ATOM 6459 N N . ASN B 1 265 ? 7.098 -9.578 6.977 1 95.19 265 ASN B N 1
ATOM 6460 C CA . ASN B 1 265 ? 8.477 -9.492 6.508 1 95.19 265 ASN B CA 1
ATOM 6461 C C . ASN B 1 265 ? 9.461 -9.992 7.559 1 95.19 265 ASN B C 1
ATOM 6463 O O . ASN B 1 265 ? 10.641 -10.203 7.262 1 95.19 265 ASN B O 1
ATOM 6467 N N . LEU B 1 266 ? 8.945 -10.211 8.742 1 96 266 LEU B N 1
ATOM 6468 C CA . LEU B 1 266 ? 9.781 -10.664 9.852 1 96 266 LEU B CA 1
ATOM 6469 C C . LEU B 1 266 ? 9.477 -12.117 10.203 1 96 266 LEU B C 1
ATOM 6471 O O . LEU B 1 266 ? 8.344 -12.453 10.57 1 96 266 LEU B O 1
ATOM 6475 N N . GLU B 1 267 ? 10.461 -12.938 10.188 1 96.5 267 GLU B N 1
ATOM 6476 C CA . GLU B 1 267 ? 10.281 -14.328 10.602 1 96.5 267 GLU B CA 1
ATOM 6477 C C . GLU B 1 267 ? 9.82 -14.414 12.047 1 96.5 267 GLU B C 1
ATOM 6479 O O . GLU B 1 267 ? 9.062 -15.32 12.406 1 96.5 267 GLU B O 1
ATOM 6484 N N . THR B 1 268 ? 10.188 -13.445 12.844 1 95.5 268 THR B N 1
ATOM 6485 C CA . THR B 1 268 ? 9.875 -13.43 14.266 1 95.5 268 THR B CA 1
ATOM 6486 C C . THR B 1 268 ? 8.375 -13.258 14.484 1 95.5 268 THR B C 1
ATOM 6488 O O . THR B 1 268 ? 7.848 -13.617 15.539 1 95.5 268 THR B O 1
ATOM 6491 N N . SER B 1 269 ? 7.695 -12.664 13.5 1 95.38 269 SER B N 1
ATOM 6492 C CA . SER B 1 269 ? 6.254 -12.477 13.625 1 95.38 269 SER B CA 1
ATOM 6493 C C . SER B 1 269 ? 5.508 -13.805 13.57 1 95.38 269 SER B C 1
ATOM 6495 O O . SER B 1 269 ? 4.332 -13.875 13.93 1 95.38 269 SER B O 1
ATOM 6497 N N . LEU B 1 270 ? 6.184 -14.82 13.125 1 96.31 270 LEU B N 1
ATOM 6498 C CA . LEU B 1 270 ? 5.562 -16.141 12.984 1 96.31 270 LEU B CA 1
ATOM 6499 C C . LEU B 1 270 ? 5.832 -17 14.211 1 96.31 270 LEU B C 1
ATOM 6501 O O . LEU B 1 270 ? 5.301 -18.109 14.336 1 96.31 270 LEU B O 1
ATOM 6505 N N . GLU B 1 271 ? 6.57 -16.438 15.102 1 94 271 GLU B N 1
ATOM 6506 C CA . GLU B 1 271 ? 6.922 -17.188 16.297 1 94 271 GLU B CA 1
ATOM 6507 C C . GLU B 1 271 ? 5.711 -17.391 17.203 1 94 271 GLU B C 1
ATOM 6509 O O . GLU B 1 271 ? 4.898 -16.469 17.375 1 94 271 GLU B O 1
ATOM 6514 N N . GLY B 1 272 ? 5.547 -18.609 17.719 1 91.94 272 GLY B N 1
ATOM 6515 C CA . GLY B 1 272 ? 4.477 -18.906 18.656 1 91.94 272 GLY B CA 1
ATOM 6516 C C . GLY B 1 272 ? 3.176 -19.281 17.984 1 91.94 272 GLY B C 1
ATOM 6517 O O . GLY B 1 272 ? 2.215 -19.688 18.641 1 91.94 272 GLY B O 1
ATOM 6518 N N . LEU B 1 273 ? 3.111 -19.203 16.719 1 93.12 273 LEU B N 1
ATOM 6519 C CA . LEU B 1 273 ? 1.898 -19.562 15.992 1 93.12 273 LEU B CA 1
ATOM 6520 C C . LEU B 1 273 ? 1.847 -21.062 15.734 1 93.12 273 LEU B C 1
ATOM 6522 O O . LEU B 1 273 ? 2.877 -21.734 15.766 1 93.12 273 LEU B O 1
ATOM 6526 N N . GLN B 1 274 ? 0.629 -21.531 15.562 1 91.94 274 GLN B N 1
ATOM 6527 C CA . GLN B 1 274 ? 0.486 -22.906 15.086 1 91.94 274 GLN B CA 1
ATOM 6528 C C . GLN B 1 274 ? 1.228 -23.109 13.773 1 91.94 274 GLN B C 1
ATOM 6530 O O . GLN B 1 274 ? 1.224 -22.234 12.906 1 91.94 274 GLN B O 1
ATOM 6535 N N . PRO B 1 275 ? 1.85 -24.234 13.531 1 90.88 275 PRO B N 1
ATOM 6536 C CA . PRO B 1 275 ? 2.709 -24.484 12.375 1 90.88 275 PRO B CA 1
ATOM 6537 C C . PRO B 1 275 ? 1.994 -24.234 11.047 1 90.88 275 PRO B C 1
ATOM 6539 O O . PRO B 1 275 ? 2.58 -23.672 10.125 1 90.88 275 PRO B O 1
ATOM 6542 N N . ILE B 1 276 ? 0.763 -24.656 10.945 1 92.19 276 ILE B N 1
ATOM 6543 C CA . ILE B 1 276 ? 0.026 -24.469 9.695 1 92.19 276 ILE B CA 1
ATOM 6544 C C . ILE B 1 276 ? -0.183 -22.984 9.43 1 92.19 276 ILE B C 1
ATOM 6546 O O . ILE B 1 276 ? 0.035 -22.516 8.312 1 92.19 276 ILE B O 1
ATOM 6550 N N . GLU B 1 277 ? -0.599 -22.266 10.523 1 95.19 277 GLU B N 1
ATOM 6551 C CA . GLU B 1 277 ? -0.803 -20.812 10.398 1 95.19 277 GLU B CA 1
ATOM 6552 C C . GLU B 1 277 ? 0.497 -20.109 10.039 1 95.19 277 GLU B C 1
ATOM 6554 O O . GLU B 1 277 ? 0.51 -19.234 9.172 1 95.19 277 GLU B O 1
ATOM 6559 N N . ALA B 1 278 ? 1.553 -20.516 10.641 1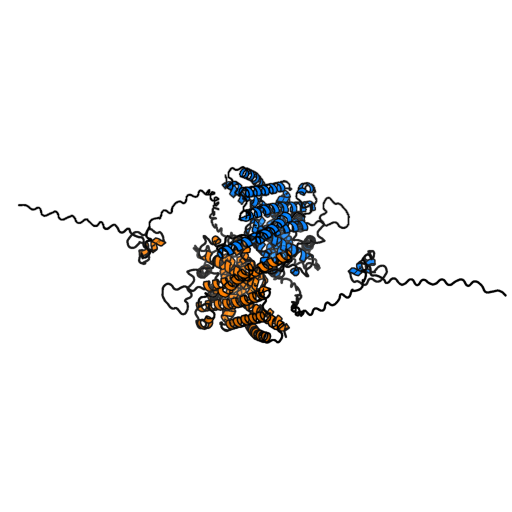 96.12 278 ALA B N 1
ATOM 6560 C CA . ALA B 1 278 ? 2.854 -19.906 10.367 1 96.12 278 ALA B CA 1
ATOM 6561 C C . ALA B 1 278 ? 3.271 -20.141 8.922 1 96.12 278 ALA B C 1
ATOM 6563 O O . ALA B 1 278 ? 3.713 -19.203 8.242 1 96.12 278 ALA B O 1
ATOM 6564 N N . GLU B 1 279 ? 3.07 -21.359 8.445 1 95.94 279 GLU B N 1
ATOM 6565 C CA . GLU B 1 279 ? 3.42 -21.688 7.07 1 95.94 279 GLU B CA 1
ATOM 6566 C C . GLU B 1 279 ? 2.557 -20.906 6.078 1 95.94 279 GLU B C 1
ATOM 6568 O O . GLU B 1 279 ? 3.062 -20.391 5.078 1 95.94 279 GLU B O 1
ATOM 6573 N N . LEU B 1 280 ? 1.298 -20.859 6.375 1 96.94 280 LEU B N 1
ATOM 6574 C CA . LEU B 1 280 ? 0.39 -20.172 5.465 1 96.94 280 LEU B CA 1
ATOM 6575 C C . LEU B 1 280 ? 0.671 -18.672 5.449 1 96.94 280 LEU B C 1
ATOM 6577 O O . LEU B 1 280 ? 0.523 -18.016 4.414 1 96.94 280 LEU B O 1
ATOM 6581 N N . ARG B 1 281 ? 1.045 -18.094 6.559 1 97.94 281 ARG B N 1
ATOM 6582 C CA . ARG B 1 281 ? 1.43 -16.688 6.602 1 97.94 281 ARG B CA 1
ATOM 6583 C C . ARG B 1 281 ? 2.682 -16.422 5.77 1 97.94 281 ARG B C 1
ATOM 6585 O O . ARG B 1 281 ? 2.771 -15.422 5.062 1 97.94 281 ARG B O 1
ATOM 6592 N N . ARG B 1 282 ? 3.635 -17.375 5.852 1 97.62 282 ARG B N 1
ATOM 6593 C CA . ARG B 1 282 ? 4.832 -17.266 5.023 1 97.62 282 ARG B CA 1
ATOM 6594 C C . ARG B 1 282 ? 4.469 -17.266 3.541 1 97.62 282 ARG B C 1
ATOM 6596 O O . ARG B 1 282 ? 4.941 -16.422 2.783 1 97.62 282 ARG B O 1
ATOM 6603 N N . ARG B 1 283 ? 3.652 -18.172 3.189 1 97.81 283 ARG B N 1
ATOM 6604 C CA . ARG B 1 283 ? 3.23 -18.297 1.798 1 97.81 283 ARG B CA 1
ATOM 6605 C C . ARG B 1 283 ? 2.473 -17.062 1.343 1 97.81 283 ARG B C 1
ATOM 6607 O O . ARG B 1 283 ? 2.676 -16.578 0.229 1 97.81 283 ARG B O 1
ATOM 6614 N N . ALA B 1 284 ? 1.628 -16.594 2.25 1 98.19 284 ALA B N 1
ATOM 6615 C CA . ALA B 1 284 ? 0.845 -15.398 1.942 1 98.19 284 ALA B CA 1
ATOM 6616 C C . ALA B 1 284 ? 1.751 -14.188 1.729 1 98.19 284 ALA B C 1
ATOM 6618 O O . ALA B 1 284 ? 1.537 -13.406 0.806 1 98.19 284 ALA B O 1
ATOM 6619 N N . PHE B 1 285 ? 2.734 -14.016 2.502 1 97.94 285 PHE B N 1
ATOM 6620 C CA . PHE B 1 285 ? 3.668 -12.906 2.346 1 97.94 285 PHE B CA 1
ATOM 6621 C C . PHE B 1 285 ? 4.363 -12.969 0.991 1 97.94 285 PHE B C 1
ATOM 6623 O O . PHE B 1 285 ? 4.422 -11.969 0.271 1 97.94 285 PHE B O 1
ATOM 6630 N N . TRP B 1 286 ? 4.836 -14.109 0.71 1 98.19 286 TRP B N 1
ATOM 6631 C CA . TRP B 1 286 ? 5.66 -14.234 -0.488 1 98.19 286 TRP B CA 1
ATOM 6632 C C . TRP B 1 286 ? 4.805 -14.141 -1.747 1 98.19 286 TRP B C 1
ATOM 6634 O O . TRP B 1 286 ? 5.258 -13.641 -2.779 1 98.19 286 TRP B O 1
ATOM 6644 N N . ILE B 1 287 ? 3.547 -14.617 -1.697 1 97.88 287 ILE B N 1
ATOM 6645 C CA . ILE B 1 287 ? 2.684 -14.492 -2.865 1 97.88 287 ILE B CA 1
ATOM 6646 C C . ILE B 1 287 ? 2.402 -13.016 -3.143 1 97.88 287 ILE B C 1
ATOM 6648 O O . ILE B 1 287 ? 2.354 -12.594 -4.301 1 97.88 287 ILE B O 1
ATOM 6652 N N . VAL B 1 288 ? 2.176 -12.234 -2.111 1 97.44 288 VAL B N 1
ATOM 6653 C CA . VAL B 1 288 ? 1.935 -10.812 -2.293 1 97.44 288 VAL B CA 1
ATOM 6654 C C . VAL B 1 288 ? 3.217 -10.125 -2.758 1 97.44 288 VAL B C 1
ATOM 6656 O O . VAL B 1 288 ? 3.172 -9.203 -3.576 1 97.44 288 VAL B O 1
ATOM 6659 N N . TYR B 1 289 ? 4.344 -10.555 -2.242 1 97.25 289 TYR B N 1
ATOM 6660 C CA . TYR B 1 289 ? 5.637 -10.047 -2.689 1 97.25 289 TYR B CA 1
ATOM 6661 C C . TYR B 1 289 ? 5.82 -10.273 -4.188 1 97.25 289 TYR B C 1
ATOM 6663 O O . TYR B 1 289 ? 6.156 -9.344 -4.922 1 97.25 289 TYR B O 1
ATOM 6671 N N . MET B 1 290 ? 5.559 -11.477 -4.648 1 96.75 290 MET B N 1
ATOM 6672 C CA . MET B 1 290 ? 5.703 -11.805 -6.062 1 96.75 290 MET B CA 1
ATOM 6673 C C . MET B 1 290 ? 4.711 -11.023 -6.91 1 96.75 290 MET B C 1
ATOM 6675 O O . MET B 1 290 ? 5.059 -10.531 -7.988 1 96.75 290 MET B O 1
ATOM 6679 N N . GLY B 1 291 ? 3.486 -10.977 -6.387 1 95.88 291 GLY B N 1
ATOM 6680 C CA . GLY B 1 291 ? 2.486 -10.195 -7.094 1 95.88 291 GLY B CA 1
ATOM 6681 C C . GLY B 1 291 ? 2.879 -8.734 -7.262 1 95.88 291 GLY B C 1
ATOM 6682 O O . GLY B 1 291 ? 2.629 -8.141 -8.312 1 95.88 291 GLY B O 1
ATOM 6683 N N . ASP B 1 292 ? 3.439 -8.188 -6.246 1 94.81 292 ASP B N 1
ATOM 6684 C CA . ASP B 1 292 ? 3.92 -6.805 -6.273 1 94.81 292 ASP B CA 1
ATOM 6685 C C . ASP B 1 292 ? 5.004 -6.621 -7.332 1 94.81 292 ASP B C 1
ATOM 6687 O O . ASP B 1 292 ? 4.984 -5.648 -8.086 1 94.81 292 ASP B O 1
ATOM 6691 N N . LYS B 1 293 ? 5.953 -7.543 -7.418 1 95.06 293 LYS B N 1
ATOM 6692 C CA . LYS B 1 293 ? 7.027 -7.473 -8.398 1 95.06 293 LYS B CA 1
ATOM 6693 C C . LYS B 1 293 ? 6.492 -7.645 -9.82 1 95.06 293 LYS B C 1
ATOM 6695 O O . LYS B 1 293 ? 6.898 -6.926 -10.734 1 95.06 293 LYS B O 1
ATOM 6700 N N . SER B 1 294 ? 5.633 -8.609 -9.906 1 94.44 294 SER B N 1
ATOM 6701 C CA . SER B 1 294 ? 5.031 -8.852 -11.211 1 94.44 294 SER B CA 1
ATOM 6702 C C . SER B 1 294 ? 4.293 -7.621 -11.719 1 94.44 294 SER B C 1
ATOM 6704 O O . SER B 1 294 ? 4.457 -7.227 -12.875 1 94.44 294 SER B O 1
ATOM 6706 N N . ALA B 1 295 ? 3.553 -6.965 -10.867 1 92.19 295 ALA B N 1
ATOM 6707 C CA . ALA B 1 295 ? 2.822 -5.758 -11.25 1 92.19 295 ALA B CA 1
ATOM 6708 C C . ALA B 1 295 ? 3.781 -4.625 -11.609 1 92.19 295 ALA B C 1
ATOM 6710 O O . ALA B 1 295 ? 3.541 -3.879 -12.562 1 92.19 295 ALA B O 1
ATOM 6711 N N . ALA B 1 296 ? 4.836 -4.496 -10.875 1 91.88 296 ALA B N 1
ATOM 6712 C CA . ALA B 1 296 ? 5.812 -3.436 -11.109 1 91.88 296 ALA B CA 1
ATOM 6713 C C . ALA B 1 296 ? 6.527 -3.641 -12.445 1 91.88 296 ALA B C 1
ATOM 6715 O O . ALA B 1 296 ? 6.695 -2.691 -13.219 1 91.88 296 ALA B O 1
ATOM 6716 N N . ILE B 1 297 ? 6.867 -4.852 -12.742 1 91.56 297 ILE B N 1
ATOM 6717 C CA . ILE B 1 297 ? 7.688 -5.156 -13.914 1 91.56 297 ILE B CA 1
ATOM 6718 C C . ILE B 1 297 ? 6.809 -5.211 -15.164 1 91.56 297 ILE B C 1
ATOM 6720 O O . ILE B 1 297 ? 7.184 -4.684 -16.219 1 91.56 297 ILE B O 1
ATOM 6724 N N . LEU B 1 298 ? 5.609 -5.824 -15 1 89.88 298 LEU B N 1
ATOM 6725 C CA . LEU B 1 298 ? 4.789 -6.086 -16.172 1 89.88 298 LEU B CA 1
ATOM 6726 C C . LEU B 1 298 ? 3.852 -4.914 -16.453 1 89.88 298 LEU B C 1
ATOM 6728 O O . LEU B 1 298 ? 3.48 -4.672 -17.609 1 89.88 298 LEU B O 1
ATOM 6732 N N . ASN B 1 299 ? 3.471 -4.168 -15.422 1 87.62 299 ASN B N 1
ATOM 6733 C CA . ASN B 1 299 ? 2.439 -3.15 -15.594 1 87.62 299 ASN B CA 1
ATOM 6734 C C . ASN B 1 299 ? 2.936 -1.774 -15.156 1 87.62 299 ASN B C 1
ATOM 6736 O O . ASN B 1 299 ? 2.154 -0.824 -15.078 1 87.62 299 ASN B O 1
ATOM 6740 N N . ASN B 1 300 ? 4.191 -1.633 -14.781 1 86.75 300 ASN B N 1
ATOM 6741 C CA . ASN B 1 300 ? 4.812 -0.372 -14.391 1 86.75 300 ASN B CA 1
ATOM 6742 C C . ASN B 1 300 ? 4.129 0.236 -13.164 1 86.75 300 ASN B C 1
ATOM 6744 O O . ASN B 1 300 ? 3.936 1.451 -13.102 1 86.75 300 ASN B O 1
ATOM 6748 N N . ARG B 1 301 ? 3.674 -0.671 -12.344 1 89.44 301 ARG B N 1
ATOM 6749 C CA . ARG B 1 301 ? 3.127 -0.216 -11.07 1 89.44 301 ARG B CA 1
ATOM 6750 C C . ARG B 1 301 ? 4.238 0.049 -10.062 1 89.44 301 ARG B C 1
ATOM 6752 O O . ARG B 1 301 ? 5.328 -0.513 -10.172 1 89.44 301 ARG B O 1
ATOM 6759 N N . PRO B 1 302 ? 3.986 0.955 -9.109 1 90.69 302 PRO B N 1
ATOM 6760 C CA . PRO B 1 302 ? 5.004 1.179 -8.078 1 90.69 302 PRO B CA 1
ATOM 6761 C C . PRO B 1 302 ? 5.246 -0.055 -7.211 1 90.69 302 PRO B C 1
ATOM 6763 O O . PRO B 1 302 ? 4.309 -0.792 -6.902 1 90.69 302 PRO B O 1
ATOM 6766 N N . ILE B 1 303 ? 6.469 -0.239 -6.848 1 91.62 303 ILE B N 1
ATOM 6767 C CA . ILE B 1 303 ? 6.805 -1.326 -5.938 1 91.62 303 ILE B CA 1
ATOM 6768 C C . ILE B 1 303 ? 6.367 -0.964 -4.52 1 91.62 303 ILE B C 1
ATOM 6770 O O . ILE B 1 303 ? 6.699 0.113 -4.016 1 91.62 303 ILE B O 1
ATOM 6774 N N . THR B 1 304 ? 5.66 -1.787 -3.916 1 89.88 304 THR B N 1
ATOM 6775 C CA . THR B 1 304 ? 5.133 -1.496 -2.588 1 89.88 304 THR B CA 1
ATOM 6776 C C . THR B 1 304 ? 5.93 -2.232 -1.517 1 89.88 304 THR B C 1
ATOM 6778 O O . THR B 1 304 ? 6 -1.787 -0.369 1 89.88 304 THR B O 1
ATOM 6781 N N . ILE B 1 305 ? 6.516 -3.363 -1.937 1 90.69 305 ILE B N 1
ATOM 6782 C CA . ILE B 1 305 ? 7.262 -4.152 -0.962 1 90.69 305 ILE B CA 1
ATOM 6783 C C . ILE B 1 305 ? 8.695 -4.359 -1.455 1 90.69 305 ILE B C 1
ATOM 6785 O O . ILE B 1 305 ? 8.93 -5.129 -2.389 1 90.69 305 ILE B O 1
ATOM 6789 N N . HIS B 1 306 ? 9.641 -3.773 -0.946 1 85.69 306 HIS B N 1
ATOM 6790 C CA . HIS B 1 306 ? 11.047 -4.117 -1.138 1 85.69 306 HIS B CA 1
ATOM 6791 C C . HIS B 1 306 ? 11.844 -3.928 0.149 1 85.69 306 HIS B C 1
ATOM 6793 O O . HIS B 1 306 ? 11.312 -3.43 1.145 1 85.69 306 HIS B O 1
ATOM 6799 N N . LYS B 1 307 ? 12.992 -4.344 0.169 1 85.12 307 LYS B N 1
ATOM 6800 C CA . LYS B 1 307 ? 13.789 -4.441 1.392 1 85.12 307 LYS B CA 1
ATOM 6801 C C . LYS B 1 307 ? 13.914 -3.082 2.072 1 85.12 307 LYS B C 1
ATOM 6803 O O . LYS B 1 307 ? 13.953 -2.998 3.301 1 85.12 307 LYS B O 1
ATOM 6808 N N . PHE B 1 308 ? 13.852 -2.006 1.338 1 87.62 308 PHE B N 1
ATOM 6809 C CA . PHE B 1 308 ? 14.047 -0.68 1.912 1 87.62 308 PHE B CA 1
ATOM 6810 C C . PHE B 1 308 ? 12.734 -0.129 2.463 1 87.62 308 PHE B C 1
ATOM 6812 O O . PHE B 1 308 ? 12.719 0.926 3.1 1 87.62 308 PHE B O 1
ATOM 6819 N N . SER B 1 309 ? 11.641 -0.853 2.234 1 88.88 309 SER B N 1
ATOM 6820 C CA . SER B 1 309 ? 10.359 -0.486 2.824 1 88.88 309 SER B CA 1
ATOM 6821 C C . SER B 1 309 ? 10.344 -0.753 4.328 1 88.88 309 SER B C 1
ATOM 6823 O O . SER B 1 309 ? 9.516 -0.2 5.051 1 88.88 309 SER B O 1
ATOM 6825 N N . PHE B 1 310 ? 11.312 -1.649 4.664 1 88.88 310 PHE B N 1
ATOM 6826 C CA . PHE B 1 310 ? 11.336 -2.111 6.047 1 88.88 310 PHE B CA 1
ATOM 6827 C C . PHE B 1 310 ? 12.648 -1.729 6.723 1 88.88 310 PHE B C 1
ATOM 6829 O O . PHE B 1 310 ? 13.719 -1.837 6.117 1 88.88 310 PHE B O 1
ATOM 6836 N N . GLU B 1 311 ? 12.516 -1.314 7.949 1 82.56 311 GLU B N 1
ATOM 6837 C CA . GLU B 1 311 ? 13.742 -0.977 8.672 1 82.56 311 GLU B CA 1
ATOM 6838 C C . GLU B 1 311 ? 14.633 -2.201 8.844 1 82.56 311 GLU B C 1
ATOM 6840 O O . GLU B 1 311 ? 15.852 -2.121 8.656 1 82.56 311 GLU B O 1
ATOM 6845 N N . SER B 1 312 ? 14.031 -3.307 9.109 1 83.25 312 SER B N 1
ATOM 6846 C CA . SER B 1 312 ? 14.766 -4.535 9.375 1 83.25 312 SER B CA 1
ATOM 6847 C C . SER B 1 312 ? 15.016 -5.316 8.086 1 83.25 312 SER B C 1
ATOM 6849 O O . SER B 1 312 ? 15.617 -6.395 8.117 1 83.25 312 SER B O 1
ATOM 6851 N N . GLY B 1 313 ? 14.523 -4.836 7.004 1 88.81 313 GLY B N 1
ATOM 6852 C CA . GLY B 1 313 ? 14.57 -5.637 5.789 1 88.81 313 GLY B CA 1
ATOM 6853 C C . GLY B 1 313 ? 13.602 -6.805 5.809 1 88.81 313 GLY B C 1
ATOM 6854 O O . GLY B 1 313 ? 12.562 -6.742 6.465 1 88.81 313 GLY B O 1
ATOM 6855 N N . ILE B 1 314 ? 13.828 -7.758 4.961 1 92.62 314 ILE B N 1
ATOM 6856 C CA . ILE B 1 314 ? 12.992 -8.953 4.891 1 92.62 314 ILE B CA 1
ATOM 6857 C C . ILE B 1 314 ? 13.758 -10.148 5.441 1 92.62 314 ILE B C 1
ATOM 6859 O O . ILE B 1 314 ? 14.789 -10.539 4.891 1 92.62 314 ILE B O 1
ATOM 6863 N N . THR B 1 315 ? 13.25 -10.719 6.5 1 94.19 315 THR B N 1
ATOM 6864 C CA . THR B 1 315 ? 13.961 -11.82 7.148 1 94.19 315 THR B CA 1
ATOM 6865 C C . THR B 1 315 ? 13.156 -13.117 7.051 1 94.19 315 THR B C 1
ATOM 6867 O O . THR B 1 315 ? 13.633 -14.18 7.449 1 94.19 315 THR B O 1
ATOM 6870 N N . THR B 1 316 ? 11.945 -13.008 6.527 1 96.56 316 THR B N 1
ATOM 6871 C CA . THR B 1 316 ? 11.055 -14.164 6.457 1 96.56 316 THR B CA 1
ATOM 6872 C C . THR B 1 316 ? 11.633 -15.234 5.535 1 96.56 316 THR B C 1
ATOM 6874 O O . THR B 1 316 ? 12.016 -14.945 4.398 1 96.56 316 THR B O 1
ATOM 6877 N N . SER B 1 317 ? 11.672 -16.453 6.004 1 96.38 317 SER B N 1
ATOM 6878 C CA . SER B 1 317 ? 12.203 -17.578 5.23 1 96.38 317 SER B CA 1
ATOM 6879 C C . SER B 1 317 ? 11.211 -18.016 4.152 1 96.38 317 SER B C 1
ATOM 6881 O O . SER B 1 317 ? 10.023 -17.719 4.238 1 96.38 317 SER B O 1
ATOM 6883 N N . TYR B 1 318 ? 11.773 -18.719 3.166 1 96.06 318 TYR B N 1
ATOM 6884 C CA . TYR B 1 318 ? 10.906 -19.312 2.164 1 96.06 318 TYR B CA 1
ATOM 6885 C C . TYR B 1 318 ? 10 -20.375 2.793 1 96.06 318 TYR B C 1
ATOM 6887 O O . TYR B 1 318 ? 10.336 -20.953 3.822 1 96.06 318 TYR B O 1
ATOM 6895 N N . PRO B 1 319 ? 8.844 -20.562 2.154 1 95.38 319 PRO B N 1
ATOM 6896 C CA . PRO B 1 319 ? 7.965 -21.625 2.646 1 95.38 319 PRO B CA 1
ATOM 6897 C C . PRO B 1 319 ? 8.656 -22.984 2.689 1 95.38 319 PRO B C 1
ATOM 6899 O O . PRO B 1 319 ? 9.453 -23.297 1.805 1 95.38 319 PRO B O 1
ATOM 6902 N N . SER B 1 320 ? 8.352 -23.766 3.686 1 89 320 SER B N 1
ATOM 6903 C CA . SER B 1 320 ? 8.984 -25.062 3.883 1 89 320 SER B CA 1
ATOM 6904 C C . SER B 1 320 ? 8.047 -26.203 3.518 1 89 320 SER B C 1
ATOM 6906 O O . SER B 1 320 ? 8.484 -27.312 3.258 1 89 320 SER B O 1
ATOM 6908 N N . GLY B 1 321 ? 6.871 -25.984 3.367 1 84.81 321 GLY B N 1
ATOM 6909 C CA . GLY B 1 321 ? 5.891 -27.031 3.127 1 84.81 321 GLY B CA 1
ATOM 6910 C C . GLY B 1 321 ? 5.227 -27.531 4.395 1 84.81 321 GLY B C 1
ATOM 6911 O O . GLY B 1 321 ? 5.695 -27.25 5.5 1 84.81 321 GLY B O 1
ATOM 6912 N N . ILE B 1 322 ? 4.035 -28.078 4.207 1 73.94 322 ILE B N 1
ATOM 6913 C CA . ILE B 1 322 ? 3.283 -28.656 5.312 1 73.94 322 ILE B CA 1
ATOM 6914 C C . ILE B 1 322 ? 3.271 -30.172 5.184 1 73.94 322 ILE B C 1
ATOM 6916 O O . ILE B 1 322 ? 3.041 -30.719 4.098 1 73.94 322 ILE B O 1
ATOM 6920 N N . GLU B 1 323 ? 3.783 -30.906 6.215 1 58.69 323 GLU B N 1
ATOM 6921 C CA . GLU B 1 323 ? 3.939 -32.344 6.234 1 58.69 323 GLU B CA 1
ATOM 6922 C C . GLU B 1 323 ? 2.686 -33.062 5.715 1 58.69 323 GLU B C 1
ATOM 6924 O O . GLU B 1 323 ? 2.777 -34.062 5.008 1 58.69 323 GLU B O 1
ATOM 6929 N N . ASP B 1 324 ? 1.553 -32.75 6.156 1 54.34 324 ASP B N 1
ATOM 6930 C CA . ASP B 1 324 ? 0.345 -33.5 5.828 1 54.34 324 ASP B CA 1
ATOM 6931 C C . ASP B 1 324 ? -0.113 -33.188 4.402 1 54.34 324 ASP B C 1
ATOM 6933 O O . ASP B 1 324 ? -1.19 -33.625 3.99 1 54.34 324 ASP B O 1
ATOM 6937 N N . GLU B 1 325 ? 0.61 -32.375 3.771 1 54.59 325 GLU B N 1
ATOM 6938 C CA . GLU B 1 325 ? 0.224 -32.125 2.385 1 54.59 325 GLU B CA 1
ATOM 6939 C C . GLU B 1 325 ? 0.641 -33.281 1.487 1 54.59 325 GLU B C 1
ATOM 6941 O O . GLU B 1 325 ? 1.699 -33.875 1.688 1 54.59 325 GLU B O 1
ATOM 6946 N N . ALA B 1 326 ? -0.334 -34 0.924 1 47.16 326 ALA B N 1
ATOM 6947 C CA . ALA B 1 326 ? -0.228 -35.25 0.169 1 47.16 326 ALA B CA 1
ATOM 6948 C C . ALA B 1 326 ? 1.042 -35.281 -0.678 1 47.16 326 ALA B C 1
ATOM 6950 O O . ALA B 1 326 ? 1.327 -34.312 -1.404 1 47.16 326 ALA B O 1
ATOM 6951 N N . PRO B 1 327 ? 1.933 -36.281 -0.347 1 45.19 327 PRO B N 1
ATOM 6952 C CA . PRO B 1 327 ? 3.127 -36.469 -1.175 1 45.19 327 PRO B CA 1
ATOM 6953 C C . PRO B 1 327 ? 2.797 -36.625 -2.658 1 45.19 327 PRO B C 1
ATOM 6955 O O . PRO B 1 327 ? 1.774 -37.25 -3.006 1 45.19 327 PRO B O 1
ATOM 6958 N N . VAL B 1 328 ? 3.078 -35.75 -3.547 1 43.31 328 VAL B N 1
ATOM 6959 C CA . VAL B 1 328 ? 3.004 -35.969 -4.984 1 43.31 328 VAL B CA 1
ATOM 6960 C C . VAL B 1 328 ? 4.008 -37.062 -5.379 1 43.31 328 VAL B C 1
ATOM 6962 O O . VAL B 1 328 ? 5.195 -36.969 -5.07 1 43.31 328 VAL B O 1
ATOM 6965 N N . LEU B 1 329 ? 3.6 -38.281 -5.523 1 38.59 329 LEU B N 1
ATOM 6966 C CA . LEU B 1 329 ? 4.457 -39.375 -5.98 1 38.59 329 LEU B CA 1
ATOM 6967 C C . LEU B 1 329 ? 5.133 -39 -7.297 1 38.59 329 LEU B C 1
ATOM 6969 O O . LEU B 1 329 ? 4.484 -38.5 -8.219 1 38.59 329 LEU B O 1
ATOM 6973 N N . SER B 1 330 ? 6.312 -38.75 -7.262 1 39.03 330 SER B N 1
ATOM 6974 C CA . SER B 1 330 ? 7.039 -38.656 -8.523 1 39.03 330 SER B CA 1
ATOM 6975 C C . SER B 1 330 ? 6.727 -39.812 -9.453 1 39.03 330 SER B C 1
ATOM 6977 O O . SER B 1 330 ? 6.688 -40.969 -9.016 1 39.03 330 SER B O 1
ATOM 6979 N N . PRO B 1 331 ? 6.148 -39.625 -10.602 1 36.53 331 PRO B N 1
ATOM 6980 C CA . PRO B 1 331 ? 5.738 -40.781 -11.445 1 36.53 331 PRO B CA 1
ATOM 6981 C C . PRO B 1 331 ? 6.734 -41.938 -11.398 1 36.53 331 PRO B C 1
ATOM 6983 O O . PRO B 1 331 ? 6.336 -43.094 -11.492 1 36.53 331 PRO B O 1
ATOM 6986 N N . GLY B 1 332 ? 8.039 -41.75 -11.789 1 35.69 332 GLY B N 1
ATOM 6987 C CA . GLY B 1 332 ? 9 -42.812 -12.008 1 35.69 332 GLY B CA 1
ATOM 6988 C C . GLY B 1 332 ? 9.391 -43.531 -10.734 1 35.69 332 GLY B C 1
ATOM 6989 O O . GLY B 1 332 ? 9.938 -44.625 -10.781 1 35.69 332 GLY B O 1
ATOM 6990 N N . ASN B 1 333 ? 10.102 -42.812 -9.844 1 34.06 333 ASN B N 1
ATOM 6991 C CA . ASN B 1 333 ? 10.633 -43.656 -8.758 1 34.06 333 ASN B CA 1
ATOM 6992 C C . ASN B 1 333 ? 9.523 -44.188 -7.875 1 34.06 333 ASN B C 1
ATOM 6994 O O . ASN B 1 333 ? 8.875 -43.469 -7.141 1 34.06 333 ASN B O 1
ATOM 6998 N N . LEU B 1 334 ? 8.789 -45.188 -8.336 1 34.59 334 LEU B N 1
ATOM 6999 C CA . LEU B 1 334 ? 8.062 -46.188 -7.551 1 34.59 334 LEU B CA 1
ATOM 7000 C C . LEU B 1 334 ? 8.789 -46.5 -6.25 1 34.59 334 LEU B C 1
ATOM 7002 O O . LEU B 1 334 ? 8.539 -47.531 -5.629 1 34.59 334 LEU B O 1
ATOM 7006 N N . VAL B 1 335 ? 10.117 -46.156 -6.059 1 33.94 335 VAL B N 1
ATOM 7007 C CA . VAL B 1 335 ? 10.695 -46.812 -4.895 1 33.94 335 VAL B CA 1
ATOM 7008 C C . VAL B 1 335 ? 9.812 -46.594 -3.672 1 33.94 335 VAL B C 1
ATOM 7010 O O . VAL B 1 335 ? 9.383 -45.469 -3.414 1 33.94 335 VAL B O 1
ATOM 7013 N N . THR B 1 336 ? 9.109 -47.594 -3.123 1 34.75 336 THR B N 1
ATOM 7014 C CA . THR B 1 336 ? 8.508 -47.969 -1.851 1 34.75 336 THR B CA 1
ATOM 7015 C C . THR B 1 336 ? 9.242 -47.312 -0.685 1 34.75 336 THR B C 1
ATOM 7017 O O . THR B 1 336 ? 8.938 -47.594 0.479 1 34.75 336 THR B O 1
ATOM 7020 N N . ASN B 1 337 ? 10.641 -47.188 -0.738 1 34.16 337 ASN B N 1
ATOM 7021 C CA . ASN B 1 337 ? 11.305 -46.969 0.541 1 34.16 337 ASN B CA 1
ATOM 7022 C C . ASN B 1 337 ? 10.727 -45.719 1.245 1 34.16 337 ASN B C 1
ATOM 7024 O O . ASN B 1 337 ? 10.156 -44.844 0.601 1 34.16 337 ASN B O 1
ATOM 7028 N N . SER B 1 338 ? 10.734 -45.688 2.611 1 38.47 338 SER B N 1
ATOM 7029 C CA . SER B 1 338 ? 10.32 -44.844 3.723 1 38.47 338 SER B CA 1
ATOM 7030 C C . SER B 1 338 ? 10.539 -43.375 3.406 1 38.47 338 SER B C 1
ATOM 7032 O O . SER B 1 338 ? 9.992 -42.5 4.086 1 38.47 338 SER B O 1
ATOM 7034 N N . ASP B 1 339 ? 11.727 -43.031 2.797 1 38.44 339 ASP B N 1
ATOM 7035 C CA . ASP B 1 339 ? 12.094 -41.625 2.67 1 38.44 339 ASP B CA 1
ATOM 7036 C C . ASP B 1 339 ? 11.383 -40.969 1.488 1 38.44 339 ASP B C 1
ATOM 7038 O O . ASP B 1 339 ? 11.977 -40.75 0.431 1 38.44 339 ASP B O 1
ATOM 7042 N N . VAL B 1 340 ? 10.312 -41.406 1.006 1 42.22 340 VAL B N 1
ATOM 7043 C CA . VAL B 1 340 ? 9.508 -40.812 -0.054 1 42.22 340 VAL B CA 1
ATOM 7044 C C . VAL B 1 340 ? 9.562 -39.281 0.049 1 42.22 340 VAL B C 1
ATOM 7046 O O . VAL B 1 340 ? 9.07 -38.688 1.022 1 42.22 340 VAL B O 1
ATOM 7049 N N . VAL B 1 341 ? 10.617 -38.719 -0.443 1 45.16 341 VAL B N 1
ATOM 7050 C CA . VAL B 1 341 ? 10.68 -37.25 -0.585 1 45.16 341 VAL B CA 1
ATOM 7051 C C . VAL B 1 341 ? 9.359 -36.75 -1.138 1 45.16 341 VAL B C 1
ATOM 7053 O O . VAL B 1 341 ? 8.961 -37.094 -2.252 1 45.16 341 VAL B O 1
ATOM 7056 N N . ARG B 1 342 ? 8.367 -36.688 -0.339 1 50.84 342 ARG B N 1
ATOM 7057 C CA . ARG B 1 342 ? 7.098 -36.031 -0.657 1 50.84 342 ARG B CA 1
ATOM 7058 C C . ARG B 1 342 ? 7.316 -34.781 -1.502 1 50.84 342 ARG B C 1
ATOM 7060 O O . ARG B 1 342 ? 7.93 -33.812 -1.046 1 50.84 342 ARG B O 1
ATOM 7067 N N . ILE B 1 343 ? 7.309 -35 -2.871 1 58 343 ILE B N 1
ATOM 7068 C CA . ILE B 1 343 ? 7.438 -33.875 -3.803 1 58 343 ILE B CA 1
ATOM 7069 C C . ILE B 1 343 ? 6.207 -33 -3.711 1 58 343 ILE B C 1
ATOM 7071 O O . ILE B 1 343 ? 5.074 -33.469 -3.768 1 58 343 ILE B O 1
ATOM 7075 N N . THR B 1 344 ? 6.348 -31.859 -3.082 1 75.31 344 THR B N 1
ATOM 7076 C CA . THR B 1 344 ? 5.266 -30.891 -2.936 1 75.31 344 THR B CA 1
ATOM 7077 C C . THR B 1 344 ? 5.438 -29.734 -3.912 1 75.31 344 THR B C 1
ATOM 7079 O O . THR B 1 344 ? 6.484 -29.594 -4.547 1 75.31 344 THR B O 1
ATOM 7082 N N . CYS B 1 345 ? 4.34 -29.125 -4.285 1 85.88 345 CYS B N 1
ATOM 7083 C CA . CYS B 1 345 ? 4.32 -27.969 -5.18 1 85.88 345 CYS B CA 1
ATOM 7084 C C . CYS B 1 345 ? 5.105 -26.797 -4.586 1 85.88 345 CYS B C 1
ATOM 7086 O O . CYS B 1 345 ? 5.332 -25.797 -5.258 1 85.88 345 CYS B O 1
ATOM 7088 N N . ILE B 1 346 ? 5.629 -26.969 -3.379 1 91.38 346 ILE B N 1
ATOM 7089 C CA . ILE B 1 346 ? 6.246 -25.844 -2.686 1 91.38 346 ILE B CA 1
ATOM 7090 C C . ILE B 1 346 ? 7.605 -25.531 -3.305 1 91.38 346 ILE B C 1
ATOM 7092 O O . ILE B 1 346 ? 8.031 -24.375 -3.344 1 91.38 346 ILE B O 1
ATOM 7096 N N . GLU B 1 347 ? 8.203 -26.578 -3.842 1 90.12 347 GLU B N 1
ATOM 7097 C CA . GLU B 1 347 ? 9.492 -26.344 -4.488 1 90.12 347 GLU B CA 1
ATOM 7098 C C . GLU B 1 347 ? 9.336 -25.469 -5.73 1 90.12 347 GLU B C 1
ATOM 7100 O O . GLU B 1 347 ? 10.164 -24.594 -5.988 1 90.12 347 GLU B O 1
ATOM 7105 N N . GLY B 1 348 ? 8.32 -25.859 -6.523 1 93.44 348 GLY B N 1
ATOM 7106 C CA . GLY B 1 348 ? 8.039 -25.016 -7.676 1 93.44 348 GLY B CA 1
ATOM 7107 C C . GLY B 1 348 ? 7.668 -23.594 -7.297 1 93.44 348 GLY B C 1
ATOM 7108 O O . GLY B 1 348 ? 8.078 -22.641 -7.961 1 93.44 348 GLY B O 1
ATOM 7109 N N . PHE B 1 349 ? 6.906 -23.5 -6.246 1 95.5 349 PHE B N 1
ATOM 7110 C CA . PHE B 1 349 ? 6.547 -22.188 -5.727 1 95.5 349 PHE B CA 1
ATOM 7111 C C . PHE B 1 349 ? 7.789 -21.406 -5.316 1 95.5 349 PHE B C 1
ATOM 7113 O O . PHE B 1 349 ? 7.93 -20.234 -5.656 1 95.5 349 PHE B O 1
ATOM 7120 N N . ASN B 1 350 ? 8.664 -22.016 -4.594 1 95.88 350 ASN B N 1
ATOM 7121 C CA . ASN B 1 350 ? 9.898 -21.391 -4.137 1 95.88 350 ASN B CA 1
ATOM 7122 C C . ASN B 1 350 ? 10.812 -21.016 -5.301 1 95.88 350 ASN B C 1
ATOM 7124 O O . ASN B 1 350 ? 11.5 -20 -5.258 1 95.88 350 ASN B O 1
ATOM 7128 N N . ALA B 1 351 ? 10.812 -21.859 -6.285 1 96.12 351 ALA B N 1
ATOM 7129 C CA . ALA B 1 351 ? 11.602 -21.547 -7.473 1 96.12 351 ALA B CA 1
ATOM 7130 C C . ALA B 1 351 ? 11.102 -20.281 -8.141 1 96.12 351 ALA B C 1
ATOM 7132 O O . ALA B 1 351 ? 11.906 -19.438 -8.555 1 96.12 351 ALA B O 1
ATOM 7133 N N . ASN B 1 352 ? 9.812 -20.219 -8.273 1 97.06 352 ASN B N 1
ATOM 7134 C CA . ASN B 1 352 ? 9.227 -19 -8.828 1 97.06 352 ASN B CA 1
ATOM 7135 C C . ASN B 1 352 ? 9.57 -17.766 -7.984 1 97.06 352 ASN B C 1
ATOM 7137 O O . ASN B 1 352 ? 9.859 -16.703 -8.523 1 97.06 352 ASN B O 1
ATOM 7141 N N . LEU B 1 353 ? 9.508 -17.953 -6.707 1 96.88 353 LEU B N 1
ATOM 7142 C CA . LEU B 1 353 ? 9.859 -16.891 -5.773 1 96.88 353 LEU B CA 1
ATOM 7143 C C . LEU B 1 353 ? 11.312 -16.453 -5.969 1 96.88 353 LEU B C 1
ATOM 7145 O O . LEU B 1 353 ? 11.602 -15.258 -6.051 1 96.88 353 LEU B O 1
ATOM 7149 N N . ARG B 1 354 ? 12.172 -17.375 -6.023 1 96.75 354 ARG B N 1
ATOM 7150 C CA . ARG B 1 354 ? 13.586 -17.094 -6.227 1 96.75 354 ARG B CA 1
ATOM 7151 C C . ARG B 1 354 ? 13.805 -16.312 -7.52 1 96.75 354 ARG B C 1
ATOM 7153 O O . ARG B 1 354 ? 14.594 -15.367 -7.555 1 96.75 354 ARG B O 1
ATOM 7160 N N . LEU B 1 355 ? 13.125 -16.734 -8.492 1 97.38 355 LEU B N 1
ATOM 7161 C CA . LEU B 1 355 ? 13.234 -16.094 -9.797 1 97.38 355 LEU B CA 1
ATOM 7162 C C . LEU B 1 355 ? 12.836 -14.617 -9.711 1 97.38 355 LEU B C 1
ATOM 7164 O O . LEU B 1 355 ? 13.602 -13.742 -10.102 1 97.38 355 LEU B O 1
ATOM 7168 N N . TRP B 1 356 ? 11.695 -14.344 -9.211 1 97.25 356 TRP B N 1
ATOM 7169 C CA . TRP B 1 356 ? 11.172 -12.984 -9.125 1 97.25 356 TRP B CA 1
ATOM 7170 C C . TRP B 1 356 ? 11.992 -12.141 -8.156 1 97.25 356 TRP B C 1
ATOM 7172 O O . TRP B 1 356 ? 12.211 -10.945 -8.391 1 97.25 356 TRP B O 1
ATOM 7182 N N . GLN B 1 357 ? 12.453 -12.711 -7.062 1 95.81 357 GLN B N 1
ATOM 7183 C CA . GLN B 1 357 ? 13.258 -11.992 -6.082 1 95.81 357 GLN B CA 1
ATOM 7184 C C . GLN B 1 357 ? 14.586 -11.547 -6.684 1 95.81 357 GLN B C 1
ATOM 7186 O O . GLN B 1 357 ? 14.977 -10.383 -6.539 1 95.81 357 GLN B O 1
ATOM 7191 N N . ASN B 1 358 ? 15.242 -12.477 -7.363 1 96.06 358 ASN B N 1
ATOM 7192 C CA . ASN B 1 358 ? 16.531 -12.148 -7.957 1 96.06 358 ASN B CA 1
ATOM 7193 C C . ASN B 1 358 ? 16.391 -11.109 -9.07 1 96.06 358 ASN B C 1
ATOM 7195 O O . ASN B 1 358 ? 17.219 -10.203 -9.195 1 96.06 358 ASN B O 1
ATOM 7199 N N . ALA B 1 359 ? 15.367 -11.289 -9.867 1 96.69 359 ALA B N 1
ATOM 7200 C CA . ALA B 1 359 ? 15.117 -10.297 -10.906 1 96.69 359 ALA B CA 1
ATOM 7201 C C . ALA B 1 359 ? 14.844 -8.922 -10.305 1 96.69 359 ALA B C 1
ATOM 7203 O O . ALA B 1 359 ? 15.367 -7.914 -10.773 1 96.69 359 ALA B O 1
ATOM 7204 N N . SER B 1 360 ? 14.047 -8.914 -9.258 1 94.38 360 SER B N 1
ATOM 7205 C CA . SER B 1 360 ? 13.68 -7.664 -8.602 1 94.38 360 SER B CA 1
ATOM 7206 C C . SER B 1 360 ? 14.891 -6.992 -7.965 1 94.38 360 SER B C 1
ATOM 7208 O O . SER B 1 360 ? 15.031 -5.77 -8.023 1 94.38 360 SER B O 1
ATOM 7210 N N . ASP B 1 361 ? 15.727 -7.762 -7.336 1 91.75 361 ASP B N 1
ATOM 7211 C CA . ASP B 1 361 ? 16.938 -7.227 -6.73 1 91.75 361 ASP B CA 1
ATOM 7212 C C . ASP B 1 361 ? 17.828 -6.559 -7.777 1 91.75 361 ASP B C 1
ATOM 7214 O O . ASP B 1 361 ? 18.391 -5.488 -7.535 1 91.75 361 ASP B O 1
ATOM 7218 N N . LEU B 1 362 ? 17.906 -7.219 -8.859 1 93.56 362 LEU B N 1
ATOM 7219 C CA . LEU B 1 362 ? 18.719 -6.688 -9.945 1 93.56 362 LEU B CA 1
ATOM 7220 C C . LEU B 1 362 ? 18.141 -5.379 -10.469 1 93.56 362 LEU B C 1
ATOM 7222 O O . LEU B 1 362 ? 18.859 -4.395 -10.625 1 93.56 362 LEU B O 1
ATOM 7226 N N . LEU B 1 363 ? 16.891 -5.391 -10.695 1 92.5 363 LEU B N 1
ATOM 7227 C CA . LEU B 1 363 ? 16.219 -4.203 -11.227 1 92.5 363 LEU B CA 1
ATOM 7228 C C . LEU B 1 363 ? 16.266 -3.062 -10.219 1 92.5 363 LEU B C 1
ATOM 7230 O O . LEU B 1 363 ? 16.391 -1.896 -10.594 1 92.5 363 LEU B O 1
ATOM 7234 N N . LEU B 1 364 ? 16.078 -3.395 -8.953 1 90.69 364 LEU B N 1
ATOM 7235 C CA . LEU B 1 364 ? 16.172 -2.389 -7.902 1 90.69 364 LEU B CA 1
ATOM 7236 C C . LEU B 1 364 ? 17.562 -1.783 -7.84 1 90.69 364 LEU B C 1
ATOM 7238 O O . LEU B 1 364 ? 17.719 -0.571 -7.668 1 90.69 364 LEU B O 1
ATOM 7242 N N . GLU B 1 365 ? 18.578 -2.617 -7.977 1 89.38 365 GLU B N 1
ATOM 7243 C CA . GLU B 1 365 ? 19.953 -2.129 -8 1 89.38 365 GLU B CA 1
ATOM 7244 C C . GLU B 1 365 ? 20.172 -1.17 -9.164 1 89.38 365 GLU B C 1
ATOM 7246 O O . GLU B 1 365 ? 20.859 -0.154 -9.016 1 89.38 365 GLU B O 1
ATOM 7251 N N . LEU B 1 366 ? 19.625 -1.498 -10.266 1 89.06 366 LEU B N 1
ATOM 7252 C CA . LEU B 1 366 ? 19.719 -0.623 -11.43 1 89.06 366 LEU B CA 1
ATOM 7253 C C . LEU B 1 366 ? 19.062 0.729 -11.148 1 89.06 366 LEU B C 1
ATOM 7255 O O . LEU B 1 366 ? 19.609 1.771 -11.516 1 89.06 366 LEU B O 1
ATOM 7259 N N . ARG B 1 367 ? 17.969 0.689 -10.469 1 86.94 367 ARG B N 1
ATOM 7260 C CA . ARG B 1 367 ? 17.266 1.918 -10.117 1 86.94 367 ARG B CA 1
ATOM 7261 C C . ARG B 1 367 ? 18.078 2.762 -9.148 1 86.94 367 ARG B C 1
ATOM 7263 O O . ARG B 1 367 ? 18.125 3.988 -9.266 1 86.94 367 ARG B O 1
ATOM 7270 N N . LEU B 1 368 ? 18.703 2.117 -8.195 1 85.88 368 LEU B N 1
ATOM 7271 C CA . LEU B 1 368 ? 19.531 2.803 -7.215 1 85.88 368 LEU B CA 1
ATOM 7272 C C . LEU B 1 368 ? 20.719 3.477 -7.887 1 85.88 368 LEU B C 1
ATOM 7274 O O . LEU B 1 368 ? 21.062 4.617 -7.562 1 85.88 368 LEU B O 1
ATOM 7278 N N . MET B 1 369 ? 21.281 2.783 -8.789 1 83.88 369 MET B N 1
ATOM 7279 C CA . MET B 1 369 ? 22.422 3.309 -9.516 1 83.88 369 MET B CA 1
ATOM 7280 C C . MET B 1 369 ? 22.031 4.523 -10.352 1 83.88 369 MET B C 1
ATOM 7282 O O . MET B 1 369 ? 22.766 5.508 -10.406 1 83.88 369 MET B O 1
ATOM 7286 N N . GLN B 1 370 ? 20.922 4.418 -10.938 1 82.31 370 GLN B N 1
ATOM 7287 C CA . GLN B 1 370 ? 20.422 5.523 -11.758 1 82.31 370 GLN B CA 1
ATOM 7288 C C . GLN B 1 370 ? 20.156 6.762 -10.898 1 82.31 370 GLN B C 1
ATOM 7290 O O . GLN B 1 370 ? 20.484 7.883 -11.305 1 82.31 370 GLN B O 1
ATOM 7295 N N . ASP B 1 371 ? 19.625 6.582 -9.773 1 82.5 371 ASP B N 1
ATOM 7296 C CA . ASP B 1 371 ? 19.344 7.68 -8.859 1 82.5 371 ASP B CA 1
ATOM 7297 C C . ASP B 1 371 ? 20.625 8.336 -8.367 1 82.5 371 ASP B C 1
ATOM 7299 O O . ASP B 1 371 ? 20.703 9.562 -8.266 1 82.5 371 ASP B O 1
ATOM 7303 N N . ARG B 1 372 ? 21.562 7.535 -8.055 1 77.38 372 ARG B N 1
ATOM 7304 C CA . ARG B 1 372 ? 22.844 8.047 -7.582 1 77.38 372 ARG B CA 1
ATOM 7305 C C . ARG B 1 372 ? 23.547 8.844 -8.672 1 77.38 372 ARG B C 1
ATOM 7307 O O . ARG B 1 372 ? 24.141 9.891 -8.398 1 77.38 372 ARG B O 1
ATOM 7314 N N . ASN B 1 373 ? 23.422 8.305 -9.805 1 76.88 373 ASN B N 1
ATOM 7315 C CA . ASN B 1 373 ? 24.031 8.992 -10.938 1 76.88 373 ASN B CA 1
ATOM 7316 C C . ASN B 1 373 ? 23.375 10.352 -11.188 1 76.88 373 ASN B C 1
ATOM 7318 O O . ASN B 1 373 ? 24.047 11.328 -11.508 1 76.88 373 ASN B O 1
ATOM 7322 N N . GLN B 1 374 ? 22.141 10.383 -10.984 1 76.06 374 GLN B N 1
ATOM 7323 C CA . GLN B 1 374 ? 21.422 11.641 -11.172 1 76.06 374 GLN B CA 1
ATOM 7324 C C . GLN B 1 374 ? 21.781 12.648 -10.078 1 76.06 374 GLN B C 1
ATOM 7326 O O . GLN B 1 374 ? 21.906 13.844 -10.344 1 76.06 374 GLN B O 1
ATOM 7331 N N . GLN B 1 375 ? 21.969 12.18 -8.906 1 73.69 375 GLN B N 1
ATOM 7332 C CA . GLN B 1 375 ? 22.328 13.047 -7.793 1 73.69 375 GLN B CA 1
ATOM 7333 C C . GLN B 1 375 ? 23.75 13.594 -7.961 1 73.69 375 GLN B C 1
ATOM 7335 O O . GLN B 1 375 ? 24 14.766 -7.668 1 73.69 375 GLN B O 1
ATOM 7340 N N . ASP B 1 376 ? 24.609 12.688 -8.375 1 67.81 376 ASP B N 1
ATOM 7341 C CA . ASP B 1 376 ? 25.984 13.094 -8.594 1 67.81 376 ASP B CA 1
ATOM 7342 C C . ASP B 1 376 ? 26.094 14.117 -9.727 1 67.81 376 ASP B C 1
ATOM 7344 O O . ASP B 1 376 ? 26.875 15.062 -9.648 1 67.81 376 ASP B O 1
ATOM 7348 N N . LEU B 1 377 ? 25.328 13.883 -10.719 1 66.56 377 LEU B N 1
ATOM 7349 C CA . LEU B 1 377 ? 25.312 14.828 -11.828 1 66.56 377 LEU B CA 1
ATOM 7350 C C . LEU B 1 377 ? 24.844 16.203 -11.367 1 66.56 377 LEU B C 1
ATOM 7352 O O . LEU B 1 377 ? 25.359 17.219 -11.812 1 66.56 377 LEU B O 1
ATOM 7356 N N . SER B 1 378 ? 23.922 16.109 -10.5 1 63.66 378 SER B N 1
ATOM 7357 C CA . SER B 1 378 ? 23.391 17.359 -10 1 63.66 378 SER B CA 1
ATOM 7358 C C . SER B 1 378 ? 24.391 18.078 -9.094 1 63.66 378 SER B C 1
ATOM 7360 O O . SER B 1 378 ? 24.453 19.297 -9.062 1 63.66 378 SER B O 1
ATOM 7362 N N . MET B 1 379 ? 25.203 17.234 -8.469 1 58.5 379 MET B N 1
ATOM 7363 C CA . MET B 1 379 ? 26.141 17.844 -7.523 1 58.5 379 MET B CA 1
ATOM 7364 C C . MET B 1 379 ? 27.469 18.172 -8.211 1 58.5 379 MET B C 1
ATOM 7366 O O . MET B 1 379 ? 28.094 19.188 -7.895 1 58.5 379 MET B O 1
ATOM 7370 N N . SER B 1 380 ? 28.172 17.172 -8.898 1 55.22 380 SER B N 1
ATOM 7371 C CA . SER B 1 380 ? 29.562 17.391 -9.312 1 55.22 380 SER B CA 1
ATOM 7372 C C . SER B 1 380 ? 29.688 17.359 -10.836 1 55.22 380 SER B C 1
ATOM 7374 O O . SER B 1 380 ? 30.797 17.422 -11.367 1 55.22 380 SER B O 1
ATOM 7376 N N . ASN B 1 381 ? 28.781 18.078 -11.719 1 52.91 381 ASN B N 1
ATOM 7377 C CA . ASN B 1 381 ? 28.953 18.125 -13.164 1 52.91 381 ASN B CA 1
ATOM 7378 C C . ASN B 1 381 ? 29.734 16.922 -13.68 1 52.91 381 ASN B C 1
ATOM 7380 O O . ASN B 1 381 ? 30.406 17 -14.711 1 52.91 381 ASN B O 1
ATOM 7384 N N . LEU B 1 382 ? 30.047 15.961 -12.93 1 51.16 382 LEU B N 1
ATOM 7385 C CA . LEU B 1 382 ? 30.875 14.836 -13.359 1 51.16 382 LEU B CA 1
ATOM 7386 C C . LEU B 1 382 ? 30.031 13.773 -14.055 1 51.16 382 LEU B C 1
ATOM 7388 O O . LEU B 1 382 ? 28.828 13.641 -13.773 1 51.16 382 LEU B O 1
ATOM 7392 N N . GLN B 1 383 ? 30.453 13.297 -15.242 1 53.47 383 GLN B N 1
ATOM 7393 C CA . GLN B 1 383 ? 29.844 12.211 -16 1 53.47 383 GLN B CA 1
ATOM 7394 C C . GLN B 1 383 ? 29.547 11.008 -15.117 1 53.47 383 GLN B C 1
ATOM 7396 O O . GLN B 1 383 ? 30.406 10.57 -14.344 1 53.47 383 GLN B O 1
ATOM 7401 N N . PRO B 1 384 ? 28.297 10.609 -14.891 1 56.91 384 PRO B N 1
ATOM 7402 C CA . PRO B 1 384 ? 27.875 9.547 -13.969 1 56.91 384 PRO B CA 1
ATOM 7403 C C . PRO B 1 384 ? 28.578 8.227 -14.234 1 56.91 384 PRO B C 1
ATOM 7405 O O . PRO B 1 384 ? 28.453 7.652 -15.312 1 56.91 384 PRO B O 1
ATOM 7408 N N . LEU B 1 385 ? 29.953 7.949 -13.836 1 60.47 385 LEU B N 1
ATOM 7409 C CA . LEU B 1 385 ? 30.641 6.684 -14.062 1 60.47 385 LEU B CA 1
ATOM 7410 C C . LEU B 1 385 ? 30.25 5.66 -13 1 60.47 385 LEU B C 1
ATOM 7412 O O . LEU B 1 385 ? 30.25 5.969 -11.805 1 60.47 385 LEU B O 1
ATOM 7416 N N . ILE B 1 386 ? 29.516 4.652 -13.484 1 71.94 386 ILE B N 1
ATOM 7417 C CA . ILE B 1 386 ? 29.328 3.488 -12.625 1 71.94 386 ILE B CA 1
ATOM 7418 C C . ILE B 1 386 ? 30.672 3.072 -12.031 1 71.94 386 ILE B C 1
ATOM 7420 O O . ILE B 1 386 ? 31.641 2.865 -12.766 1 71.94 386 ILE B O 1
ATOM 7424 N N . SER B 1 387 ? 30.797 3.156 -10.758 1 75.19 387 SER B N 1
ATOM 7425 C CA . SER B 1 387 ? 32.031 2.748 -10.094 1 75.19 387 SER B CA 1
ATOM 7426 C C . SER B 1 387 ? 32.312 1.267 -10.328 1 75.19 387 SER B C 1
ATOM 7428 O O . SER B 1 387 ? 31.422 0.504 -10.68 1 75.19 387 SER B O 1
ATOM 7430 N N . ALA B 1 388 ? 33.531 0.895 -10.336 1 77.31 388 ALA B N 1
ATOM 7431 C CA . ALA B 1 388 ? 33.938 -0.504 -10.469 1 77.31 388 ALA B CA 1
ATOM 7432 C C . ALA B 1 388 ? 33.188 -1.386 -9.469 1 77.31 388 ALA B C 1
ATOM 7434 O O . ALA B 1 388 ? 32.812 -2.51 -9.789 1 77.31 388 ALA B O 1
ATOM 7435 N N . GLN B 1 389 ? 32.969 -0.848 -8.289 1 76.62 389 GLN B N 1
ATOM 7436 C CA . GLN B 1 389 ? 32.281 -1.604 -7.246 1 76.62 389 GLN B CA 1
ATOM 7437 C C . GLN B 1 389 ? 30.828 -1.817 -7.598 1 76.62 389 GLN B C 1
ATOM 7439 O O . GLN B 1 389 ? 30.266 -2.889 -7.348 1 76.62 389 GLN B O 1
ATOM 7444 N N . GLU B 1 390 ? 30.297 -0.837 -8.195 1 78.94 390 GLU B N 1
ATOM 7445 C CA . GLU B 1 390 ? 28.891 -0.94 -8.609 1 78.94 390 GLU B CA 1
ATOM 7446 C C . GLU B 1 390 ? 28.734 -1.937 -9.75 1 78.94 390 GLU B C 1
ATOM 7448 O O . GLU B 1 390 ? 27.75 -2.688 -9.789 1 78.94 390 GLU B O 1
ATOM 7453 N N . LYS B 1 391 ? 29.656 -1.938 -10.594 1 82.81 391 LYS B N 1
ATOM 7454 C CA . LYS B 1 391 ? 29.625 -2.881 -11.711 1 82.81 391 LYS B CA 1
ATOM 7455 C C . LYS B 1 391 ? 29.75 -4.32 -11.219 1 82.81 391 LYS B C 1
ATOM 7457 O O . LYS B 1 391 ? 29.031 -5.207 -11.695 1 82.81 391 LYS B O 1
ATOM 7462 N N . ASP B 1 392 ? 30.625 -4.512 -10.312 1 84.38 392 ASP B N 1
ATOM 7463 C CA . ASP B 1 392 ? 30.812 -5.848 -9.75 1 84.38 392 ASP B CA 1
ATOM 7464 C C . ASP B 1 392 ? 29.547 -6.336 -9.062 1 84.38 392 ASP B C 1
ATOM 7466 O O . ASP B 1 392 ? 29.172 -7.508 -9.172 1 84.38 392 ASP B O 1
ATOM 7470 N N . ARG B 1 393 ? 28.969 -5.422 -8.391 1 84.69 393 ARG B N 1
ATOM 7471 C CA . ARG B 1 393 ? 27.734 -5.766 -7.703 1 84.69 393 ARG B CA 1
ATOM 7472 C C . ARG B 1 393 ? 26.641 -6.125 -8.695 1 84.69 393 ARG B C 1
ATOM 7474 O O . ARG B 1 393 ? 25.906 -7.094 -8.492 1 84.69 393 ARG B O 1
ATOM 7481 N N . LEU B 1 394 ? 26.531 -5.336 -9.727 1 87.94 394 LEU B N 1
ATOM 7482 C CA . LEU B 1 394 ? 25.516 -5.582 -10.742 1 87.94 394 LEU B CA 1
ATOM 7483 C C . LEU B 1 394 ? 25.766 -6.918 -11.445 1 87.94 394 LEU B C 1
ATOM 7485 O O . LEU B 1 394 ? 24.828 -7.668 -11.703 1 87.94 394 LEU B O 1
ATOM 7489 N N . ASP B 1 395 ? 27 -7.199 -11.688 1 88.25 395 ASP B N 1
ATOM 7490 C CA . ASP B 1 395 ? 27.359 -8.461 -12.328 1 88.25 395 ASP B CA 1
ATOM 7491 C C . ASP B 1 395 ? 27.031 -9.648 -11.43 1 88.25 395 ASP B C 1
ATOM 7493 O O . ASP B 1 395 ? 26.547 -10.68 -11.898 1 88.25 395 ASP B O 1
ATOM 7497 N N . ALA B 1 396 ? 27.297 -9.445 -10.211 1 89.69 396 ALA B N 1
ATOM 7498 C CA . ALA B 1 396 ? 27 -10.516 -9.266 1 89.69 396 ALA B CA 1
ATOM 7499 C C . ALA B 1 396 ? 25.5 -10.789 -9.203 1 89.69 396 ALA B C 1
ATOM 7501 O O . ALA B 1 396 ? 25.078 -11.945 -9.172 1 89.69 396 ALA B O 1
ATOM 7502 N N . LEU B 1 397 ? 24.719 -9.719 -9.172 1 92.06 397 LEU B N 1
ATOM 7503 C CA . LEU B 1 397 ? 23.266 -9.852 -9.141 1 92.06 397 LEU B CA 1
ATOM 7504 C C . LEU B 1 397 ? 22.75 -10.484 -10.43 1 92.06 397 LEU B C 1
ATOM 7506 O O . LEU B 1 397 ? 21.844 -11.312 -10.398 1 92.06 397 LEU B O 1
ATOM 7510 N N . TYR B 1 398 ? 23.359 -10.141 -11.531 1 92.44 398 TYR B N 1
ATOM 7511 C CA . TYR B 1 398 ? 22.969 -10.703 -12.82 1 92.44 398 TYR B CA 1
ATOM 7512 C C . TYR B 1 398 ? 23.25 -12.203 -12.875 1 92.44 398 TYR B C 1
ATOM 7514 O O . TYR B 1 398 ? 22.406 -12.984 -13.328 1 92.44 398 TYR B O 1
ATOM 7522 N N . VAL B 1 399 ? 24.406 -12.586 -12.406 1 93.62 399 VAL B N 1
ATOM 7523 C CA . VAL B 1 399 ? 24.781 -14 -12.391 1 93.62 399 VAL B CA 1
ATOM 7524 C C . VAL B 1 399 ? 23.828 -14.781 -11.5 1 93.62 399 VAL B C 1
ATOM 7526 O O . VAL B 1 399 ? 23.391 -15.883 -11.852 1 93.62 399 VAL B O 1
ATOM 7529 N N . ARG B 1 400 ? 23.5 -14.195 -10.359 1 92.81 400 ARG B N 1
ATOM 7530 C CA . ARG B 1 400 ? 22.562 -14.852 -9.461 1 92.81 400 ARG B CA 1
ATOM 7531 C C . ARG B 1 400 ? 21.203 -15.047 -10.148 1 92.81 400 ARG B C 1
ATOM 7533 O O . ARG B 1 400 ? 20.578 -16.094 -10 1 92.81 400 ARG B O 1
ATOM 7540 N N . PHE B 1 401 ? 20.797 -14.086 -10.898 1 95.88 401 PHE B N 1
ATOM 7541 C CA . PHE B 1 401 ? 19.531 -14.148 -11.609 1 95.88 401 PHE B CA 1
ATOM 7542 C C . PHE B 1 401 ? 19.547 -15.234 -12.672 1 95.88 401 PHE B C 1
ATOM 7544 O O . PHE B 1 401 ? 18.656 -16.078 -12.727 1 95.88 401 PHE B O 1
ATOM 7551 N N . ILE B 1 402 ? 20.547 -15.281 -13.445 1 92.44 402 ILE B N 1
ATOM 7552 C CA . ILE B 1 402 ? 20.578 -16.172 -14.602 1 92.44 402 ILE B CA 1
ATOM 7553 C C . ILE B 1 402 ? 20.766 -17.625 -14.133 1 92.44 402 ILE B C 1
ATOM 7555 O O . ILE B 1 402 ? 20.344 -18.562 -14.82 1 92.44 402 ILE B O 1
ATOM 7559 N N . THR B 1 403 ? 21.266 -17.797 -12.906 1 93.88 403 THR B N 1
ATOM 7560 C CA . THR B 1 403 ? 21.578 -19.156 -12.453 1 93.88 403 THR B CA 1
ATOM 7561 C C . THR B 1 403 ? 20.578 -19.594 -11.383 1 93.88 403 THR B C 1
ATOM 7563 O O . THR B 1 403 ? 20.734 -20.672 -10.805 1 93.88 403 THR B O 1
ATOM 7566 N N . CYS B 1 404 ? 19.625 -18.781 -11.102 1 93.81 404 CYS B N 1
ATOM 7567 C CA . CYS B 1 404 ? 18.797 -19.016 -9.93 1 93.81 404 CYS B CA 1
ATOM 7568 C C . CYS B 1 404 ? 17.938 -20.266 -10.102 1 93.81 404 CYS B C 1
ATOM 7570 O O . CYS B 1 404 ? 17.469 -20.844 -9.125 1 93.81 404 CYS B O 1
ATOM 7572 N N . LEU B 1 405 ? 17.766 -20.766 -11.328 1 92.44 405 LEU B N 1
ATOM 7573 C CA . LEU B 1 405 ? 16.938 -21.953 -11.555 1 92.44 405 LEU B CA 1
ATOM 7574 C C . LEU B 1 405 ? 17.797 -23.156 -11.938 1 92.44 405 LEU B C 1
ATOM 7576 O O . LEU B 1 405 ? 17.281 -24.203 -12.297 1 92.44 405 LEU B O 1
ATOM 7580 N N . ASP B 1 406 ? 19.078 -23.062 -11.82 1 90.44 406 ASP B N 1
ATOM 7581 C CA . ASP B 1 406 ? 19.984 -24.125 -12.25 1 90.44 406 ASP B CA 1
ATOM 7582 C C . ASP B 1 406 ? 19.828 -25.375 -11.398 1 90.44 406 ASP B C 1
ATOM 7584 O O . ASP B 1 406 ? 20.078 -26.484 -11.859 1 90.44 406 ASP B O 1
ATOM 7588 N N . ASP B 1 407 ? 19.359 -25.234 -10.164 1 87.88 407 ASP B N 1
ATOM 7589 C CA . ASP B 1 407 ? 19.281 -26.375 -9.25 1 87.88 407 ASP B CA 1
ATOM 7590 C C . ASP B 1 407 ? 17.844 -26.906 -9.18 1 87.88 407 ASP B C 1
ATOM 7592 O O . ASP B 1 407 ? 17.453 -27.531 -8.195 1 87.88 407 ASP B O 1
ATOM 7596 N N . LEU B 1 408 ? 17.078 -26.688 -10.211 1 89.94 408 LEU B N 1
ATOM 7597 C CA . LEU B 1 408 ? 15.703 -27.172 -10.211 1 89.94 408 LEU B CA 1
ATOM 7598 C C . LEU B 1 408 ? 15.68 -28.703 -10.273 1 89.94 408 LEU B C 1
ATOM 7600 O O . LEU B 1 408 ? 16.469 -29.312 -11 1 89.94 408 LEU B O 1
ATOM 7604 N N . PRO B 1 409 ? 14.836 -29.281 -9.516 1 86.81 409 PRO B N 1
ATOM 7605 C CA . PRO B 1 409 ? 14.672 -30.734 -9.664 1 86.81 409 PRO B CA 1
ATOM 7606 C C . PRO B 1 409 ? 14.234 -31.125 -11.07 1 86.81 409 PRO B C 1
ATOM 7608 O O . PRO B 1 409 ? 13.625 -30.328 -11.781 1 86.81 409 PRO B O 1
ATOM 7611 N N . PRO B 1 410 ? 14.477 -32.312 -11.445 1 81.38 410 PRO B N 1
ATOM 7612 C CA . PRO B 1 410 ? 14.219 -32.75 -12.812 1 81.38 410 PRO B CA 1
ATOM 7613 C C . PRO B 1 410 ? 12.75 -32.594 -13.211 1 81.38 410 PRO B C 1
ATOM 7615 O O . PRO B 1 410 ? 12.445 -32.312 -14.375 1 81.38 410 PRO B O 1
ATOM 7618 N N . TYR B 1 411 ? 11.867 -32.781 -12.297 1 81.81 411 TYR B N 1
ATOM 7619 C CA . TYR B 1 411 ? 10.453 -32.75 -12.641 1 81.81 411 TYR B CA 1
ATOM 7620 C C . TYR B 1 411 ? 9.992 -31.312 -12.906 1 81.81 411 TYR B C 1
ATOM 7622 O O . TYR B 1 411 ? 8.875 -31.109 -13.391 1 81.81 411 TYR B O 1
ATOM 7630 N N . LEU B 1 412 ? 10.852 -30.312 -12.664 1 87.62 412 LEU B N 1
ATOM 7631 C CA . LEU B 1 412 ? 10.508 -28.922 -12.922 1 87.62 412 LEU B CA 1
ATOM 7632 C C . LEU B 1 412 ? 11.336 -28.359 -14.07 1 87.62 412 LEU B C 1
ATOM 7634 O O . LEU B 1 412 ? 11.219 -27.172 -14.406 1 87.62 412 LEU B O 1
ATOM 7638 N N . GLN B 1 413 ? 12.086 -29.188 -14.68 1 81.25 413 GLN B N 1
ATOM 7639 C CA . GLN B 1 413 ? 12.906 -28.734 -15.797 1 81.25 413 GLN B CA 1
ATOM 7640 C C . GLN B 1 413 ? 12.156 -28.859 -17.125 1 81.25 413 GLN B C 1
ATOM 7642 O O . GLN B 1 413 ? 11.258 -29.688 -17.25 1 81.25 413 GLN B O 1
ATOM 7647 N N . SER B 1 414 ? 12.406 -28.078 -18.094 1 68.56 414 SER B N 1
ATOM 7648 C CA . SER B 1 414 ? 11.672 -27.938 -19.344 1 68.56 414 SER B CA 1
ATOM 7649 C C . SER B 1 414 ? 11.664 -29.234 -20.141 1 68.56 414 SER B C 1
ATOM 7651 O O . SER B 1 414 ? 10.672 -29.562 -20.797 1 68.56 414 SER B O 1
ATOM 7653 N N . TYR B 1 415 ? 12.836 -29.797 -20.156 1 62.47 415 TYR B N 1
ATOM 7654 C CA . TYR B 1 415 ? 12.898 -30.969 -21.031 1 62.47 415 TYR B CA 1
ATOM 7655 C C . TYR B 1 415 ? 11.914 -32.031 -20.578 1 62.47 415 TYR B C 1
ATOM 7657 O O . TYR B 1 415 ? 11.695 -33.031 -21.297 1 62.47 415 TYR B O 1
ATOM 7665 N N . THR B 1 416 ? 11.188 -31.703 -19.516 1 62.12 416 THR B N 1
ATOM 7666 C CA . THR B 1 416 ? 10.328 -32.719 -18.891 1 62.12 416 THR B CA 1
ATOM 7667 C C . THR B 1 416 ? 8.93 -32.688 -19.5 1 62.12 416 THR B C 1
ATOM 7669 O O . THR B 1 416 ? 8.125 -33.594 -19.266 1 62.12 416 THR B O 1
ATOM 7672 N N . PHE B 1 417 ? 8.562 -31.719 -20.266 1 68 417 PHE B N 1
ATOM 7673 C CA . PHE B 1 417 ? 7.195 -31.625 -20.766 1 68 417 PHE B CA 1
ATOM 7674 C C . PHE B 1 417 ? 6.801 -32.906 -21.5 1 68 417 PHE B C 1
ATOM 7676 O O . PHE B 1 417 ? 5.711 -33.438 -21.281 1 68 417 PHE B O 1
ATOM 7683 N N . ALA B 1 418 ? 7.793 -33.312 -22.266 1 57.84 418 ALA B N 1
ATOM 7684 C CA . ALA B 1 418 ? 7.504 -34.5 -23.062 1 57.84 418 ALA B CA 1
ATOM 7685 C C . ALA B 1 418 ? 7.367 -35.75 -22.188 1 57.84 418 ALA B C 1
ATOM 7687 O O . ALA B 1 418 ? 6.52 -36.594 -22.438 1 57.84 418 ALA B O 1
ATOM 7688 N N . ALA B 1 419 ? 8.062 -35.688 -21.156 1 59.34 419 ALA B N 1
ATOM 7689 C CA . ALA B 1 419 ? 8.078 -36.875 -20.297 1 59.34 419 ALA B CA 1
ATOM 7690 C C . ALA B 1 419 ? 6.844 -36.938 -19.406 1 59.34 419 ALA B C 1
ATOM 7692 O O . ALA B 1 419 ? 6.336 -38 -19.078 1 59.34 419 ALA B O 1
ATOM 7693 N N . LEU B 1 420 ? 6.359 -35.844 -19.094 1 62.59 420 LEU B N 1
ATOM 7694 C CA . LEU B 1 420 ? 5.285 -35.781 -18.109 1 62.59 420 LEU B CA 1
ATOM 7695 C C . LEU B 1 420 ? 3.926 -35.688 -18.797 1 62.59 420 LEU B C 1
ATOM 7697 O O . LEU B 1 420 ? 2.898 -36 -18.203 1 62.59 420 LEU B O 1
ATOM 7701 N N . ALA B 1 421 ? 3.904 -35.25 -20.016 1 59.72 421 ALA B N 1
ATOM 7702 C CA . ALA B 1 421 ? 2.646 -34.938 -20.703 1 59.72 421 ALA B CA 1
ATOM 7703 C C . ALA B 1 421 ? 1.787 -36.219 -20.828 1 59.72 421 ALA B C 1
ATOM 7705 O O . ALA B 1 421 ? 0.557 -36.125 -20.844 1 59.72 421 ALA B O 1
ATOM 7706 N N . ASP B 1 422 ? 2.48 -37.312 -20.812 1 57.22 422 ASP B N 1
ATOM 7707 C CA . ASP B 1 422 ? 1.729 -38.562 -21.031 1 57.22 422 ASP B CA 1
ATOM 7708 C C . ASP B 1 422 ? 1.182 -39.094 -19.719 1 57.22 422 ASP B C 1
ATOM 7710 O O . ASP B 1 422 ? 0.386 -40.031 -19.719 1 57.22 422 ASP B O 1
ATOM 7714 N N . GLU B 1 423 ? 1.558 -38.469 -18.594 1 58.19 423 GLU B N 1
ATOM 7715 C CA . GLU B 1 423 ? 1.142 -39.062 -17.312 1 58.19 423 GLU B CA 1
ATOM 7716 C C . GLU B 1 423 ? -0.042 -38.312 -16.719 1 58.19 423 GLU B C 1
ATOM 7718 O O . GLU B 1 423 ? -0.068 -37.062 -16.734 1 58.19 423 GLU B O 1
ATOM 7723 N N . SER B 1 424 ? -1.206 -38.969 -16.562 1 59.41 424 SER B N 1
ATOM 7724 C CA . SER B 1 424 ? -2.496 -38.406 -16.156 1 59.41 424 SER B CA 1
ATOM 7725 C C . SER B 1 424 ? -2.541 -38.156 -14.648 1 59.41 424 SER B C 1
ATOM 7727 O O . SER B 1 424 ? -3.566 -37.75 -14.117 1 59.41 424 SER B O 1
ATOM 7729 N N . ARG B 1 425 ? -1.469 -38.281 -13.906 1 65.81 425 ARG B N 1
ATOM 7730 C CA . ARG B 1 425 ? -1.535 -38.125 -12.453 1 65.81 425 ARG B CA 1
ATOM 7731 C C . ARG B 1 425 ? -1.6 -36.656 -12.07 1 65.81 425 ARG B C 1
ATOM 7733 O O . ARG B 1 425 ? -1.027 -35.781 -12.75 1 65.81 425 ARG B O 1
ATOM 7740 N N . GLU B 1 426 ? -2.389 -36.406 -11.156 1 68.69 426 GLU B N 1
ATOM 7741 C CA . GLU B 1 426 ? -2.588 -35.062 -10.617 1 68.69 426 GLU B CA 1
ATOM 7742 C C . GLU B 1 426 ? -1.253 -34.344 -10.359 1 68.69 426 GLU B C 1
ATOM 7744 O O . GLU B 1 426 ? -1.08 -33.188 -10.688 1 68.69 426 GLU B O 1
ATOM 7749 N N . THR B 1 427 ? -0.351 -35.062 -9.844 1 70.06 427 THR B N 1
ATOM 7750 C CA . THR B 1 427 ? 0.954 -34.5 -9.5 1 70.06 427 THR B CA 1
ATOM 7751 C C . THR B 1 427 ? 1.717 -34.094 -10.758 1 70.06 427 THR B C 1
ATOM 7753 O O . THR B 1 427 ? 2.406 -33.062 -10.766 1 70.06 427 THR B O 1
ATOM 7756 N N . THR B 1 428 ? 1.495 -34.875 -11.695 1 79.38 428 THR B N 1
ATOM 7757 C CA . THR B 1 428 ? 2.162 -34.562 -12.953 1 79.38 428 THR B CA 1
ATOM 7758 C C . THR B 1 428 ? 1.602 -33.25 -13.555 1 79.38 428 THR B C 1
ATOM 7760 O O . THR B 1 428 ? 2.352 -32.438 -14.086 1 79.38 428 THR B O 1
ATOM 7763 N N . LYS B 1 429 ? 0.333 -33.125 -13.398 1 84.38 429 LYS B N 1
ATOM 7764 C CA . LYS B 1 429 ? -0.3 -31.891 -13.898 1 84.38 429 LYS B CA 1
ATOM 7765 C C . LYS B 1 429 ? 0.223 -30.656 -13.164 1 84.38 429 LYS B C 1
ATOM 7767 O O . LYS B 1 429 ? 0.488 -29.625 -13.789 1 84.38 429 LYS B O 1
ATOM 7772 N N . GLN B 1 430 ? 0.392 -30.828 -11.875 1 87.62 430 GLN B N 1
ATOM 7773 C CA . GLN B 1 430 ? 0.853 -29.719 -11.055 1 87.62 430 GLN B CA 1
ATOM 7774 C C . GLN B 1 430 ? 2.264 -29.281 -11.445 1 87.62 430 GLN B C 1
ATOM 7776 O O . GLN B 1 430 ? 2.551 -28.094 -11.539 1 87.62 430 GLN B O 1
ATOM 7781 N N . PHE B 1 431 ? 3.092 -30.25 -11.75 1 87.81 431 PHE B N 1
ATOM 7782 C CA . PHE B 1 431 ? 4.465 -29.938 -12.133 1 87.81 431 PHE B CA 1
ATOM 7783 C C . PHE B 1 431 ? 4.508 -29.297 -13.516 1 87.81 431 PHE B C 1
ATOM 7785 O O . PHE B 1 431 ? 5.316 -28.406 -13.766 1 87.81 431 PHE B O 1
ATOM 7792 N N . LEU B 1 432 ? 3.621 -29.781 -14.352 1 89.56 432 LEU B N 1
ATOM 7793 C CA . LEU B 1 432 ? 3.555 -29.203 -15.688 1 89.56 432 LEU B CA 1
ATOM 7794 C C . LEU B 1 432 ? 3.145 -27.734 -15.633 1 89.56 432 LEU B C 1
ATOM 7796 O O . LEU B 1 432 ? 3.695 -26.906 -16.359 1 89.56 432 LEU B O 1
ATOM 7800 N N . ILE B 1 433 ? 2.227 -27.438 -14.773 1 92.62 433 ILE B N 1
ATOM 7801 C CA . ILE B 1 433 ? 1.749 -26.062 -14.602 1 92.62 433 ILE B CA 1
ATOM 7802 C C . ILE B 1 433 ? 2.885 -25.188 -14.094 1 92.62 433 ILE B C 1
ATOM 7804 O O . ILE B 1 433 ? 3.115 -24.094 -14.617 1 92.62 433 ILE B O 1
ATOM 7808 N N . GLN B 1 434 ? 3.596 -25.625 -13.086 1 93.75 434 GLN B N 1
ATOM 7809 C CA . GLN B 1 434 ? 4.695 -24.875 -12.5 1 93.75 434 GLN B CA 1
ATOM 7810 C C . GLN B 1 434 ? 5.844 -24.719 -13.492 1 93.75 434 GLN B C 1
ATOM 7812 O O . GLN B 1 434 ? 6.457 -23.641 -13.578 1 93.75 434 GLN B O 1
ATOM 7817 N N . CYS B 1 435 ? 6.094 -25.781 -14.25 1 91.88 435 CYS B N 1
ATOM 7818 C CA . CYS B 1 435 ? 7.152 -25.719 -15.25 1 91.88 435 CYS B CA 1
ATOM 7819 C C . CYS B 1 435 ? 6.84 -24.688 -16.312 1 91.88 435 CYS B C 1
ATOM 7821 O O . CYS B 1 435 ? 7.703 -23.891 -16.688 1 91.88 435 CYS B O 1
ATOM 7823 N N . ALA B 1 436 ? 5.637 -24.766 -16.797 1 92.69 436 ALA B N 1
ATOM 7824 C CA . ALA B 1 436 ? 5.223 -23.797 -17.812 1 92.69 436 ALA B CA 1
ATOM 7825 C C . ALA B 1 436 ? 5.352 -22.375 -17.266 1 92.69 436 ALA B C 1
ATOM 7827 O O . ALA B 1 436 ? 5.816 -21.469 -17.984 1 92.69 436 ALA B O 1
ATOM 7828 N N . ASN B 1 437 ? 4.941 -22.141 -16.062 1 95 437 ASN B N 1
ATOM 7829 C CA . ASN B 1 437 ? 5.02 -20.828 -15.438 1 95 437 ASN B CA 1
ATOM 7830 C C . ASN B 1 437 ? 6.461 -20.344 -15.312 1 95 437 ASN B C 1
ATOM 7832 O O . ASN B 1 437 ? 6.785 -19.219 -15.695 1 95 437 ASN B O 1
ATOM 7836 N N . LEU B 1 438 ? 7.34 -21.203 -14.789 1 95 438 LEU B N 1
ATOM 7837 C CA . LEU B 1 438 ? 8.734 -20.875 -14.547 1 95 438 LEU B CA 1
ATOM 7838 C C . LEU B 1 438 ? 9.445 -20.516 -15.844 1 95 438 LEU B C 1
ATOM 7840 O O . LEU B 1 438 ? 10.148 -19.516 -15.922 1 95 438 LEU B O 1
ATOM 7844 N N . GLN B 1 439 ? 9.203 -21.281 -16.828 1 92.81 439 GLN B N 1
ATOM 7845 C CA . GLN B 1 439 ? 9.922 -21.125 -18.094 1 92.81 439 GLN B CA 1
ATOM 7846 C C . GLN B 1 439 ? 9.531 -19.828 -18.797 1 92.81 439 GLN B C 1
ATOM 7848 O O . GLN B 1 439 ? 10.383 -19.094 -19.281 1 92.81 439 GLN B O 1
ATOM 7853 N N . VAL B 1 440 ? 8.289 -19.562 -18.812 1 94.44 440 VAL B N 1
ATOM 7854 C CA . VAL B 1 440 ? 7.855 -18.328 -19.453 1 94.44 440 VAL B CA 1
ATOM 7855 C C . VAL B 1 440 ? 8.297 -17.125 -18.625 1 94.44 440 VAL B C 1
ATOM 7857 O O . VAL B 1 440 ? 8.703 -16.094 -19.172 1 94.44 440 VAL B O 1
ATOM 7860 N N . SER B 1 441 ? 8.219 -17.25 -17.312 1 96.38 441 SER B N 1
ATOM 7861 C CA . SER B 1 441 ? 8.602 -16.156 -16.422 1 96.38 441 SER B CA 1
ATOM 7862 C C . SER B 1 441 ? 10.078 -15.812 -16.562 1 96.38 441 SER B C 1
ATOM 7864 O O . SER B 1 441 ? 10.453 -14.641 -16.609 1 96.38 441 SER B O 1
ATOM 7866 N N . ILE B 1 442 ? 10.93 -16.812 -16.672 1 95.69 442 ILE B N 1
ATOM 7867 C CA . ILE B 1 442 ? 12.359 -16.547 -16.766 1 95.69 442 ILE B CA 1
ATOM 7868 C C . ILE B 1 442 ? 12.672 -15.844 -18.078 1 95.69 442 ILE B C 1
ATOM 7870 O O . ILE B 1 442 ? 13.5 -14.93 -18.109 1 95.69 442 ILE B O 1
ATOM 7874 N N . HIS B 1 443 ? 12.055 -16.25 -19.156 1 95.81 443 HIS B N 1
ATOM 7875 C CA . HIS B 1 443 ? 12.305 -15.609 -20.438 1 95.81 443 HIS B CA 1
ATOM 7876 C C . HIS B 1 443 ? 11.766 -14.188 -20.469 1 95.81 443 HIS B C 1
ATOM 7878 O O . HIS B 1 443 ? 12.391 -13.281 -21.016 1 95.81 443 HIS B O 1
ATOM 7884 N N . CYS B 1 444 ? 10.602 -14.07 -19.844 1 97 444 CYS B N 1
ATOM 7885 C CA . CYS B 1 444 ? 10.039 -12.727 -19.734 1 97 444 CYS B CA 1
ATOM 7886 C C . CYS B 1 444 ? 10.969 -11.805 -18.969 1 97 444 CYS B C 1
ATOM 7888 O O . CYS B 1 444 ? 11.242 -10.688 -19.406 1 97 444 CYS B O 1
ATOM 7890 N N . LEU B 1 445 ? 11.461 -12.242 -17.859 1 97.56 445 LEU B N 1
ATOM 7891 C CA . LEU B 1 445 ? 12.32 -11.438 -17 1 97.56 445 LEU B CA 1
ATOM 7892 C C . LEU B 1 445 ? 13.672 -11.188 -17.672 1 97.56 445 LEU B C 1
ATOM 7894 O O . LEU B 1 445 ? 14.242 -10.102 -17.547 1 97.56 445 LEU B O 1
ATOM 7898 N N . ARG B 1 446 ? 14.156 -12.188 -18.391 1 95.69 446 ARG B N 1
ATOM 7899 C CA . ARG B 1 446 ? 15.367 -11.984 -19.188 1 95.69 446 ARG B CA 1
ATOM 7900 C C . ARG B 1 446 ? 15.18 -10.875 -20.219 1 95.69 446 ARG B C 1
ATOM 7902 O O . ARG B 1 446 ? 16.078 -10.055 -20.422 1 95.69 446 ARG B O 1
ATOM 7909 N N . MET B 1 447 ? 14.008 -10.891 -20.875 1 95.88 447 MET B N 1
ATOM 7910 C CA . MET B 1 447 ? 13.688 -9.852 -21.859 1 95.88 447 MET B CA 1
ATOM 7911 C C . MET B 1 447 ? 13.711 -8.469 -21.203 1 95.88 447 MET B C 1
ATOM 7913 O O . MET B 1 447 ? 14.352 -7.551 -21.719 1 95.88 447 MET B O 1
ATOM 7917 N N . VAL B 1 448 ? 13.078 -8.328 -20.047 1 95.12 448 VAL B N 1
ATOM 7918 C CA . VAL B 1 448 ? 12.969 -7.062 -19.328 1 95.12 448 VAL B CA 1
ATOM 7919 C C . VAL B 1 448 ? 14.352 -6.574 -18.906 1 95.12 448 VAL B C 1
ATOM 7921 O O . VAL B 1 448 ? 14.688 -5.402 -19.109 1 95.12 448 VAL B O 1
ATOM 7924 N N . ILE B 1 449 ? 15.148 -7.441 -18.359 1 93.69 449 ILE B N 1
ATOM 7925 C CA . ILE B 1 449 ? 16.469 -7.09 -17.859 1 93.69 449 ILE B CA 1
ATOM 7926 C C . ILE B 1 449 ? 17.375 -6.695 -19.031 1 93.69 449 ILE B C 1
ATOM 7928 O O . ILE B 1 449 ? 18.125 -5.73 -18.938 1 93.69 449 ILE B O 1
ATOM 7932 N N . THR B 1 450 ? 17.25 -7.438 -20.141 1 91.94 450 THR B N 1
ATOM 7933 C CA . THR B 1 450 ? 18.016 -7.102 -21.328 1 91.94 450 THR B CA 1
ATOM 7934 C C . THR B 1 450 ? 17.656 -5.699 -21.828 1 91.94 450 THR B C 1
ATOM 7936 O O . THR B 1 450 ? 18.547 -4.922 -22.203 1 91.94 450 THR B O 1
ATOM 7939 N N . GLN B 1 451 ? 16.438 -5.379 -21.781 1 90.94 451 GLN B N 1
ATOM 7940 C CA . GLN B 1 451 ? 15.977 -4.062 -22.203 1 90.94 451 GLN B CA 1
ATOM 7941 C C . GLN B 1 451 ? 16.531 -2.969 -21.281 1 90.94 451 GLN B C 1
ATOM 7943 O O . GLN B 1 451 ? 16.906 -1.894 -21.75 1 90.94 451 GLN B O 1
ATOM 7948 N N . LYS B 1 452 ? 16.594 -3.238 -20.031 1 88.88 452 LYS B N 1
ATOM 7949 C CA . LYS B 1 452 ? 17.062 -2.25 -19.078 1 88.88 452 LYS B CA 1
ATOM 7950 C C . LYS B 1 452 ? 18.578 -2.07 -19.172 1 88.88 452 LYS B C 1
ATOM 7952 O O . LYS B 1 452 ? 19.094 -0.954 -19.047 1 88.88 452 LYS B O 1
ATOM 7957 N N . LEU B 1 453 ? 19.281 -3.156 -19.375 1 85.44 453 LEU B N 1
ATOM 7958 C CA . LEU B 1 453 ? 20.734 -3.129 -19.422 1 85.44 453 LEU B CA 1
ATOM 7959 C C . LEU B 1 453 ? 21.234 -2.455 -20.703 1 85.44 453 LEU B C 1
ATOM 7961 O O . LEU B 1 453 ? 22.312 -1.846 -20.703 1 85.44 453 LEU B O 1
ATOM 7965 N N . GLU B 1 454 ? 20.453 -2.541 -21.734 1 83.38 454 GLU B N 1
ATOM 7966 C CA . GLU B 1 454 ? 20.859 -1.943 -23 1 83.38 454 GLU B CA 1
ATOM 7967 C C . GLU B 1 454 ? 20.953 -0.424 -22.891 1 83.38 454 GLU B C 1
ATOM 7969 O O . GLU B 1 454 ? 21.703 0.213 -23.625 1 83.38 454 GLU B O 1
ATOM 7974 N N . ASN B 1 455 ? 20.25 0.143 -22 1 75.88 455 ASN B N 1
ATOM 7975 C CA . ASN B 1 455 ? 20.188 1.592 -21.844 1 75.88 455 ASN B CA 1
ATOM 7976 C C . ASN B 1 455 ? 21.312 2.098 -20.922 1 75.88 455 ASN B C 1
ATOM 7978 O O . ASN B 1 455 ? 21.484 3.307 -20.766 1 75.88 455 ASN B O 1
ATOM 7982 N N . LEU B 1 456 ? 22.125 1.156 -20.453 1 77.31 456 LEU B N 1
ATOM 7983 C CA . LEU B 1 456 ? 23.25 1.558 -19.609 1 77.31 456 LEU B CA 1
ATOM 7984 C C . LEU B 1 456 ? 24.516 1.728 -20.438 1 77.31 456 LEU B C 1
ATOM 7986 O O . LEU B 1 456 ? 24.812 0.904 -21.297 1 77.31 456 LEU B O 1
ATOM 7990 N N . PRO B 1 457 ? 25.203 2.859 -20.203 1 69.88 457 PRO B N 1
ATOM 7991 C CA . PRO B 1 457 ? 26.375 3.174 -21.016 1 69.88 457 PRO B CA 1
ATOM 7992 C C . PRO B 1 457 ? 27.391 2.035 -21.047 1 69.88 457 PRO B C 1
ATOM 7994 O O . PRO B 1 457 ? 28.016 1.786 -22.094 1 69.88 457 PRO B O 1
ATOM 7997 N N . TYR B 1 458 ? 27.578 1.295 -20.031 1 66.06 458 TYR B N 1
ATOM 7998 C CA . TYR B 1 458 ? 28.594 0.254 -19.953 1 66.06 458 TYR B CA 1
ATOM 7999 C C . TYR B 1 458 ? 28.141 -1.007 -20.672 1 66.06 458 TYR B C 1
ATOM 8001 O O . TYR B 1 458 ? 28.969 -1.807 -21.125 1 66.06 458 TYR B O 1
ATOM 8009 N N . TYR B 1 459 ? 26.891 -1.126 -20.781 1 64.31 459 TYR B N 1
ATOM 8010 C CA . TYR B 1 459 ? 26.359 -2.346 -21.375 1 64.31 459 TYR B CA 1
ATOM 8011 C C . TYR B 1 459 ? 25.891 -2.088 -22.812 1 64.31 459 TYR B C 1
ATOM 8013 O O . TYR B 1 459 ? 25.281 -2.961 -23.438 1 64.31 459 TYR B O 1
ATOM 8021 N N . LYS B 1 460 ? 26.156 -0.845 -23.094 1 61.47 460 LYS B N 1
ATOM 8022 C CA . LYS B 1 460 ? 25.719 -0.468 -24.422 1 61.47 460 LYS B CA 1
ATOM 8023 C C . LYS B 1 460 ? 26.422 -1.307 -25.484 1 61.47 460 LYS B C 1
ATOM 8025 O O . LYS B 1 460 ? 27.656 -1.275 -25.594 1 61.47 460 LYS B O 1
ATOM 8030 N N . SER B 1 461 ? 25.922 -2.385 -25.734 1 62.09 461 SER B N 1
ATOM 8031 C CA . SER B 1 461 ? 26.312 -3.143 -26.906 1 62.09 461 SER B CA 1
ATOM 8032 C C . SER B 1 461 ? 25.75 -2.525 -28.188 1 62.09 461 SER B C 1
ATOM 8034 O O . SER B 1 461 ? 24.844 -1.696 -28.125 1 62.09 461 SER B O 1
ATOM 8036 N N . ASP B 1 462 ? 26.359 -2.795 -29.281 1 64.31 462 ASP B N 1
ATOM 8037 C CA . ASP B 1 462 ? 25.797 -2.395 -30.578 1 64.31 462 ASP B CA 1
ATOM 8038 C C . ASP B 1 462 ? 24.312 -2.771 -30.656 1 64.31 462 ASP B C 1
ATOM 8040 O O . ASP B 1 462 ? 23.922 -3.873 -30.266 1 64.31 462 ASP B O 1
ATOM 8044 N N . ILE B 1 463 ? 23.453 -1.778 -30.781 1 61.09 463 ILE B N 1
ATOM 8045 C CA . ILE B 1 463 ? 22 -1.919 -30.891 1 61.09 463 ILE B CA 1
ATOM 8046 C C . ILE B 1 463 ? 21.672 -3.211 -31.641 1 61.09 463 ILE B C 1
ATOM 8048 O O . ILE B 1 463 ? 20.719 -3.914 -31.266 1 61.09 463 ILE B O 1
ATOM 8052 N N . GLY B 1 464 ? 22.469 -3.512 -32.531 1 70.44 464 GLY B N 1
ATOM 8053 C CA . GLY B 1 464 ? 22.266 -4.734 -33.281 1 70.44 464 GLY B CA 1
ATOM 8054 C C . GLY B 1 464 ? 22.406 -5.988 -32.438 1 70.44 464 GLY B C 1
ATOM 8055 O O . GLY B 1 464 ? 21.609 -6.922 -32.562 1 70.44 464 GLY B O 1
ATOM 8056 N N . HIS B 1 465 ? 23.297 -5.941 -31.484 1 78.62 465 HIS B N 1
ATOM 8057 C CA . HIS B 1 465 ? 23.531 -7.098 -30.625 1 78.62 465 HIS B CA 1
ATOM 8058 C C . HIS B 1 465 ? 22.422 -7.258 -29.594 1 78.62 465 HIS B C 1
ATOM 8060 O O . HIS B 1 465 ? 22.016 -8.375 -29.281 1 78.62 465 HIS B O 1
ATOM 8066 N N . SER B 1 466 ? 21.922 -6.145 -29.203 1 85.06 466 SER B N 1
ATOM 8067 C CA . SER B 1 466 ? 20.828 -6.184 -28.219 1 85.06 466 SER B CA 1
ATOM 8068 C C . SER B 1 466 ? 19.547 -6.707 -28.844 1 85.06 466 SER B C 1
ATOM 8070 O O . SER B 1 466 ? 18.828 -7.508 -28.234 1 85.06 466 SER B O 1
ATOM 8072 N N . ASP B 1 467 ? 19.281 -6.289 -30.094 1 89.62 467 ASP B N 1
ATOM 8073 C CA . ASP B 1 467 ? 18.078 -6.754 -30.797 1 89.62 467 ASP B CA 1
ATOM 8074 C C . ASP B 1 467 ? 18.156 -8.25 -31.078 1 89.62 467 ASP B C 1
ATOM 8076 O O . ASP B 1 467 ? 17.156 -8.961 -30.984 1 89.62 467 ASP B O 1
ATOM 8080 N N . LEU B 1 468 ? 19.359 -8.664 -31.406 1 89.25 468 LEU B N 1
ATOM 8081 C CA . LEU B 1 468 ? 19.547 -10.094 -31.641 1 89.25 468 LEU B CA 1
ATOM 8082 C C . LEU B 1 468 ? 19.297 -10.891 -30.375 1 89.25 468 LEU B C 1
ATOM 8084 O O . LEU B 1 468 ? 18.641 -11.938 -30.406 1 89.25 468 LEU B O 1
ATOM 8088 N N . ARG B 1 469 ? 19.797 -10.406 -29.328 1 90.75 469 ARG B N 1
ATOM 8089 C CA . ARG B 1 469 ? 19.609 -11.086 -28.047 1 90.75 469 ARG B CA 1
ATOM 8090 C C . ARG B 1 469 ? 18.125 -11.141 -27.688 1 90.75 469 ARG B C 1
ATOM 8092 O O . ARG B 1 469 ? 17.641 -12.172 -27.219 1 90.75 469 ARG B O 1
ATOM 8099 N N . LYS B 1 470 ? 17.453 -10.094 -27.906 1 93.88 470 LYS B N 1
ATOM 8100 C CA . LYS B 1 470 ? 16.016 -10.031 -27.609 1 93.88 470 LYS B CA 1
ATOM 8101 C C . LYS B 1 470 ? 15.234 -11.016 -28.469 1 93.88 470 LYS B C 1
ATOM 8103 O O . LYS B 1 470 ? 14.32 -11.688 -27.984 1 93.88 470 LYS B O 1
ATOM 8108 N N . THR B 1 471 ? 15.594 -11.117 -29.719 1 94.81 471 THR B N 1
ATOM 8109 C CA . THR B 1 471 ? 14.914 -12.062 -30.594 1 94.81 471 THR B CA 1
ATOM 8110 C C . THR B 1 471 ? 15.195 -13.5 -30.172 1 94.81 471 THR B C 1
ATOM 8112 O O . THR B 1 471 ? 14.336 -14.375 -30.297 1 94.81 471 THR B O 1
ATOM 8115 N N . GLU B 1 472 ? 16.359 -13.75 -29.688 1 94.56 472 GLU B N 1
ATOM 8116 C CA . GLU B 1 472 ? 16.703 -15.078 -29.188 1 94.56 472 GLU B CA 1
ATOM 8117 C C . GLU B 1 472 ? 15.875 -15.453 -27.969 1 94.56 472 GLU B C 1
ATOM 8119 O O . GLU B 1 472 ? 15.398 -16.578 -27.859 1 94.56 472 GLU B O 1
ATOM 8124 N N . ILE B 1 473 ? 15.711 -14.555 -27.078 1 95.62 473 ILE B N 1
ATOM 8125 C CA . ILE B 1 473 ? 14.891 -14.781 -25.891 1 95.62 473 ILE B CA 1
ATOM 8126 C C . ILE B 1 473 ? 13.461 -15.109 -26.312 1 95.62 473 ILE B C 1
ATOM 8128 O O . ILE B 1 473 ? 12.859 -16.062 -25.781 1 95.62 473 ILE B O 1
ATOM 8132 N N . ALA B 1 474 ? 12.961 -14.328 -27.25 1 96.31 474 ALA B N 1
ATOM 8133 C CA . ALA B 1 474 ? 11.594 -14.539 -27.719 1 96.31 474 ALA B CA 1
ATOM 8134 C C . ALA B 1 474 ? 11.438 -15.922 -28.359 1 96.31 474 ALA B C 1
ATOM 8136 O O . ALA B 1 474 ? 10.445 -16.609 -28.109 1 96.31 474 ALA B O 1
ATOM 8137 N N . ARG B 1 475 ? 12.406 -16.281 -29.141 1 94.62 475 ARG B N 1
ATOM 8138 C CA . ARG B 1 475 ? 12.359 -17.578 -29.812 1 94.62 475 ARG B CA 1
ATOM 8139 C C . ARG B 1 475 ? 12.406 -18.719 -28.797 1 94.62 475 ARG B C 1
ATOM 8141 O O . ARG B 1 475 ? 11.711 -19.734 -28.953 1 94.62 475 ARG B O 1
ATOM 8148 N N . ASP B 1 476 ? 13.242 -18.562 -27.844 1 93.44 476 ASP B N 1
ATOM 8149 C CA . ASP B 1 476 ? 13.328 -19.578 -26.781 1 93.44 476 ASP B CA 1
ATOM 8150 C C . ASP B 1 476 ? 12.016 -19.688 -26.016 1 93.44 476 ASP B C 1
ATOM 8152 O O . ASP B 1 476 ? 11.586 -20.797 -25.672 1 93.44 476 ASP B O 1
ATOM 8156 N N . MET B 1 477 ? 11.414 -18.578 -25.703 1 94.81 477 MET B N 1
ATOM 8157 C CA . MET B 1 477 ? 10.125 -18.562 -25.016 1 94.81 477 MET B CA 1
ATOM 8158 C C . MET B 1 477 ? 9.07 -19.297 -25.828 1 94.81 477 MET B C 1
ATOM 8160 O O . MET B 1 477 ? 8.305 -20.109 -25.297 1 94.81 477 MET B O 1
ATOM 8164 N N . LEU B 1 478 ? 9.07 -19.062 -27.156 1 93.75 478 LEU B N 1
ATOM 8165 C CA . LEU B 1 478 ? 8.094 -19.672 -28.047 1 93.75 478 LEU B CA 1
ATOM 8166 C C . LEU B 1 478 ? 8.305 -21.188 -28.125 1 93.75 478 LEU B C 1
ATOM 8168 O O . LEU B 1 478 ? 7.344 -21.953 -28.188 1 93.75 478 LEU B O 1
ATOM 8172 N N . ARG B 1 479 ? 9.539 -21.578 -28.125 1 91.38 479 ARG B N 1
ATOM 8173 C CA . ARG B 1 479 ? 9.852 -23 -28.141 1 91.38 479 ARG B CA 1
ATOM 8174 C C . ARG B 1 479 ? 9.273 -23.719 -26.922 1 91.38 479 ARG B C 1
ATOM 8176 O O . ARG B 1 479 ? 8.641 -24.766 -27.047 1 91.38 479 ARG B O 1
ATOM 8183 N N . VAL B 1 480 ? 9.461 -23.125 -25.828 1 88.44 480 VAL B N 1
ATOM 8184 C CA . VAL B 1 480 ? 8.984 -23.703 -24.578 1 88.44 480 VAL B CA 1
ATOM 8185 C C . VAL B 1 480 ? 7.453 -23.75 -24.578 1 88.44 480 VAL B C 1
ATOM 8187 O O . VAL B 1 480 ? 6.852 -24.734 -24.156 1 88.44 480 VAL B O 1
ATOM 8190 N N . ILE B 1 481 ? 6.836 -22.688 -25.031 1 90.94 481 ILE B N 1
ATOM 8191 C CA . ILE B 1 481 ? 5.379 -22.578 -25.047 1 90.94 481 ILE B CA 1
ATOM 8192 C C . ILE B 1 481 ? 4.793 -23.656 -25.969 1 90.94 481 ILE B C 1
ATOM 8194 O O . ILE B 1 481 ? 3.752 -24.234 -25.656 1 90.94 481 ILE B O 1
ATOM 8198 N N . GLN B 1 482 ? 5.488 -23.938 -27.016 1 88.06 482 GLN B N 1
ATOM 8199 C CA . GLN B 1 482 ? 5 -24.891 -27.984 1 88.06 482 GLN B CA 1
ATOM 8200 C C . GLN B 1 482 ? 5.156 -26.328 -27.484 1 88.06 482 GLN B C 1
ATOM 8202 O O . GLN B 1 482 ? 4.414 -27.219 -27.891 1 88.06 482 GLN B O 1
ATOM 8207 N N . GLU B 1 483 ? 6.074 -26.484 -26.578 1 87.5 483 GLU B N 1
ATOM 8208 C CA . GLU B 1 483 ? 6.32 -27.812 -26.031 1 87.5 483 GLU B CA 1
ATOM 8209 C C . GLU B 1 483 ? 5.344 -28.125 -24.906 1 87.5 483 GLU B C 1
ATOM 8211 O O . GLU B 1 483 ? 5.09 -29.297 -24.609 1 87.5 483 GLU B O 1
ATOM 8216 N N . ALA B 1 484 ? 4.773 -27.172 -24.281 1 88.19 484 ALA B N 1
ATOM 8217 C CA . ALA B 1 484 ? 3.869 -27.359 -23.156 1 88.19 484 ALA B CA 1
ATOM 8218 C C . ALA B 1 484 ? 2.447 -27.641 -23.641 1 88.19 484 ALA B C 1
ATOM 8220 O O . ALA B 1 484 ? 2.006 -27.094 -24.641 1 88.19 484 ALA B O 1
ATOM 8221 N N . PRO B 1 485 ? 1.768 -28.594 -22.875 1 87.38 485 PRO B N 1
ATOM 8222 C CA . PRO B 1 485 ? 0.351 -28.75 -23.219 1 87.38 485 PRO B CA 1
ATOM 8223 C C . PRO B 1 485 ? -0.427 -27.438 -23.109 1 87.38 485 PRO B C 1
ATOM 8225 O O . PRO B 1 485 ? -0.254 -26.688 -22.141 1 87.38 485 PRO B O 1
ATOM 8228 N N . PHE B 1 486 ? -1.288 -27.203 -24.047 1 88.19 486 PHE B N 1
ATOM 8229 C CA . PHE B 1 486 ? -1.963 -25.906 -24.156 1 88.19 486 PHE B CA 1
ATOM 8230 C C . PHE B 1 486 ? -2.791 -25.625 -22.906 1 88.19 486 PHE B C 1
ATOM 8232 O O . PHE B 1 486 ? -2.891 -24.469 -22.469 1 88.19 486 PHE B O 1
ATOM 8239 N N . TRP B 1 487 ? -3.432 -26.641 -22.328 1 86.75 487 TRP B N 1
ATOM 8240 C CA . TRP B 1 487 ? -4.242 -26.453 -21.141 1 86.75 487 TRP B CA 1
ATOM 8241 C C . TRP B 1 487 ? -3.396 -25.906 -19.984 1 86.75 487 TRP B C 1
ATOM 8243 O O . TRP B 1 487 ? -3.904 -25.188 -19.125 1 86.75 487 TRP B O 1
ATOM 8253 N N . SER B 1 488 ? -2.105 -26.25 -19.922 1 88.62 488 SER B N 1
ATOM 8254 C CA . SER B 1 488 ? -1.217 -25.781 -18.859 1 88.62 488 SER B CA 1
ATOM 8255 C C . SER B 1 488 ? -0.941 -24.281 -19 1 88.62 488 SER B C 1
ATOM 8257 O O . SER B 1 488 ? -0.708 -23.594 -18 1 88.62 488 SER B O 1
ATOM 8259 N N . LEU B 1 489 ? -1.002 -23.812 -20.234 1 90.12 489 LEU B N 1
ATOM 8260 C CA . LEU B 1 489 ? -0.852 -22.391 -20.484 1 90.12 489 LEU B CA 1
ATOM 8261 C C . LEU B 1 489 ? -2.107 -21.625 -20.078 1 90.12 489 LEU B C 1
ATOM 8263 O O . LEU B 1 489 ? -2.02 -20.547 -19.484 1 90.12 489 LEU B O 1
ATOM 8267 N N . GLN B 1 490 ? -3.234 -22.219 -20.328 1 89.06 490 GLN B N 1
ATOM 8268 C CA . GLN B 1 490 ? -4.52 -21.594 -20.031 1 89.06 490 GLN B CA 1
ATOM 8269 C C . GLN B 1 490 ? -4.719 -21.422 -18.531 1 89.06 490 GLN B C 1
ATOM 8271 O O . GLN B 1 490 ? -5.211 -20.375 -18.094 1 89.06 490 GLN B O 1
ATOM 8276 N N . VAL B 1 491 ? -4.277 -22.344 -17.797 1 91.5 491 VAL B N 1
ATOM 8277 C CA . VAL B 1 491 ? -4.535 -22.344 -16.359 1 91.5 491 VAL B CA 1
ATOM 8278 C C . VAL B 1 491 ? -3.645 -21.312 -15.68 1 91.5 491 VAL B C 1
ATOM 8280 O O . VAL B 1 491 ? -3.924 -20.891 -14.555 1 91.5 491 VAL B O 1
ATOM 8283 N N . ASN B 1 492 ? -2.516 -20.891 -16.312 1 92.19 492 ASN B N 1
ATOM 8284 C CA . ASN B 1 492 ? -1.637 -19.875 -15.758 1 92.19 492 ASN B CA 1
ATOM 8285 C C . ASN B 1 492 ? -2.299 -18.5 -15.766 1 92.19 492 ASN B C 1
ATOM 8287 O O . ASN B 1 492 ? -1.868 -17.594 -15.055 1 92.19 492 ASN B O 1
ATOM 8291 N N . GLY B 1 493 ? -3.291 -18.266 -16.5 1 86.31 493 GLY B N 1
ATOM 8292 C CA . GLY B 1 493 ? -4.184 -17.125 -16.391 1 86.31 493 GLY B CA 1
ATOM 8293 C C . GLY B 1 493 ? -3.635 -15.867 -17.031 1 86.31 493 GLY B C 1
ATOM 8294 O O . GLY B 1 493 ? -2.785 -15.938 -17.922 1 86.31 493 GLY B O 1
ATOM 8295 N N . GLU B 1 494 ? -4.117 -14.711 -16.562 1 83.31 494 GLU B N 1
ATOM 8296 C CA . GLU B 1 494 ? -3.863 -13.414 -17.188 1 83.31 494 GLU B CA 1
ATOM 8297 C C . GLU B 1 494 ? -2.406 -12.992 -17 1 83.31 494 GLU B C 1
ATOM 8299 O O . GLU B 1 494 ? -1.808 -12.422 -17.922 1 83.31 494 GLU B O 1
ATOM 8304 N N . PRO B 1 495 ? -1.827 -13.266 -15.898 1 86.31 495 PRO B N 1
ATOM 8305 C CA . PRO B 1 495 ? -0.421 -12.875 -15.773 1 86.31 495 PRO B CA 1
ATOM 8306 C C . PRO B 1 495 ? 0.472 -13.547 -16.812 1 86.31 495 PRO B C 1
ATOM 8308 O O . PRO B 1 495 ? 1.448 -12.953 -17.266 1 86.31 495 PRO B O 1
ATOM 8311 N N . TYR B 1 496 ? 0.117 -14.773 -17.156 1 90.19 496 TYR B N 1
ATOM 8312 C CA . TYR B 1 496 ? 0.837 -15.5 -18.203 1 90.19 496 TYR B CA 1
ATOM 8313 C C . TYR B 1 496 ? 0.719 -14.789 -19.547 1 90.19 496 TYR B C 1
ATOM 8315 O O . TYR B 1 496 ? 1.713 -14.633 -20.25 1 90.19 496 TYR B O 1
ATOM 8323 N N . VAL B 1 497 ? -0.392 -14.32 -19.828 1 89.69 497 VAL B N 1
ATOM 8324 C CA . VAL B 1 497 ? -0.676 -13.609 -21.062 1 89.69 497 VAL B CA 1
ATOM 8325 C C . VAL B 1 497 ? 0.089 -12.289 -21.094 1 89.69 497 VAL B C 1
ATOM 8327 O O . VAL B 1 497 ? 0.624 -11.891 -22.125 1 89.69 497 VAL B O 1
ATOM 8330 N N . GLU B 1 498 ? 0.145 -11.688 -19.969 1 90.62 498 GLU B N 1
ATOM 8331 C CA . GLU B 1 498 ? 0.86 -10.422 -19.859 1 90.62 498 GLU B CA 1
ATOM 8332 C C . GLU B 1 498 ? 2.35 -10.602 -20.141 1 90.62 498 GLU B C 1
ATOM 8334 O O . GLU B 1 498 ? 2.975 -9.75 -20.781 1 90.62 498 GLU B O 1
ATOM 8339 N N . LYS B 1 499 ? 2.914 -11.672 -19.703 1 95.06 499 LYS B N 1
ATOM 8340 C CA . LYS B 1 499 ? 4.32 -11.969 -19.953 1 95.06 499 LYS B CA 1
ATOM 8341 C C . LYS B 1 499 ? 4.574 -12.156 -21.453 1 95.06 499 LYS B C 1
ATOM 8343 O O . LYS B 1 499 ? 5.562 -11.648 -21.984 1 95.06 499 LYS B O 1
ATOM 8348 N N . ILE B 1 500 ? 3.652 -12.82 -22.078 1 93.56 500 ILE B N 1
ATOM 8349 C CA . ILE B 1 500 ? 3.76 -13.07 -23.516 1 93.56 500 ILE B CA 1
ATOM 8350 C C . ILE B 1 500 ? 3.576 -11.766 -24.281 1 93.56 500 ILE B C 1
ATOM 8352 O O . ILE B 1 500 ? 4.309 -11.492 -25.234 1 93.56 500 ILE B O 1
ATOM 8356 N N . ARG B 1 501 ? 2.674 -10.992 -23.844 1 92.44 501 ARG B N 1
ATOM 8357 C CA . ARG B 1 501 ? 2.416 -9.703 -24.484 1 92.44 501 ARG B CA 1
ATOM 8358 C C . ARG B 1 501 ? 3.645 -8.805 -24.406 1 92.44 501 ARG B C 1
ATOM 8360 O O . ARG B 1 501 ? 3.941 -8.07 -25.359 1 92.44 501 ARG B O 1
ATOM 8367 N N . LEU B 1 502 ? 4.266 -8.805 -23.297 1 93.75 502 LEU B N 1
ATOM 8368 C CA . LEU B 1 502 ? 5.473 -8 -23.141 1 93.75 502 LEU B CA 1
ATOM 8369 C C . LEU B 1 502 ? 6.531 -8.414 -24.156 1 93.75 502 LEU B C 1
ATOM 8371 O O . LEU B 1 502 ? 7.184 -7.555 -24.75 1 93.75 502 LEU B O 1
ATOM 8375 N N . THR B 1 503 ? 6.691 -9.641 -24.344 1 94.31 503 THR B N 1
ATOM 8376 C CA . THR B 1 503 ? 7.629 -10.148 -25.344 1 94.31 503 THR B CA 1
ATOM 8377 C C . THR B 1 503 ? 7.199 -9.734 -26.75 1 94.31 503 THR B C 1
ATOM 8379 O O . THR B 1 503 ? 8.031 -9.367 -27.578 1 94.31 503 THR B O 1
ATOM 8382 N N . GLY B 1 504 ? 5.902 -9.781 -26.969 1 93.81 504 GLY B N 1
ATOM 8383 C CA . GLY B 1 504 ? 5.375 -9.32 -28.25 1 93.81 504 GLY B CA 1
ATOM 8384 C C . GLY B 1 504 ? 5.652 -7.852 -28.516 1 93.81 504 GLY B C 1
ATOM 8385 O O . GLY B 1 504 ? 6.023 -7.477 -29.625 1 93.81 504 GLY B O 1
ATOM 8386 N N . ALA B 1 505 ? 5.5 -7.094 -27.516 1 93.25 505 ALA B N 1
ATOM 8387 C CA . ALA B 1 505 ? 5.773 -5.664 -27.641 1 93.25 505 ALA B CA 1
ATOM 8388 C C . ALA B 1 505 ? 7.242 -5.414 -27.984 1 93.25 505 ALA B C 1
ATOM 8390 O O . ALA B 1 505 ? 7.555 -4.512 -28.766 1 93.25 505 ALA B O 1
ATOM 8391 N N . SER B 1 506 ? 8.102 -6.184 -27.391 1 93.81 506 SER B N 1
ATOM 8392 C CA . SER B 1 506 ? 9.531 -6.066 -27.688 1 93.81 506 SER B CA 1
ATOM 8393 C C . SER B 1 506 ? 9.828 -6.41 -29.141 1 93.81 506 SER B C 1
ATOM 8395 O O . SER B 1 506 ? 10.633 -5.742 -29.797 1 93.81 506 SER B O 1
ATOM 8397 N N . LEU B 1 507 ? 9.188 -7.438 -29.625 1 94.94 507 LEU B N 1
ATOM 8398 C CA . LEU B 1 507 ? 9.359 -7.832 -31.016 1 94.94 507 LEU B CA 1
ATOM 8399 C C . LEU B 1 507 ? 8.844 -6.746 -31.953 1 94.94 507 LEU B C 1
ATOM 8401 O O . LEU B 1 507 ? 9.469 -6.453 -32.969 1 94.94 507 LEU B O 1
ATOM 8405 N N . LEU B 1 508 ? 7.758 -6.117 -31.594 1 94 508 LEU B N 1
ATOM 8406 C CA . LEU B 1 508 ? 7.191 -5.043 -32.406 1 94 508 LEU B CA 1
ATOM 8407 C C . LEU B 1 508 ? 8.148 -3.855 -32.469 1 94 508 LEU B C 1
ATOM 8409 O O . LEU B 1 508 ? 8.273 -3.217 -33.531 1 94 508 LEU B O 1
ATOM 8413 N N . GLU B 1 509 ? 8.766 -3.594 -31.359 1 92.69 509 GLU B N 1
ATOM 8414 C CA . GLU B 1 509 ? 9.742 -2.51 -31.344 1 92.69 509 GLU B CA 1
ATOM 8415 C C . GLU B 1 509 ? 10.922 -2.807 -32.281 1 92.69 509 GLU B C 1
ATOM 8417 O O . GLU B 1 509 ? 11.422 -1.909 -32.938 1 92.69 509 GLU B O 1
ATOM 8422 N N . ILE B 1 510 ? 11.359 -4.012 -32.281 1 93 510 ILE B N 1
ATOM 8423 C CA . ILE B 1 510 ? 12.469 -4.434 -33.125 1 93 510 ILE B CA 1
ATOM 8424 C C . ILE B 1 510 ? 12.07 -4.324 -34.594 1 93 510 ILE B C 1
ATOM 8426 O O . ILE B 1 510 ? 12.867 -3.883 -35.438 1 93 510 ILE B O 1
ATOM 8430 N N . ILE B 1 511 ? 10.844 -4.684 -34.906 1 94.12 511 ILE B N 1
ATOM 8431 C CA . ILE B 1 511 ? 10.328 -4.605 -36.25 1 94.12 511 ILE B CA 1
ATOM 8432 C C . ILE B 1 511 ? 10.32 -3.152 -36.719 1 94.12 511 ILE B C 1
ATOM 8434 O O . ILE B 1 511 ? 10.758 -2.846 -37.844 1 94.12 511 ILE B O 1
ATOM 8438 N N . HIS B 1 512 ? 9.93 -2.273 -35.875 1 92.38 512 HIS B N 1
ATOM 8439 C CA . HIS B 1 512 ? 9.82 -0.86 -36.219 1 92.38 512 HIS B CA 1
ATOM 8440 C C . HIS B 1 512 ? 11.195 -0.22 -36.375 1 92.38 512 HIS B C 1
ATOM 8442 O O . HIS B 1 512 ? 11.398 0.609 -37.25 1 92.38 512 HIS B O 1
ATOM 8448 N N . ARG B 1 513 ? 12.109 -0.62 -35.594 1 89.56 513 ARG B N 1
ATOM 8449 C CA . ARG B 1 513 ? 13.438 -0.013 -35.562 1 89.56 513 ARG B CA 1
ATOM 8450 C C . ARG B 1 513 ? 14.281 -0.505 -36.75 1 89.56 513 ARG B C 1
ATOM 8452 O O . ARG B 1 513 ? 15.148 0.216 -37.25 1 89.56 513 ARG B O 1
ATOM 8459 N N . ASN B 1 514 ? 14.016 -1.734 -37.25 1 88.94 514 ASN B N 1
ATOM 8460 C CA . ASN B 1 514 ? 14.945 -2.35 -38.188 1 88.94 514 ASN B CA 1
ATOM 8461 C C . ASN B 1 514 ? 14.336 -2.463 -39.594 1 88.94 514 ASN B C 1
ATOM 8463 O O . ASN B 1 514 ? 14.969 -2.98 -40.5 1 88.94 514 ASN B O 1
ATOM 8467 N N . GLY B 1 515 ? 13.195 -1.933 -39.719 1 84.25 515 GLY B N 1
ATOM 8468 C CA . GLY B 1 515 ? 12.578 -1.834 -41.031 1 84.25 515 GLY B CA 1
ATOM 8469 C C . GLY B 1 515 ? 12.523 -3.158 -41.781 1 84.25 515 GLY B C 1
ATOM 8470 O O . GLY B 1 515 ? 11.797 -4.07 -41.375 1 84.25 515 GLY B O 1
ATOM 8471 N N . SER B 1 516 ? 13.367 -3.305 -42.844 1 84.88 516 SER B N 1
ATOM 8472 C CA . SER B 1 516 ? 13.312 -4.484 -43.719 1 84.88 516 SER B CA 1
ATOM 8473 C C . SER B 1 516 ? 14.539 -5.363 -43.531 1 84.88 516 SER B C 1
ATOM 8475 O O . SER B 1 516 ? 14.883 -6.16 -44.406 1 84.88 516 SER B O 1
ATOM 8477 N N . SER B 1 517 ? 15.156 -5.324 -42.375 1 90.25 517 SER B N 1
ATOM 8478 C CA . SER B 1 517 ? 16.359 -6.098 -42.094 1 90.25 517 SER B CA 1
ATOM 8479 C C . SER B 1 517 ? 16.016 -7.551 -41.75 1 90.25 517 SER B C 1
ATOM 8481 O O . SER B 1 517 ? 14.859 -7.875 -41.5 1 90.25 517 SER B O 1
ATOM 8483 N N . PRO B 1 518 ? 16.969 -8.453 -41.969 1 90.75 518 PRO B N 1
ATOM 8484 C CA . PRO B 1 518 ? 16.734 -9.852 -41.594 1 90.75 518 PRO B CA 1
ATOM 8485 C C . PRO B 1 518 ? 16.266 -10.023 -40.156 1 90.75 518 PRO B C 1
ATOM 8487 O O . PRO B 1 518 ? 15.469 -10.906 -39.844 1 90.75 518 PRO B O 1
ATOM 8490 N N . ILE B 1 519 ? 16.781 -9.258 -39.312 1 91.12 519 ILE B N 1
ATOM 8491 C CA . ILE B 1 519 ? 16.375 -9.344 -37.906 1 91.12 519 ILE B CA 1
ATOM 8492 C C . ILE B 1 519 ? 14.898 -8.953 -37.781 1 91.12 519 ILE B C 1
ATOM 8494 O O . ILE B 1 519 ? 14.172 -9.523 -36.969 1 91.12 519 ILE B O 1
ATOM 8498 N N . ALA B 1 520 ? 14.484 -7.992 -38.5 1 93.38 520 ALA B N 1
ATOM 8499 C CA . ALA B 1 520 ? 13.078 -7.594 -38.5 1 93.38 520 ALA B CA 1
ATOM 8500 C C . ALA B 1 520 ? 12.188 -8.719 -39.031 1 93.38 520 ALA B C 1
ATOM 8502 O O . ALA B 1 520 ? 11.078 -8.922 -38.562 1 93.38 520 ALA B O 1
ATOM 8503 N N . ALA B 1 521 ? 12.734 -9.391 -40.094 1 93.25 521 ALA B N 1
ATOM 8504 C CA . ALA B 1 521 ? 11.977 -10.5 -40.656 1 93.25 521 ALA B CA 1
ATOM 8505 C C . ALA B 1 521 ? 11.797 -11.617 -39.625 1 93.25 521 ALA B C 1
ATOM 8507 O O . ALA B 1 521 ? 10.719 -12.211 -39.531 1 93.25 521 ALA B O 1
ATOM 8508 N N . ARG B 1 522 ? 12.812 -11.938 -38.969 1 92.12 522 ARG B N 1
ATOM 8509 C CA . ARG B 1 522 ? 12.758 -12.922 -37.875 1 92.12 522 ARG B CA 1
ATOM 8510 C C . ARG B 1 522 ? 11.766 -12.5 -36.812 1 92.12 522 ARG B C 1
ATOM 8512 O O . ARG B 1 522 ? 10.945 -13.305 -36.375 1 92.12 522 ARG B O 1
ATOM 8519 N N . ALA B 1 523 ? 11.852 -11.312 -36.406 1 95.38 523 ALA B N 1
ATOM 8520 C CA . ALA B 1 523 ? 10.953 -10.781 -35.375 1 95.38 523 ALA B CA 1
ATOM 8521 C C . ALA B 1 523 ? 9.5 -10.836 -35.844 1 95.38 523 ALA B C 1
ATOM 8523 O O . ALA B 1 523 ? 8.602 -11.133 -35.062 1 95.38 523 ALA B O 1
ATOM 8524 N N . ARG B 1 524 ? 9.266 -10.562 -37.125 1 95.12 524 ARG B N 1
ATOM 8525 C CA . ARG B 1 524 ? 7.914 -10.594 -37.656 1 95.12 524 ARG B CA 1
ATOM 8526 C C . ARG B 1 524 ? 7.34 -12.008 -37.625 1 95.12 524 ARG B C 1
ATOM 8528 O O . ARG B 1 524 ? 6.168 -12.195 -37.312 1 95.12 524 ARG B O 1
ATOM 8535 N N . SER B 1 525 ? 8.18 -12.93 -37.969 1 94.62 525 SER B N 1
ATOM 8536 C CA . SER B 1 525 ? 7.746 -14.328 -37.938 1 94.62 525 SER B CA 1
ATOM 8537 C C . SER B 1 525 ? 7.379 -14.773 -36.531 1 94.62 525 SER B C 1
ATOM 8539 O O . SER B 1 525 ? 6.32 -15.367 -36.344 1 94.62 525 SER B O 1
ATOM 8541 N N . ASP B 1 526 ? 8.266 -14.523 -35.625 1 95.25 526 ASP B N 1
ATOM 8542 C CA . ASP B 1 526 ? 8.008 -14.898 -34.25 1 95.25 526 ASP B CA 1
ATOM 8543 C C . ASP B 1 526 ? 6.809 -14.141 -33.688 1 95.25 526 ASP B C 1
ATOM 8545 O O . ASP B 1 526 ? 6.031 -14.703 -32.906 1 95.25 526 ASP B O 1
ATOM 8549 N N . PHE B 1 527 ? 6.641 -12.898 -34.062 1 95.69 527 PHE B N 1
ATOM 8550 C CA . PHE B 1 527 ? 5.512 -12.094 -33.594 1 95.69 527 PHE B CA 1
ATOM 8551 C C . PHE B 1 527 ? 4.195 -12.68 -34.094 1 95.69 527 PHE B C 1
ATOM 8553 O O . PHE B 1 527 ? 3.205 -12.703 -33.375 1 95.69 527 PHE B O 1
ATOM 8560 N N . ALA B 1 528 ? 4.195 -13.148 -35.25 1 93.44 528 ALA B N 1
ATOM 8561 C CA . ALA B 1 528 ? 2.99 -13.766 -35.812 1 93.44 528 ALA B CA 1
ATOM 8562 C C . ALA B 1 528 ? 2.58 -14.992 -35.031 1 93.44 528 ALA B C 1
ATOM 8564 O O . ALA B 1 528 ? 1.393 -15.211 -34.75 1 93.44 528 ALA B O 1
ATOM 8565 N N . VAL B 1 529 ? 3.535 -15.75 -34.656 1 93.12 529 VAL B N 1
ATOM 8566 C CA . VAL B 1 529 ? 3.273 -16.938 -33.844 1 93.12 529 VAL B CA 1
ATOM 8567 C C . VAL B 1 529 ? 2.723 -16.547 -32.469 1 93.12 529 VAL B C 1
ATOM 8569 O O . VAL B 1 529 ? 1.778 -17.156 -31.984 1 93.12 529 VAL B O 1
ATOM 8572 N N . LEU B 1 530 ? 3.299 -15.57 -31.938 1 92.94 530 LEU B N 1
ATOM 8573 C CA . LEU B 1 530 ? 2.861 -15.086 -30.625 1 92.94 530 LEU B CA 1
ATOM 8574 C C . LEU B 1 530 ? 1.432 -14.562 -30.688 1 92.94 530 LEU B C 1
ATOM 8576 O O . LEU B 1 530 ? 0.642 -14.781 -29.766 1 92.94 530 LEU B O 1
ATOM 8580 N N . LEU B 1 531 ? 1.107 -13.867 -31.719 1 90.81 531 LEU B N 1
ATOM 8581 C CA . LEU B 1 531 ? -0.237 -13.328 -31.891 1 90.81 531 LEU B CA 1
ATOM 8582 C C . LEU B 1 531 ? -1.264 -14.453 -31.984 1 90.81 531 LEU B C 1
ATOM 8584 O O . LEU B 1 531 ? -2.361 -14.344 -31.438 1 90.81 531 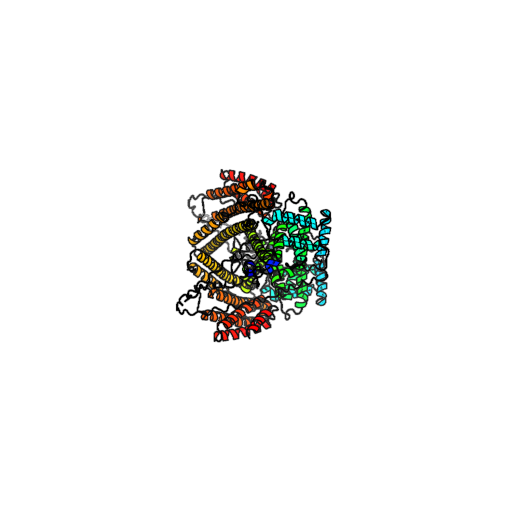LEU B O 1
ATOM 8588 N N . ASP B 1 532 ? -0.929 -15.461 -32.656 1 90.75 532 ASP B N 1
ATOM 8589 C CA . ASP B 1 532 ? -1.806 -16.625 -32.75 1 90.75 532 ASP B CA 1
ATOM 8590 C C . ASP B 1 532 ? -2.033 -17.266 -31.391 1 90.75 532 ASP B C 1
ATOM 8592 O O . ASP B 1 532 ? -3.16 -17.625 -31.047 1 90.75 532 ASP B O 1
ATOM 8596 N N . LEU B 1 533 ? -0.977 -17.391 -30.688 1 90.75 533 LEU B N 1
ATOM 8597 C CA . LEU B 1 533 ? -1.054 -17.953 -29.344 1 90.75 533 LEU B CA 1
ATOM 8598 C C . LEU B 1 533 ? -1.947 -17.094 -28.438 1 90.75 533 LEU B C 1
ATOM 8600 O O . LEU B 1 533 ? -2.777 -17.625 -27.703 1 90.75 533 LEU B O 1
ATOM 8604 N N . LEU B 1 534 ? -1.822 -15.789 -28.516 1 89.94 534 LEU B N 1
ATOM 8605 C CA . LEU B 1 534 ? -2.602 -14.875 -27.688 1 89.94 534 LEU B CA 1
ATOM 8606 C C . LEU B 1 534 ? -4.082 -14.945 -28.047 1 89.94 534 LEU B C 1
ATOM 8608 O O . LEU B 1 534 ? -4.941 -14.852 -27.156 1 89.94 534 LEU B O 1
ATOM 8612 N N . THR B 1 535 ? -4.355 -15.156 -29.266 1 87.31 535 THR B N 1
ATOM 8613 C CA . THR B 1 535 ? -5.734 -15.289 -29.719 1 87.31 535 THR B CA 1
ATOM 8614 C C . THR B 1 535 ? -6.367 -16.562 -29.156 1 87.31 535 THR B C 1
ATOM 8616 O O . THR B 1 535 ? -7.531 -16.547 -28.75 1 87.31 535 THR B O 1
ATOM 8619 N N . ARG B 1 536 ? -5.59 -17.547 -29.109 1 87 536 ARG B N 1
ATOM 8620 C CA . ARG B 1 536 ? -6.09 -18.812 -28.594 1 87 536 ARG B CA 1
ATOM 8621 C C . ARG B 1 536 ? -6.281 -18.75 -27.078 1 87 536 ARG B C 1
ATOM 8623 O O . ARG B 1 536 ? -7.172 -19.406 -26.547 1 87 536 ARG B O 1
ATOM 8630 N N . LEU B 1 537 ? -5.402 -18.078 -26.453 1 84.25 537 LEU B N 1
ATOM 8631 C CA . LEU B 1 537 ? -5.5 -17.969 -25 1 84.25 537 LEU B CA 1
ATOM 8632 C C . LEU B 1 537 ? -6.625 -17.031 -24.594 1 84.25 537 LEU B C 1
ATOM 8634 O O . LEU B 1 537 ? -7.012 -16.969 -23.422 1 84.25 537 LEU B O 1
ATOM 8638 N N . ASP B 1 538 ? -7.684 -16.641 -25.5 1 64.94 538 ASP B N 1
ATOM 8639 C CA . ASP B 1 538 ? -8.938 -15.898 -25.344 1 64.94 538 ASP B CA 1
ATOM 8640 C C . ASP B 1 538 ? -8.836 -14.883 -24.203 1 64.94 538 ASP B C 1
ATOM 8642 O O . ASP B 1 538 ? -9.75 -14.773 -23.375 1 64.94 538 ASP B O 1
ATOM 8646 N N . SER B 1 539 ? -7.812 -14.266 -24.047 1 57 539 SER B N 1
ATOM 8647 C CA . SER B 1 539 ? -7.734 -13.43 -22.844 1 57 539 SER B CA 1
ATOM 8648 C C . SER B 1 539 ? -8.625 -12.195 -22.984 1 57 539 SER B C 1
ATOM 8650 O O . SER B 1 539 ? -8.695 -11.586 -24.047 1 57 539 SER B O 1
ATOM 8652 N N . LYS B 1 540 ? -9.781 -12.117 -22.328 1 51.53 540 LYS B N 1
ATOM 8653 C CA . LYS B 1 540 ? -10.672 -10.961 -22.312 1 51.53 540 LYS B CA 1
ATOM 8654 C C . LYS B 1 540 ? -9.891 -9.656 -22.453 1 51.53 540 LYS B C 1
ATOM 8656 O O . LYS B 1 540 ? -10.383 -8.695 -23.047 1 51.53 540 LYS B O 1
ATOM 8661 N N . ALA B 1 541 ? -8.672 -9.602 -21.922 1 45.56 541 ALA B N 1
ATOM 8662 C CA . ALA B 1 541 ? -7.844 -8.398 -21.984 1 45.56 541 ALA B CA 1
ATOM 8663 C C . ALA B 1 541 ? -7.137 -8.289 -23.328 1 45.56 541 ALA B C 1
ATOM 8665 O O . ALA B 1 541 ? -6.469 -7.289 -23.609 1 45.56 541 ALA B O 1
ATOM 8666 N N . SER B 1 542 ? -6.992 -9.266 -24.203 1 44.84 542 SER B N 1
ATOM 8667 C CA . SER B 1 542 ? -6.27 -9.344 -25.469 1 44.84 542 SER B CA 1
ATOM 8668 C C . SER B 1 542 ? -6.777 -8.305 -26.469 1 44.84 542 SER B C 1
ATOM 8670 O O . SER B 1 542 ? -6.227 -8.164 -27.562 1 44.84 542 SER B O 1
ATOM 8672 N N . ASP B 1 543 ? -7.734 -7.785 -26.234 1 43.53 543 ASP B N 1
ATOM 8673 C CA . ASP B 1 543 ? -8.242 -6.855 -27.234 1 43.53 543 ASP B CA 1
ATOM 8674 C C . ASP B 1 543 ? -7.281 -5.684 -27.422 1 43.53 543 ASP B C 1
ATOM 8676 O O . ASP B 1 543 ? -7.27 -5.055 -28.484 1 43.53 543 ASP B O 1
ATOM 8680 N N . ALA B 1 544 ? -6.41 -5.512 -26.516 1 42.81 544 ALA B N 1
ATOM 8681 C CA . ALA B 1 544 ? -5.605 -4.301 -26.641 1 42.81 544 ALA B CA 1
ATOM 8682 C C . ALA B 1 544 ? -4.48 -4.496 -27.656 1 42.81 544 ALA B C 1
ATOM 8684 O O . ALA B 1 544 ? -4.152 -3.582 -28.422 1 42.81 544 ALA B O 1
ATOM 8685 N N . LEU B 1 545 ? -3.732 -5.633 -27.734 1 42.5 545 LEU B N 1
ATOM 8686 C CA . LEU B 1 545 ? -2.645 -5.836 -28.688 1 42.5 545 LEU B CA 1
ATOM 8687 C C . LEU B 1 545 ? -3.17 -5.848 -30.125 1 42.5 545 LEU B C 1
ATOM 8689 O O . LEU B 1 545 ? -2.492 -5.379 -31.031 1 42.5 545 LEU B O 1
ATOM 8693 N N . ARG B 1 546 ? -4.25 -6.395 -30.406 1 43.09 546 ARG B N 1
ATOM 8694 C CA . ARG B 1 546 ? -4.844 -6.348 -31.75 1 43.09 546 ARG B CA 1
ATOM 8695 C C . ARG B 1 546 ? -5.078 -4.906 -32.188 1 43.09 546 ARG B C 1
ATOM 8697 O O . ARG B 1 546 ? -4.902 -4.578 -33.375 1 43.09 546 ARG B O 1
ATOM 8704 N N . ASN B 1 547 ? -5.406 -4.105 -31.266 1 42.41 547 ASN B N 1
ATOM 8705 C CA . ASN B 1 547 ? -5.66 -2.721 -31.641 1 42.41 547 ASN B CA 1
ATOM 8706 C C . ASN B 1 547 ? -4.367 -1.992 -32 1 42.41 547 ASN B C 1
ATOM 8708 O O . ASN B 1 547 ? -4.379 -1.078 -32.844 1 42.41 547 ASN B O 1
ATOM 8712 N N . THR B 1 548 ? -3.318 -2.428 -31.453 1 41.12 548 THR B N 1
ATOM 8713 C CA . THR B 1 548 ? -2.068 -1.806 -31.875 1 41.12 548 THR B CA 1
ATOM 8714 C C . THR B 1 548 ? -1.588 -2.4 -33.188 1 41.12 548 THR B C 1
ATOM 8716 O O . THR B 1 548 ? -0.843 -1.757 -33.938 1 41.12 548 THR B O 1
ATOM 8719 N N . SER B 1 549 ? -1.85 -3.586 -33.5 1 40.88 549 SER B N 1
ATOM 8720 C CA . SER B 1 549 ? -1.451 -4.195 -34.781 1 40.88 549 SER B CA 1
ATOM 8721 C C . SER B 1 549 ? -2.225 -3.596 -35.938 1 40.88 549 SER B C 1
ATOM 8723 O O . SER B 1 549 ? -1.745 -3.602 -37.094 1 40.88 549 SER B O 1
ATOM 8725 N N . SER B 1 550 ? -3.51 -3.406 -35.844 1 40.78 550 SER B N 1
ATOM 8726 C CA . SER B 1 550 ? -4.211 -2.811 -36.969 1 40.78 550 SER B CA 1
ATOM 8727 C C . SER B 1 550 ? -3.576 -1.487 -37.375 1 40.78 550 SER B C 1
ATOM 8729 O O . SER B 1 550 ? -3.904 -0.936 -38.438 1 40.78 550 SER B O 1
ATOM 8731 N N . LEU B 1 551 ? -2.846 -0.952 -36.562 1 35.62 551 LEU B N 1
ATOM 8732 C CA . LEU B 1 551 ? -2.197 0.294 -36.938 1 35.62 551 LEU B CA 1
ATOM 8733 C C . LEU B 1 551 ? -0.955 0.018 -37.781 1 35.62 551 LEU B C 1
ATOM 8735 O O . LEU B 1 551 ? -0.35 0.944 -38.344 1 35.62 551 LEU B O 1
ATOM 8739 N N . ILE B 1 552 ? -0.465 -1.161 -37.719 1 36.75 552 ILE B N 1
ATOM 8740 C CA . ILE B 1 552 ? 0.736 -1.411 -38.5 1 36.75 552 ILE B CA 1
ATOM 8741 C C . ILE B 1 552 ? 0.348 -1.933 -39.875 1 36.75 552 ILE B C 1
ATOM 8743 O O . ILE B 1 552 ? 1.214 -2.205 -40.719 1 36.75 552 ILE B O 1
ATOM 8747 N N . HIS B 1 553 ? -0.907 -2.264 -40.25 1 31.62 553 HIS B N 1
ATOM 8748 C CA . HIS B 1 553 ? -1.12 -2.404 -41.688 1 31.62 553 HIS B CA 1
ATOM 8749 C C . HIS B 1 553 ? -1.233 -1.044 -42.344 1 31.62 553 HIS B C 1
ATOM 8751 O O . HIS B 1 553 ? -1.897 -0.142 -41.844 1 31.62 553 HIS B O 1
#

InterPro domains:
  IPR001138 Zn(2)Cys(6) fungal-type DNA-binding domain [cd00067] (20-52)
  IPR007219 Xylanolytic transcriptional activator, regulatory domain [PF04082] (130-378)
  IPR007219 Xylanolytic transcriptional activator, regulatory domain [SM00906] (248-325)
  IPR036864 Zn(2)-C6 fungal-type DNA-binding domain superfamily [G3DSA:4.10.240.10] (17-74)
  IPR036864 Zn(2)-C6 fungal-type DNA-binding domain superfamily [SSF57701] (18-60)
  IPR050797 Carbohydrate Metabolism and Transport Regulator [PTHR31668] (3-547)

Solvent-accessible surface area (backbone atoms only — not comparable to full-atom values): 63382 Å² total; per-residue (Å²): 141,81,81,85,80,79,88,79,76,87,75,84,81,82,81,73,78,82,76,77,79,69,57,31,46,67,36,58,72,66,74,46,90,42,65,61,100,62,27,63,67,35,58,75,67,71,47,80,73,46,74,77,66,77,78,79,76,81,69,82,79,74,76,75,79,73,79,75,80,73,73,79,73,69,74,72,76,77,69,74,68,71,70,71,69,73,64,68,77,68,70,64,72,75,77,74,60,95,84,61,80,48,52,68,54,49,51,51,52,50,40,61,73,40,46,89,82,38,92,47,56,68,61,52,51,50,49,32,48,53,51,25,62,48,62,47,26,40,83,54,70,58,68,60,63,70,62,52,59,56,54,52,49,61,75,70,46,70,88,58,92,74,74,69,72,70,86,71,78,74,48,58,56,57,51,52,23,43,55,26,23,50,38,12,35,32,18,53,48,40,51,56,90,81,33,69,63,16,73,81,44,18,63,58,26,40,49,54,14,51,56,49,43,65,73,47,41,74,62,40,60,76,60,65,55,42,62,58,34,44,38,29,44,34,50,15,51,34,31,38,67,71,71,34,56,61,59,13,51,53,37,37,48,51,24,46,49,49,37,55,75,59,37,47,44,35,48,71,62,42,59,91,52,58,68,68,56,33,46,31,36,37,37,43,38,50,51,45,48,48,49,35,50,49,39,24,73,75,65,70,38,62,38,54,74,52,53,83,24,29,96,84,33,69,61,45,64,77,66,82,70,61,85,85,53,70,55,27,68,58,83,79,70,68,71,78,61,91,80,60,73,56,46,52,54,49,58,53,41,49,50,47,48,49,48,52,50,34,48,48,53,38,52,50,50,51,51,51,50,52,52,51,32,52,52,42,36,72,69,64,78,43,81,68,66,80,46,70,68,54,50,52,50,52,49,51,36,49,51,49,39,76,49,61,65,73,80,55,55,69,76,52,38,74,84,30,39,73,70,39,68,78,46,88,47,59,46,43,48,31,33,49,33,40,28,52,51,45,53,47,47,52,35,38,49,49,47,54,50,51,59,58,41,49,76,33,82,89,50,48,54,60,66,67,56,54,52,52,51,48,49,49,41,48,51,52,37,50,52,54,58,68,57,40,62,66,68,43,56,49,50,56,37,68,68,49,51,50,43,51,48,52,51,45,52,53,32,51,51,45,28,67,74,40,59,88,36,72,67,15,52,53,28,49,54,54,40,52,53,48,52,53,51,48,59,70,61,61,44,86,74,49,62,57,64,57,59,58,48,64,66,71,106,136,77,83,75,76,78,80,76,79,79,75,78,78,78,76,73,74,77,78,75,80,69,54,32,47,66,35,57,73,65,73,45,89,43,66,65,99,62,28,64,66,38,60,75,67,73,48,80,71,48,74,76,67,77,77,77,75,83,69,81,79,75,76,76,79,76,80,78,81,70,75,79,74,68,73,70,74,76,71,74,68,70,70,73,66,71,66,68,78,69,73,64,72,73,79,74,60,95,82,62,82,49,53,68,53,49,51,52,52,49,41,61,73,40,46,89,82,37,93,47,56,68,60,51,50,49,50,30,48,52,52,25,60,48,61,45,26,42,83,53,70,58,69,60,62,69,63,52,57,56,55,52,49,61,75,71,46,70,88,60,90,73,73,70,71,65,87,71,78,74,47,59,57,58,50,53,23,43,54,26,24,50,40,12,34,34,18,52,49,41,51,56,89,82,33,69,63,15,74,81,45,18,63,60,27,41,50,54,14,50,55,50,44,64,73,48,41,73,62,38,59,75,61,66,54,42,61,59,34,43,38,30,44,34,49,15,51,34,32,39,68,71,70,35,57,62,58,14,50,53,36,37,46,52,23,47,50,50,37,54,75,59,37,46,43,34,47,72,62,41,59,92,50,56,68,66,56,33,47,32,35,36,37,43,36,50,52,45,48,47,50,36,49,48,38,25,73,76,66,71,39,61,40,54,74,53,52,85,24,30,94,83,35,68,61,43,64,78,67,82,71,61,85,86,52,72,57,27,69,58,87,76,69,68,71,79,61,89,78,60,73,54,45,53,54,48,59,52,42,49,48,47,48,50,48,51,50,34,48,46,51,39,53,50,50,52,52,51,51,52,51,49,32,52,50,41,35,71,69,60,80,44,80,66,68,79,46,72,67,54,49,51,50,50,50,50,36,49,51,49,40,78,48,61,66,72,83,55,55,69,75,51,38,75,87,31,40,74,69,39,68,78,47,86,47,61,49,42,48,30,32,47,34,43,28,52,49,45,53,46,48,52,35,37,51,51,48,54,50,51,58,57,42,49,75,33,82,88,51,49,54,60,68,66,57,52,52,50,51,48,51,49,40,50,50,53,38,50,52,52,57,69,58,40,62,66,68,43,55,48,50,56,35,67,68,49,51,50,42,52,49,52,51,44,51,52,31,50,50,45,28,67,74,41,59,87,37,72,68,16,52,54,28,50,55,54,38,51,53,50,51,53,52,50,58,69,61,60,45,87,75,52,62,57,63,56,58,57,50,65,66,71,105

Secondary structure (DSSP, 8-state):
---------------------PPPHHHHHTT----TTTTHHHHHHT------S--------------------------------------------TTS--HHHHHHHHHHHTTTT-S-HHHHHHHHHHHIIIIITTT---S-HHHHHHHHHHHHS---TT----SS---HHHHHHHHHHHHHHHHHHS-TTT-TTHHHHHHHHHHHHHHHHHHSHHHHHHS--HHHHHHHHHHHHHHHHTT-HHHHHHHHHHHHHHHHHTTTT-GGGGTTS-HHHHHHHHHHHHHHHHHHHHHHHHH-PPP---GGGSSS---PPPP---TTS--B--SS-----S----B-THHHHHHHHHHHHHHHHHHHHHHHHHHHHHHHHHHH-------HHHHHHHHHHHHHHHTTTTT--GGGSGGGHHHHHT---HHHHHHHHHHHHHHHHHHHHHHHHHHHHHTSGGG---HHHHHHHHHHHHHHHHHHHHHS-HHHHHHTHHHHHHHHHHHHHHHHHHHHHHTTSHHHHHHHHHHHHHHHHHHHTT-TTTHHHHHHHTTT-/---------------------PPPHHHHHTT----TTTTHHHHHHT------S--------------------------------------------TTS--HHHHHHHHHHHTTTT-S-HHHHHHHHHHHIIIIITTT---S-HHHHHHHHHHHHS---TT----SS---HHHHHHHHHHHHHHHHHHS-TTT-TTHHHHHHHHHHHHHHHHHHTHHHHHHS--HHHHHHHHHHHHHHHHTT-HHHHHHHHHHHHHHHHHTTTT-GGGGTTS-HHHHHHHHHHHHHHHHHHHHHHHHH-PPP---GGGSTT---PPPP---TTS--B--SS-----S----B-THHHHHHHHHHHHHHHHHHHHHHHHHHHHHHHHHHH-------HHHHHHHHHHHHHHHTTTTT--GGGSGGGHHHHHT---HHHHHHHHHHHHHHHHHHHHHHHHHHHHHTSGGG---HHHHHHHHHHHHHHHHHHHHHS-HHHHHHTHHHHHHHHHHHHHHHHHHHHHHTTSHHHHHHHHHHHHHHHHHHHTT-TTTHHHHHHHTTT-

Nearest PDB structures (foldseek):
  4wnd-assembly1_A  TM=3.097E-01  e=1.595E+00  Homo sapiens
  8e0o-assembly1_B  TM=4.733E-01  e=7.988E+00  synthetic construct
  4c0e-assembly3_C  TM=2.028E-01  e=1.120E+00  Thermochaetoides thermophila
  8e0o-assembly1_B  TM=4.760E-01  e=7.489E+00  synthetic construct
  4c0e-assembly3_C  TM=2.282E-01  e=9.784E-01  Thermochaetoides thermophila

Sequence (1106 aa):
MTSPTPDSPQSPGTNTPAQKNRACDRCRRRKAKAKGERCTSCRESGTQCTFNLPLARRGPKIRPRKPAGSTAELPPPQSSQWETNTVDLGLSPPLMVSGDVTSHQRWQNLSRALAFITNDLQQFVTRCFDLFFEYLYPLTPLVHEPSLRDSLSYFGQYPSENFSTGVLELWPETTFTLITAVCAEAAFLLPKDLFPEGQSVADIFLNASRSCLNQYLEAELENPNANSITIRYFHSNCLHAAGKPKYSWHIFGEATRLAQVMQLNLETSLEGLQPIEAELRRRAFWIVYMGDKSAAILNNRPITIHKFSFESGITTSYPSGIEDEAPVLSPGNLVTNSDVVRITCIEGFNANLRLWQNASDLLLELRLMQDRNQQDLSMSNLQPLISAQEKDRLDALYVRFITCLDDLPPYLQSYTFAALADESRETTKQFLIQCANLQVSIHCLRMVITQKLENLPYYKSDIGHSDLRKTEIARDMLRVIQEAPFWSLQVNGEPYVEKIRLTGASLLEIIHRNGSSPIAARARSDFAVLLDLLTRLDSKASDALRNTSSLIHMTSPTPDSPQSPGTNTPAQKNRACDRCRRRKAKAKGERCTSCRESGTQCTFNLPLARRGPKIRPRKPAGSTAELPPPQSSQWETNTVDLGLSPPLMVSGDVTSHQRWQNLSRALAFITNDLQQFVTRCFDLFFEYLYPLTPLVHEPSLRDSLSYFGQYPSENFSTGVLELWPETTFTLITAVCAEAAFLLPKDLFPEGQSVADIFLNASRSCLNQYLEAELENPNANSITIRYFHSNCLHAAGKPKYSWHIFGEATRLAQVMQLNLETSLEGLQPIEAELRRRAFWIVYMGDKSAAILNNRPITIHKFSFESGITTSYPSGIEDEAPVLSPGNLVTNSDVVRITCIEGFNANLRLWQNASDLLLELRLMQDRNQQDLSMSNLQPLISAQEKDRLDALYVRFITCLDDLPPYLQSYTFAALADESRETTKQFLIQCANLQVSIHCLRMVITQKLENLPYYKSDIGHSDLRKTEIARDMLRVIQEAPFWSLQVNGEPYVEKIRLTGASLLEIIHRNGSSPIAARARSDFAVLLDLLTRLDSKASDALRNTSSLIH

Foldseek 3Di:
DDDDDDDDDDPPDPCPPDPPPDQAPVCVVVVHDADDPAGPVCVVVVHGRHRPPDDPDPPDDPPPDDPDDPDDPPPDPPPPPPPPPPPVVPLPPPPPDPPDQDLLNLVVVLCVVCVVPDNDVLVVLVVLLVQCVLFPCLQQVQDDSVVLNVLSVCNVDPPPVPPVPDDDPDPSLLSSLLSLLSSLLSLLQADCVSPVCSVVCNVSSLCSNVVSCVSCVVSCLVPPFLSNLVSLLSNLQSCVSVVNNVVSVVSLVVSQVSLVVCVLLDLVSLPPDDPVRSLSSLSSNLSSQLVQLLCCLLVVDDRDDAQVNDPNGRDRDQRDDDPPPQQLQDPPPPPPDPPSVSDDSSLLNVLSSQLSNLLVVLVVLLVVLVVVLVVCCVPPVDRSDCDPVSVVVSVVSVVCNVCSCVPPPPLLELVCQVVLVVPPDSSSSSSLLSNLVSLLSSLLSVLSVLVSQCPDPVSVDPPVVSLVVLLVSLVSNLVSCVSGDLSSLLSNGDSSLSSLVSSLVSLVVSLVVVPPDPSNVSSVVSSVSSLVSSVVSVRVVNVVVVVVVVVVD/DDDDPDDPDDPPPPPPPDPPPDAFPVCVVVVHDQDDPAGPVCVVVVHGRHRPPDPPDPPDDPPPDDPDDPDPPPPDPPPPPPPPPPPPPPLPPPPPDPPDQDLLNLVVVLCVVCVVPDNDVLVVLVVLLVQCVLQPCLQQVQDDSVVLNVLSVCNVDPPDVPCPPDDDPDPSLLSSLLSLLSSLLSLLQADCVSPVCSVVCNVSSLCSNVVSCVSCVVSCLVPPFLSNLVSLLSNLQSCVSVVNNVVSVVSLVVSQVSLVVCVLLDLVSLPPDDPVRSLSSLSSNLSSQLVLLLCCLLVVDDRDDAQVNDPNGRDRDQRDDDPPPAQLQDVPPPPPDPPSVSDDSSLLNVLSSQLSNLLVVLVVLLVVLVVVLVVCCVPPVDRSDCDPVSVVVSVVSVVCNVCSCVPPPPLLELVCQVVLVPPPDSSSSSSLLSNLVSLLSSLLSVLSVLVSQCPDPVSVDDPVVSLVVLLVSLVSNLVSCVSGDLSSLLSNGDSSLSSLVSSLVSLVVSLVVVPPDPSNVSSVVSSVSSLVSSVVSVRVVVVVVVVVVVVVD

pLDDT: mean 76.18, std 24.35, range [18.69, 98.75]

Radius of gyration: 36.8 Å; Cα contacts (8 Å, |Δi|>4): 1159; chains: 2; bounding box: 86×185×126 Å